Protein AF-A0A5E5Q9M2-F1 (afdb_monomer_lite)

pLDDT: mean 84.22, std 15.03, range [23.34, 98.38]

Secondary structure (DSSP, 8-state):
-B-SS-TT-SS--SSTT-GGGS---EETT--SSSTT-TT---EE-SPBS-SS--S-SSEE--TT-S-SBPTTSSTTSHHHHHHTSTT-TT--SPTT-BPPPHHHHHHTTTS-TTS---SHHHHHHSTT-----BEE-TTT--EESTTT-EEEEEEEEPSSTTEEEEEEE-SS-EEEEEEETTSEEB---B----SS------EEEEEEEETTEEEEEEE-TTT--EEESS-TT-SS--SSTT-GGGS---EETT--SSSTT-TT---EE-SPBS-SS--S--SEE--TT-S-SBPTTSSTTSHHHHHHTSTTSTT--SPTTEEPPPHHHHHHHTGGGT--SHHHHHHSTT------EE-TTT--EESTTT-EEEEEEEEPSSTTEEEEEEEETTEEEEEEEETTSEEB---EEPSS--EEETTEEE-EEE-TTT--EEESS-TT-SS--SSTT-GGGS---EETT--SSSTT-TT---EE-PPBS-SS--SSSSEE-SSS-SB-TTS-SSSHHHHHHTSTT-TT--SPTTEEPPPHHHHHHHHHHTT--SHHHHHHSTT------EE-TTT--EESTTT-EEEEEEEEPSSTTEEEEEEE-SS-EEEEEEETTSEEB---EE-------S-----SS-EEEETTEEEEEEE-TTT--EEESS-TT-SS--SSTT-GGGS---B-TT-SS--S-TT-BPPPHHHHHHTTGGGT--SHHHHHHSTT------EETTEE-SSEEEEEEEE-STTEEEEEEE-SS-EEEEEEETT--BB---EE---------------S-PPEEEETTEEEEEEE-TTT--EEESS-TT-SS--SSTT-GGG----PPTT---SSTTSTT--EE-SPBS-SS--SSSSEEP-SS-SBPTTSSSSSHHHHHHHSTT-TT--SPTT--PPPHHHHHHHHHHHHTT---

Radius of gyration: 37.59 Å; chains: 1; bounding box: 91×95×96 Å

Sequence (933 aa):
MWLDRNLGASKLCTSSTDADCYGNLYQWGRNDDGHEDRKNDEKSSVLASSITNANTDLFIANSGGSDWVGANVDSNGSKRADAWVDGGSNDICPAGFSVPTEAELAAETTKTTKASITNTATAFSSFLKLPAAGNRFHWDGMFHNVNSVITLWSRSASTSGLNSYSLFIGSDSAIFINSSRAKGASIRCIKTHSSIVIKPEHKETGTISFNELTYKTLASPHTSRVWLDRNLGASKPCTSFKDADCYGDLYQWGRNDDGHEDRTNTNKSSTLASSITNTDTGLFIASSGGPDWVRIHVDSNGNKRVDAWAGDGSNNICPAGFSVPTETELAAETTKANVSNVATAFSSFLKLPAAGNRFHWDGKLHNVGATVGLWSRSASNSGLSSYSLFVGNGNATFINSFRAEGFSVRCIKTQGSIISFNGLIYKTLASPYTGRVWLDRNLGASKVCTSSKDADCYGGLYQWGRNDDGHEDRTNANESSALASSIANAGTDLFITGVFDWTIDAIDRSGVAREAAWTDGGVNDICPVGFSVPTKEELMVEITKANITNTVSAFSSFLKLPVAGRRLNWYGKFQGISSITSMWSRSASDSGLSSHSLFVDSGDAVSIIGSRSEGMSIRCIETQAVVIPPEPEYTGDNTISLNGLTYKLIVSPHTGRIWLDRNTGASQVATSRVDTASYGGHYTFGGNHSVCPIGFSVPTEAELRADTISAGVTNLNTAFSSFLKLPSSGIINGRPSTALFMWTRTASGPSHGRFLNIDHNTASFWKGTHDFTLNVRCIKTQIRIVIPPNPKPKDKETGVISFNGLTYKTVASPYTGRVWLDRNLGARRVAIKSKDTAAYGYLYQWGRNNDGHEGRSSGKSGELAFSVTNAGTDLFITGNSDWTRANVDSEGDVRVDAWKDGGDNDICPVGFSVPTGEELMAEATKCSLLQFP

Structure (mmCIF, N/CA/C/O backbone):
data_AF-A0A5E5Q9M2-F1
#
_entry.id   AF-A0A5E5Q9M2-F1
#
loop_
_atom_site.group_PDB
_atom_site.id
_atom_site.type_symbol
_atom_site.label_atom_id
_atom_site.label_alt_id
_atom_site.label_comp_id
_atom_site.label_asym_id
_atom_site.label_entity_id
_atom_site.label_seq_id
_atom_site.pdbx_PDB_ins_code
_atom_site.Cartn_x
_atom_site.Cartn_y
_atom_site.Cartn_z
_atom_site.occupancy
_atom_site.B_iso_or_equiv
_atom_site.auth_seq_id
_atom_site.auth_comp_id
_atom_site.auth_asym_id
_atom_site.auth_atom_id
_atom_site.pdbx_PDB_model_num
ATOM 1 N N . MET A 1 1 ? -18.976 20.053 2.993 1.00 81.31 1 MET A N 1
ATOM 2 C CA . MET A 1 1 ? -19.787 20.417 1.810 1.00 81.31 1 MET A CA 1
ATOM 3 C C . MET A 1 1 ? -21.012 21.181 2.283 1.00 81.31 1 MET A C 1
ATOM 5 O O . MET A 1 1 ? -21.569 20.823 3.307 1.00 81.31 1 MET A O 1
ATOM 9 N N . TRP A 1 2 ? -21.421 22.231 1.583 1.00 89.81 2 TRP A N 1
ATOM 10 C CA . TRP A 1 2 ? -22.574 23.058 1.959 1.00 89.81 2 TRP A CA 1
ATOM 11 C C . TRP A 1 2 ? -23.641 22.984 0.871 1.00 89.81 2 TRP A C 1
ATOM 13 O O . TRP A 1 2 ? -23.291 22.779 -0.292 1.00 89.81 2 TRP A O 1
ATOM 23 N N . LEU A 1 3 ? -24.916 23.162 1.227 1.00 89.75 3 LEU A N 1
ATOM 24 C CA . LEU A 1 3 ? -25.945 23.379 0.210 1.00 89.75 3 LEU A CA 1
ATOM 25 C C . LEU A 1 3 ? -25.670 24.671 -0.566 1.00 89.75 3 LEU A C 1
ATOM 27 O O . LEU A 1 3 ? -25.224 25.679 -0.012 1.00 89.75 3 LEU A O 1
ATOM 31 N N . ASP A 1 4 ? -25.972 24.648 -1.859 1.00 87.19 4 ASP A N 1
ATOM 32 C CA . ASP A 1 4 ? -25.714 25.755 -2.780 1.00 87.19 4 ASP A CA 1
ATOM 33 C C . ASP A 1 4 ? -26.613 26.988 -2.512 1.00 87.19 4 ASP A C 1
ATOM 35 O O . ASP A 1 4 ? -26.233 28.117 -2.832 1.00 87.19 4 ASP A O 1
ATOM 39 N N . ARG A 1 5 ? -27.751 26.807 -1.821 1.00 90.50 5 ARG A N 1
ATOM 40 C CA . ARG A 1 5 ? -28.706 27.853 -1.385 1.00 90.50 5 ARG A CA 1
ATOM 41 C C . ARG A 1 5 ? -29.243 27.639 0.042 1.00 90.50 5 ARG A C 1
ATOM 43 O O . ARG A 1 5 ? -29.027 26.586 0.641 1.00 90.50 5 ARG A O 1
ATOM 50 N N . ASN A 1 6 ? -29.884 28.668 0.612 1.00 94.56 6 ASN A N 1
ATOM 51 C CA . ASN A 1 6 ? -30.543 28.572 1.921 1.00 94.56 6 ASN A CA 1
ATOM 52 C C . ASN A 1 6 ? -31.709 27.580 1.825 1.00 94.56 6 ASN A C 1
ATOM 54 O O . ASN A 1 6 ? -32.332 27.458 0.770 1.00 94.56 6 ASN A O 1
ATOM 58 N N . LEU A 1 7 ? -32.025 26.894 2.920 1.00 94.62 7 LEU A N 1
ATOM 59 C CA . LEU A 1 7 ? -33.130 25.939 2.947 1.00 94.62 7 LEU A CA 1
ATOM 60 C C . LEU A 1 7 ? -34.462 26.651 2.638 1.00 94.62 7 LEU A C 1
ATOM 62 O O . LEU A 1 7 ? -34.750 27.708 3.204 1.00 94.62 7 LEU A O 1
ATOM 66 N N . GLY A 1 8 ? -35.247 26.098 1.711 1.00 90.19 8 GLY A N 1
ATOM 67 C CA . GLY A 1 8 ? -36.482 26.706 1.194 1.00 90.19 8 GLY A CA 1
ATOM 68 C C . GLY A 1 8 ? -36.294 27.702 0.037 1.00 90.19 8 GLY A C 1
ATOM 69 O O . GLY A 1 8 ? -37.270 28.257 -0.456 1.00 90.19 8 GLY A O 1
ATOM 70 N N . ALA A 1 9 ? -35.063 27.966 -0.425 1.00 92.00 9 ALA A N 1
ATOM 71 C CA . ALA A 1 9 ? -34.828 28.883 -1.545 1.00 92.00 9 ALA A CA 1
ATOM 72 C C . ALA A 1 9 ? -35.117 28.226 -2.906 1.00 92.00 9 ALA A C 1
ATOM 74 O O . ALA A 1 9 ? -34.649 27.124 -3.196 1.00 92.00 9 ALA A O 1
ATOM 75 N N . SER A 1 10 ? -35.817 28.945 -3.787 1.00 86.50 10 SER A N 1
ATOM 76 C CA . SER A 1 10 ? -36.233 28.426 -5.099 1.00 86.50 10 SER A CA 1
ATOM 77 C C . SER A 1 10 ? -35.111 28.439 -6.148 1.00 86.50 10 SER A C 1
ATOM 79 O O . SER A 1 10 ? -35.094 27.615 -7.064 1.00 86.50 10 SER A O 1
ATOM 81 N N . LYS A 1 11 ? -34.126 29.334 -6.001 1.00 87.50 11 LYS A N 1
ATOM 82 C CA . LYS 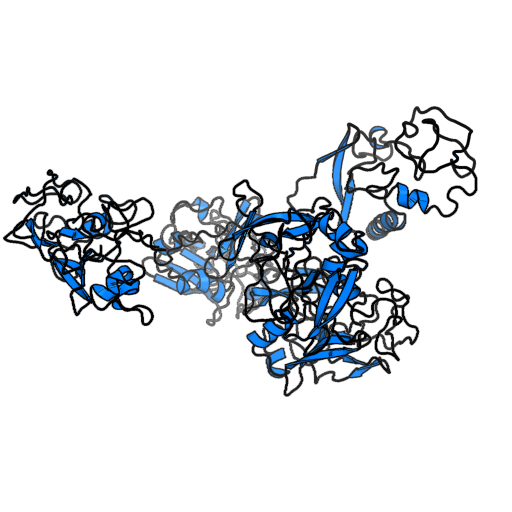A 1 11 ? -33.015 29.517 -6.948 1.00 87.50 11 LYS A CA 1
ATOM 83 C C . LYS A 1 11 ? -31.700 29.880 -6.249 1.00 87.50 11 LYS A C 1
ATOM 85 O O . LYS A 1 11 ? -31.683 30.244 -5.074 1.00 87.50 11 LYS A O 1
ATOM 90 N N . LEU A 1 12 ? -30.595 29.782 -6.989 1.00 86.56 12 LEU A N 1
ATOM 91 C CA . LEU A 1 12 ? -29.306 30.342 -6.575 1.00 86.56 12 LEU A CA 1
ATOM 92 C C . LEU A 1 12 ? -29.371 31.870 -6.564 1.00 86.56 12 LEU A C 1
ATOM 94 O O . LEU A 1 12 ? -29.954 32.471 -7.464 1.00 86.56 12 LEU A O 1
ATOM 98 N N . CYS A 1 13 ? -28.723 32.494 -5.583 1.00 84.06 13 CYS A N 1
ATOM 99 C CA . CYS A 1 13 ? -28.706 33.947 -5.472 1.00 84.06 13 CYS A CA 1
ATOM 100 C C . CYS A 1 13 ? -27.931 34.602 -6.619 1.00 84.06 13 CYS A C 1
ATOM 102 O O . CYS A 1 13 ? -26.752 34.301 -6.836 1.00 84.06 13 CYS A O 1
ATOM 104 N N . THR A 1 14 ? -28.579 35.542 -7.309 1.00 86.94 14 THR A N 1
ATOM 105 C CA . THR A 1 14 ? -27.932 36.406 -8.312 1.00 86.94 14 THR A CA 1
ATOM 106 C C . THR A 1 14 ? -27.499 37.765 -7.756 1.00 86.94 14 THR A C 1
ATOM 108 O O . THR A 1 14 ? -26.592 38.386 -8.306 1.00 86.94 14 THR A O 1
ATOM 111 N N . SER A 1 15 ? -28.067 38.189 -6.623 1.00 90.31 15 SER A N 1
ATOM 112 C CA . SER A 1 15 ? -27.615 39.323 -5.808 1.00 90.31 15 SER A CA 1
ATOM 113 C C . SER A 1 15 ? -27.849 39.034 -4.319 1.00 90.31 15 SER A C 1
ATOM 115 O O . SER A 1 15 ? -28.567 38.097 -3.963 1.00 90.31 15 SER A O 1
ATOM 117 N N . SER A 1 16 ? -27.265 39.841 -3.428 1.00 88.62 16 SER A N 1
ATOM 118 C CA . SER A 1 16 ? -27.509 39.730 -1.982 1.00 88.62 16 SER A CA 1
ATOM 119 C C . SER A 1 16 ? -28.939 40.109 -1.577 1.00 88.62 16 SER A C 1
ATOM 121 O O . SER A 1 16 ? -29.352 39.760 -0.474 1.00 88.62 16 SER A O 1
ATOM 123 N N . THR A 1 17 ? -29.685 40.793 -2.449 1.00 91.56 17 THR A N 1
ATOM 124 C CA . THR A 1 17 ? -31.049 41.290 -2.211 1.00 91.56 17 THR A CA 1
ATOM 125 C C . THR A 1 17 ? -32.126 40.551 -3.023 1.00 91.56 17 THR A C 1
ATOM 127 O O . THR A 1 17 ? -33.245 41.036 -3.191 1.00 91.56 17 THR A O 1
ATOM 130 N N . ASP A 1 18 ? -31.785 39.383 -3.569 1.00 89.19 18 ASP A N 1
ATOM 131 C CA . ASP A 1 18 ? -32.655 38.560 -4.409 1.00 89.19 18 ASP A CA 1
ATOM 132 C C . ASP A 1 18 ? -33.644 37.750 -3.553 1.00 89.19 18 ASP A C 1
ATOM 134 O O . ASP A 1 18 ? -33.294 36.718 -2.976 1.00 89.19 18 ASP A O 1
ATOM 138 N N . ALA A 1 19 ? -34.892 38.224 -3.465 1.00 88.06 19 ALA A N 1
ATOM 139 C CA . ALA A 1 19 ? -35.910 37.659 -2.577 1.00 88.06 19 ALA A CA 1
ATOM 140 C C . ALA A 1 19 ? -36.197 36.167 -2.828 1.00 88.06 19 ALA A C 1
ATOM 142 O O . ALA A 1 19 ? -36.428 35.418 -1.878 1.00 88.06 19 ALA A O 1
ATOM 143 N N . ASP A 1 20 ? -36.106 35.702 -4.078 1.00 86.88 20 ASP A N 1
ATOM 144 C CA . ASP A 1 20 ? -36.378 34.302 -4.442 1.00 86.88 20 ASP A CA 1
ATOM 145 C C . ASP A 1 20 ? -35.307 33.324 -3.923 1.00 86.88 20 ASP A C 1
ATOM 147 O O . ASP A 1 20 ? -35.506 32.101 -3.942 1.00 86.88 20 ASP A O 1
ATOM 151 N N . CYS A 1 21 ? -34.159 33.851 -3.483 1.00 89.31 21 CYS A N 1
ATOM 152 C CA . CYS A 1 21 ? -33.028 33.076 -2.987 1.00 89.31 21 CYS A CA 1
ATOM 153 C C . CYS A 1 21 ? -32.878 33.111 -1.451 1.00 89.31 21 CYS A C 1
ATOM 155 O O . CYS A 1 21 ? -32.002 32.443 -0.897 1.00 89.31 21 CYS A O 1
ATOM 157 N N . TYR A 1 22 ? -33.730 33.865 -0.743 1.00 93.50 22 TYR A N 1
ATOM 158 C CA . TYR A 1 22 ? -33.649 34.045 0.714 1.00 93.50 22 TYR A CA 1
ATOM 159 C C . TYR A 1 22 ? -33.860 32.757 1.505 1.00 93.50 22 TYR A C 1
ATOM 161 O O . TYR A 1 22 ? -33.235 32.576 2.557 1.00 93.50 22 TYR A O 1
ATOM 169 N N . GLY A 1 23 ? -34.703 31.865 0.986 1.00 93.88 23 GLY A N 1
ATOM 170 C CA . GLY A 1 23 ? -35.173 30.683 1.703 1.00 93.88 23 GLY A CA 1
ATOM 171 C C . GLY A 1 23 ? -36.061 31.038 2.894 1.00 93.88 23 GLY A C 1
ATOM 172 O O . GLY A 1 23 ? -36.433 32.196 3.077 1.00 93.88 23 GLY A O 1
ATOM 173 N N . ASN A 1 24 ? -36.389 30.047 3.711 1.00 95.75 24 ASN A N 1
ATOM 174 C CA . ASN A 1 24 ? -37.342 30.173 4.816 1.00 95.75 24 ASN A CA 1
ATOM 175 C C . ASN A 1 24 ? -36.683 30.686 6.116 1.00 95.75 24 ASN A C 1
ATOM 177 O O . ASN A 1 24 ? -35.457 30.860 6.186 1.00 95.75 24 ASN A O 1
ATOM 181 N N . LEU A 1 25 ? -37.497 30.982 7.140 1.00 96.25 25 LEU A N 1
ATOM 182 C CA . LEU A 1 25 ? -37.056 31.513 8.440 1.00 96.25 25 LEU A CA 1
ATOM 183 C C . LEU A 1 25 ? -37.558 30.652 9.608 1.00 96.25 25 LEU A C 1
ATOM 185 O O . LEU A 1 25 ? -38.661 30.844 10.105 1.00 96.25 25 LEU A O 1
ATOM 189 N N . TYR A 1 26 ? -36.695 29.770 10.104 1.00 96.94 26 TYR A N 1
ATOM 190 C CA . TYR A 1 26 ? -37.037 28.722 11.068 1.00 96.94 26 TYR A CA 1
ATOM 191 C C . TYR A 1 26 ? -36.873 29.186 12.519 1.00 96.94 26 TYR A C 1
ATOM 193 O O . TYR A 1 26 ? -35.910 29.896 12.843 1.00 96.94 26 TYR A O 1
ATOM 201 N N . GLN A 1 27 ? -37.766 28.747 13.411 1.00 95.94 27 GLN A N 1
ATOM 202 C CA . GLN A 1 27 ? -37.572 28.841 14.862 1.00 95.94 27 GLN A CA 1
ATOM 203 C C . GLN A 1 27 ? -36.580 27.777 15.343 1.00 95.94 27 GLN A C 1
ATOM 205 O O . GLN A 1 27 ? -36.518 26.667 14.815 1.00 95.94 27 GLN A O 1
ATOM 210 N N . TRP A 1 28 ? -35.771 28.110 16.350 1.00 95.69 28 TRP A N 1
ATOM 211 C CA . TRP A 1 28 ? -34.617 27.289 16.707 1.00 95.69 28 TRP A CA 1
ATOM 212 C C . TRP A 1 28 ? -35.017 25.910 17.249 1.00 95.69 28 TRP A C 1
ATOM 214 O O . TRP A 1 28 ? -35.736 25.819 18.247 1.00 95.69 28 TRP A O 1
ATOM 224 N N . GLY A 1 29 ? -34.534 24.842 16.616 1.00 93.12 29 GLY A N 1
ATOM 225 C CA . GLY A 1 29 ? -34.836 23.451 16.944 1.00 93.12 29 GLY A CA 1
ATOM 226 C C . GLY A 1 29 ? -36.201 22.927 16.497 1.00 93.12 29 GLY A C 1
ATOM 227 O O . GLY A 1 29 ? -36.548 21.822 16.907 1.00 93.12 29 GLY A O 1
ATOM 228 N N . ARG A 1 30 ? -36.999 23.693 15.741 1.00 94.00 30 ARG A N 1
ATOM 229 C CA . ARG A 1 30 ? -38.333 23.277 15.266 1.00 94.00 30 ARG A CA 1
ATOM 230 C C . ARG A 1 30 ? -38.236 22.522 13.933 1.00 94.00 30 ARG A C 1
ATOM 232 O O . ARG A 1 30 ? -37.278 22.725 13.187 1.00 94.00 30 ARG A O 1
ATOM 239 N N . ASN A 1 31 ? -39.181 21.621 13.677 1.00 92.00 31 ASN A N 1
ATOM 240 C CA . ASN A 1 31 ? -39.330 20.935 12.392 1.00 92.00 31 ASN A CA 1
ATOM 241 C C . ASN A 1 31 ? -39.878 21.882 11.309 1.00 92.00 31 ASN A C 1
ATOM 243 O O . ASN A 1 31 ? -40.412 22.941 11.623 1.00 92.00 31 ASN A O 1
ATOM 247 N N . ASP A 1 32 ? -39.736 21.479 10.047 1.00 90.81 32 ASP A N 1
ATOM 248 C CA . ASP A 1 32 ? -40.344 22.131 8.882 1.00 90.81 32 ASP A CA 1
ATOM 249 C C . ASP A 1 32 ? -41.834 21.761 8.864 1.00 90.81 32 ASP A C 1
ATOM 251 O O . ASP A 1 32 ? -42.206 20.658 8.459 1.00 90.81 32 ASP A O 1
ATOM 255 N N . ASP A 1 33 ? -42.667 22.619 9.450 1.00 90.25 33 ASP A N 1
ATOM 256 C CA . ASP A 1 33 ? -44.097 22.363 9.670 1.00 90.25 33 ASP A CA 1
ATOM 257 C C . ASP A 1 33 ? -45.007 23.427 9.043 1.00 90.25 33 ASP A C 1
ATOM 259 O O . ASP A 1 33 ? -46.224 23.305 9.156 1.00 90.25 33 ASP A O 1
ATOM 263 N N . GLY A 1 34 ? -44.436 24.426 8.362 1.00 90.19 34 GLY A N 1
ATOM 264 C CA . GLY A 1 34 ? -45.147 25.540 7.733 1.00 90.19 34 GLY A CA 1
ATOM 265 C C . GLY A 1 34 ? -44.904 26.891 8.413 1.00 90.19 34 GLY A C 1
ATOM 266 O O . GLY A 1 34 ? -45.183 27.937 7.819 1.00 90.19 34 GLY A O 1
ATOM 267 N N . HIS A 1 35 ? -44.358 26.912 9.635 1.00 93.25 35 HIS A N 1
ATOM 268 C CA . HIS A 1 35 ? -44.132 28.155 10.389 1.00 93.25 35 HIS A CA 1
ATOM 269 C C . HIS A 1 35 ? -43.032 29.040 9.796 1.00 93.25 35 HIS A C 1
ATOM 271 O O . HIS A 1 35 ? -42.950 30.237 10.088 1.00 93.25 35 HIS A O 1
ATOM 277 N N . GLU A 1 36 ? -42.134 28.420 9.040 1.00 94.38 36 GLU A N 1
ATOM 278 C CA . GLU A 1 36 ? -40.957 29.017 8.430 1.00 94.38 36 GLU A CA 1
ATOM 279 C C . GLU A 1 36 ? -41.259 29.758 7.118 1.00 94.38 36 GLU A C 1
ATOM 281 O O . GLU A 1 36 ? -40.412 30.541 6.658 1.00 94.38 36 GLU A O 1
ATOM 286 N N . ASP A 1 37 ? -42.432 29.508 6.516 1.00 91.06 37 ASP A N 1
ATOM 287 C CA . ASP A 1 37 ? -42.837 30.083 5.235 1.00 91.06 37 ASP A CA 1
ATOM 288 C C . ASP A 1 37 ? -42.962 31.607 5.341 1.00 91.06 37 ASP A C 1
ATOM 290 O O . ASP A 1 37 ? -43.702 32.171 6.149 1.00 91.06 37 ASP A O 1
ATOM 294 N N . ARG A 1 38 ? -42.250 32.301 4.452 1.00 89.75 38 ARG A N 1
ATOM 295 C CA . ARG A 1 38 ? -42.280 33.762 4.350 1.00 89.75 38 ARG A CA 1
ATOM 296 C C . ARG A 1 38 ? -43.609 34.320 3.855 1.00 89.75 38 ARG A C 1
ATOM 298 O O . ARG A 1 38 ? -43.809 35.527 3.947 1.00 89.75 38 ARG A O 1
ATOM 305 N N . LYS A 1 39 ? -44.472 33.480 3.287 1.00 86.50 39 LYS A N 1
ATOM 306 C CA . LYS A 1 39 ? -45.810 33.859 2.820 1.00 86.50 39 LYS A CA 1
ATOM 307 C C . LYS A 1 39 ? -46.865 33.764 3.921 1.00 86.50 39 LYS A C 1
ATOM 309 O O . LYS A 1 39 ? -47.986 34.215 3.700 1.00 86.50 39 LYS A O 1
ATOM 314 N N . ASN A 1 40 ? -46.520 33.189 5.075 1.00 84.12 40 ASN A N 1
ATOM 315 C CA . ASN A 1 40 ? -47.419 33.070 6.210 1.00 84.12 40 ASN A CA 1
ATOM 316 C C . ASN A 1 40 ? -47.176 34.199 7.231 1.00 84.12 40 ASN A C 1
ATOM 318 O O . ASN A 1 40 ? -46.164 34.236 7.940 1.00 84.12 40 ASN A O 1
ATOM 322 N N . ASP A 1 41 ? -48.132 35.125 7.320 1.00 84.19 41 ASP A N 1
ATOM 323 C CA . ASP A 1 41 ? -48.106 36.251 8.263 1.00 84.19 41 ASP A CA 1
ATOM 324 C C . ASP A 1 41 ? -48.845 35.951 9.581 1.00 84.19 41 ASP A C 1
ATOM 326 O O . ASP A 1 41 ? -48.786 36.745 10.527 1.00 84.19 41 ASP A O 1
ATOM 330 N N . GLU A 1 42 ? -49.507 34.796 9.688 1.00 87.94 42 GLU A N 1
ATOM 331 C CA . GLU A 1 42 ? -50.189 34.386 10.911 1.00 87.94 42 GLU A CA 1
ATOM 332 C C . GLU A 1 42 ? -49.187 33.969 12.002 1.00 87.94 42 GLU A C 1
ATOM 334 O O . GLU A 1 42 ? -48.015 33.647 11.760 1.00 87.94 42 GLU A O 1
ATOM 339 N N . LYS A 1 43 ? -49.627 34.063 13.260 1.00 91.12 43 LYS A N 1
ATOM 340 C CA . LYS A 1 43 ? -48.800 33.750 14.428 1.00 91.12 43 LYS A CA 1
ATOM 341 C C . LYS A 1 43 ? -49.644 33.287 15.604 1.00 91.12 43 LYS A C 1
ATOM 343 O O . LYS A 1 43 ? -50.776 33.731 15.784 1.00 91.12 43 LYS A O 1
ATOM 348 N N . SER A 1 44 ? -49.041 32.462 16.448 1.00 93.12 44 SER A N 1
ATOM 349 C CA . SER A 1 44 ? -49.592 32.042 17.734 1.00 93.12 44 SER A CA 1
ATOM 350 C C . SER A 1 44 ? -48.839 32.722 18.876 1.00 93.12 44 SER A C 1
ATOM 352 O O . SER A 1 44 ? -47.629 32.916 18.792 1.00 93.12 44 SER A O 1
ATOM 354 N N . SER A 1 45 ? -49.535 33.070 19.958 1.00 90.69 45 SER A N 1
ATOM 355 C CA . SER A 1 45 ? -48.919 33.465 21.236 1.00 90.69 45 SER A CA 1
ATOM 356 C C . SER A 1 45 ? -48.876 32.318 22.254 1.00 90.69 45 SER A C 1
ATOM 358 O O . SER A 1 45 ? -48.389 32.490 23.372 1.00 90.69 45 SER A O 1
ATOM 360 N N . VAL A 1 46 ? -49.393 31.141 21.886 1.00 93.31 46 VAL A N 1
ATOM 361 C CA . VAL A 1 46 ? -49.436 29.954 22.742 1.00 93.31 46 VAL A CA 1
ATOM 362 C C . VAL A 1 46 ? -48.139 29.169 22.567 1.00 93.31 46 VAL A C 1
ATOM 364 O O . VAL A 1 46 ? -47.840 28.698 21.471 1.00 93.31 46 VAL A O 1
ATOM 367 N N . LEU A 1 47 ? -47.372 29.028 23.652 1.00 93.69 47 LEU A N 1
ATOM 368 C CA . LEU A 1 47 ? -46.119 28.271 23.651 1.00 93.69 47 LEU A CA 1
ATOM 369 C C . LEU A 1 47 ? -46.373 26.772 23.482 1.00 93.69 47 LEU A C 1
ATOM 371 O O . LEU A 1 47 ? -47.290 26.211 24.085 1.00 93.69 47 LEU A O 1
ATOM 375 N N . ALA A 1 48 ? -45.502 26.111 22.725 1.00 93.38 48 ALA A N 1
ATOM 376 C CA . ALA A 1 48 ? -45.571 24.673 22.528 1.00 93.38 48 ALA A CA 1
ATOM 377 C C . ALA A 1 48 ? -45.147 23.902 23.792 1.00 93.38 48 ALA A C 1
ATOM 379 O O . ALA A 1 48 ? -44.214 24.280 24.505 1.00 93.38 48 ALA A O 1
ATOM 380 N N . SER A 1 49 ? -45.804 22.774 24.060 1.00 92.31 49 SER A N 1
ATOM 381 C CA . SER A 1 49 ? -45.465 21.879 25.178 1.00 92.31 49 SER A CA 1
ATOM 382 C C . SER A 1 49 ? -44.446 20.794 24.808 1.00 92.31 49 SER A C 1
ATOM 384 O O . SER A 1 49 ? -43.995 20.057 25.682 1.00 92.31 49 SER A O 1
ATOM 386 N N . SER A 1 50 ? -44.092 20.670 23.525 1.00 90.44 50 SER A N 1
ATOM 387 C CA . SER A 1 50 ? -43.122 19.704 23.001 1.00 90.44 50 SER A CA 1
ATOM 388 C C . SER A 1 50 ? -42.256 20.348 21.922 1.00 90.44 50 SER A C 1
ATOM 390 O O . SER A 1 50 ? -42.708 21.243 21.212 1.00 90.44 50 SER A O 1
ATOM 392 N N . ILE A 1 51 ? -41.019 19.865 21.781 1.00 90.25 51 ILE A N 1
ATOM 393 C CA . ILE A 1 51 ? -40.130 20.273 20.686 1.00 90.25 51 ILE A CA 1
ATOM 394 C C . ILE A 1 51 ? -40.424 19.517 19.386 1.00 90.25 51 ILE A C 1
ATOM 396 O O . ILE A 1 51 ? -40.134 20.043 18.325 1.00 90.25 51 ILE A O 1
ATOM 400 N N . THR A 1 52 ? -40.986 18.305 19.446 1.00 86.12 52 THR A N 1
ATOM 401 C CA . THR A 1 52 ? -41.225 17.452 18.262 1.00 86.12 52 THR A CA 1
ATOM 402 C C . THR A 1 52 ? -42.600 17.644 17.635 1.00 86.12 52 THR A C 1
ATOM 404 O O . THR A 1 52 ? -42.844 17.190 16.525 1.00 86.12 52 THR A O 1
ATOM 407 N N . ASN A 1 53 ? -43.521 18.283 18.355 1.00 88.00 53 ASN A N 1
ATOM 408 C CA . ASN A 1 53 ? -44.835 18.637 17.840 1.00 88.00 53 ASN A CA 1
ATOM 409 C C . ASN A 1 53 ? -45.313 19.915 18.535 1.00 88.00 53 ASN A C 1
ATOM 411 O O . ASN A 1 53 ? -45.627 19.897 19.729 1.00 88.00 53 ASN A O 1
ATOM 415 N N . ALA A 1 54 ? -45.362 21.014 17.784 1.00 90.06 54 ALA A N 1
ATOM 416 C CA . ALA A 1 54 ? -45.799 22.311 18.286 1.00 90.06 54 ALA A CA 1
ATOM 417 C C . ALA A 1 54 ? -47.329 22.425 18.443 1.00 90.06 54 ALA A C 1
ATOM 419 O O . ALA A 1 54 ? -47.800 23.379 19.059 1.00 90.06 54 ALA A O 1
ATOM 420 N N . ASN A 1 55 ? -48.103 21.460 17.922 1.00 89.00 55 ASN A N 1
ATOM 421 C CA . ASN A 1 55 ? -49.570 21.495 17.801 1.00 89.00 55 ASN A CA 1
ATOM 422 C C . ASN A 1 55 ? -50.110 22.693 16.992 1.00 89.00 55 ASN A C 1
ATOM 424 O O . ASN A 1 55 ? -51.278 23.056 17.113 1.00 89.00 55 ASN A O 1
ATOM 428 N N . THR A 1 56 ? -49.263 23.313 16.177 1.00 91.88 56 THR A N 1
ATOM 429 C CA . THR A 1 56 ? -49.597 24.379 15.231 1.00 91.88 56 THR A CA 1
ATOM 430 C C . THR A 1 56 ? -48.510 24.412 14.162 1.00 91.88 56 THR A C 1
ATOM 432 O O . THR A 1 56 ? -47.382 24.028 14.443 1.00 91.88 56 THR A O 1
ATOM 435 N N . ASP A 1 57 ? -48.844 24.874 12.967 1.00 92.31 57 ASP A N 1
ATOM 436 C CA . ASP A 1 57 ? -47.942 25.255 11.875 1.00 92.31 57 ASP A CA 1
ATOM 437 C C . ASP A 1 57 ? -47.661 26.769 11.872 1.00 92.31 57 ASP A C 1
ATOM 439 O O . ASP A 1 57 ? -46.932 27.280 11.033 1.00 92.31 57 ASP A O 1
ATOM 443 N N . LEU A 1 58 ? -48.221 27.527 12.820 1.00 94.31 58 LEU A N 1
ATOM 444 C CA . LEU A 1 58 ? -48.001 28.965 12.918 1.00 94.31 58 LEU A CA 1
ATOM 445 C C . LEU A 1 58 ? -46.674 29.273 13.607 1.00 94.31 58 LEU A C 1
ATOM 447 O O . LEU A 1 58 ? -46.223 28.568 14.518 1.00 94.31 58 LEU A O 1
ATOM 451 N N . PHE A 1 59 ? -46.077 30.404 13.246 1.00 95.38 59 PHE A N 1
ATOM 452 C CA . PHE A 1 59 ? -44.938 30.946 13.976 1.00 95.38 59 PHE A CA 1
ATOM 453 C C . PHE A 1 59 ? -45.354 31.365 15.389 1.00 95.38 59 PHE A C 1
ATOM 455 O O . PHE A 1 59 ? -46.306 32.129 15.569 1.00 95.38 59 PHE A O 1
ATOM 462 N N . ILE A 1 60 ? -44.622 30.911 16.405 1.00 95.81 60 ILE A N 1
ATOM 463 C CA . ILE A 1 60 ? -44.956 31.205 17.803 1.00 95.81 60 ILE A CA 1
ATOM 464 C C . ILE A 1 60 ? -44.216 32.470 18.247 1.00 95.81 60 ILE A C 1
ATOM 466 O O . ILE A 1 60 ? -43.007 32.438 18.481 1.00 95.81 60 ILE A O 1
ATOM 470 N N . ALA A 1 61 ? -44.934 33.585 18.364 1.00 93.06 61 ALA A N 1
ATOM 471 C CA . ALA A 1 61 ? -44.400 34.840 18.879 1.00 93.06 61 ALA A CA 1
ATOM 472 C C . ALA A 1 61 ? -44.501 34.879 20.414 1.00 93.06 61 ALA A C 1
ATOM 474 O O . ALA A 1 61 ? -45.572 34.686 20.987 1.00 93.06 61 ALA A O 1
ATOM 475 N N . ASN A 1 62 ? -43.388 35.168 21.083 1.00 91.44 62 ASN A N 1
ATOM 476 C CA . ASN A 1 62 ? -43.291 35.280 22.531 1.00 91.44 62 ASN A CA 1
ATOM 477 C C . ASN A 1 62 ? -42.835 36.693 22.922 1.00 91.44 62 ASN A C 1
ATOM 479 O O . ASN A 1 62 ? -41.645 36.994 22.953 1.00 91.44 62 ASN A O 1
ATOM 483 N N . SER A 1 63 ? -43.789 37.576 23.229 1.00 82.31 63 SER A N 1
ATOM 484 C CA . SER A 1 63 ? -43.503 38.961 23.630 1.00 82.31 63 SER A CA 1
ATOM 485 C C . SER A 1 63 ? -42.891 39.092 25.030 1.00 82.31 63 SER A C 1
ATOM 487 O O . SER A 1 63 ? -42.399 40.163 25.373 1.00 82.31 63 SER A O 1
ATOM 489 N N . GLY A 1 64 ? -42.939 38.033 25.847 1.00 78.31 64 GLY A N 1
ATOM 490 C CA . GLY A 1 64 ? -42.477 38.027 27.240 1.00 78.31 64 GLY A CA 1
ATOM 491 C C . GLY A 1 64 ? -41.304 37.085 27.523 1.00 78.31 64 GLY A C 1
ATOM 492 O O . GLY A 1 64 ? -40.921 36.937 28.682 1.00 78.31 64 GLY A O 1
ATOM 493 N N . GLY A 1 65 ? -40.738 36.428 26.507 1.00 83.19 65 GLY A N 1
ATOM 494 C CA . GLY A 1 65 ? -39.712 35.408 26.703 1.00 83.19 65 GLY A CA 1
ATOM 495 C C . GLY A 1 65 ? -38.921 35.070 25.445 1.00 83.19 65 GLY A C 1
ATOM 496 O O . GLY A 1 65 ? -39.264 35.462 24.335 1.00 83.19 65 GLY A O 1
ATOM 497 N N . SER A 1 66 ? -37.834 34.320 25.631 1.00 85.88 66 SER A N 1
ATOM 498 C CA . SER A 1 66 ? -36.864 34.037 24.565 1.00 85.88 66 SER A CA 1
ATOM 499 C C . SER A 1 66 ? -37.102 32.718 23.827 1.00 85.88 66 SER A C 1
ATOM 501 O O . SER A 1 66 ? -36.296 32.378 22.962 1.00 85.88 66 SER A O 1
ATOM 503 N N . ASP A 1 67 ? -38.161 31.973 24.136 1.00 91.19 67 ASP A N 1
ATOM 504 C CA . ASP A 1 67 ? -38.360 30.603 23.652 1.00 91.19 67 ASP A CA 1
ATOM 505 C C . ASP A 1 67 ? -39.783 30.372 23.122 1.00 91.19 67 ASP A C 1
ATOM 507 O O . ASP A 1 67 ? -40.725 31.018 23.576 1.00 91.19 67 ASP A O 1
ATOM 511 N N . TRP A 1 68 ? -39.928 29.483 22.139 1.00 92.81 68 TRP A N 1
ATOM 512 C CA . TRP A 1 68 ? -41.214 29.129 21.527 1.00 92.81 68 TRP A CA 1
ATOM 513 C C . TRP A 1 68 ? -41.874 27.918 22.202 1.00 92.81 68 TRP A C 1
ATOM 515 O O . TRP A 1 68 ? -43.062 27.665 21.999 1.00 92.81 68 TRP A O 1
ATOM 525 N N . VAL A 1 69 ? -41.126 27.201 23.047 1.00 92.81 69 VAL A N 1
ATOM 526 C CA . VAL A 1 69 ? -41.656 26.166 23.943 1.00 92.81 69 VAL A CA 1
ATOM 527 C C . VAL A 1 69 ? -41.830 26.688 25.370 1.00 92.81 69 VAL A C 1
ATOM 529 O O . VAL A 1 69 ? -41.192 27.658 25.783 1.00 92.81 69 VAL A O 1
ATOM 532 N N . GLY A 1 70 ? -42.685 26.023 26.145 1.00 88.81 70 GLY A N 1
ATOM 533 C CA . GLY A 1 70 ? -42.885 26.306 27.563 1.00 88.81 70 GLY A CA 1
ATOM 534 C C . GLY A 1 70 ? -41.631 26.076 28.418 1.00 88.81 70 GLY A C 1
ATOM 535 O O . GLY A 1 70 ? -40.689 25.372 28.038 1.00 88.81 70 GLY A O 1
ATOM 536 N N . ALA A 1 71 ? -41.631 26.652 29.623 1.00 83.31 71 ALA A N 1
ATOM 537 C CA . ALA A 1 71 ? -40.552 26.464 30.588 1.00 83.31 71 ALA A CA 1
ATOM 538 C C . ALA A 1 71 ? -40.337 24.970 30.910 1.00 83.31 71 ALA A C 1
ATOM 540 O O . ALA A 1 71 ? -41.293 24.209 31.037 1.00 83.31 71 ALA A O 1
ATOM 541 N N . ASN A 1 72 ? -39.075 24.566 31.087 1.00 83.12 72 ASN A N 1
ATOM 542 C CA . ASN A 1 72 ? -38.642 23.202 31.442 1.00 83.12 72 ASN A CA 1
ATOM 543 C C . ASN A 1 72 ? -38.773 22.126 30.347 1.00 83.12 72 ASN A C 1
ATOM 545 O O . ASN A 1 72 ? -38.385 20.985 30.590 1.00 83.12 72 ASN A O 1
ATOM 549 N N . VAL A 1 73 ? -39.243 22.457 29.138 1.00 87.94 73 VAL A N 1
ATOM 550 C CA . VAL A 1 73 ? -39.309 21.488 28.023 1.00 87.94 73 VAL A CA 1
ATOM 551 C C . VAL A 1 73 ? -37.900 21.114 27.530 1.00 87.94 73 VAL A C 1
ATOM 553 O O . VAL A 1 73 ? -37.555 19.930 27.422 1.00 87.94 73 VAL A O 1
ATOM 556 N N . ASP A 1 74 ? -37.079 22.133 27.265 1.00 88.88 74 ASP A N 1
ATOM 557 C CA . ASP A 1 74 ? -35.700 22.021 26.774 1.00 88.88 74 ASP A CA 1
ATOM 558 C C . ASP A 1 74 ? -34.904 23.296 27.116 1.00 88.88 74 ASP A C 1
ATOM 560 O O . ASP A 1 74 ? -34.416 24.018 26.244 1.00 88.88 74 ASP A O 1
ATOM 564 N N . SER A 1 75 ? -34.847 23.638 28.408 1.00 84.38 75 SER A N 1
ATOM 565 C CA . SER A 1 75 ? -34.279 24.912 28.878 1.00 84.38 75 SER A CA 1
ATOM 566 C C . SER A 1 75 ? -32.797 25.076 28.514 1.00 84.38 75 SER A C 1
ATOM 568 O O . SER A 1 75 ? -32.367 26.178 28.180 1.00 84.38 75 SER A O 1
ATOM 570 N N . ASN A 1 76 ? -32.025 23.986 28.510 1.00 83.75 76 ASN A N 1
ATOM 571 C CA . ASN A 1 76 ? -30.610 23.983 28.118 1.00 83.75 76 ASN A CA 1
ATOM 572 C C . ASN A 1 76 ? -30.396 23.896 26.591 1.00 83.75 76 ASN A C 1
ATOM 574 O O . ASN A 1 76 ? -29.265 24.033 26.138 1.00 83.75 76 ASN A O 1
ATOM 578 N N . GLY A 1 77 ? -31.456 23.674 25.806 1.00 86.25 77 GLY A N 1
ATOM 579 C CA . GLY A 1 77 ? -31.388 23.550 24.352 1.00 86.25 77 GLY A CA 1
ATOM 580 C C . GLY A 1 77 ? -30.795 22.232 23.843 1.00 86.25 77 GLY A C 1
ATOM 581 O O . GLY A 1 77 ? -30.607 22.096 22.636 1.00 86.25 77 GLY A O 1
ATOM 582 N N . SER A 1 78 ? -30.455 21.271 24.711 1.00 87.50 78 SER A N 1
ATOM 583 C CA . SER A 1 78 ? -29.730 20.070 24.278 1.00 87.50 78 SER A CA 1
ATOM 584 C C . SER A 1 78 ? -30.591 19.185 23.383 1.00 87.50 78 SER A C 1
ATOM 586 O O . SER A 1 78 ? -30.113 18.699 22.364 1.00 87.50 78 SER A O 1
ATOM 588 N N . LYS A 1 79 ? -31.882 19.032 23.707 1.00 89.00 79 LYS A N 1
ATOM 589 C CA . LYS A 1 79 ? -32.773 18.168 22.923 1.00 89.00 79 LYS A CA 1
ATOM 590 C C . LYS A 1 79 ? -32.984 18.716 21.513 1.00 89.00 79 LYS A C 1
ATOM 592 O O . LYS A 1 79 ? -33.057 17.946 20.565 1.00 89.00 79 LYS A O 1
ATOM 597 N N . ARG A 1 80 ? -33.059 20.040 21.358 1.00 90.56 80 ARG A N 1
ATOM 598 C CA . ARG A 1 80 ? -33.177 20.698 20.048 1.00 90.56 80 ARG A CA 1
ATOM 599 C C . ARG A 1 80 ? -31.879 20.702 19.248 1.00 90.56 80 ARG A C 1
ATOM 601 O O . ARG A 1 80 ? -31.930 20.556 18.030 1.00 90.56 80 ARG A O 1
ATOM 608 N N . ALA A 1 81 ? -30.731 20.818 19.915 1.00 89.88 81 ALA A N 1
ATOM 609 C CA . ALA A 1 81 ? -29.433 20.662 19.263 1.00 89.88 81 ALA A CA 1
ATOM 610 C C . ALA A 1 81 ? -29.257 19.252 18.664 1.00 89.88 81 ALA A C 1
ATOM 612 O O . ALA A 1 81 ? -28.707 19.126 17.567 1.00 89.88 81 ALA A O 1
ATOM 613 N N . ASP A 1 82 ? -29.760 18.223 19.359 1.00 86.00 82 ASP A N 1
ATOM 614 C CA . ASP A 1 82 ? -29.793 16.833 18.885 1.00 86.00 82 ASP A CA 1
ATOM 615 C C . ASP A 1 82 ? -30.854 16.619 17.794 1.00 86.00 82 ASP A C 1
ATOM 617 O O . ASP A 1 82 ? -30.611 15.913 16.819 1.00 86.00 82 ASP A O 1
ATOM 621 N N . ALA A 1 83 ? -32.019 17.263 17.917 1.00 88.62 83 ALA A N 1
ATOM 622 C CA . ALA A 1 83 ? -33.110 17.134 16.952 1.00 88.62 83 ALA A CA 1
ATOM 623 C C . ALA A 1 83 ? -32.757 17.653 15.546 1.00 88.62 83 ALA A C 1
ATOM 625 O O . ALA A 1 83 ? -33.341 17.178 14.580 1.00 88.62 83 ALA A O 1
ATOM 626 N N . TRP A 1 84 ? -31.815 18.597 15.438 1.00 93.69 84 TRP A N 1
ATOM 627 C CA . TRP A 1 84 ? -31.324 19.197 14.186 1.00 93.69 84 TRP A CA 1
ATOM 628 C C . TRP A 1 84 ? -30.046 18.541 13.616 1.00 93.69 84 TRP A C 1
ATOM 630 O O . TRP A 1 84 ? -29.401 19.093 12.715 1.00 93.69 84 TRP A O 1
ATOM 640 N N . VAL A 1 85 ? -29.640 17.388 14.157 1.00 87.31 85 VAL A N 1
ATOM 641 C CA . VAL A 1 85 ? -28.633 16.499 13.548 1.00 87.31 85 VAL A CA 1
ATOM 642 C C . VAL A 1 85 ? -29.255 15.755 12.356 1.00 87.31 85 VAL A C 1
ATOM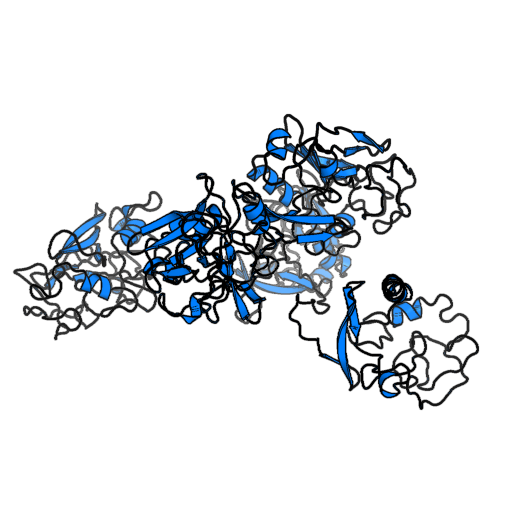 644 O O . VAL A 1 85 ? -30.465 15.567 12.330 1.00 87.31 85 VAL A O 1
ATOM 647 N N . ASP A 1 86 ? -28.430 15.305 11.404 1.00 86.50 86 ASP A N 1
ATOM 648 C CA . ASP A 1 86 ? -28.844 14.410 10.308 1.00 86.50 86 ASP A CA 1
ATOM 649 C C . ASP A 1 86 ? -29.538 13.150 10.865 1.00 86.50 86 ASP A C 1
ATOM 651 O O . ASP A 1 86 ? -28.971 12.429 11.694 1.00 86.50 86 ASP A O 1
ATOM 655 N N . GLY A 1 87 ? -30.783 12.915 10.451 1.00 80.75 87 GLY A N 1
ATOM 656 C CA . GLY A 1 87 ? -31.651 11.851 10.965 1.00 80.75 87 GLY A CA 1
ATOM 657 C C . GLY A 1 87 ? -32.243 12.099 12.363 1.00 80.75 87 GLY A C 1
ATOM 658 O O . GLY A 1 87 ? -32.808 11.179 12.960 1.00 80.75 87 GLY A O 1
ATOM 659 N N . GLY A 1 88 ? -32.103 13.309 12.909 1.00 85.12 88 GLY A N 1
ATOM 660 C CA . GLY A 1 88 ? -32.712 13.741 14.167 1.00 85.12 88 GLY A CA 1
ATOM 661 C C . GLY A 1 88 ? -34.237 13.898 14.091 1.00 85.12 88 GLY A C 1
ATOM 662 O O . GLY A 1 88 ? -34.840 13.917 13.021 1.00 85.12 88 GLY A O 1
ATOM 663 N N . SER A 1 89 ? -34.894 14.026 15.252 1.00 86.38 89 SER A N 1
ATOM 664 C CA . SER A 1 89 ? -36.366 14.062 15.334 1.00 86.38 89 SER A CA 1
ATOM 665 C C . SER A 1 89 ? -37.021 15.252 14.628 1.00 86.38 89 SER A C 1
ATOM 667 O O . SER A 1 89 ? -38.188 15.152 14.268 1.00 86.38 89 SER A O 1
ATOM 669 N N . ASN A 1 90 ? -36.290 16.355 14.449 1.00 90.25 90 ASN A N 1
ATOM 670 C CA . ASN A 1 90 ? -36.729 17.540 13.712 1.00 90.25 90 ASN A CA 1
ATOM 671 C C . ASN A 1 90 ? -35.724 17.863 12.602 1.00 90.25 90 ASN A C 1
ATOM 673 O O . ASN A 1 90 ? -35.435 19.034 12.360 1.00 90.25 90 ASN A O 1
ATOM 677 N N . ASP A 1 91 ? -35.128 16.845 11.985 1.00 90.31 91 ASP A N 1
ATOM 678 C CA . ASP A 1 91 ? -34.190 17.073 10.899 1.00 90.31 91 ASP A CA 1
ATOM 679 C C . ASP A 1 91 ? -34.910 17.718 9.712 1.00 90.31 91 ASP A C 1
ATOM 681 O O . ASP A 1 91 ? -35.850 17.167 9.142 1.00 90.31 91 ASP A O 1
ATOM 685 N N . ILE A 1 92 ? -34.480 18.932 9.389 1.00 93.50 92 ILE A N 1
ATOM 686 C CA . ILE A 1 92 ? -35.023 19.762 8.312 1.00 93.50 92 ILE A CA 1
ATOM 687 C C . ILE A 1 92 ? -34.081 19.807 7.109 1.00 93.50 92 ILE A C 1
ATOM 689 O O . ILE A 1 92 ? -34.424 20.352 6.062 1.00 93.50 92 ILE A O 1
ATOM 693 N N . CYS A 1 93 ? -32.869 19.272 7.244 1.00 94.19 93 CYS A N 1
ATOM 694 C CA . CYS A 1 93 ? -31.910 19.240 6.157 1.00 94.19 93 CYS A CA 1
ATOM 695 C C . CYS A 1 93 ? -32.114 17.977 5.297 1.00 94.19 93 CYS A C 1
ATOM 697 O O . CYS A 1 93 ? -32.611 16.963 5.779 1.00 94.19 93 CYS A O 1
ATOM 699 N N . PRO A 1 94 ? -31.755 18.002 3.998 1.00 89.31 94 PRO A N 1
ATOM 700 C CA . PRO A 1 94 ? -31.789 16.797 3.171 1.00 89.31 94 PRO A CA 1
ATOM 701 C C . PRO A 1 94 ? -30.883 15.702 3.741 1.00 89.31 94 PRO A C 1
ATOM 703 O O . PRO A 1 94 ? -29.828 16.014 4.289 1.00 89.31 94 PRO A O 1
ATOM 706 N N . ALA A 1 95 ? -31.238 14.433 3.521 1.00 80.25 95 ALA A N 1
ATOM 707 C CA . ALA A 1 95 ? -30.495 13.288 4.050 1.00 80.25 95 ALA A CA 1
ATOM 708 C C . ALA A 1 95 ? -28.974 13.400 3.819 1.00 80.25 95 ALA A C 1
ATOM 710 O O . ALA A 1 95 ? -28.504 13.620 2.694 1.00 80.25 95 ALA A O 1
ATOM 711 N N . GLY A 1 96 ? -28.197 13.227 4.889 1.00 76.69 96 GLY A N 1
ATOM 712 C CA . GLY A 1 96 ? -26.746 13.396 4.880 1.00 76.69 96 GLY A CA 1
ATOM 713 C C . GLY A 1 96 ? -26.267 14.830 5.125 1.00 76.69 96 GLY A C 1
ATOM 714 O O . GLY A 1 96 ? -25.066 15.083 5.001 1.00 76.69 96 GLY A O 1
ATOM 715 N N . PHE A 1 97 ? -27.162 15.772 5.426 1.00 87.62 97 PHE A N 1
ATOM 716 C CA . PHE A 1 97 ? -26.853 17.146 5.819 1.00 87.62 97 PHE A CA 1
ATOM 717 C C . PHE A 1 97 ? -27.491 17.445 7.177 1.00 87.62 97 PHE A C 1
ATOM 719 O O . PHE A 1 97 ? -28.538 16.916 7.506 1.00 87.62 97 PHE A O 1
ATOM 726 N N . SER A 1 98 ? -26.893 18.352 7.945 1.00 92.50 98 SER A N 1
ATOM 727 C CA . SER A 1 98 ? -27.456 18.843 9.205 1.00 92.50 98 SER A CA 1
ATOM 728 C C . SER A 1 98 ? -27.419 20.367 9.269 1.00 92.50 98 SER A C 1
ATOM 730 O O . SER A 1 98 ? -26.709 21.028 8.498 1.00 92.50 98 SER A O 1
ATOM 732 N N . VAL A 1 99 ? -28.122 20.949 10.240 1.00 95.00 99 VAL A N 1
ATOM 733 C CA . VAL A 1 99 ? -27.926 22.362 10.591 1.00 95.00 99 VAL A CA 1
ATOM 734 C C . VAL A 1 99 ? -26.498 22.523 11.155 1.00 95.00 99 VAL A C 1
ATOM 736 O O . VAL A 1 99 ? -26.073 21.706 11.977 1.00 95.00 99 VAL A O 1
ATOM 739 N N . PRO A 1 100 ? -25.704 23.517 10.718 1.00 93.88 100 PRO A N 1
ATOM 740 C CA . PRO A 1 100 ? -24.310 23.655 11.147 1.00 93.88 100 PRO A CA 1
ATOM 741 C C . PRO A 1 100 ? -24.201 24.014 12.633 1.00 93.88 100 PRO A C 1
ATOM 743 O O . PRO A 1 100 ? -25.043 24.721 13.177 1.00 93.88 100 PRO A O 1
ATOM 746 N N . THR A 1 101 ? -23.137 23.575 13.297 1.00 92.75 101 THR A N 1
ATOM 747 C CA . THR A 1 101 ? -22.719 24.070 14.619 1.00 92.75 101 THR A CA 1
ATOM 748 C C . THR A 1 101 ? -22.049 25.441 14.512 1.00 92.75 101 THR A C 1
ATOM 750 O O . THR A 1 101 ? -21.676 25.899 13.431 1.00 92.75 101 THR A O 1
ATOM 753 N N . GLU A 1 102 ? -21.855 26.113 15.652 1.00 90.50 102 GLU A N 1
ATOM 754 C CA . GLU A 1 102 ? -21.181 27.416 15.705 1.00 90.50 102 GLU A CA 1
ATOM 755 C C . GLU A 1 102 ? -19.745 27.297 15.183 1.00 90.50 102 GLU A C 1
ATOM 757 O O . GLU A 1 102 ? -19.295 28.129 14.401 1.00 90.50 102 GLU A O 1
ATOM 762 N N . ALA A 1 103 ? -19.048 26.220 15.555 1.00 87.44 103 ALA A N 1
ATOM 763 C CA . ALA A 1 103 ? -17.683 25.959 15.121 1.00 87.44 103 ALA A CA 1
ATOM 764 C C . ALA A 1 103 ? -17.587 25.724 13.606 1.00 87.44 103 ALA A C 1
ATOM 766 O O . ALA A 1 103 ? -16.711 26.299 12.964 1.00 87.44 103 ALA A O 1
ATOM 767 N N . GLU A 1 104 ? -18.494 24.924 13.039 1.00 88.62 104 GLU A N 1
ATOM 768 C CA . GLU A 1 104 ? -18.536 24.630 11.599 1.00 88.62 104 GLU A CA 1
ATOM 769 C C . GLU A 1 104 ? -18.860 25.885 10.783 1.00 88.62 104 GLU A C 1
ATOM 771 O O . GLU A 1 104 ? -18.210 26.162 9.776 1.00 88.62 104 GLU A O 1
ATOM 776 N N . LEU A 1 105 ? -19.820 26.689 11.248 1.00 89.44 105 LEU A N 1
ATOM 777 C CA . LEU A 1 105 ? -20.171 27.938 10.587 1.00 89.44 105 LEU A CA 1
ATOM 778 C C . LEU A 1 105 ? -19.047 28.979 10.732 1.00 89.44 105 LEU A C 1
ATOM 780 O O . LEU A 1 105 ? -18.714 29.644 9.757 1.00 89.44 105 LEU A O 1
ATOM 784 N N . ALA A 1 106 ? -18.396 29.094 11.895 1.00 87.06 106 ALA A N 1
ATOM 785 C CA . ALA A 1 106 ? -17.275 30.016 12.109 1.00 87.06 106 ALA A CA 1
ATOM 786 C C . ALA A 1 106 ? -16.034 29.654 11.278 1.00 87.06 106 ALA A C 1
ATOM 788 O O . ALA A 1 106 ? -15.335 30.548 10.794 1.00 87.06 106 ALA A O 1
ATOM 789 N N . ALA A 1 107 ? -15.766 28.356 11.101 1.00 81.94 107 ALA A N 1
ATOM 790 C CA . ALA A 1 107 ? -14.627 27.852 10.340 1.00 81.94 107 ALA A CA 1
ATOM 791 C C . ALA A 1 107 ? -14.661 28.249 8.862 1.00 81.94 107 ALA A C 1
ATOM 793 O O . ALA A 1 107 ? -13.609 28.308 8.252 1.00 81.94 107 ALA A O 1
ATOM 794 N N . GLU A 1 108 ? -15.826 28.553 8.296 1.00 80.62 108 GLU A N 1
ATOM 795 C CA . GLU A 1 108 ? -15.966 28.919 6.880 1.00 80.62 108 GLU A CA 1
ATOM 796 C C . GLU A 1 108 ? -16.437 30.366 6.678 1.00 80.62 108 GLU A C 1
ATOM 798 O O . GLU A 1 108 ? -16.685 30.796 5.553 1.00 80.62 108 GLU A O 1
ATOM 803 N N . THR A 1 109 ? -16.565 31.133 7.768 1.00 82.94 109 THR A N 1
ATOM 804 C CA . THR A 1 109 ? -17.042 32.521 7.723 1.00 82.94 109 THR A CA 1
ATOM 805 C C . THR A 1 109 ? -16.082 33.482 8.422 1.00 82.94 109 THR A C 1
ATOM 807 O O . THR A 1 109 ? -15.483 34.326 7.763 1.00 82.94 109 THR A O 1
ATOM 810 N N . THR A 1 110 ? -15.879 33.360 9.735 1.00 76.81 110 THR A N 1
ATOM 811 C CA . THR A 1 110 ? -15.196 34.388 10.541 1.00 76.81 110 THR A CA 1
ATOM 812 C C . THR A 1 110 ? -13.772 34.028 10.983 1.00 76.81 110 THR A C 1
ATOM 814 O O . THR A 1 110 ? -13.049 34.919 11.422 1.00 76.81 110 THR A O 1
ATOM 817 N N . LYS A 1 111 ? -13.327 32.761 10.872 1.00 68.19 111 LYS A N 1
ATOM 818 C CA . LYS A 1 111 ? -12.025 32.295 11.412 1.00 68.19 111 LYS A CA 1
ATOM 819 C C . LYS A 1 111 ? -10.895 32.042 10.393 1.00 68.19 111 LYS A C 1
ATOM 821 O O . LYS A 1 111 ? -9.771 31.800 10.829 1.00 68.19 111 LYS A O 1
ATOM 826 N N . THR A 1 112 ? -11.118 32.083 9.073 1.00 55.44 112 THR A N 1
ATOM 827 C CA . THR A 1 112 ? -10.052 31.775 8.084 1.00 55.44 112 THR A CA 1
ATOM 828 C C . THR A 1 112 ? -9.371 33.023 7.538 1.00 55.44 112 THR A C 1
ATOM 830 O O . THR A 1 112 ? -10.026 33.994 7.169 1.00 55.44 112 THR A O 1
ATOM 833 N N . THR A 1 113 ? -8.044 32.973 7.395 1.00 50.22 113 THR A N 1
ATOM 834 C CA . THR A 1 113 ? -7.232 34.044 6.785 1.00 50.22 113 THR A CA 1
ATOM 835 C C . THR A 1 113 ? -7.337 34.104 5.255 1.00 50.22 113 THR A C 1
ATOM 837 O O . THR A 1 113 ? -6.831 35.046 4.652 1.00 50.22 113 THR A O 1
ATOM 840 N N . LYS A 1 114 ? -7.990 33.122 4.611 1.00 46.97 114 LYS A N 1
ATOM 841 C CA . LYS A 1 114 ? -8.136 33.038 3.145 1.00 46.97 114 LYS A CA 1
ATOM 842 C C . LYS A 1 114 ? -9.490 33.520 2.598 1.00 46.97 114 LYS A C 1
ATOM 844 O O . LYS A 1 114 ? -9.568 33.732 1.393 1.00 46.97 114 LYS A O 1
ATOM 849 N N . ALA A 1 115 ? -10.518 33.715 3.435 1.00 53.56 115 ALA A N 1
ATOM 850 C CA . ALA A 1 115 ? -11.830 34.235 3.018 1.00 53.56 115 ALA A CA 1
ATOM 851 C C . ALA A 1 115 ? -12.669 34.763 4.208 1.00 53.56 115 ALA A C 1
ATOM 853 O O . ALA A 1 115 ? -13.795 34.319 4.414 1.00 53.56 115 ALA A O 1
ATOM 854 N N . SER A 1 116 ? -12.137 35.679 5.027 1.00 71.69 116 SER A N 1
ATOM 855 C CA . SER A 1 116 ? -12.901 36.235 6.158 1.00 71.69 116 SER A CA 1
ATOM 856 C C . SER A 1 116 ? -14.124 37.021 5.659 1.00 71.69 116 SER A C 1
ATOM 858 O O . SER A 1 116 ? -13.977 38.057 5.011 1.00 71.69 116 SER A O 1
ATOM 860 N N . ILE A 1 117 ? -15.332 36.549 5.973 1.00 88.38 117 ILE A N 1
ATOM 861 C CA . ILE A 1 117 ? -16.571 37.304 5.770 1.00 88.38 117 ILE A CA 1
ATOM 862 C C . ILE A 1 117 ? -16.647 38.372 6.859 1.00 88.38 117 ILE A C 1
ATOM 864 O O . ILE A 1 117 ? -16.660 38.046 8.043 1.00 88.38 117 ILE A O 1
ATOM 868 N N . THR A 1 118 ? -16.706 39.641 6.465 1.00 89.69 118 THR A N 1
ATOM 869 C CA . THR A 1 118 ? -16.720 40.787 7.391 1.00 89.69 118 THR A CA 1
ATOM 870 C C . THR A 1 118 ? -17.994 41.616 7.297 1.00 89.69 118 THR A C 1
ATOM 872 O O . THR A 1 118 ? -18.305 42.360 8.220 1.00 89.69 118 THR A O 1
ATOM 875 N N . ASN A 1 119 ? -18.744 41.480 6.204 1.00 91.69 119 ASN A N 1
ATOM 876 C CA . ASN A 1 119 ? -19.979 42.208 5.936 1.00 91.69 119 ASN A CA 1
ATOM 877 C C . ASN A 1 119 ? -20.844 41.492 4.888 1.00 91.69 119 ASN A C 1
ATOM 879 O O . ASN A 1 119 ? -20.445 40.479 4.312 1.00 91.69 119 ASN A O 1
ATOM 883 N N . THR A 1 120 ? -22.035 42.020 4.608 1.00 93.19 120 THR A N 1
ATOM 884 C CA . THR A 1 120 ? -22.974 41.425 3.641 1.00 93.19 120 THR A CA 1
ATOM 885 C C . THR A 1 120 ? -22.412 41.310 2.217 1.00 93.19 120 THR A C 1
ATOM 887 O O . THR A 1 120 ? -22.707 40.336 1.524 1.00 93.19 120 THR A O 1
ATOM 890 N N . ALA A 1 121 ? -21.558 42.241 1.779 1.00 91.31 121 ALA A N 1
ATOM 891 C CA . ALA A 1 121 ? -20.947 42.207 0.446 1.00 91.31 121 ALA A CA 1
ATOM 892 C C . ALA A 1 121 ? -19.920 41.069 0.301 1.00 91.31 121 ALA A C 1
ATOM 894 O O . ALA A 1 121 ? -19.937 40.315 -0.679 1.00 91.31 121 ALA A O 1
ATOM 895 N N . THR A 1 122 ? -19.052 40.905 1.301 1.00 91.25 122 THR A N 1
ATOM 896 C CA . THR A 1 122 ? -18.088 39.794 1.357 1.00 91.25 122 THR A CA 1
ATOM 897 C C . THR A 1 122 ? -18.789 38.455 1.570 1.00 91.25 122 THR A C 1
ATOM 899 O O . THR A 1 122 ? -18.379 37.458 0.981 1.00 91.25 122 THR A O 1
ATOM 902 N N . ALA A 1 123 ? -19.903 38.427 2.308 1.00 91.00 123 ALA A N 1
ATOM 903 C CA . ALA A 1 123 ? -20.723 37.231 2.480 1.00 91.00 123 ALA A CA 1
ATOM 904 C C . ALA A 1 123 ? -21.336 36.741 1.159 1.00 91.00 123 ALA A C 1
ATOM 906 O O . ALA A 1 123 ? -21.313 35.541 0.874 1.00 91.00 123 ALA A O 1
ATOM 907 N N . PHE A 1 124 ? -21.830 37.658 0.322 1.00 91.38 124 PHE A N 1
ATOM 908 C CA . PHE A 1 124 ? -22.359 37.319 -1.000 1.00 91.38 124 PHE A CA 1
ATOM 909 C C . PHE A 1 124 ? -21.261 36.923 -1.997 1.00 91.38 124 PHE A C 1
ATOM 911 O O . PHE A 1 124 ? -21.457 36.025 -2.811 1.00 91.38 124 PHE A O 1
ATOM 918 N N . SER A 1 125 ? -20.090 37.556 -1.906 1.00 88.44 125 SER A N 1
ATOM 919 C CA . SER A 1 125 ? -18.933 37.231 -2.755 1.00 88.44 125 SER A CA 1
ATOM 920 C C . SER A 1 125 ? -18.217 35.941 -2.331 1.00 88.44 125 SER A C 1
ATOM 922 O O . SER A 1 125 ? -17.393 35.418 -3.080 1.00 88.44 125 SER A O 1
ATOM 924 N N . SER A 1 126 ? -18.509 35.429 -1.131 1.00 88.12 126 SER A N 1
ATOM 925 C CA . SER A 1 126 ? -17.952 34.176 -0.621 1.00 88.12 126 SER A CA 1
ATOM 926 C C . SER A 1 126 ? -18.470 32.960 -1.393 1.00 88.12 126 SER A C 1
ATOM 928 O O . SER A 1 126 ? -19.483 33.016 -2.094 1.00 88.12 126 SER A O 1
ATOM 930 N N . PHE A 1 127 ? -17.822 31.811 -1.193 1.00 86.38 127 PHE A N 1
ATOM 931 C CA . PHE A 1 127 ? -18.267 30.551 -1.789 1.00 86.38 127 PHE A CA 1
ATOM 932 C C . PHE A 1 127 ? -19.682 30.130 -1.336 1.00 86.38 127 PHE A C 1
ATOM 934 O O . PHE A 1 127 ? -20.350 29.395 -2.057 1.00 86.38 127 PHE A O 1
ATOM 941 N N . LEU A 1 128 ? -20.150 30.607 -0.172 1.00 88.69 128 LEU A N 1
ATOM 942 C CA . LEU A 1 128 ? -21.491 30.327 0.358 1.00 88.69 128 LEU A CA 1
ATOM 943 C C . LEU A 1 128 ? -22.588 31.202 -0.267 1.00 88.69 128 LEU A C 1
ATOM 945 O O . LEU A 1 128 ? -23.767 30.867 -0.132 1.00 88.69 128 LEU A O 1
ATOM 949 N N . LYS A 1 129 ? -22.222 32.320 -0.915 1.00 91.38 129 LYS A N 1
ATOM 950 C CA . LYS A 1 129 ? -23.140 33.295 -1.532 1.00 91.38 129 LYS A CA 1
ATOM 951 C C . LYS A 1 129 ? -24.353 33.632 -0.655 1.00 91.38 129 LYS A C 1
ATOM 953 O O . LYS A 1 129 ? -25.503 33.466 -1.061 1.00 91.38 129 LYS A O 1
ATOM 958 N N . LEU A 1 130 ? -24.100 34.059 0.582 1.00 92.94 130 LEU A N 1
ATOM 959 C CA . LEU A 1 130 ? -25.155 34.269 1.575 1.00 92.94 130 LEU A CA 1
ATOM 960 C C . LEU A 1 130 ? -25.984 35.536 1.262 1.00 92.94 130 LEU A C 1
ATOM 962 O O . LEU A 1 130 ? -25.394 36.613 1.143 1.00 92.94 130 LEU A O 1
ATOM 966 N N . PRO A 1 131 ? -27.327 35.447 1.155 1.00 95.38 131 PRO A N 1
ATOM 967 C CA . PRO A 1 131 ? -28.185 36.604 0.897 1.00 95.38 131 PRO A CA 1
ATOM 968 C C . PRO A 1 131 ? -28.635 37.321 2.176 1.00 95.38 131 PRO A C 1
ATOM 970 O O . PRO A 1 131 ? -28.810 36.691 3.223 1.00 95.38 131 PRO A O 1
ATOM 973 N N . ALA A 1 132 ? -28.901 38.627 2.073 1.00 96.06 132 ALA A N 1
ATOM 974 C CA . ALA A 1 132 ? -29.400 39.504 3.137 1.00 96.06 132 ALA A CA 1
ATOM 975 C C . ALA A 1 132 ? -30.898 39.276 3.415 1.00 96.06 132 ALA A C 1
ATOM 977 O O . ALA A 1 132 ? -31.750 40.142 3.220 1.00 96.06 132 ALA A O 1
ATOM 978 N N . ALA A 1 133 ? -31.210 38.064 3.866 1.00 95.00 133 ALA A N 1
ATOM 979 C CA . ALA A 1 133 ? -32.560 37.535 4.003 1.00 95.00 133 ALA A CA 1
ATOM 980 C C . ALA A 1 133 ? -33.352 38.113 5.200 1.00 95.00 133 ALA A C 1
ATOM 982 O O . ALA A 1 133 ? -34.553 37.849 5.331 1.00 95.00 133 ALA A O 1
ATOM 983 N N . GLY A 1 134 ? -32.709 38.884 6.081 1.00 95.31 134 GLY A N 1
ATOM 984 C CA . GLY A 1 134 ? -33.310 39.395 7.311 1.00 95.31 134 GLY A CA 1
ATOM 985 C C . GLY A 1 134 ? -33.659 38.287 8.309 1.00 95.31 134 GLY A C 1
ATOM 986 O O . GLY A 1 134 ? -33.082 37.198 8.293 1.00 95.31 134 GLY A O 1
ATOM 987 N N . ASN A 1 135 ? -34.602 38.570 9.206 1.00 95.25 135 ASN A N 1
ATOM 988 C CA . ASN A 1 135 ? -35.072 37.622 10.215 1.00 95.25 135 ASN A CA 1
ATOM 989 C C . ASN A 1 135 ? -36.530 37.895 10.620 1.00 95.25 135 ASN A C 1
ATOM 991 O O . ASN A 1 135 ? -37.007 39.015 10.462 1.00 95.25 135 ASN A O 1
ATOM 995 N N . ARG A 1 136 ? -37.210 36.914 11.226 1.00 94.81 136 ARG A N 1
ATOM 996 C CA . ARG A 1 136 ? -38.547 37.081 11.831 1.00 94.81 136 ARG A CA 1
ATOM 997 C C . ARG A 1 136 ? -38.392 37.294 13.340 1.00 94.81 136 ARG A C 1
ATOM 999 O O . ARG A 1 136 ? -37.756 36.472 14.001 1.00 94.81 136 ARG A O 1
ATOM 1006 N N . PHE A 1 137 ? -38.841 38.421 13.889 1.00 92.62 137 PHE A N 1
ATOM 1007 C CA . PHE A 1 137 ? -38.613 38.752 15.303 1.00 92.62 137 PHE A CA 1
ATOM 1008 C C . PHE A 1 137 ? -39.520 37.954 16.242 1.00 92.62 137 PHE A C 1
ATOM 1010 O O . PHE A 1 137 ? -40.657 37.633 15.919 1.00 92.62 137 PHE A O 1
ATOM 1017 N N . HIS A 1 138 ? -38.999 37.619 17.423 1.00 91.44 138 HIS A N 1
ATOM 1018 C CA . HIS A 1 138 ? -39.675 36.723 18.361 1.00 91.44 138 HIS A CA 1
ATOM 1019 C C . HIS A 1 138 ? -40.865 37.367 19.084 1.00 91.44 138 HIS A C 1
ATOM 1021 O O . HIS A 1 138 ? -41.808 36.654 19.394 1.00 91.44 138 HIS A O 1
ATOM 1027 N N . TRP A 1 139 ? -40.856 38.679 19.352 1.00 89.44 139 TRP A N 1
ATOM 1028 C CA . TRP A 1 139 ? -41.919 39.329 20.135 1.00 89.44 139 TRP A CA 1
ATOM 1029 C C . TRP A 1 139 ? -43.152 39.718 19.309 1.00 89.44 139 TRP A C 1
ATOM 1031 O O . TRP A 1 139 ? -44.255 39.748 19.848 1.00 89.44 139 TRP A O 1
ATOM 1041 N N . ASP A 1 140 ? -42.986 40.020 18.017 1.00 89.56 140 ASP A N 1
ATOM 1042 C CA . ASP A 1 140 ? -44.062 40.462 17.119 1.00 89.56 140 ASP A CA 1
ATOM 1043 C C . ASP A 1 140 ? -44.315 39.493 15.957 1.00 89.56 140 ASP A C 1
ATOM 1045 O O . ASP A 1 140 ? -45.366 39.587 15.325 1.00 89.56 140 ASP A O 1
ATOM 1049 N N . GLY A 1 141 ? -43.403 38.561 15.671 1.00 89.06 141 GLY A N 1
ATOM 1050 C CA . GLY A 1 141 ? -43.486 37.689 14.503 1.00 89.06 141 GLY A CA 1
ATOM 1051 C C . GLY A 1 141 ? -43.299 38.416 13.167 1.00 89.06 141 GLY A C 1
ATOM 1052 O O . GLY A 1 141 ? -43.593 37.835 12.135 1.00 89.06 141 GLY A O 1
ATOM 1053 N N . MET A 1 142 ? -42.837 39.665 13.127 1.00 92.00 142 MET A N 1
ATOM 1054 C CA . MET A 1 142 ? -42.686 40.400 11.864 1.00 92.00 142 MET A CA 1
ATOM 1055 C C . MET A 1 142 ? -41.316 40.156 11.224 1.00 92.00 142 MET A C 1
ATOM 1057 O O . MET A 1 142 ? -40.349 39.820 11.912 1.00 92.00 142 MET A O 1
ATOM 1061 N N . PHE A 1 143 ? -41.204 40.355 9.906 1.00 93.56 143 PHE A N 1
ATOM 1062 C CA . PHE A 1 143 ? -39.915 40.362 9.210 1.00 93.56 143 PHE A CA 1
ATOM 1063 C C . PHE A 1 143 ? -39.192 41.692 9.421 1.00 93.56 143 PHE A C 1
ATOM 1065 O O . PHE A 1 143 ? -39.752 42.763 9.211 1.00 93.56 143 PHE A O 1
ATOM 1072 N N . HIS A 1 144 ? -37.920 41.626 9.794 1.00 93.38 144 HIS A N 1
ATOM 1073 C CA . HIS A 1 144 ? -37.056 42.788 9.976 1.00 93.38 144 HIS A CA 1
ATOM 1074 C C . HIS A 1 144 ? -35.748 42.593 9.216 1.00 93.38 144 HIS A C 1
ATOM 1076 O O . HIS A 1 144 ? -35.312 41.465 8.972 1.00 93.38 144 HIS A O 1
ATOM 1082 N N . ASN A 1 145 ? -35.091 43.709 8.901 1.00 94.12 145 ASN A N 1
ATOM 1083 C CA . ASN A 1 145 ? -33.759 43.753 8.287 1.00 94.12 145 ASN A CA 1
ATOM 1084 C C . ASN A 1 145 ? -33.637 42.988 6.956 1.00 94.12 145 ASN A C 1
ATOM 1086 O O . ASN A 1 145 ? -32.552 42.546 6.566 1.00 94.12 145 ASN A O 1
ATOM 1090 N N . VAL A 1 146 ? -34.758 42.810 6.258 1.00 94.44 146 VAL A N 1
ATOM 1091 C CA . VAL A 1 146 ? -34.781 42.237 4.912 1.00 94.44 146 VAL A CA 1
ATOM 1092 C C . VAL A 1 146 ? -34.002 43.172 3.983 1.00 94.44 146 VAL A C 1
ATOM 1094 O O . VAL A 1 146 ? -34.136 44.390 4.078 1.00 94.44 146 VAL A O 1
ATOM 1097 N N . ASN A 1 147 ? -33.169 42.607 3.111 1.00 94.62 147 ASN A N 1
ATOM 1098 C CA . ASN A 1 147 ? -32.224 43.297 2.224 1.00 94.62 147 ASN A CA 1
ATOM 1099 C C . ASN A 1 147 ? -31.011 43.943 2.922 1.00 94.62 147 ASN A C 1
ATOM 1101 O O . ASN A 1 147 ? -30.138 44.454 2.222 1.00 94.62 147 ASN A O 1
ATOM 1105 N N . SER A 1 148 ? -30.919 43.936 4.258 1.00 94.06 148 SER A N 1
ATOM 1106 C CA . SER A 1 148 ? -29.833 44.618 4.984 1.00 94.06 148 SER A CA 1
ATOM 1107 C C . SER A 1 148 ? -28.955 43.702 5.835 1.00 94.06 148 SER A C 1
ATOM 1109 O O . SER A 1 148 ? -27.766 43.982 5.983 1.00 94.06 148 SER A O 1
ATOM 1111 N N . VAL A 1 149 ? -29.499 42.608 6.374 1.00 95.94 149 VAL A N 1
ATOM 1112 C CA . VAL A 1 149 ? -28.788 41.728 7.315 1.00 95.94 149 VAL A CA 1
ATOM 1113 C C . VAL A 1 149 ? -28.928 40.262 6.926 1.00 95.94 149 VAL A C 1
ATOM 1115 O O . VAL A 1 149 ? -29.971 39.816 6.448 1.00 95.94 149 VAL A O 1
ATOM 1118 N N . ILE A 1 150 ? -27.882 39.487 7.208 1.00 96.38 150 ILE A N 1
ATOM 1119 C CA . ILE A 1 150 ? -27.892 38.024 7.149 1.00 96.38 150 ILE A CA 1
ATOM 1120 C C . ILE A 1 150 ? -27.961 37.499 8.585 1.00 96.38 150 ILE A C 1
ATOM 1122 O O . ILE A 1 150 ? -27.101 37.825 9.402 1.00 96.38 150 ILE A O 1
ATOM 1126 N N . THR A 1 151 ? -28.972 36.685 8.899 1.00 96.50 151 THR A N 1
ATOM 1127 C CA . THR A 1 151 ? -29.020 35.922 10.156 1.00 96.50 151 THR A CA 1
ATOM 1128 C C . THR A 1 151 ? -29.096 34.434 9.832 1.00 96.50 151 THR A C 1
ATOM 1130 O O . THR A 1 151 ? -30.076 33.991 9.234 1.00 96.50 151 THR A O 1
ATOM 1133 N N . LEU A 1 152 ? -28.082 33.669 10.242 1.00 97.00 152 LEU A N 1
ATOM 1134 C CA . LEU A 1 152 ? -28.040 32.215 10.084 1.00 97.00 152 LEU A CA 1
ATOM 1135 C C . LEU A 1 152 ? -28.058 31.514 11.435 1.00 97.00 152 LEU A C 1
ATOM 1137 O O . LEU A 1 152 ? -27.283 31.862 12.329 1.00 97.00 152 LEU A O 1
ATOM 1141 N N . TRP A 1 153 ? -28.908 30.501 11.569 1.00 97.44 153 TRP A N 1
ATOM 1142 C CA . TRP A 1 153 ? -28.891 29.649 12.748 1.00 97.44 153 TRP A CA 1
ATOM 1143 C C . TRP A 1 153 ? -27.680 28.719 12.762 1.00 97.44 153 TRP A C 1
ATOM 1145 O O . TRP A 1 153 ? -27.298 28.142 11.745 1.00 97.44 153 TRP A O 1
ATOM 1155 N N . SER A 1 154 ? -27.119 28.549 13.957 1.00 94.69 154 SER A N 1
ATOM 1156 C CA . SER A 1 154 ? -26.324 27.385 14.321 1.00 94.69 154 SER A CA 1
ATOM 1157 C C . SER A 1 154 ? -27.166 26.474 15.215 1.00 94.69 154 SER A C 1
ATOM 1159 O O . SER A 1 154 ? -27.959 26.965 16.017 1.00 94.69 154 SER A O 1
ATOM 1161 N N . ARG A 1 155 ? -26.979 25.153 15.137 1.00 94.25 155 ARG A N 1
ATOM 1162 C CA . ARG A 1 155 ? -27.596 24.196 16.073 1.00 94.25 155 ARG A CA 1
ATOM 1163 C C . ARG A 1 155 ? -26.923 24.149 17.447 1.00 94.25 155 ARG A C 1
ATOM 1165 O O . ARG A 1 155 ? -27.351 23.389 18.306 1.00 94.25 155 ARG A O 1
ATOM 1172 N N . SER A 1 156 ? -25.868 24.926 17.682 1.00 92.75 156 SER A N 1
ATOM 1173 C CA . SER A 1 156 ? -25.228 25.020 18.996 1.00 92.75 156 SER A CA 1
ATOM 1174 C C . SER A 1 156 ? -26.112 25.805 19.971 1.00 92.75 156 SER A C 1
ATOM 1176 O O . SER A 1 156 ? -26.416 26.982 19.751 1.00 92.75 156 SER A O 1
ATOM 1178 N N . ALA A 1 157 ? -26.504 25.159 21.071 1.00 87.31 157 ALA A N 1
ATOM 1179 C CA . ALA A 1 157 ? -27.157 25.832 22.188 1.00 87.31 157 ALA A CA 1
ATOM 1180 C C . ALA A 1 157 ? -26.184 26.818 22.856 1.00 87.31 157 ALA A C 1
ATOM 1182 O O . ALA A 1 157 ? -24.995 26.525 22.999 1.00 87.31 157 ALA A O 1
ATOM 1183 N N . SER A 1 158 ? -26.684 27.983 23.271 1.00 81.31 158 SER A N 1
ATOM 1184 C CA . SER A 1 158 ? -25.875 28.940 24.026 1.00 81.31 158 SER A CA 1
ATOM 1185 C C . SER A 1 158 ? -25.709 28.486 25.472 1.00 81.31 158 SER A C 1
ATOM 1187 O O . SER A 1 158 ? -26.640 27.960 26.080 1.00 81.31 158 SER A O 1
ATOM 1189 N N . THR A 1 159 ? -24.547 28.765 26.061 1.00 74.75 159 THR A N 1
ATOM 1190 C CA . THR A 1 159 ? -24.334 28.637 27.512 1.00 74.75 159 THR A CA 1
ATOM 1191 C C . THR A 1 159 ? -25.087 29.715 28.308 1.00 74.75 159 THR A C 1
ATOM 1193 O O . THR A 1 159 ? -25.224 29.613 29.526 1.00 74.75 159 THR A O 1
ATOM 1196 N N . SER A 1 160 ? -25.614 30.739 27.625 1.00 62.91 160 SER A N 1
ATOM 1197 C CA . SER A 1 160 ? -26.408 31.837 28.178 1.00 62.91 160 SER A CA 1
ATOM 1198 C C . SER A 1 160 ? -27.917 31.549 28.082 1.00 62.91 160 SER A C 1
ATOM 1200 O O . SER A 1 160 ? -28.607 31.997 27.164 1.00 62.91 160 SER A O 1
ATOM 1202 N N . GLY A 1 161 ? -28.450 30.817 29.065 1.00 69.12 161 GLY A N 1
ATOM 1203 C CA . GLY A 1 161 ? -29.896 30.700 29.312 1.00 69.12 161 GLY A CA 1
ATOM 1204 C C . GLY A 1 161 ? -30.731 30.141 28.145 1.00 69.12 161 GLY A C 1
ATOM 1205 O O . GLY A 1 161 ? -30.376 29.139 27.531 1.00 69.12 161 GLY A O 1
ATOM 1206 N N . LEU A 1 162 ? -31.876 30.780 27.862 1.00 77.69 162 LEU A N 1
ATOM 1207 C CA . LEU A 1 162 ? -32.874 30.358 26.857 1.00 77.69 162 LEU A CA 1
ATOM 1208 C C . LEU A 1 162 ? -32.550 30.812 25.415 1.00 77.69 162 LEU A C 1
ATOM 1210 O O . LEU A 1 162 ? -33.442 30.885 24.571 1.00 77.69 162 LEU A O 1
ATOM 1214 N N . ASN A 1 163 ? -31.291 31.146 25.125 1.00 87.38 163 ASN A N 1
ATOM 1215 C CA . ASN A 1 163 ? -30.847 31.597 23.805 1.00 87.38 163 ASN A CA 1
ATOM 1216 C C . ASN A 1 163 ? -30.044 30.509 23.072 1.00 87.38 163 ASN A C 1
ATOM 1218 O O . ASN A 1 163 ? -29.643 29.496 23.656 1.00 87.38 163 ASN A O 1
ATOM 1222 N N . SER A 1 164 ? -29.791 30.740 21.785 1.00 90.75 164 SER A N 1
ATOM 1223 C CA . SER A 1 164 ? -28.933 29.902 20.940 1.00 90.75 164 SER A CA 1
ATOM 1224 C C . SER A 1 164 ? -28.056 30.754 20.023 1.00 90.75 164 SER A C 1
ATOM 1226 O O . SER A 1 164 ? -28.318 31.946 19.833 1.00 90.75 164 SER A O 1
ATOM 1228 N N . TYR A 1 165 ? -26.991 30.166 19.477 1.00 93.56 165 TYR A N 1
ATOM 1229 C CA . TYR A 1 165 ? -26.045 30.905 18.642 1.00 93.56 165 TYR A CA 1
ATOM 1230 C C . TYR A 1 165 ? -26.586 31.138 17.230 1.00 93.56 165 TYR A C 1
ATOM 1232 O O . TYR A 1 165 ? -27.005 30.209 16.542 1.00 93.56 165 TYR A O 1
ATOM 1240 N N . SER A 1 166 ? -26.511 32.385 16.765 1.00 94.69 166 SER A N 1
ATOM 1241 C CA . SER A 1 166 ? -26.738 32.748 15.363 1.00 94.69 166 SER A CA 1
ATOM 1242 C C . SER A 1 166 ? -25.582 33.588 14.834 1.00 94.69 166 SER A C 1
ATOM 1244 O O . SER A 1 166 ? -25.111 34.482 15.543 1.00 94.69 166 SER A O 1
ATOM 1246 N N . LEU A 1 167 ? -25.184 33.365 13.584 1.00 95.38 167 LEU A N 1
ATOM 1247 C CA . LEU A 1 167 ? -24.280 34.261 12.870 1.00 95.38 167 LEU A CA 1
ATOM 1248 C C . LEU A 1 167 ? -25.077 35.458 12.343 1.00 95.38 167 LEU A C 1
ATOM 1250 O O . LEU A 1 167 ? -26.014 35.287 11.562 1.00 95.38 167 LEU A O 1
ATOM 1254 N N . PHE A 1 168 ? -24.696 36.655 12.775 1.00 95.44 168 PHE A N 1
ATOM 1255 C CA . PHE A 1 168 ? -25.248 37.929 12.335 1.00 95.44 168 PHE A CA 1
ATOM 1256 C C . PHE A 1 168 ? -24.225 38.655 11.461 1.00 95.44 168 PHE A C 1
ATOM 1258 O O . PHE A 1 168 ? -23.089 38.866 11.887 1.00 95.44 168 PHE A O 1
ATOM 1265 N N . ILE A 1 169 ? -24.629 39.055 10.255 1.00 95.31 169 ILE A N 1
ATOM 1266 C CA . ILE A 1 169 ? -23.779 39.800 9.320 1.00 95.31 169 ILE A CA 1
ATOM 1267 C C . ILE A 1 169 ? -24.516 41.059 8.865 1.00 95.31 169 ILE A C 1
ATOM 1269 O O . ILE A 1 169 ? -25.566 40.970 8.225 1.00 95.31 169 ILE A O 1
ATOM 1273 N N . GLY A 1 170 ? -23.956 42.220 9.202 1.00 93.44 170 GLY A N 1
ATOM 1274 C CA . GLY A 1 170 ? -24.434 43.545 8.802 1.00 93.44 170 GLY A CA 1
ATOM 1275 C C . GLY A 1 170 ? -23.518 44.220 7.776 1.00 93.44 170 GLY A C 1
ATOM 1276 O O . GLY A 1 170 ? -22.680 43.571 7.147 1.00 93.44 170 GLY A O 1
ATOM 1277 N N . SER A 1 171 ? -23.666 45.537 7.612 1.00 91.31 171 SER A N 1
ATOM 1278 C CA . SER A 1 171 ? -22.862 46.343 6.676 1.00 91.31 171 SER A CA 1
ATOM 1279 C C . SER A 1 171 ? -21.366 46.341 6.993 1.00 91.31 171 SER A C 1
ATOM 1281 O O . SER A 1 171 ? -20.561 46.398 6.070 1.00 91.31 171 SER A O 1
ATOM 1283 N N . ASP A 1 172 ? -21.004 46.231 8.275 1.00 89.75 172 ASP A N 1
ATOM 1284 C CA . ASP A 1 172 ? -19.624 46.438 8.746 1.00 89.75 172 ASP A CA 1
ATOM 1285 C C . ASP A 1 172 ? -19.145 45.379 9.753 1.00 89.75 172 ASP A C 1
ATOM 1287 O O . ASP A 1 172 ? -18.065 45.507 10.326 1.00 89.75 172 ASP A O 1
ATOM 1291 N N . SER A 1 173 ? -19.946 44.343 10.022 1.00 88.88 173 SER A N 1
ATOM 1292 C CA . SER A 1 173 ? -19.556 43.283 10.960 1.00 88.88 173 SER A CA 1
ATOM 1293 C C . SER A 1 173 ? -20.164 41.925 10.623 1.00 88.88 173 SER A C 1
ATOM 1295 O O . SER A 1 173 ? -21.280 41.838 10.110 1.00 88.88 173 SER A O 1
ATOM 1297 N N . ALA A 1 174 ? -19.428 40.867 10.970 1.00 92.25 174 ALA A N 1
ATOM 1298 C CA . ALA A 1 174 ? -19.872 39.479 10.973 1.00 92.25 174 ALA A CA 1
ATOM 1299 C C . ALA A 1 174 ? -19.527 38.860 12.335 1.00 92.25 174 ALA A C 1
ATOM 1301 O O . ALA A 1 174 ? -18.353 38.657 12.650 1.00 92.25 174 ALA A O 1
ATOM 1302 N N . ILE A 1 175 ? -20.537 38.609 13.168 1.00 92.06 175 ILE A N 1
ATOM 1303 C CA . ILE A 1 175 ? -20.361 38.190 14.565 1.00 92.06 175 ILE A CA 1
ATOM 1304 C C . ILE A 1 175 ? -21.361 37.104 14.964 1.00 92.06 175 ILE A C 1
ATOM 1306 O O . ILE A 1 175 ? -22.503 37.088 14.509 1.00 92.06 175 ILE A O 1
ATOM 1310 N N . PHE A 1 176 ? -20.946 36.206 15.856 1.00 92.25 176 PHE A N 1
ATOM 1311 C CA . PHE A 1 176 ? -21.869 35.289 16.523 1.00 92.25 176 PHE A CA 1
ATOM 1312 C C . PHE A 1 176 ? -22.510 35.983 17.723 1.00 92.25 176 PHE A C 1
ATOM 1314 O O . PHE A 1 176 ? -21.819 36.581 18.546 1.00 92.25 176 PHE A O 1
ATOM 1321 N N . ILE A 1 177 ? -23.836 35.901 17.816 1.00 91.12 177 ILE A N 1
ATOM 1322 C CA . ILE A 1 177 ? -24.625 36.496 18.899 1.00 91.12 177 ILE A CA 1
ATOM 1323 C C . ILE A 1 177 ? -25.574 35.467 19.514 1.00 91.12 177 ILE A C 1
ATOM 1325 O O . ILE A 1 177 ? -25.967 34.493 18.867 1.00 91.12 177 ILE A O 1
ATOM 1329 N N . ASN A 1 178 ? -25.972 35.719 20.761 1.00 92.25 178 ASN A N 1
ATOM 1330 C CA . ASN A 1 178 ? -27.033 34.976 21.433 1.00 92.25 178 ASN A CA 1
ATOM 1331 C C . ASN A 1 178 ? -28.390 35.498 20.956 1.00 92.25 178 ASN A C 1
ATOM 1333 O O . ASN A 1 178 ? -28.770 36.623 21.279 1.00 92.25 178 ASN A O 1
ATOM 1337 N N . SER A 1 179 ? -29.115 34.680 20.200 1.00 91.88 179 SER A N 1
ATOM 1338 C CA . SER A 1 179 ? -30.453 34.999 19.703 1.00 91.88 179 SER A CA 1
ATOM 1339 C C . SER A 1 179 ? -31.517 34.201 20.454 1.00 91.88 179 SER A C 1
ATOM 1341 O O . SER A 1 179 ? -31.309 33.039 20.806 1.00 91.88 179 SER A O 1
ATOM 1343 N N . SER A 1 180 ? -32.680 34.823 20.662 1.00 92.56 180 SER A N 1
ATOM 1344 C CA . SER A 1 180 ? -33.874 34.145 21.174 1.00 92.56 180 SER A CA 1
ATOM 1345 C C . SER A 1 180 ? -34.220 32.946 20.288 1.00 92.56 180 SER A C 1
ATOM 1347 O O . SER A 1 180 ? -34.296 33.081 19.068 1.00 92.56 180 SER A O 1
ATOM 1349 N N . ARG A 1 181 ? -34.476 31.785 20.898 1.00 92.81 181 ARG A N 1
ATOM 1350 C CA . ARG A 1 181 ? -34.880 30.555 20.200 1.00 92.81 181 ARG A CA 1
ATOM 1351 C C . ARG A 1 181 ? -36.213 30.704 19.464 1.00 92.81 181 ARG A C 1
ATOM 1353 O O . ARG A 1 181 ? -36.425 30.027 18.465 1.00 92.81 181 ARG A O 1
ATOM 1360 N N . ALA A 1 182 ? -37.080 31.614 19.913 1.00 93.56 182 ALA A N 1
ATOM 1361 C CA . ALA A 1 182 ? -38.329 31.966 19.235 1.00 93.56 182 ALA A CA 1
ATOM 1362 C C . ALA A 1 182 ? -38.141 32.837 17.976 1.00 93.56 182 ALA A C 1
ATOM 1364 O O . ALA A 1 182 ? -39.103 33.045 17.241 1.00 93.56 182 ALA A O 1
ATOM 1365 N N . LYS A 1 183 ? -36.936 33.353 17.696 1.00 94.50 183 LYS A N 1
ATOM 1366 C CA . LYS A 1 183 ? -36.639 34.126 16.480 1.00 94.50 183 LYS A CA 1
ATOM 1367 C C . LYS A 1 183 ? -36.633 33.210 15.247 1.00 94.50 183 LYS A C 1
ATOM 1369 O O . LYS A 1 183 ? -36.093 32.110 15.301 1.00 94.50 183 LYS A O 1
ATOM 1374 N N . GLY A 1 184 ? -37.157 33.697 14.123 1.00 95.75 184 GLY A N 1
ATOM 1375 C CA . GLY A 1 184 ? -37.014 33.054 12.816 1.00 95.75 184 GLY A CA 1
ATOM 1376 C C . GLY A 1 184 ? -35.724 33.493 12.127 1.00 95.75 184 GLY A C 1
ATOM 1377 O O . GLY A 1 184 ? -35.532 34.693 11.910 1.00 95.75 184 GLY A O 1
ATOM 1378 N N . ALA A 1 185 ? -34.843 32.561 11.768 1.00 96.88 185 ALA A N 1
ATOM 1379 C CA . ALA A 1 185 ? -33.622 32.856 11.010 1.00 96.88 185 ALA A CA 1
ATOM 1380 C C . ALA A 1 185 ? -33.363 31.818 9.910 1.00 96.88 185 ALA A C 1
ATOM 1382 O O . ALA A 1 185 ? -33.916 30.718 9.928 1.00 96.88 185 ALA A O 1
ATOM 1383 N N . SER A 1 186 ? -32.543 32.190 8.924 1.00 97.19 186 SER A N 1
ATOM 1384 C CA . SER A 1 186 ? -32.253 31.326 7.782 1.00 97.19 186 SER A CA 1
ATOM 1385 C C . SER A 1 186 ? -31.328 30.179 8.175 1.00 97.19 186 SER A C 1
ATOM 1387 O O . SER A 1 186 ? -30.553 30.269 9.130 1.00 97.19 186 SER A O 1
ATOM 1389 N N . ILE A 1 187 ? -31.382 29.099 7.399 1.00 96.31 187 ILE A N 1
ATOM 1390 C CA . ILE A 1 187 ? -30.548 27.915 7.596 1.00 96.31 187 ILE A CA 1
ATOM 1391 C C . ILE A 1 187 ? -29.816 27.596 6.301 1.00 96.31 187 ILE A C 1
ATOM 1393 O O . ILE A 1 187 ? -30.395 27.588 5.213 1.00 96.31 187 ILE A O 1
ATOM 1397 N N . ARG A 1 188 ? -28.520 27.322 6.434 1.00 94.69 188 ARG A N 1
ATOM 1398 C CA . ARG A 1 188 ? -27.669 26.817 5.364 1.00 94.69 188 ARG A CA 1
ATOM 1399 C C . ARG A 1 188 ? -27.153 25.453 5.791 1.00 94.69 188 ARG A C 1
ATOM 1401 O O . ARG A 1 188 ? -26.232 25.385 6.598 1.00 94.69 188 ARG A O 1
ATOM 1408 N N . CYS A 1 189 ? -27.769 24.385 5.293 1.00 95.00 189 CYS A N 1
ATOM 1409 C CA . CYS A 1 189 ? -27.390 23.041 5.709 1.00 95.00 189 CYS A CA 1
ATOM 1410 C C . CYS A 1 189 ? -25.962 22.719 5.274 1.00 95.00 189 CYS A C 1
ATOM 1412 O O . CYS A 1 189 ? -25.522 23.059 4.166 1.00 95.00 189 CYS A O 1
ATOM 1414 N N . ILE A 1 190 ? -25.257 22.030 6.158 1.00 91.38 190 ILE A N 1
ATOM 1415 C CA . ILE A 1 190 ? -23.913 21.546 5.919 1.00 91.38 190 ILE A CA 1
ATOM 1416 C C . ILE A 1 190 ? -23.954 20.028 5.920 1.00 91.38 190 ILE A C 1
ATOM 1418 O O . ILE A 1 190 ? -24.454 19.394 6.841 1.00 91.38 190 ILE A O 1
ATOM 1422 N N . LYS A 1 191 ? -23.392 19.436 4.877 1.00 83.44 191 LYS A N 1
ATOM 1423 C CA . LYS A 1 191 ? -22.854 18.092 4.963 1.00 83.44 191 LYS A CA 1
ATOM 1424 C C . LYS A 1 191 ? -21.444 18.298 5.430 1.00 83.44 191 LYS A C 1
ATOM 1426 O O . LYS A 1 191 ? -20.511 18.436 4.623 1.00 83.44 191 LYS A O 1
ATOM 1431 N N . THR A 1 192 ? -21.287 18.446 6.737 1.00 57.34 192 THR A N 1
ATOM 1432 C CA . THR A 1 192 ? -19.950 18.333 7.265 1.00 57.34 192 THR A CA 1
ATOM 1433 C C . THR A 1 192 ? -19.439 16.982 6.793 1.00 57.34 192 THR A C 1
ATOM 1435 O O . THR A 1 192 ? -20.129 15.968 6.882 1.00 57.34 192 THR A O 1
ATOM 1438 N N . HIS A 1 193 ? -18.205 16.948 6.280 1.00 45.34 193 HIS A N 1
ATOM 1439 C CA . HIS A 1 193 ? -17.388 15.837 6.729 1.00 45.34 193 HIS A CA 1
ATOM 1440 C C . HIS A 1 193 ? -17.428 16.058 8.220 1.00 45.34 193 HIS A C 1
ATOM 1442 O O . HIS A 1 193 ? -16.808 17.018 8.685 1.00 45.34 193 HIS A O 1
ATOM 1448 N N . SER A 1 194 ? -18.321 15.342 8.915 1.00 34.09 194 SER A N 1
ATOM 1449 C CA . SER A 1 194 ? -18.362 15.345 10.364 1.00 34.09 194 SER A CA 1
ATOM 1450 C C . SER A 1 194 ? -16.903 15.395 10.768 1.00 34.09 194 SER A C 1
ATOM 1452 O O . SER A 1 194 ? -16.108 14.687 10.127 1.00 34.09 194 SER A O 1
ATOM 1454 N N . SER A 1 195 ? -16.518 16.249 11.730 1.00 31.19 195 SER A N 1
ATOM 1455 C CA . SER A 1 195 ? -15.277 16.018 12.480 1.00 31.19 195 SER A CA 1
ATOM 1456 C C . SER A 1 195 ? -15.075 14.530 12.467 1.00 31.19 195 SER A C 1
ATOM 1458 O O . SER A 1 195 ? -16.027 13.869 12.879 1.00 31.19 195 SER A O 1
ATOM 1460 N N . ILE A 1 196 ? -14.013 14.052 11.816 1.00 31.94 196 ILE A N 1
ATOM 1461 C CA . ILE A 1 196 ? -13.779 12.647 11.508 1.00 31.94 196 ILE A CA 1
ATOM 1462 C C . ILE A 1 196 ? -13.926 11.862 12.828 1.00 31.94 196 ILE A C 1
ATOM 1464 O O . ILE A 1 196 ? -12.988 11.585 13.553 1.00 31.94 196 ILE A O 1
ATOM 1468 N N . VAL A 1 197 ? -15.159 11.547 13.192 1.00 31.53 197 VAL A N 1
ATOM 1469 C CA . VAL A 1 197 ? -15.625 10.246 13.549 1.00 31.53 197 VAL A CA 1
ATOM 1470 C C . VAL A 1 197 ? -15.888 9.688 12.166 1.00 31.53 197 VAL A C 1
ATOM 1472 O O . VAL A 1 197 ? -17.017 9.575 11.698 1.00 31.53 197 VAL A O 1
ATOM 1475 N N . ILE A 1 198 ? -14.794 9.335 11.482 1.00 29.80 198 ILE A N 1
ATOM 1476 C CA . ILE A 1 198 ? -14.847 8.100 10.724 1.00 29.80 198 ILE A CA 1
ATOM 1477 C C . ILE A 1 198 ? -15.360 7.147 11.819 1.00 29.80 198 ILE A C 1
ATOM 1479 O O . ILE A 1 198 ? -14.628 6.871 12.768 1.00 29.80 198 ILE A O 1
ATOM 1483 N N . LYS A 1 199 ? -16.641 6.728 11.793 1.00 34.81 199 LYS A N 1
ATOM 1484 C CA . LYS A 1 199 ? -16.931 5.355 12.227 1.00 34.81 199 LYS A CA 1
ATOM 1485 C C . LYS A 1 199 ? -15.914 4.610 11.418 1.00 34.81 199 LYS A C 1
ATOM 1487 O O . LYS A 1 199 ? -16.068 4.697 10.201 1.00 34.81 199 LYS A O 1
ATOM 1492 N N . PRO A 1 200 ? -14.817 4.121 12.003 1.00 37.41 200 PRO A N 1
ATOM 1493 C CA . PRO A 1 200 ? -13.664 3.959 11.183 1.00 37.41 200 PRO A CA 1
ATOM 1494 C C . PRO A 1 200 ? -13.976 2.753 10.329 1.00 37.41 200 PRO A C 1
ATOM 1496 O O . PRO A 1 200 ? -13.960 1.621 10.816 1.00 37.41 200 PRO A O 1
ATOM 1499 N N . GLU A 1 201 ? -14.416 3.023 9.100 1.00 45.09 201 GLU A N 1
ATOM 1500 C CA . GLU A 1 201 ? -14.604 2.026 8.081 1.00 45.09 201 GLU A CA 1
ATOM 1501 C C . GLU A 1 201 ? -13.182 1.681 7.725 1.00 45.09 201 GLU A C 1
ATOM 1503 O O . GLU A 1 201 ? -12.525 2.246 6.852 1.00 45.09 201 GLU A O 1
ATOM 1508 N N . HIS A 1 202 ? -12.676 0.789 8.564 1.00 47.81 202 HIS A N 1
ATOM 1509 C CA . HIS A 1 202 ? -11.635 -0.104 8.197 1.00 47.81 202 HIS A CA 1
ATOM 1510 C C . HIS A 1 202 ? -12.009 -0.637 6.829 1.00 47.81 202 HIS A C 1
ATOM 1512 O O . HIS A 1 202 ? -13.097 -1.174 6.612 1.00 47.81 202 HIS A O 1
ATOM 1518 N N . LYS A 1 203 ? -11.100 -0.474 5.883 1.00 55.69 203 LYS A N 1
ATOM 1519 C CA . LYS A 1 203 ? -11.223 -1.219 4.649 1.00 55.69 203 LYS A CA 1
ATOM 1520 C C . LYS A 1 203 ? -11.009 -2.680 5.026 1.00 55.69 203 LYS A C 1
ATOM 1522 O O . LYS A 1 203 ? -9.932 -3.018 5.525 1.00 55.69 203 LYS A O 1
ATOM 1527 N N . GLU A 1 204 ? -12.021 -3.524 4.840 1.00 71.12 204 GLU A N 1
ATOM 1528 C CA . GLU A 1 204 ? -11.797 -4.967 4.828 1.00 71.12 204 GLU A CA 1
ATOM 1529 C C . GLU A 1 204 ? -10.795 -5.241 3.698 1.00 71.12 204 GLU A C 1
ATOM 1531 O O . GLU A 1 204 ? -11.032 -4.906 2.537 1.00 71.12 204 GLU A O 1
ATOM 1536 N N . THR A 1 205 ? -9.613 -5.737 4.054 1.00 59.22 205 THR A N 1
ATOM 1537 C CA . THR A 1 205 ? -8.504 -5.956 3.113 1.00 59.22 205 THR A CA 1
ATOM 1538 C C . THR A 1 205 ? -8.377 -7.409 2.676 1.00 59.22 205 THR A C 1
ATOM 1540 O O . THR A 1 205 ? -7.602 -7.693 1.766 1.00 59.22 205 THR A O 1
ATOM 1543 N N . GLY A 1 206 ? -9.130 -8.315 3.303 1.00 71.44 206 GLY A N 1
ATOM 1544 C CA . GLY A 1 206 ? -9.105 -9.744 3.023 1.00 71.44 206 GLY A CA 1
ATOM 1545 C C . GLY A 1 206 ? -9.592 -10.587 4.200 1.00 71.44 206 GLY A C 1
ATOM 1546 O O . GLY A 1 206 ? -10.137 -10.080 5.186 1.00 71.44 206 GLY A O 1
ATOM 1547 N N . THR A 1 207 ? -9.377 -11.893 4.083 1.00 77.25 207 THR A N 1
ATOM 1548 C CA . THR A 1 207 ? -9.701 -12.904 5.095 1.00 77.25 207 THR A CA 1
ATOM 1549 C C . THR A 1 207 ? -8.513 -13.827 5.330 1.00 77.25 207 THR A C 1
ATOM 1551 O O . THR A 1 207 ? -7.745 -14.098 4.410 1.00 77.25 207 THR A O 1
ATOM 1554 N N . ILE A 1 208 ? -8.373 -14.341 6.551 1.00 77.44 208 ILE A N 1
ATOM 1555 C CA . ILE A 1 208 ? -7.354 -15.327 6.920 1.00 77.44 208 ILE A CA 1
ATOM 1556 C C . ILE A 1 208 ? -7.979 -16.433 7.769 1.00 77.44 208 ILE A C 1
ATOM 1558 O O . ILE A 1 208 ? -8.777 -16.159 8.663 1.00 77.44 208 ILE A O 1
ATOM 1562 N N . SER A 1 209 ? -7.627 -17.686 7.480 1.00 85.44 209 SER A N 1
ATOM 1563 C CA . SER A 1 209 ? -8.036 -18.834 8.294 1.00 85.44 209 SER A CA 1
ATOM 1564 C C . SER A 1 209 ? -6.905 -19.227 9.239 1.00 85.44 209 SER A C 1
ATOM 1566 O O . SER A 1 209 ? -5.770 -19.400 8.796 1.00 85.44 209 SER A O 1
ATOM 1568 N N . PHE A 1 210 ? -7.210 -19.352 10.527 1.00 87.69 210 PHE A N 1
ATOM 1569 C CA . PHE A 1 210 ? -6.254 -19.689 11.579 1.00 87.69 210 PHE A CA 1
ATOM 1570 C C . PHE A 1 210 ? -6.972 -20.418 12.720 1.00 87.69 210 PHE A C 1
ATOM 1572 O O . PHE A 1 210 ? -8.025 -19.953 13.152 1.00 87.69 210 PHE A O 1
ATOM 1579 N N . ASN A 1 211 ? -6.423 -21.549 13.182 1.00 83.31 211 ASN A N 1
ATOM 1580 C CA . ASN A 1 211 ? -7.018 -22.416 14.212 1.00 83.31 211 ASN A CA 1
ATOM 1581 C C . ASN A 1 211 ? -8.525 -22.670 13.996 1.00 83.31 211 ASN A C 1
ATOM 1583 O O . ASN A 1 211 ? -9.342 -22.394 14.864 1.00 83.31 211 ASN A O 1
ATOM 1587 N N . GLU A 1 212 ? -8.893 -23.131 12.793 1.00 87.69 212 GLU A N 1
ATOM 1588 C CA . GLU A 1 212 ? -10.283 -23.438 12.381 1.00 87.69 212 GLU A CA 1
ATOM 1589 C C . GLU A 1 212 ? -11.263 -22.244 12.368 1.00 87.69 212 GLU A C 1
ATOM 1591 O O . GLU A 1 212 ? -12.434 -22.402 12.027 1.00 87.69 212 GLU A O 1
ATOM 1596 N N . LEU A 1 213 ? -10.786 -21.029 12.650 1.00 86.00 213 LEU A N 1
ATOM 1597 C CA . LEU A 1 213 ? -11.560 -19.794 12.585 1.00 86.00 213 LEU A CA 1
ATOM 1598 C C . LEU A 1 213 ? -11.179 -18.970 11.352 1.00 86.00 213 LEU A C 1
ATOM 1600 O O . LEU A 1 213 ? -10.012 -18.884 10.967 1.00 86.00 213 LEU A O 1
ATOM 1604 N N . THR A 1 214 ? -12.166 -18.304 10.752 1.00 88.69 214 THR A N 1
ATOM 1605 C CA . THR A 1 214 ? -11.948 -17.329 9.675 1.00 88.69 214 THR A CA 1
ATOM 1606 C C . THR A 1 214 ? -12.058 -15.909 10.223 1.00 88.69 214 THR A C 1
ATOM 1608 O O . THR A 1 214 ? -13.129 -15.455 10.637 1.00 88.69 214 THR A O 1
ATOM 1611 N N . TYR A 1 215 ? -10.938 -15.195 10.188 1.00 90.00 215 TYR A N 1
ATOM 1612 C CA . TYR A 1 215 ? -10.819 -13.791 10.560 1.00 90.00 215 TYR A CA 1
ATOM 1613 C C . TYR A 1 215 ? -10.894 -12.914 9.317 1.00 90.00 215 TYR A C 1
ATOM 1615 O O . TYR A 1 215 ? -10.429 -13.294 8.239 1.00 90.00 215 TYR A O 1
ATOM 1623 N N . LYS A 1 216 ? -11.416 -11.701 9.480 1.00 88.12 216 LYS A N 1
ATOM 1624 C CA . LYS A 1 216 ? -11.251 -10.644 8.478 1.00 88.12 216 LYS A CA 1
ATOM 1625 C C . LYS A 1 216 ? -10.053 -9.777 8.838 1.00 88.12 216 LYS A C 1
ATOM 1627 O O . LYS A 1 216 ? -9.691 -9.661 10.010 1.00 88.12 216 LYS A O 1
ATOM 1632 N N . THR A 1 217 ? -9.455 -9.141 7.838 1.00 84.44 217 THR A N 1
ATOM 1633 C CA . THR A 1 217 ? -8.357 -8.194 8.034 1.00 84.44 217 THR A CA 1
ATOM 1634 C C . THR A 1 217 ? -8.823 -6.766 7.779 1.00 84.44 217 THR A C 1
ATOM 1636 O O . THR A 1 217 ? -9.501 -6.483 6.795 1.00 84.44 217 THR A O 1
ATOM 1639 N N . LEU A 1 218 ? -8.457 -5.857 8.678 1.00 85.94 218 LEU A N 1
ATOM 1640 C CA . LEU A 1 218 ? -8.951 -4.487 8.752 1.00 85.94 218 LEU A CA 1
ATOM 1641 C C . LEU A 1 218 ? -7.794 -3.503 8.592 1.00 85.94 218 LEU A C 1
ATOM 1643 O O . LEU A 1 218 ? -6.871 -3.525 9.401 1.00 85.94 218 LEU A O 1
ATOM 1647 N N . ALA A 1 219 ? -7.822 -2.630 7.584 1.00 77.62 219 ALA A N 1
ATOM 1648 C CA . ALA A 1 219 ? -6.863 -1.524 7.516 1.00 77.62 219 ALA A CA 1
ATOM 1649 C C . ALA A 1 219 ? -7.237 -0.421 8.515 1.00 77.62 219 ALA A C 1
ATOM 1651 O O . ALA A 1 219 ? -8.370 0.059 8.519 1.00 77.62 219 ALA A O 1
ATOM 1652 N N . SER A 1 220 ? -6.275 0.002 9.334 1.00 79.12 220 SER A N 1
ATOM 1653 C CA . SER A 1 220 ? -6.420 1.122 10.253 1.00 79.12 220 SER A CA 1
ATOM 1654 C C . SER A 1 220 ? -6.640 2.415 9.463 1.00 79.12 220 SER A C 1
ATOM 1656 O O . SER A 1 220 ? -5.828 2.751 8.599 1.00 79.12 220 SER A O 1
ATOM 1658 N N . PRO A 1 221 ? -7.666 3.203 9.797 1.00 69.19 221 PRO A N 1
ATOM 1659 C CA . PRO A 1 221 ? -7.842 4.539 9.240 1.00 69.19 221 PRO A CA 1
ATOM 1660 C C . PRO A 1 221 ? -6.902 5.584 9.854 1.00 69.19 221 PRO A C 1
ATOM 1662 O O . PRO A 1 221 ? -6.845 6.706 9.360 1.00 69.19 221 PRO A O 1
ATOM 1665 N N . HIS A 1 222 ? -6.167 5.245 10.918 1.00 66.81 222 HIS A N 1
ATOM 1666 C CA . HIS A 1 222 ? -5.219 6.146 11.576 1.00 66.81 222 HIS A CA 1
ATOM 1667 C C . HIS A 1 222 ? -3.783 5.932 11.089 1.00 66.81 222 HIS A C 1
ATOM 1669 O O . HIS A 1 222 ? -3.033 6.893 10.944 1.00 66.81 222 HIS A O 1
ATOM 1675 N N . THR A 1 223 ? -3.391 4.680 10.830 1.00 71.88 223 THR A N 1
ATOM 1676 C CA . THR A 1 223 ? -1.996 4.319 10.518 1.00 71.88 223 THR A CA 1
ATOM 1677 C C . THR A 1 223 ? -1.832 3.534 9.219 1.00 71.88 223 THR A C 1
ATOM 1679 O O . THR A 1 223 ? -0.704 3.249 8.822 1.00 71.88 223 THR A O 1
ATOM 1682 N N . SER A 1 224 ? -2.931 3.140 8.565 1.00 67.94 224 SER A N 1
ATOM 1683 C CA . SER A 1 224 ? -2.950 2.192 7.437 1.00 67.94 224 SER A CA 1
ATOM 1684 C C . SER A 1 224 ? -2.413 0.785 7.753 1.00 67.94 224 SER A C 1
ATOM 1686 O O . SER A 1 224 ? -2.339 -0.054 6.856 1.00 67.94 224 SER A O 1
ATOM 1688 N N . ARG A 1 225 ? -2.071 0.472 9.014 1.00 76.44 225 ARG A N 1
ATOM 1689 C CA . ARG A 1 225 ? -1.676 -0.885 9.430 1.00 76.44 225 ARG A CA 1
ATOM 1690 C C . ARG A 1 225 ? -2.862 -1.836 9.387 1.00 76.44 225 ARG A C 1
ATOM 1692 O O . ARG A 1 225 ? -3.986 -1.436 9.656 1.00 76.44 225 ARG A O 1
ATOM 1699 N N . VAL A 1 226 ? -2.616 -3.105 9.084 1.00 82.88 226 VAL A N 1
ATOM 1700 C CA . VAL A 1 226 ? -3.676 -4.114 8.977 1.00 82.88 226 VAL A CA 1
ATOM 1701 C C . VAL A 1 226 ? -3.792 -4.898 10.284 1.00 82.88 226 VAL A C 1
ATOM 1703 O O . VAL A 1 226 ? -2.782 -5.327 10.824 1.00 82.88 226 VAL A O 1
ATOM 1706 N N . TRP A 1 227 ? -5.006 -5.105 10.781 1.00 93.75 227 TRP A N 1
ATOM 1707 C CA . TRP A 1 227 ? -5.321 -5.785 12.043 1.00 93.75 227 TRP A CA 1
ATOM 1708 C C . TRP A 1 227 ? -6.327 -6.916 11.820 1.00 93.75 227 TRP A C 1
ATOM 1710 O O . TRP A 1 227 ? -7.057 -6.892 10.833 1.00 93.75 227 TRP A O 1
ATOM 1720 N N . LEU A 1 228 ? -6.408 -7.890 12.728 1.00 94.69 228 LEU A N 1
ATOM 1721 C CA . LEU A 1 228 ? -7.535 -8.833 12.730 1.00 94.69 228 LEU A CA 1
ATOM 1722 C C . LEU A 1 228 ? -8.817 -8.167 13.260 1.00 94.69 228 LEU A C 1
ATOM 1724 O O . LEU A 1 228 ? -8.784 -7.346 14.181 1.00 94.69 228 LEU A O 1
ATOM 1728 N N . ASP A 1 229 ? -9.964 -8.550 12.701 1.00 93.19 229 ASP A N 1
ATOM 1729 C CA . ASP A 1 229 ? -11.278 -7.968 13.010 1.00 93.19 229 ASP A CA 1
ATOM 1730 C C . ASP A 1 229 ? -11.814 -8.272 14.417 1.00 93.19 229 ASP A C 1
ATOM 1732 O O . ASP A 1 229 ? -12.673 -7.549 14.928 1.00 93.19 229 ASP A O 1
ATOM 1736 N N . ARG A 1 230 ? -11.274 -9.293 15.085 1.00 94.75 230 ARG A N 1
ATOM 1737 C CA . ARG A 1 230 ? -11.635 -9.714 16.453 1.00 94.75 230 ARG A CA 1
ATOM 1738 C C . ARG A 1 230 ? -10.409 -10.173 17.253 1.00 94.75 230 ARG A C 1
ATOM 1740 O O . ARG A 1 230 ? -9.316 -10.297 16.700 1.00 94.75 230 ARG A O 1
ATOM 1747 N N . ASN A 1 231 ? -10.575 -10.336 18.569 1.00 97.44 231 ASN A N 1
ATOM 1748 C CA . ASN A 1 231 ? -9.521 -10.880 19.427 1.00 97.44 231 ASN A CA 1
ATOM 1749 C C . ASN A 1 231 ? -9.205 -12.312 18.977 1.00 97.44 231 ASN A C 1
ATOM 1751 O O . ASN A 1 231 ? -10.091 -13.011 18.484 1.00 97.44 231 ASN A O 1
ATOM 1755 N N . LEU A 1 232 ? -7.957 -12.743 19.138 1.00 96.62 232 LEU A N 1
ATOM 1756 C CA . LEU A 1 232 ? -7.559 -14.110 18.814 1.00 96.62 232 LEU A CA 1
ATOM 1757 C C . LEU A 1 232 ? -8.387 -15.112 19.645 1.00 96.62 232 LEU A C 1
ATOM 1759 O O . LEU A 1 232 ? -8.644 -14.859 20.824 1.00 96.62 232 LEU A O 1
ATOM 1763 N N . GLY A 1 233 ? -8.880 -16.173 19.006 1.00 94.44 233 GLY A N 1
ATOM 1764 C CA . GLY A 1 233 ? -9.766 -17.176 19.616 1.00 94.44 233 GLY A CA 1
ATOM 1765 C C . GLY A 1 233 ? -11.263 -16.836 19.594 1.00 94.44 233 GLY A C 1
ATOM 1766 O O . GLY A 1 233 ? -12.102 -17.664 19.938 1.00 94.44 233 GLY A O 1
ATOM 1767 N N . ALA A 1 234 ? -11.652 -15.623 19.187 1.00 95.38 234 ALA A N 1
ATOM 1768 C CA . ALA A 1 234 ? -13.060 -15.227 19.159 1.00 95.38 234 ALA A CA 1
ATOM 1769 C C . ALA A 1 234 ? -13.820 -15.859 17.979 1.00 95.38 234 ALA A C 1
ATOM 1771 O O . ALA A 1 234 ? -13.434 -15.702 16.818 1.00 95.38 234 ALA A O 1
ATOM 1772 N N . SER A 1 235 ? -14.971 -16.482 18.245 1.00 92.06 235 SER A N 1
ATOM 1773 C CA . SER A 1 235 ? -15.750 -17.189 17.217 1.00 92.06 235 SER A CA 1
ATOM 1774 C C . SER A 1 235 ? -16.464 -16.244 16.243 1.00 92.06 235 SER A C 1
ATOM 1776 O O . SER A 1 235 ? -16.691 -16.599 15.085 1.00 92.06 235 SER A O 1
ATOM 1778 N N . LYS A 1 236 ? -16.769 -15.006 16.661 1.00 90.31 236 LYS A N 1
ATOM 1779 C CA . LYS A 1 236 ? -17.452 -13.995 15.832 1.00 90.31 236 LYS A CA 1
ATOM 1780 C C . LYS A 1 236 ? -16.969 -12.558 16.111 1.00 90.31 236 LYS A C 1
ATOM 1782 O O . LYS A 1 236 ? -16.438 -12.298 17.192 1.00 90.31 236 LYS A O 1
ATOM 1787 N N . PRO A 1 237 ? -17.146 -11.602 15.176 1.00 88.38 237 PRO A N 1
ATOM 1788 C CA . PRO A 1 237 ? -16.920 -10.185 15.458 1.00 88.38 237 PRO A CA 1
ATOM 1789 C C . PRO A 1 237 ? -17.909 -9.674 16.508 1.00 88.38 237 PRO A C 1
ATOM 1791 O O . PRO A 1 237 ? -19.061 -10.104 16.543 1.00 88.38 237 PRO A O 1
ATOM 1794 N N . CYS A 1 238 ? -17.492 -8.702 17.314 1.00 85.94 238 CYS A N 1
ATOM 1795 C CA . CYS A 1 238 ? -18.335 -8.154 18.372 1.00 85.94 238 CYS A CA 1
ATOM 1796 C C . CYS A 1 238 ? -19.551 -7.393 17.825 1.00 85.94 238 CYS A C 1
ATOM 1798 O O . CYS A 1 238 ? -19.405 -6.438 17.054 1.00 85.94 238 CYS A O 1
ATOM 1800 N N . THR A 1 239 ? -20.748 -7.749 18.299 1.00 88.12 239 THR A N 1
ATOM 1801 C CA . THR A 1 239 ? -21.981 -6.960 18.087 1.00 88.12 239 THR A CA 1
ATOM 1802 C C . THR A 1 239 ? -22.281 -6.004 19.246 1.00 88.12 239 THR A C 1
ATOM 1804 O O . THR A 1 239 ? -23.037 -5.049 19.087 1.00 88.12 239 THR A O 1
ATOM 1807 N N . SER A 1 240 ? -21.645 -6.224 20.400 1.00 90.69 240 SER A N 1
ATOM 1808 C CA . SER A 1 240 ? -21.683 -5.387 21.602 1.00 90.69 240 SER A CA 1
ATOM 1809 C C . SER A 1 240 ? -20.380 -5.561 22.384 1.00 90.69 240 SER A C 1
ATOM 1811 O O . SER A 1 240 ? -19.742 -6.609 22.299 1.00 90.69 240 SER A O 1
ATOM 1813 N N . PHE A 1 241 ? -19.998 -4.585 23.213 1.00 90.06 241 PHE A N 1
ATOM 1814 C CA . PHE A 1 241 ? -18.834 -4.729 24.095 1.00 90.06 241 PHE A CA 1
ATOM 1815 C C . PHE A 1 241 ? -19.011 -5.813 25.172 1.00 90.06 241 PHE A C 1
ATOM 1817 O O . PHE A 1 241 ? -18.024 -6.187 25.800 1.00 90.06 241 PHE A O 1
ATOM 1824 N N . LYS A 1 242 ? -20.241 -6.313 25.382 1.00 92.25 242 LYS A N 1
ATOM 1825 C CA . LYS A 1 242 ? -20.566 -7.419 26.305 1.00 92.25 242 LYS A CA 1
ATOM 1826 C C . LYS A 1 242 ? -20.777 -8.781 25.617 1.00 92.25 242 LYS A C 1
ATOM 1828 O O . LYS A 1 242 ? -21.296 -9.705 26.241 1.00 92.25 242 LYS A O 1
ATOM 1833 N N . ASP A 1 243 ? -20.456 -8.898 24.332 1.00 91.00 243 ASP A N 1
ATOM 1834 C CA . ASP A 1 243 ? -20.683 -10.115 23.545 1.00 91.00 243 ASP A CA 1
ATOM 1835 C C . ASP A 1 243 ? -19.645 -11.199 23.879 1.00 91.00 243 ASP A C 1
ATOM 1837 O O . ASP A 1 243 ? -18.487 -11.117 23.473 1.00 91.00 243 ASP A O 1
ATOM 1841 N N . ALA A 1 244 ? -20.058 -12.216 24.641 1.00 91.38 244 ALA A N 1
ATOM 1842 C CA . ALA A 1 244 ? -19.153 -13.229 25.182 1.00 91.38 244 ALA A CA 1
ATOM 1843 C C . ALA A 1 244 ? -18.421 -14.050 24.109 1.00 91.38 244 ALA A C 1
ATOM 1845 O O . ALA A 1 244 ? -17.279 -14.455 24.335 1.00 91.38 244 ALA A O 1
ATOM 1846 N N . ASP A 1 245 ? -19.047 -14.244 22.948 1.00 91.69 245 ASP A N 1
ATOM 1847 C CA . ASP A 1 245 ? -18.489 -15.007 21.825 1.00 91.69 245 ASP A CA 1
ATOM 1848 C C . ASP A 1 245 ? -17.370 -14.244 21.096 1.00 91.69 245 ASP A C 1
ATOM 1850 O O . ASP A 1 245 ? -16.607 -14.827 20.326 1.00 91.69 245 ASP A O 1
ATOM 1854 N N . CYS A 1 246 ? -17.256 -12.931 21.332 1.00 92.06 246 CYS A N 1
ATOM 1855 C CA . CYS A 1 246 ? -16.267 -12.082 20.673 1.00 92.06 246 CYS A CA 1
ATOM 1856 C C . CYS A 1 246 ? -15.042 -11.755 21.549 1.00 92.06 246 CYS A C 1
ATOM 1858 O O . CYS A 1 246 ? -14.107 -11.090 21.098 1.00 92.06 246 CYS A O 1
ATOM 1860 N N . TYR A 1 247 ? -15.042 -12.203 22.811 1.00 95.56 247 TYR A N 1
ATOM 1861 C CA . TYR A 1 247 ? -13.997 -11.886 23.790 1.00 95.56 247 TYR A CA 1
ATOM 1862 C C . TYR A 1 247 ? -12.633 -12.485 23.431 1.00 95.56 247 TYR A C 1
ATOM 1864 O O . TYR A 1 247 ? -11.616 -11.834 23.669 1.00 95.56 247 TYR A O 1
ATOM 1872 N N . GLY A 1 248 ? -12.625 -13.667 22.811 1.00 95.69 248 GLY A N 1
ATOM 1873 C CA . GLY A 1 248 ? -11.409 -14.417 22.505 1.00 95.69 248 GLY A CA 1
ATOM 1874 C C . GLY A 1 248 ? -10.749 -15.032 23.738 1.00 95.69 248 GLY A C 1
ATOM 1875 O O . GLY A 1 248 ? -11.320 -15.035 24.838 1.00 95.69 248 GLY A O 1
ATOM 1876 N N . ASP A 1 249 ? -9.542 -15.543 23.529 1.00 97.06 249 ASP A N 1
ATOM 1877 C CA . ASP A 1 249 ? -8.763 -16.274 24.527 1.00 97.06 249 ASP A CA 1
ATOM 1878 C C . ASP A 1 249 ? -7.932 -15.336 25.420 1.00 97.06 249 ASP A C 1
ATOM 1880 O O . ASP A 1 249 ? -7.884 -14.115 25.208 1.00 97.06 249 ASP A O 1
ATOM 1884 N N . LEU A 1 250 ? -7.334 -15.888 26.482 1.00 97.81 250 LEU A N 1
ATOM 1885 C CA . LEU A 1 250 ? -6.629 -15.140 27.531 1.00 97.81 250 LEU A CA 1
ATOM 1886 C C . LEU A 1 250 ? -5.220 -15.694 27.770 1.00 97.81 250 LEU A C 1
ATOM 1888 O O . LEU A 1 250 ? -5.012 -16.578 28.598 1.00 97.81 250 LEU A O 1
ATOM 1892 N N . TYR A 1 251 ? -4.241 -15.103 27.093 1.00 97.62 251 TYR A N 1
ATOM 1893 C CA . TYR A 1 251 ? -2.859 -15.575 27.046 1.00 97.62 251 TYR A CA 1
ATOM 1894 C C . TYR A 1 251 ? -2.022 -15.057 28.217 1.00 97.62 251 TYR A C 1
ATOM 1896 O O . TYR A 1 251 ? -2.148 -13.894 28.611 1.00 97.62 251 TYR A O 1
ATOM 1904 N N . GLN A 1 252 ? -1.103 -15.879 28.723 1.00 96.25 252 GLN A N 1
ATOM 1905 C CA . GLN A 1 252 ? -0.016 -15.430 29.598 1.00 96.25 252 GLN A CA 1
ATOM 1906 C C . GLN A 1 252 ? 1.112 -14.805 28.767 1.00 96.25 252 GLN A C 1
ATOM 1908 O O . GLN A 1 252 ? 1.429 -15.263 27.669 1.00 96.25 252 GLN A O 1
ATOM 1913 N N . TRP A 1 253 ? 1.737 -13.741 29.277 1.00 96.31 253 TRP A N 1
ATOM 1914 C CA . TRP A 1 253 ? 2.601 -12.891 28.458 1.00 96.31 253 TRP A CA 1
ATOM 1915 C C . TRP A 1 253 ? 3.846 -13.624 27.936 1.00 96.31 253 TRP A C 1
ATOM 1917 O O . TRP A 1 253 ? 4.654 -14.128 28.723 1.00 96.31 253 TRP A O 1
ATOM 1927 N N . GLY A 1 254 ? 4.020 -13.653 26.614 1.00 94.00 254 GLY A N 1
ATOM 1928 C CA . GLY A 1 254 ? 5.106 -14.334 25.907 1.00 94.00 254 GLY A CA 1
ATOM 1929 C C . GLY A 1 254 ? 4.973 -15.853 25.770 1.00 94.00 254 GLY A C 1
ATOM 1930 O O . GLY A 1 254 ? 5.926 -16.482 25.311 1.00 94.00 254 GLY A O 1
ATOM 1931 N N . ARG A 1 255 ? 3.858 -16.460 26.199 1.00 94.38 255 ARG A N 1
ATOM 1932 C CA . ARG A 1 255 ? 3.631 -17.913 26.131 1.00 94.38 255 ARG A CA 1
ATOM 1933 C C . ARG A 1 255 ? 3.058 -18.321 24.768 1.00 94.38 255 ARG A C 1
ATOM 1935 O O . ARG A 1 255 ? 2.413 -17.506 24.110 1.00 94.38 255 ARG A O 1
ATOM 1942 N N . ASN A 1 256 ? 3.335 -19.551 24.339 1.00 91.94 256 ASN A N 1
ATOM 1943 C CA . ASN A 1 256 ? 2.739 -20.124 23.131 1.00 91.94 256 ASN A CA 1
ATOM 1944 C C . ASN A 1 256 ? 1.272 -20.535 23.367 1.00 91.94 256 ASN A C 1
ATOM 1946 O O . ASN A 1 256 ? 0.875 -20.718 24.515 1.00 91.94 256 ASN A O 1
ATOM 1950 N N . ASP A 1 257 ? 0.515 -20.703 22.286 1.00 90.94 257 ASP A N 1
ATOM 1951 C CA . ASP A 1 257 ? -0.843 -21.262 22.259 1.00 90.94 257 ASP A CA 1
ATOM 1952 C C . ASP A 1 257 ? -0.764 -22.769 22.570 1.00 90.94 257 ASP A C 1
ATOM 1954 O O . ASP A 1 257 ? -0.462 -23.584 21.696 1.00 90.94 257 ASP A O 1
ATOM 1958 N N . ASP A 1 258 ? -0.874 -23.130 23.851 1.00 91.31 258 ASP A N 1
ATOM 1959 C CA . ASP A 1 258 ? -0.608 -24.487 24.365 1.00 91.31 258 ASP A CA 1
ATOM 1960 C C . ASP A 1 258 ? -1.795 -25.086 25.142 1.00 91.31 258 ASP A C 1
ATOM 1962 O O . ASP A 1 258 ? -1.667 -26.157 25.744 1.00 91.31 258 ASP A O 1
ATOM 1966 N N . GLY A 1 259 ? -2.952 -24.416 25.112 1.00 92.12 259 GLY A N 1
ATOM 1967 C CA . GLY A 1 259 ? -4.181 -24.786 25.812 1.00 92.12 259 GLY A CA 1
ATOM 1968 C C . GLY A 1 259 ? -4.460 -23.946 27.062 1.00 92.12 259 GLY A C 1
ATOM 1969 O O . GLY A 1 259 ? -5.555 -24.029 27.628 1.00 92.12 259 GLY A O 1
ATOM 1970 N N . HIS A 1 260 ? -3.494 -23.145 27.529 1.00 94.06 260 HIS A N 1
ATOM 1971 C CA . HIS A 1 260 ? -3.649 -22.341 28.748 1.00 94.06 260 HIS A CA 1
ATOM 1972 C C . HIS A 1 260 ? -4.580 -21.141 28.555 1.00 94.06 260 HIS A C 1
ATOM 1974 O O . HIS A 1 260 ? -5.149 -20.625 29.523 1.00 94.06 260 HIS A O 1
ATOM 1980 N N . GLU A 1 261 ? -4.665 -20.674 27.316 1.00 95.19 261 GLU A N 1
ATOM 1981 C CA . GLU A 1 261 ? -5.411 -19.507 26.879 1.00 95.19 261 GLU A CA 1
ATOM 1982 C C . GLU A 1 261 ? -6.926 -19.737 26.856 1.00 95.19 261 GLU A C 1
ATOM 1984 O O . GLU A 1 261 ? -7.679 -18.764 26.987 1.00 95.19 261 GLU A O 1
ATOM 1989 N N . ASP A 1 262 ? -7.364 -21.003 26.772 1.00 94.12 262 ASP A N 1
ATOM 1990 C CA . ASP A 1 262 ? -8.773 -21.391 26.771 1.00 94.12 262 ASP A CA 1
ATOM 1991 C C . ASP A 1 262 ? -9.480 -20.791 27.988 1.00 94.12 262 ASP A C 1
ATOM 1993 O O . ASP A 1 262 ? -9.276 -21.159 29.152 1.00 94.12 262 ASP A O 1
ATOM 1997 N N . ARG A 1 263 ? -10.358 -19.833 27.702 1.00 93.81 263 ARG A N 1
ATOM 1998 C CA . ARG A 1 263 ? -11.124 -19.084 28.698 1.00 93.81 263 ARG A CA 1
ATOM 1999 C C . ARG A 1 263 ? -12.101 -19.945 29.502 1.00 93.81 263 ARG A C 1
ATOM 2001 O O . ARG A 1 263 ? -12.509 -19.535 30.588 1.00 93.81 263 ARG A O 1
ATOM 2008 N N . THR A 1 264 ? -12.490 -21.107 28.983 1.00 91.00 264 THR A N 1
ATOM 2009 C CA . THR A 1 264 ? -13.445 -22.028 29.616 1.00 91.00 264 THR A CA 1
ATOM 2010 C C . THR A 1 264 ? -12.766 -23.010 30.565 1.00 91.00 264 THR A C 1
ATOM 2012 O O . THR A 1 264 ? -13.393 -23.478 31.518 1.00 91.00 264 THR A O 1
ATOM 2015 N N . ASN A 1 265 ? -11.467 -23.256 30.378 1.00 92.38 265 ASN A N 1
ATOM 2016 C CA . ASN A 1 265 ? -10.696 -24.123 31.252 1.00 92.38 265 ASN A CA 1
ATOM 2017 C C . ASN A 1 265 ? -10.517 -23.478 32.641 1.00 92.38 265 ASN A C 1
ATOM 2019 O O . ASN A 1 265 ? -10.011 -22.358 32.789 1.00 92.38 265 ASN A O 1
ATOM 2023 N N . THR A 1 266 ? -10.962 -24.182 33.683 1.00 91.12 266 THR A N 1
ATOM 2024 C CA . THR A 1 266 ? -10.855 -23.743 35.085 1.00 91.12 266 THR A CA 1
ATOM 2025 C C . THR A 1 266 ? -9.683 -24.384 35.828 1.00 91.12 266 THR A C 1
ATOM 2027 O O . THR A 1 266 ? -9.417 -24.016 36.974 1.00 91.12 266 THR A O 1
ATOM 2030 N N . ASN A 1 267 ? -8.995 -25.351 35.214 1.00 92.44 267 ASN A N 1
ATOM 2031 C CA . ASN A 1 267 ? -7.837 -26.007 35.810 1.00 92.44 267 ASN A CA 1
ATOM 2032 C C . ASN A 1 267 ? -6.602 -25.107 35.724 1.00 92.44 267 ASN A C 1
ATOM 2034 O O . ASN A 1 267 ? -6.431 -24.327 34.789 1.00 92.44 267 ASN A O 1
ATOM 2038 N N . LYS A 1 268 ? -5.722 -25.229 36.717 1.00 92.88 268 LYS A N 1
ATOM 2039 C CA . LYS A 1 268 ? -4.521 -24.404 36.838 1.00 92.88 268 LYS A CA 1
ATOM 2040 C C . LYS A 1 268 ? -3.356 -25.199 37.405 1.00 92.88 268 LYS A C 1
ATOM 2042 O O . LYS A 1 268 ? -3.556 -26.171 38.130 1.00 92.88 268 LYS A O 1
ATOM 2047 N N . SER A 1 269 ? -2.152 -24.734 37.111 1.00 92.50 269 SER A N 1
ATOM 2048 C CA . SER A 1 269 ? -0.912 -25.192 37.729 1.00 92.50 269 SER A CA 1
ATOM 2049 C C . SER A 1 269 ? -0.381 -24.112 38.667 1.00 92.50 269 SER A C 1
ATOM 2051 O O . SER A 1 269 ? -0.472 -22.929 38.359 1.00 92.50 269 SER A O 1
ATOM 2053 N N . SER A 1 270 ? 0.195 -24.507 39.801 1.00 89.69 270 SER A N 1
ATOM 2054 C CA . SER A 1 270 ? 0.981 -23.615 40.667 1.00 89.69 270 SER A CA 1
ATOM 2055 C C . SER A 1 270 ? 2.492 -23.752 40.440 1.00 89.69 270 SER A C 1
ATOM 2057 O O . SER A 1 270 ? 3.285 -23.110 41.126 1.00 89.69 270 SER A O 1
ATOM 2059 N N . THR A 1 271 ? 2.910 -24.619 39.514 1.00 91.31 271 THR A N 1
ATOM 2060 C CA . THR A 1 271 ? 4.321 -24.895 39.234 1.00 91.31 271 THR A CA 1
ATOM 2061 C C . THR A 1 271 ? 4.805 -23.989 38.106 1.00 91.31 271 THR A C 1
ATOM 2063 O O . THR A 1 271 ? 4.328 -24.100 36.979 1.00 91.31 271 THR A O 1
ATOM 2066 N N . LEU A 1 272 ? 5.766 -23.110 38.410 1.00 91.38 272 LEU A N 1
ATOM 2067 C CA . LEU A 1 272 ? 6.384 -22.209 37.431 1.00 91.38 272 LEU A CA 1
ATOM 2068 C C . LEU A 1 272 ? 7.185 -22.979 36.373 1.00 91.38 272 LEU A C 1
ATOM 2070 O O . LEU A 1 272 ? 7.993 -23.855 36.710 1.00 91.38 272 LEU A O 1
ATOM 2074 N N . ALA A 1 273 ? 7.028 -22.575 35.113 1.00 91.56 273 ALA A N 1
ATOM 2075 C CA . ALA A 1 273 ? 7.737 -23.161 33.982 1.00 91.56 273 ALA A CA 1
ATOM 2076 C C . ALA A 1 273 ? 9.241 -22.836 34.016 1.00 91.56 273 ALA A C 1
ATOM 2078 O O . ALA A 1 273 ? 9.664 -21.751 34.426 1.00 91.56 273 ALA A O 1
ATOM 2079 N N . SER A 1 274 ? 10.078 -23.774 33.571 1.00 91.69 274 SER A N 1
ATOM 2080 C CA . SER A 1 274 ? 11.535 -23.590 33.467 1.00 91.69 274 SER A CA 1
ATOM 2081 C C . SER A 1 274 ? 11.996 -22.982 32.139 1.00 91.69 274 SER A C 1
ATOM 2083 O O . SER A 1 274 ? 13.165 -22.624 32.020 1.00 91.69 274 SER A O 1
ATOM 2085 N N . SER A 1 275 ? 11.105 -22.859 31.154 1.00 90.25 275 SER A N 1
ATOM 2086 C CA . SER A 1 275 ? 11.378 -22.283 29.834 1.00 90.25 275 SER A CA 1
ATOM 2087 C C . SER A 1 275 ? 10.203 -21.420 29.371 1.00 90.25 275 SER A C 1
ATOM 2089 O O . SER A 1 275 ? 9.073 -21.616 29.813 1.00 90.25 275 SER A O 1
ATOM 2091 N N . ILE A 1 276 ? 10.476 -20.476 28.465 1.00 89.19 276 ILE A N 1
ATOM 2092 C CA . ILE A 1 276 ? 9.430 -19.697 27.788 1.00 89.19 276 ILE A CA 1
ATOM 2093 C C . ILE A 1 276 ? 8.803 -20.455 26.606 1.00 89.19 276 ILE A C 1
ATOM 2095 O O . ILE A 1 276 ? 7.721 -20.085 26.173 1.00 89.19 276 ILE A O 1
ATOM 2099 N N . THR A 1 277 ? 9.466 -21.483 26.063 1.00 81.38 277 THR A N 1
ATOM 2100 C CA . THR A 1 277 ? 9.021 -22.202 24.849 1.00 81.38 277 THR A CA 1
ATOM 2101 C C . THR A 1 277 ? 8.394 -23.565 25.127 1.00 81.38 277 THR A C 1
ATOM 2103 O O . THR A 1 277 ? 7.602 -24.039 24.323 1.00 81.38 277 THR A O 1
ATOM 2106 N N . ASN A 1 278 ? 8.735 -24.202 26.250 1.00 79.31 278 ASN A N 1
ATOM 2107 C CA . ASN A 1 278 ? 8.122 -25.455 26.681 1.00 79.31 278 ASN A CA 1
ATOM 2108 C C . ASN A 1 278 ? 7.797 -25.381 28.174 1.00 79.31 278 ASN A C 1
ATOM 2110 O O . ASN A 1 278 ? 8.678 -25.167 29.011 1.00 79.31 278 ASN A O 1
ATOM 2114 N N . THR A 1 279 ? 6.519 -25.531 28.481 1.00 80.62 279 THR A N 1
ATOM 2115 C CA . THR A 1 279 ? 5.937 -25.414 29.819 1.00 80.62 279 THR A CA 1
ATOM 2116 C C . THR A 1 279 ? 5.620 -26.770 30.442 1.00 80.62 279 THR A C 1
ATOM 2118 O O . THR A 1 279 ? 5.298 -26.813 31.627 1.00 80.62 279 THR A O 1
ATOM 2121 N N . ASP A 1 280 ? 5.710 -27.863 29.670 1.00 83.00 280 ASP A N 1
ATOM 2122 C CA . ASP A 1 280 ? 5.304 -29.227 30.042 1.00 83.00 280 ASP A CA 1
ATOM 2123 C C . ASP A 1 280 ? 3.842 -29.331 30.545 1.00 83.00 280 ASP A C 1
ATOM 2125 O O . ASP A 1 280 ? 3.443 -30.317 31.170 1.00 83.00 280 ASP A O 1
ATOM 2129 N N . THR A 1 281 ? 3.013 -28.311 30.290 1.00 89.25 281 THR A N 1
ATOM 2130 C CA . THR A 1 281 ? 1.596 -28.269 30.665 1.00 89.25 281 THR A CA 1
ATOM 2131 C C . THR A 1 281 ? 0.827 -27.291 29.783 1.00 89.25 281 THR A C 1
ATOM 2133 O O . THR A 1 281 ? 1.313 -26.205 29.520 1.00 89.25 281 THR A O 1
ATOM 2136 N N . GLY A 1 282 ? -0.406 -27.624 29.401 1.00 90.75 282 GLY A N 1
ATOM 2137 C CA . GLY A 1 282 ? -1.349 -26.676 28.788 1.00 90.75 282 GLY A CA 1
ATOM 2138 C C . GLY A 1 282 ? -2.218 -25.935 29.808 1.00 90.75 282 GLY A C 1
ATOM 2139 O O . GLY A 1 282 ? -3.245 -25.375 29.460 1.00 90.75 282 GLY A O 1
ATOM 2140 N N . LEU A 1 283 ? -1.899 -25.992 31.107 1.00 94.38 283 LEU A N 1
ATOM 2141 C CA . LEU A 1 283 ? -2.695 -25.318 32.137 1.00 94.38 283 LEU A CA 1
ATOM 2142 C C . LEU A 1 283 ? -2.249 -23.868 32.328 1.00 94.38 283 LEU A C 1
ATOM 2144 O O . LEU A 1 283 ? -1.060 -23.543 32.239 1.00 94.38 283 LEU A O 1
ATOM 2148 N N . PHE A 1 284 ? -3.197 -23.009 32.704 1.00 95.38 284 PHE A N 1
ATOM 2149 C CA . PHE A 1 284 ? -2.888 -21.667 33.183 1.00 95.38 284 PHE A CA 1
ATOM 2150 C C . PHE A 1 284 ? -2.037 -21.746 34.456 1.00 95.38 284 PHE A C 1
ATOM 2152 O O . PHE A 1 284 ? -2.413 -22.413 35.425 1.00 95.38 284 PHE A O 1
ATOM 2159 N N . ILE A 1 285 ? -0.883 -21.078 34.467 1.00 94.62 285 ILE A N 1
ATOM 2160 C CA . ILE A 1 285 ? 0.016 -21.092 35.625 1.00 94.62 285 ILE A CA 1
ATOM 2161 C C . ILE A 1 285 ? -0.393 -19.957 36.563 1.00 94.62 285 ILE A C 1
ATOM 2163 O O . ILE A 1 285 ? -0.048 -18.798 36.333 1.00 94.62 285 ILE A O 1
ATOM 2167 N N . ALA A 1 286 ? -1.139 -20.293 37.613 1.00 90.38 286 ALA A N 1
ATOM 2168 C CA . ALA A 1 286 ? -1.518 -19.354 38.655 1.00 90.38 286 ALA A CA 1
ATOM 2169 C C . ALA A 1 286 ? -0.412 -19.286 39.716 1.00 90.38 286 ALA A C 1
ATOM 2171 O O . ALA A 1 286 ? -0.137 -20.257 40.422 1.00 90.38 286 ALA A O 1
ATOM 2172 N N . SER A 1 287 ? 0.217 -18.124 39.836 1.00 79.56 287 SER A N 1
ATOM 2173 C CA . SER A 1 287 ? 1.305 -17.871 40.770 1.00 79.56 287 SER A CA 1
ATOM 2174 C C . SER A 1 287 ? 0.776 -17.071 41.958 1.00 79.56 287 SER A C 1
ATOM 2176 O O . SER A 1 287 ? 0.690 -15.845 41.917 1.00 79.56 287 SER A O 1
ATOM 2178 N N . SER A 1 288 ? 0.429 -17.762 43.048 1.00 68.81 288 SER A N 1
ATOM 2179 C CA . SER A 1 288 ? -0.118 -17.142 44.266 1.00 68.81 288 SER A CA 1
ATOM 2180 C C . SER A 1 288 ? 0.871 -16.228 45.011 1.00 68.81 288 SER A C 1
ATOM 2182 O O . SER A 1 288 ? 0.492 -15.616 46.006 1.00 68.81 288 SER A O 1
ATOM 2184 N N . GLY A 1 289 ? 2.131 -16.139 44.564 1.00 63.53 289 GLY A N 1
ATOM 2185 C CA . GLY A 1 289 ? 3.182 -15.346 45.210 1.00 63.53 289 GLY A CA 1
ATOM 2186 C C . GLY A 1 289 ? 4.186 -14.675 44.267 1.00 63.53 289 GLY A C 1
ATOM 2187 O O . GLY A 1 289 ? 5.204 -14.187 44.749 1.00 63.53 289 GLY A O 1
ATOM 2188 N N . GLY A 1 290 ? 3.952 -14.648 42.947 1.00 75.44 290 GLY A N 1
ATOM 2189 C CA . GLY A 1 290 ? 4.929 -14.105 41.997 1.00 75.44 290 GLY A CA 1
ATOM 2190 C C . GLY A 1 290 ? 4.316 -13.522 40.714 1.00 75.44 290 GLY A C 1
ATOM 2191 O O . GLY A 1 290 ? 3.335 -14.062 40.212 1.00 75.44 290 GLY A O 1
ATOM 2192 N N . PRO A 1 291 ? 4.913 -12.461 40.145 1.00 87.38 291 PRO A N 1
ATOM 2193 C CA . PRO A 1 291 ? 4.368 -11.713 39.004 1.00 87.38 291 PRO A CA 1
ATOM 2194 C C . PRO A 1 291 ? 4.549 -12.387 37.627 1.00 87.38 291 PRO A C 1
ATOM 2196 O O . PRO A 1 291 ? 4.190 -11.802 36.605 1.00 87.38 291 PRO A O 1
ATOM 2199 N N . ASP A 1 292 ? 5.130 -13.585 37.561 1.00 91.69 292 ASP A N 1
ATOM 2200 C CA . ASP A 1 292 ? 5.512 -14.249 36.310 1.00 91.69 292 ASP A CA 1
ATOM 2201 C C . ASP A 1 292 ? 5.159 -15.745 36.343 1.00 91.69 292 ASP A C 1
ATOM 2203 O O . ASP A 1 292 ? 5.051 -16.333 37.419 1.00 91.69 292 ASP A O 1
ATOM 2207 N N . TRP A 1 293 ? 4.950 -16.341 35.167 1.00 92.56 293 TRP A N 1
ATOM 2208 C CA . TRP A 1 293 ? 4.591 -17.757 34.997 1.00 92.56 293 TRP A CA 1
ATOM 2209 C C . TRP A 1 293 ? 5.813 -18.656 34.752 1.00 92.56 293 TRP A C 1
ATOM 2211 O O . TRP A 1 293 ? 5.721 -19.881 34.859 1.00 92.56 293 TRP A O 1
ATOM 2221 N N . VAL A 1 294 ? 6.976 -18.055 34.482 1.00 91.75 294 VAL A N 1
ATOM 2222 C CA . VAL A 1 294 ? 8.278 -18.737 34.449 1.00 91.75 294 VAL A CA 1
ATOM 2223 C C . VAL A 1 294 ? 9.055 -18.536 35.748 1.00 91.75 294 VAL A C 1
ATOM 2225 O O . VAL A 1 294 ? 8.840 -17.579 36.493 1.00 91.75 294 VAL A O 1
ATOM 2228 N N . ARG A 1 295 ? 10.014 -19.427 36.014 1.00 90.44 295 ARG A N 1
ATOM 2229 C CA . ARG A 1 295 ? 10.973 -19.271 37.113 1.00 90.44 295 ARG A CA 1
ATOM 2230 C C . ARG A 1 295 ? 11.778 -17.978 36.961 1.00 90.44 295 ARG A C 1
ATOM 2232 O O . ARG A 1 295 ? 12.092 -17.530 35.855 1.00 90.44 295 ARG A O 1
ATOM 2239 N N . ILE A 1 296 ? 12.173 -17.412 38.098 1.00 84.56 296 ILE A N 1
ATOM 2240 C CA . ILE A 1 296 ? 13.062 -16.250 38.138 1.00 84.56 296 ILE A CA 1
ATOM 2241 C C . ILE A 1 296 ? 14.366 -16.537 37.367 1.00 84.56 296 ILE A C 1
ATOM 2243 O O . ILE A 1 296 ? 14.868 -17.659 37.384 1.00 84.56 296 ILE A O 1
ATOM 2247 N N . HIS A 1 297 ? 14.895 -15.525 36.673 1.00 85.38 297 HIS A N 1
ATOM 2248 C CA . HIS A 1 297 ? 16.092 -15.572 35.813 1.00 85.38 297 HIS A CA 1
ATOM 2249 C C . HIS A 1 297 ? 15.955 -16.265 34.446 1.00 85.38 297 HIS A C 1
ATOM 2251 O O . HIS A 1 297 ? 16.887 -16.172 33.650 1.00 85.38 297 HIS A O 1
ATOM 2257 N N . VAL A 1 298 ? 14.813 -16.878 34.108 1.00 89.12 298 VAL A N 1
ATOM 2258 C CA . VAL A 1 298 ? 14.603 -17.451 32.759 1.00 89.12 298 VAL A CA 1
ATOM 2259 C C . VAL A 1 298 ? 14.577 -16.351 31.684 1.00 89.12 298 VAL A C 1
ATOM 2261 O O . VAL A 1 298 ? 15.266 -16.440 30.659 1.00 89.12 298 VAL A O 1
ATOM 2264 N N . ASP A 1 299 ? 13.797 -15.300 31.944 1.00 89.69 299 ASP A N 1
ATOM 2265 C CA . ASP A 1 299 ? 13.626 -14.127 31.081 1.00 89.69 299 ASP A CA 1
ATOM 2266 C C . ASP A 1 299 ? 13.166 -12.923 31.917 1.00 89.69 299 ASP A C 1
ATOM 2268 O O . ASP A 1 299 ? 12.088 -12.357 31.717 1.00 89.69 299 ASP A O 1
ATOM 2272 N N . SER A 1 300 ? 13.956 -12.574 32.938 1.00 87.25 300 SER A N 1
ATOM 2273 C CA . SER A 1 300 ? 13.567 -11.540 33.900 1.00 87.25 300 SER A CA 1
ATOM 2274 C C . SER A 1 300 ? 13.381 -10.170 33.259 1.00 87.25 300 SER A C 1
ATOM 2276 O O . SER A 1 300 ? 12.587 -9.416 33.780 1.00 87.25 300 SER A O 1
ATOM 2278 N N . ASN A 1 301 ? 14.059 -9.829 32.159 1.00 85.62 301 ASN A N 1
ATOM 2279 C CA . ASN A 1 301 ? 13.857 -8.547 31.467 1.00 85.62 301 ASN A CA 1
ATOM 2280 C C . ASN A 1 301 ? 12.739 -8.593 30.408 1.00 85.62 301 ASN A C 1
ATOM 2282 O O . ASN A 1 301 ? 12.308 -7.543 29.948 1.00 85.62 301 ASN A O 1
ATOM 2286 N N . GLY A 1 302 ? 12.251 -9.783 30.051 1.00 88.25 302 GLY A N 1
ATOM 2287 C CA . GLY A 1 302 ? 11.203 -9.969 29.054 1.00 88.25 302 GLY A CA 1
ATOM 2288 C C . GLY A 1 302 ? 11.692 -10.005 27.603 1.00 88.25 302 GLY A C 1
ATOM 2289 O O . GLY A 1 302 ? 10.880 -10.272 26.723 1.00 88.25 302 GLY A O 1
ATOM 2290 N N . ASN A 1 303 ? 12.975 -9.745 27.319 1.00 87.75 303 ASN A N 1
ATOM 2291 C CA . ASN A 1 303 ? 13.467 -9.563 25.947 1.00 87.75 303 ASN A CA 1
ATOM 2292 C C . ASN A 1 303 ? 13.260 -10.813 25.087 1.00 87.75 303 ASN A C 1
ATOM 2294 O O . ASN A 1 303 ? 12.845 -10.697 23.937 1.00 87.75 303 ASN A O 1
ATOM 2298 N N . LYS A 1 304 ? 13.475 -12.011 25.649 1.00 89.56 304 LYS A N 1
ATOM 2299 C CA . LYS A 1 304 ? 13.284 -13.249 24.881 1.00 89.56 304 LYS A CA 1
ATOM 2300 C C . LYS A 1 304 ? 11.823 -13.431 24.477 1.00 89.56 304 LYS A C 1
ATOM 2302 O O . LYS A 1 304 ? 11.548 -13.934 23.396 1.00 89.56 304 LYS A O 1
ATOM 2307 N N . ARG A 1 305 ? 10.882 -13.013 25.327 1.00 92.38 305 ARG A N 1
ATOM 2308 C CA . ARG A 1 305 ? 9.443 -13.049 25.032 1.00 92.38 305 ARG A CA 1
ATOM 2309 C C . ARG A 1 305 ? 8.995 -11.954 24.065 1.00 92.38 305 ARG A C 1
ATOM 2311 O O . ARG A 1 305 ? 8.103 -12.219 23.264 1.00 92.38 305 ARG A O 1
ATOM 2318 N N . VAL A 1 306 ? 9.634 -10.777 24.073 1.00 88.69 306 VAL A N 1
ATOM 2319 C CA . VAL A 1 306 ? 9.427 -9.745 23.032 1.00 88.69 306 VAL A CA 1
ATOM 2320 C C . VAL A 1 306 ? 9.735 -10.314 21.643 1.00 88.69 306 VAL A C 1
ATOM 2322 O O . VAL A 1 306 ? 8.969 -10.075 20.704 1.00 88.69 306 VAL A O 1
ATOM 2325 N N . ASP A 1 307 ? 10.831 -11.069 21.532 1.00 84.44 307 ASP A N 1
ATOM 2326 C CA . ASP A 1 307 ? 11.250 -11.731 20.293 1.00 84.44 307 ASP A CA 1
ATOM 2327 C C . ASP A 1 307 ? 10.364 -12.943 19.975 1.00 84.44 307 ASP A C 1
ATOM 2329 O O . ASP A 1 307 ? 9.951 -13.124 18.834 1.00 84.44 307 ASP A O 1
ATOM 2333 N N . ALA A 1 308 ? 9.995 -13.746 20.979 1.00 87.31 308 ALA A N 1
ATOM 2334 C CA . ALA A 1 308 ? 9.164 -14.933 20.780 1.00 87.31 308 ALA A CA 1
ATOM 2335 C C . ALA A 1 308 ? 7.739 -14.610 20.291 1.00 87.31 308 ALA A C 1
ATOM 2337 O O . ALA A 1 308 ? 7.166 -15.413 19.564 1.00 87.31 308 ALA A O 1
ATOM 2338 N N . TRP A 1 309 ? 7.183 -13.449 20.656 1.00 92.88 309 TRP A N 1
ATOM 2339 C CA . TRP A 1 309 ? 5.885 -12.943 20.176 1.00 92.88 309 TRP A CA 1
ATOM 2340 C C . TRP A 1 309 ? 5.979 -12.038 18.930 1.00 92.88 309 TRP A C 1
ATOM 2342 O O . TRP A 1 309 ? 4.979 -11.440 18.514 1.00 92.88 309 TRP A O 1
ATOM 2352 N N . ALA A 1 310 ? 7.164 -11.906 18.323 1.00 82.44 310 ALA A N 1
ATOM 2353 C CA . ALA A 1 310 ? 7.311 -11.292 17.003 1.00 82.44 310 ALA A CA 1
ATOM 2354 C C . ALA A 1 310 ? 6.727 -12.198 15.897 1.00 82.44 310 ALA A C 1
ATOM 2356 O O . ALA A 1 310 ? 6.438 -13.366 16.131 1.00 82.44 310 ALA A O 1
ATOM 2357 N N . GLY A 1 311 ? 6.549 -11.671 14.678 1.00 70.44 311 GLY A N 1
ATOM 2358 C CA . GLY A 1 311 ? 5.876 -12.392 13.578 1.00 70.44 311 GLY A CA 1
ATOM 2359 C C . GLY A 1 311 ? 6.584 -13.673 13.111 1.00 70.44 311 GLY A C 1
ATOM 2360 O O . GLY A 1 311 ? 5.951 -14.563 12.548 1.00 70.44 311 GLY A O 1
ATOM 2361 N N . ASP A 1 312 ? 7.886 -13.770 13.369 1.00 73.19 312 ASP A N 1
ATOM 2362 C CA . ASP A 1 312 ? 8.768 -14.916 13.125 1.00 73.19 312 ASP A CA 1
ATOM 2363 C C . ASP A 1 312 ? 9.283 -15.555 14.431 1.00 73.19 312 ASP A C 1
ATOM 2365 O O . ASP A 1 312 ? 10.183 -16.394 14.409 1.00 73.19 312 ASP A O 1
ATOM 2369 N N . GLY A 1 313 ? 8.730 -15.149 15.576 1.00 77.94 313 GLY A N 1
ATOM 2370 C CA . GLY A 1 313 ? 9.133 -15.630 16.888 1.00 77.94 313 GLY A CA 1
ATOM 2371 C C . GLY A 1 313 ? 8.666 -17.058 17.173 1.00 77.94 313 GLY A C 1
ATOM 2372 O O . GLY A 1 313 ? 7.646 -17.520 16.664 1.00 77.94 313 GLY A O 1
ATOM 2373 N N . SER A 1 314 ? 9.399 -17.760 18.041 1.00 83.88 314 SER A N 1
ATOM 2374 C CA . SER A 1 314 ? 9.137 -19.169 18.377 1.00 83.88 314 SER A CA 1
ATOM 2375 C C . SER A 1 314 ? 7.789 -19.427 19.059 1.00 83.88 314 SER A C 1
ATOM 2377 O O . SER A 1 314 ? 7.342 -20.567 19.078 1.00 83.88 314 SER A O 1
ATOM 2379 N N . ASN A 1 315 ? 7.168 -18.393 19.634 1.00 89.56 315 ASN A N 1
ATOM 2380 C CA . ASN A 1 315 ? 5.869 -18.460 20.304 1.00 89.56 315 ASN A CA 1
ATOM 2381 C C . ASN A 1 315 ? 4.857 -17.538 19.610 1.00 89.56 315 ASN A C 1
ATOM 2383 O O . ASN A 1 315 ? 3.993 -16.970 20.279 1.00 89.56 315 ASN A O 1
ATOM 2387 N N . ASN A 1 316 ? 4.991 -17.298 18.301 1.00 87.38 316 ASN A N 1
ATOM 2388 C CA . ASN A 1 316 ? 4.042 -16.444 17.603 1.00 87.38 316 ASN A CA 1
ATOM 2389 C C . ASN A 1 316 ? 2.651 -17.093 17.604 1.00 87.38 316 ASN A C 1
ATOM 2391 O O . ASN A 1 316 ? 2.381 -18.016 16.843 1.00 87.38 316 ASN A O 1
ATOM 2395 N N . ILE A 1 317 ? 1.773 -16.571 18.454 1.00 94.88 317 ILE A N 1
ATOM 2396 C CA . ILE A 1 317 ? 0.380 -17.010 18.574 1.00 94.88 317 ILE A CA 1
ATOM 2397 C C . ILE A 1 317 ? -0.516 -16.429 17.472 1.00 94.88 317 ILE A C 1
ATOM 2399 O O . ILE A 1 317 ? -1.644 -16.867 17.294 1.00 94.88 317 ILE A O 1
ATOM 2403 N N . CYS A 1 318 ? -0.046 -15.425 16.729 1.00 94.56 318 CYS A N 1
ATOM 2404 C CA . CYS A 1 318 ? -0.810 -14.819 15.646 1.00 94.56 318 CYS A CA 1
ATOM 2405 C C . CYS A 1 318 ? -0.648 -15.602 14.326 1.00 94.56 318 CYS A C 1
ATOM 2407 O O . CYS A 1 318 ? 0.362 -16.278 14.127 1.00 94.56 318 CYS A O 1
ATOM 2409 N N . PRO A 1 319 ? -1.597 -15.474 13.376 1.00 88.88 319 PRO A N 1
ATOM 2410 C CA . PRO A 1 319 ? -1.469 -16.089 12.056 1.00 88.88 319 PRO A CA 1
ATOM 2411 C C . PRO A 1 319 ? -0.173 -15.692 11.335 1.00 88.88 319 PRO A C 1
ATOM 2413 O O . PRO A 1 319 ? 0.366 -14.610 11.563 1.00 88.88 319 PRO A O 1
ATOM 2416 N N . ALA A 1 320 ? 0.291 -16.515 10.390 1.00 77.81 320 ALA A N 1
ATOM 2417 C CA . ALA A 1 320 ? 1.480 -16.203 9.595 1.00 77.81 320 ALA A CA 1
ATOM 2418 C C . ALA A 1 320 ? 1.382 -14.812 8.932 1.00 77.81 320 ALA A C 1
ATOM 2420 O O . ALA A 1 320 ? 0.386 -14.479 8.286 1.00 77.81 320 ALA A O 1
ATOM 2421 N N . GLY A 1 321 ? 2.426 -13.993 9.099 1.00 71.88 321 GLY A N 1
ATOM 2422 C CA . GLY A 1 321 ? 2.444 -12.594 8.651 1.00 71.88 321 GLY A CA 1
ATOM 2423 C C . GLY A 1 321 ? 1.751 -11.608 9.600 1.00 71.88 321 GLY A C 1
ATOM 2424 O O . GLY A 1 321 ? 1.628 -10.431 9.259 1.00 71.88 321 GLY A O 1
ATOM 2425 N N . PHE A 1 322 ? 1.305 -12.061 10.773 1.00 87.00 322 PHE A N 1
ATOM 2426 C CA . PHE A 1 322 ? 0.817 -11.244 11.879 1.00 87.00 322 PHE A CA 1
ATOM 2427 C C . PHE A 1 322 ? 1.650 -11.495 13.140 1.00 87.00 322 PHE A C 1
ATOM 2429 O O . PHE A 1 322 ? 2.298 -12.527 13.292 1.00 87.00 322 PHE A O 1
ATOM 2436 N N . SER A 1 323 ? 1.621 -10.536 14.059 1.00 92.50 323 SER A N 1
ATOM 2437 C CA . SER A 1 323 ? 2.293 -10.599 15.356 1.00 92.50 323 SER A CA 1
ATOM 2438 C C . SER A 1 323 ? 1.453 -9.941 16.446 1.00 92.50 323 SER A C 1
ATOM 2440 O O . SER A 1 323 ? 0.520 -9.182 16.162 1.00 92.50 323 SER A O 1
ATOM 2442 N N . VAL A 1 324 ? 1.819 -10.175 17.705 1.00 96.50 324 VAL A N 1
ATOM 2443 C CA . VAL A 1 324 ? 1.291 -9.397 18.832 1.00 96.50 324 VAL A CA 1
ATOM 2444 C C . VAL A 1 324 ? 1.802 -7.948 18.699 1.00 96.50 324 VAL A C 1
ATOM 2446 O O . VAL A 1 324 ? 2.992 -7.745 18.438 1.00 96.50 324 VAL A O 1
ATOM 2449 N N . PRO A 1 325 ? 0.951 -6.915 18.824 1.00 96.06 325 PRO A N 1
ATOM 2450 C CA . PRO A 1 325 ? 1.360 -5.529 18.606 1.00 96.06 325 PRO A CA 1
ATOM 2451 C C . PRO A 1 325 ? 2.300 -5.042 19.710 1.00 96.06 325 PRO A C 1
ATOM 2453 O O . PRO A 1 325 ? 2.183 -5.439 20.868 1.00 96.06 325 PRO A O 1
ATOM 2456 N N . THR A 1 326 ? 3.214 -4.135 19.382 1.00 93.94 326 THR A N 1
ATOM 2457 C CA . THR A 1 326 ? 3.961 -3.361 20.387 1.00 93.94 326 THR A CA 1
ATOM 2458 C C . THR A 1 326 ? 3.056 -2.338 21.080 1.00 93.94 326 THR A C 1
ATOM 2460 O O . THR A 1 326 ? 1.992 -1.982 20.569 1.00 93.94 326 THR A O 1
ATOM 2463 N N . GLU A 1 327 ? 3.483 -1.831 22.238 1.00 94.38 327 GLU A N 1
ATOM 2464 C CA . GLU A 1 327 ? 2.781 -0.756 22.956 1.00 94.38 327 GLU A CA 1
ATOM 2465 C C . GLU A 1 327 ? 2.584 0.477 22.061 1.00 94.38 327 GLU A C 1
ATOM 2467 O O . GLU A 1 327 ? 1.457 0.937 21.911 1.00 94.38 327 GLU A O 1
ATOM 2472 N N . THR A 1 328 ? 3.622 0.926 21.350 1.00 89.69 328 THR A N 1
ATOM 2473 C CA . THR A 1 328 ? 3.524 2.041 20.395 1.00 89.69 328 THR A CA 1
ATOM 2474 C C . THR A 1 328 ? 2.502 1.794 19.282 1.00 89.69 328 THR A C 1
ATOM 2476 O O . THR A 1 328 ? 1.761 2.711 18.919 1.00 89.69 328 THR A O 1
ATOM 2479 N N . GLU A 1 329 ? 2.466 0.585 18.711 1.00 91.81 329 GLU A N 1
ATOM 2480 C CA . GLU A 1 329 ? 1.517 0.229 17.649 1.00 91.81 329 GLU A CA 1
ATOM 2481 C C . GLU A 1 329 ? 0.082 0.218 18.165 1.00 91.81 329 GLU A C 1
ATOM 2483 O O . GLU A 1 329 ? -0.781 0.836 17.548 1.00 91.81 329 GLU A O 1
ATOM 2488 N N . LEU A 1 330 ? -0.167 -0.414 19.314 1.00 95.81 330 LEU A N 1
ATOM 2489 C CA . LEU A 1 330 ? -1.500 -0.479 19.906 1.00 95.81 330 LEU A CA 1
ATOM 2490 C C . LEU A 1 330 ? -1.962 0.891 20.433 1.00 95.81 330 LEU A C 1
ATOM 2492 O O . LEU A 1 330 ? -3.129 1.245 20.274 1.00 95.81 330 LEU A O 1
ATOM 2496 N N . ALA A 1 331 ? -1.064 1.701 21.000 1.00 93.19 331 ALA A N 1
ATOM 2497 C CA . ALA A 1 331 ? -1.362 3.055 21.467 1.00 93.19 331 ALA A CA 1
ATOM 2498 C C . ALA A 1 331 ? -1.756 3.992 20.321 1.00 93.19 331 ALA A C 1
ATOM 2500 O O . ALA A 1 331 ? -2.663 4.808 20.486 1.00 93.19 331 ALA A O 1
ATOM 2501 N N . ALA A 1 332 ? -1.108 3.865 19.155 1.00 85.00 332 ALA A N 1
ATOM 2502 C CA . ALA A 1 332 ? -1.444 4.643 17.962 1.00 85.00 332 ALA A CA 1
ATOM 2503 C C . ALA A 1 332 ? -2.898 4.431 17.504 1.00 85.00 332 ALA A C 1
ATOM 2505 O O . ALA A 1 332 ? -3.515 5.366 17.007 1.00 85.00 332 ALA A O 1
ATOM 2506 N N . GLU A 1 333 ? -3.442 3.232 17.718 1.00 90.56 333 GLU A N 1
ATOM 2507 C CA . GLU A 1 333 ? -4.810 2.859 17.336 1.00 90.56 333 GLU A CA 1
ATOM 2508 C C . GLU A 1 333 ? -5.852 3.056 18.439 1.00 90.56 333 GLU A C 1
ATOM 2510 O O . GLU A 1 333 ? -7.046 2.895 18.194 1.00 90.56 333 GLU A O 1
ATOM 2515 N N . THR A 1 334 ? -5.418 3.345 19.669 1.00 94.38 334 THR A N 1
ATOM 2516 C CA . THR A 1 334 ? -6.302 3.383 20.841 1.00 94.38 334 THR A CA 1
ATOM 2517 C C . THR A 1 334 ? -6.190 4.710 21.578 1.00 94.38 334 THR A C 1
ATOM 2519 O O . THR A 1 334 ? -6.919 5.648 21.262 1.00 94.38 334 THR A O 1
ATOM 2522 N N . THR A 1 335 ? -5.283 4.834 22.544 1.00 90.88 335 THR A N 1
ATOM 2523 C CA . THR A 1 335 ? -5.166 6.023 23.402 1.00 90.88 335 THR A CA 1
ATOM 2524 C C . THR A 1 335 ? -4.829 7.288 22.610 1.00 90.88 335 THR A C 1
ATOM 2526 O O . THR A 1 335 ? -5.394 8.345 22.880 1.00 90.88 335 THR A O 1
ATOM 2529 N N . LYS A 1 336 ? -3.988 7.189 21.570 1.00 84.38 336 LYS A N 1
ATOM 2530 C CA . LYS A 1 336 ? -3.687 8.306 20.651 1.00 84.38 336 LYS A CA 1
ATOM 2531 C C . LYS A 1 336 ? -4.790 8.548 19.610 1.00 84.38 336 LYS A C 1
ATOM 2533 O O . LYS A 1 336 ? -4.783 9.588 18.960 1.00 84.38 336 LYS A O 1
ATOM 2538 N N . ALA A 1 337 ? -5.739 7.621 19.481 1.00 83.12 337 ALA A N 1
ATOM 2539 C CA . ALA A 1 337 ? -6.910 7.697 18.607 1.00 83.12 337 ALA A CA 1
ATOM 2540 C C . ALA A 1 337 ? -8.213 7.976 19.391 1.00 83.12 337 ALA A C 1
ATOM 2542 O O . ALA A 1 337 ? -9.305 7.633 18.942 1.00 83.12 337 ALA A O 1
ATOM 2543 N N . ASN A 1 338 ? -8.110 8.619 20.561 1.00 84.81 338 ASN A N 1
ATOM 2544 C CA . ASN A 1 338 ? -9.232 9.051 21.406 1.00 84.81 338 ASN A CA 1
ATOM 2545 C C . ASN A 1 338 ? -10.089 7.927 22.025 1.00 84.81 338 ASN A C 1
ATOM 2547 O O . ASN A 1 338 ? -11.208 8.185 22.479 1.00 84.81 338 ASN A O 1
ATOM 2551 N N . VAL A 1 339 ? -9.578 6.696 22.118 1.00 89.50 339 VAL A N 1
ATOM 2552 C CA . VAL A 1 339 ? -10.180 5.692 23.007 1.00 89.50 339 VAL A CA 1
ATOM 2553 C C . VAL A 1 339 ? -9.941 6.125 24.452 1.00 89.50 339 VAL A C 1
ATOM 2555 O O . VAL A 1 339 ? -8.805 6.337 24.861 1.00 89.50 339 VAL A O 1
ATOM 2558 N N . SER A 1 340 ? -11.020 6.261 25.219 1.00 91.12 340 SER A N 1
ATOM 2559 C CA . SER A 1 340 ? -11.020 6.823 26.580 1.00 91.12 340 SER A CA 1
ATOM 2560 C C . SER A 1 340 ? -11.861 6.027 27.580 1.00 91.12 340 SER A C 1
ATOM 2562 O O . SER A 1 340 ? -11.738 6.216 28.786 1.00 91.12 340 SER A O 1
ATOM 2564 N N . ASN A 1 341 ? -12.735 5.143 27.101 1.00 90.56 341 ASN A N 1
ATOM 2565 C CA . ASN A 1 341 ? -13.588 4.282 27.908 1.00 90.56 341 ASN A CA 1
ATOM 2566 C C . ASN A 1 341 ? -14.058 3.075 27.077 1.00 90.56 341 ASN A C 1
ATOM 2568 O O . ASN A 1 341 ? -13.809 2.998 25.875 1.00 90.56 341 ASN A O 1
ATOM 2572 N N . VAL A 1 342 ? -14.754 2.127 27.706 1.00 91.06 342 VAL A N 1
ATOM 2573 C CA . VAL A 1 342 ? -15.216 0.898 27.034 1.00 91.06 342 VAL A CA 1
ATOM 2574 C C . VAL A 1 342 ? -16.148 1.185 25.847 1.00 91.06 342 VAL A C 1
ATOM 2576 O O . VAL A 1 342 ? -16.064 0.504 24.826 1.00 91.06 342 VAL A O 1
ATOM 2579 N N . ALA A 1 343 ? -17.000 2.212 25.930 1.00 89.50 343 ALA A N 1
ATOM 2580 C CA . ALA A 1 343 ? -17.906 2.567 24.837 1.00 89.50 343 ALA A CA 1
ATOM 2581 C C . ALA A 1 343 ? -17.147 3.138 23.627 1.00 89.50 343 ALA A C 1
ATOM 2583 O O . ALA A 1 343 ? -17.454 2.783 22.487 1.00 89.50 343 ALA A O 1
ATOM 2584 N N . THR A 1 344 ? -16.123 3.968 23.854 1.00 89.81 344 THR A N 1
ATOM 2585 C CA . THR A 1 344 ? -15.262 4.481 22.776 1.00 89.81 344 THR A CA 1
ATOM 2586 C C . THR A 1 344 ? -14.320 3.406 22.233 1.00 89.81 344 THR A C 1
ATOM 2588 O O . THR A 1 344 ? -14.086 3.369 21.029 1.00 89.81 344 THR A O 1
ATOM 2591 N N . ALA A 1 345 ? -13.869 2.460 23.062 1.00 90.06 345 ALA A N 1
ATOM 2592 C CA . ALA A 1 345 ? -13.096 1.297 22.619 1.00 90.06 345 ALA A CA 1
ATOM 2593 C C . ALA A 1 345 ? -13.909 0.382 21.687 1.00 90.06 345 ALA A C 1
ATOM 2595 O O . ALA A 1 345 ? -13.411 -0.043 20.643 1.00 90.06 345 ALA A O 1
ATOM 2596 N N . PHE A 1 346 ? -15.179 0.134 22.013 1.00 92.19 346 PHE A N 1
ATOM 2597 C CA . PHE A 1 346 ? -16.082 -0.635 21.157 1.00 92.19 346 PHE A CA 1
ATOM 2598 C C . PHE A 1 346 ? -16.512 0.125 19.897 1.00 92.19 346 PHE A C 1
ATOM 2600 O O . PHE A 1 346 ? -16.681 -0.478 18.842 1.00 92.19 346 PHE A O 1
ATOM 2607 N N . SER A 1 347 ? -16.650 1.448 19.985 1.00 86.00 347 SER A N 1
ATOM 2608 C CA . SER A 1 347 ? -16.967 2.294 18.824 1.00 86.00 347 SER A CA 1
ATOM 2609 C C . SER A 1 347 ? -15.765 2.523 17.895 1.00 86.00 347 SER A C 1
ATOM 2611 O O . SER A 1 347 ? -15.941 3.027 16.787 1.00 86.00 347 SER A O 1
ATOM 2613 N N . SER A 1 348 ? -14.551 2.163 18.330 1.00 89.06 348 SER A N 1
ATOM 2614 C CA . SER A 1 348 ? -13.341 2.211 17.504 1.00 89.06 348 SER A CA 1
ATOM 2615 C C . SER A 1 348 ? -13.370 1.168 16.379 1.00 89.06 348 SER A C 1
ATOM 2617 O O . SER A 1 348 ? -14.176 0.236 16.376 1.00 89.06 348 SER A O 1
ATOM 2619 N N . PHE A 1 349 ? -12.434 1.277 15.436 1.00 86.75 349 PHE A N 1
ATOM 2620 C CA . PHE A 1 349 ? -12.345 0.370 14.285 1.00 86.75 349 PHE A CA 1
ATOM 2621 C C . PHE A 1 349 ? -12.020 -1.071 14.678 1.00 86.75 349 PHE A C 1
ATOM 2623 O O . PHE A 1 349 ? -12.404 -1.998 13.974 1.00 86.75 349 PHE A O 1
ATOM 2630 N N . LEU A 1 350 ? -11.345 -1.250 15.817 1.00 92.81 350 LEU A N 1
ATOM 2631 C CA . LEU A 1 350 ? -10.995 -2.557 16.368 1.00 92.81 350 LEU A CA 1
ATOM 2632 C C . LEU A 1 350 ? -12.167 -3.228 17.104 1.00 92.81 350 LEU A C 1
ATOM 2634 O O . LEU A 1 350 ? -12.063 -4.409 17.441 1.00 92.81 350 LEU A O 1
ATOM 2638 N N . LYS A 1 351 ? -13.257 -2.490 17.382 1.00 93.44 351 LYS A N 1
ATOM 2639 C CA . LYS A 1 351 ? -14.435 -2.949 18.141 1.00 93.44 351 LYS A CA 1
ATOM 2640 C C . LYS A 1 351 ? -14.064 -3.749 19.393 1.00 93.44 351 LYS A C 1
ATOM 2642 O O . LYS A 1 351 ? -14.498 -4.886 19.576 1.00 93.44 351 LYS A O 1
ATOM 2647 N N . LEU A 1 352 ? -13.209 -3.173 20.239 1.00 95.81 352 LEU A N 1
ATOM 2648 C CA . LEU A 1 352 ? -12.625 -3.893 21.369 1.00 95.81 352 LEU A CA 1
ATOM 2649 C C . LEU A 1 352 ? -13.692 -4.254 22.418 1.00 95.81 352 LEU A C 1
ATOM 2651 O O . LEU A 1 352 ? -14.373 -3.351 22.914 1.00 95.81 352 LEU A O 1
ATOM 2655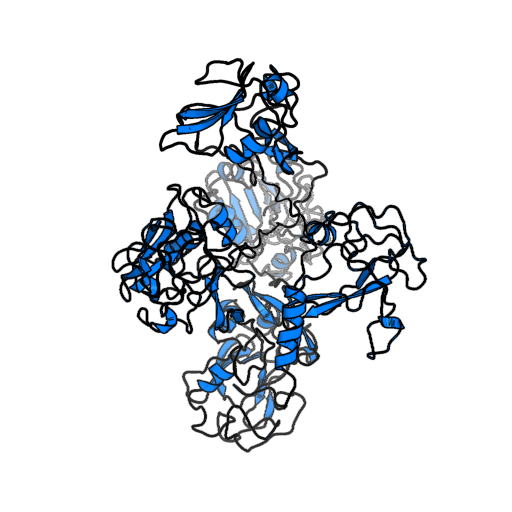 N N . PRO A 1 353 ? -13.841 -5.541 22.784 1.00 96.69 353 PRO A N 1
ATOM 2656 C CA . PRO A 1 353 ? -14.812 -5.951 23.786 1.00 96.69 353 PRO A CA 1
ATOM 2657 C C . PRO A 1 353 ? -14.274 -5.877 25.212 1.00 96.69 353 PRO A C 1
ATOM 2659 O O . PRO A 1 353 ? -13.071 -5.981 25.458 1.00 96.69 353 PRO A O 1
ATOM 2662 N N . ALA A 1 354 ? -15.190 -5.796 26.173 1.00 96.62 354 ALA A N 1
ATOM 2663 C CA . ALA A 1 354 ? -14.889 -5.857 27.596 1.00 96.62 354 ALA A CA 1
ATOM 2664 C C . ALA A 1 354 ? -14.646 -7.309 28.060 1.00 96.62 354 ALA A C 1
ATOM 2666 O O . ALA A 1 354 ? -15.404 -7.854 28.862 1.00 96.62 354 ALA A O 1
ATOM 2667 N N . ALA A 1 355 ? -13.599 -7.948 27.531 1.00 96.62 355 ALA A N 1
ATOM 2668 C CA . ALA A 1 355 ? -13.292 -9.362 27.762 1.00 96.62 355 ALA A CA 1
ATOM 2669 C C . ALA A 1 355 ? -12.882 -9.695 29.213 1.00 96.62 355 ALA A C 1
ATOM 2671 O O . ALA A 1 355 ? -12.968 -10.856 29.619 1.00 96.62 355 ALA A O 1
ATOM 2672 N N . GLY A 1 356 ? -12.487 -8.695 30.007 1.00 96.50 356 GLY A N 1
ATOM 2673 C CA . GLY A 1 356 ? -11.910 -8.910 31.333 1.00 96.50 356 GLY A CA 1
ATOM 2674 C C . GLY A 1 356 ? -10.501 -9.506 31.262 1.00 96.50 356 GLY A C 1
ATOM 2675 O O . GLY A 1 356 ? -9.791 -9.331 30.272 1.00 96.50 356 GLY A O 1
ATOM 2676 N N . ASN A 1 357 ? -10.087 -10.184 32.329 1.00 96.44 357 ASN A N 1
ATOM 2677 C CA . ASN A 1 357 ? -8.783 -10.840 32.431 1.00 96.44 357 ASN A CA 1
ATOM 2678 C C . ASN A 1 357 ? -8.851 -12.090 33.311 1.00 96.44 357 ASN A C 1
ATOM 2680 O O . ASN A 1 357 ? -9.780 -12.245 34.105 1.00 96.44 357 ASN A O 1
ATOM 2684 N N . ARG A 1 358 ? -7.858 -12.971 33.191 1.00 96.62 358 ARG A N 1
ATOM 2685 C CA . ARG A 1 358 ? -7.671 -14.118 34.082 1.00 96.62 358 ARG A CA 1
ATOM 2686 C C . ARG A 1 358 ? -6.582 -13.797 35.105 1.00 96.62 358 ARG A C 1
ATOM 2688 O O . ARG A 1 358 ? -5.423 -13.645 34.732 1.00 96.62 358 ARG A O 1
ATOM 2695 N N . PHE A 1 359 ? -6.961 -13.708 36.377 1.00 93.94 359 PHE A N 1
ATOM 2696 C CA . PHE A 1 359 ? -6.085 -13.239 37.450 1.00 93.94 359 PHE A CA 1
ATOM 2697 C C . PHE A 1 359 ? -4.935 -14.208 37.732 1.00 93.94 359 PHE A C 1
ATOM 2699 O O . PHE A 1 359 ? -5.149 -15.411 37.890 1.00 93.94 359 PHE A O 1
ATOM 2706 N N . HIS A 1 360 ? -3.714 -13.686 37.867 1.00 91.81 360 HIS A N 1
ATOM 2707 C CA . HIS A 1 360 ? -2.521 -14.513 38.088 1.00 91.81 360 HIS A CA 1
ATOM 2708 C C . HIS A 1 360 ? -2.546 -15.295 39.414 1.00 91.81 360 HIS A C 1
ATOM 2710 O O . HIS A 1 360 ? -1.972 -16.376 39.495 1.00 91.81 360 HIS A O 1
ATOM 2716 N N . TRP A 1 361 ? -3.186 -14.763 40.462 1.00 90.56 361 TRP A N 1
ATOM 2717 C CA . TRP A 1 361 ? -3.125 -15.328 41.817 1.00 90.56 361 TRP A CA 1
ATOM 2718 C C . TRP A 1 361 ? -3.997 -16.584 41.983 1.00 90.56 361 TRP A C 1
ATOM 2720 O O . TRP A 1 361 ? -3.601 -17.535 42.659 1.00 90.56 361 TRP A O 1
ATOM 2730 N N . ASP A 1 362 ? -5.179 -16.618 41.358 1.00 90.50 362 ASP A N 1
ATOM 2731 C CA . ASP A 1 362 ? -6.137 -17.718 41.502 1.00 90.50 362 ASP A CA 1
ATOM 2732 C C . ASP A 1 362 ? -6.592 -18.345 40.181 1.00 90.50 362 ASP A C 1
ATOM 2734 O O . ASP A 1 362 ? -7.286 -19.365 40.227 1.00 90.50 362 ASP A O 1
ATOM 2738 N N . GLY A 1 363 ? -6.180 -17.805 39.034 1.00 91.31 363 GLY A N 1
ATOM 2739 C CA . GLY A 1 363 ? -6.550 -18.297 37.708 1.00 91.31 363 GLY A CA 1
ATOM 2740 C C . GLY A 1 363 ? -8.012 -18.046 37.328 1.00 91.31 363 GLY A C 1
ATOM 2741 O O . GLY A 1 363 ? -8.485 -18.648 36.359 1.00 91.31 363 GLY A O 1
ATOM 2742 N N . LYS A 1 364 ? -8.748 -17.206 38.071 1.00 94.06 364 LYS A N 1
ATOM 2743 C CA . LYS A 1 364 ? -10.168 -16.918 37.814 1.00 94.06 364 LYS A CA 1
ATOM 2744 C C . LYS A 1 364 ? -10.357 -15.752 36.853 1.00 94.06 364 LYS A C 1
ATOM 2746 O O . LYS A 1 364 ? -9.514 -14.867 36.751 1.00 94.06 364 LYS A O 1
ATOM 2751 N N . LEU A 1 365 ? -11.506 -15.729 36.180 1.00 96.12 365 LEU A N 1
ATOM 2752 C CA . LEU A 1 365 ? -11.914 -14.608 35.336 1.00 96.12 365 LEU A CA 1
ATOM 2753 C C . LEU A 1 365 ? -12.428 -13.443 36.187 1.00 96.12 365 LEU A C 1
ATOM 2755 O O . LEU A 1 365 ? -13.287 -13.624 37.048 1.00 96.12 365 LEU A O 1
ATOM 2759 N N . HIS A 1 366 ? -11.921 -12.245 35.922 1.00 95.06 366 HIS A N 1
ATOM 2760 C CA . HIS A 1 366 ? -12.288 -10.996 36.581 1.00 95.06 366 HIS A CA 1
ATOM 2761 C C . HIS A 1 366 ? -12.734 -9.962 35.542 1.00 95.06 366 HIS A C 1
ATOM 2763 O O . HIS A 1 366 ? -12.300 -9.985 34.391 1.00 95.06 366 HIS A O 1
ATOM 2769 N N . ASN A 1 367 ? -13.604 -9.035 35.959 1.00 94.88 367 ASN A N 1
ATOM 2770 C CA . ASN A 1 367 ? -14.036 -7.866 35.175 1.00 94.88 367 ASN A CA 1
ATOM 2771 C C . ASN A 1 367 ? -14.653 -8.172 33.792 1.00 94.88 367 ASN A C 1
ATOM 2773 O O . ASN A 1 367 ? -14.704 -7.302 32.916 1.00 94.88 367 ASN A O 1
ATOM 2777 N N . VAL A 1 368 ? -15.149 -9.396 33.595 1.00 96.25 368 VAL A N 1
ATOM 2778 C CA . VAL A 1 368 ? -15.824 -9.814 32.362 1.00 96.25 368 VAL A CA 1
ATOM 2779 C C . VAL A 1 368 ? -17.063 -8.943 32.134 1.00 96.25 368 VAL A C 1
ATOM 2781 O O . VAL A 1 368 ? -17.903 -8.790 33.019 1.00 96.25 368 VAL A O 1
ATOM 2784 N N . GLY A 1 369 ? -17.172 -8.349 30.947 1.00 94.38 369 GLY A N 1
ATOM 2785 C CA . GLY A 1 369 ? -18.230 -7.405 30.584 1.00 94.38 369 GLY A CA 1
ATOM 2786 C C . GLY A 1 369 ? -18.055 -5.987 31.142 1.00 94.38 369 GLY A C 1
ATOM 2787 O O . GLY A 1 369 ? -18.949 -5.158 30.941 1.00 94.38 369 GLY A O 1
ATOM 2788 N N . ALA A 1 370 ? -16.939 -5.698 31.828 1.00 94.94 370 ALA A N 1
ATOM 2789 C CA . ALA A 1 370 ? -16.674 -4.408 32.470 1.00 94.94 370 ALA A CA 1
ATOM 2790 C C . ALA A 1 370 ? -15.402 -3.698 31.977 1.00 94.94 370 ALA A C 1
ATOM 2792 O O . ALA A 1 370 ? -15.403 -2.470 31.911 1.00 94.94 370 ALA A O 1
ATOM 2793 N N . THR A 1 371 ? -14.333 -4.423 31.628 1.00 96.56 371 THR A N 1
ATOM 2794 C CA . THR A 1 371 ? -13.053 -3.816 31.210 1.00 96.56 371 THR A CA 1
ATOM 2795 C C . THR A 1 371 ? -12.466 -4.478 29.969 1.00 96.56 371 THR A C 1
ATOM 2797 O O . THR A 1 371 ? -12.561 -5.695 29.807 1.00 96.56 371 THR A O 1
ATOM 2800 N N . VAL A 1 372 ? -11.800 -3.692 29.121 1.00 97.75 372 VAL A N 1
ATOM 2801 C CA . VAL A 1 372 ? -10.946 -4.197 28.034 1.00 97.75 372 VAL A CA 1
ATOM 2802 C C . VAL A 1 372 ? -9.539 -4.405 28.586 1.00 97.75 372 VAL A C 1
ATOM 2804 O O . VAL A 1 372 ? -8.983 -3.488 29.193 1.00 97.75 372 VAL A O 1
ATOM 2807 N N . GLY A 1 373 ? -8.963 -5.582 28.351 1.00 96.69 373 GLY A N 1
ATOM 2808 C CA . GLY A 1 373 ? -7.568 -5.879 28.654 1.00 96.69 373 GLY A CA 1
ATOM 2809 C C . GLY A 1 373 ? -6.893 -6.533 27.454 1.00 96.69 373 GLY A C 1
ATOM 2810 O O . GLY A 1 373 ? -7.306 -7.616 27.040 1.00 96.69 373 GLY A O 1
ATOM 2811 N N . LEU A 1 374 ? -5.883 -5.869 26.884 1.00 98.38 374 LEU A N 1
ATOM 2812 C CA . LEU A 1 374 ? -5.101 -6.400 25.766 1.00 98.38 374 LEU A CA 1
ATOM 2813 C C . LEU A 1 374 ? -3.614 -6.416 26.080 1.00 98.38 374 LEU A C 1
ATOM 2815 O O . LEU A 1 374 ? -3.059 -5.420 26.547 1.00 98.38 374 LEU A O 1
ATOM 2819 N N . TRP A 1 375 ? -2.951 -7.512 25.733 1.00 98.31 375 TRP A N 1
ATOM 2820 C CA . TRP A 1 375 ? -1.498 -7.549 25.749 1.00 98.31 375 TRP A CA 1
ATOM 2821 C C . TRP A 1 375 ? -0.893 -6.745 24.597 1.00 98.31 375 TRP A C 1
ATOM 2823 O O . TRP A 1 375 ? -1.349 -6.812 23.455 1.00 98.31 375 TRP A O 1
ATOM 2833 N N . SER A 1 376 ? 0.195 -6.037 24.904 1.00 97.06 376 SER A N 1
ATOM 2834 C CA . SER A 1 376 ? 1.213 -5.688 23.914 1.00 97.06 376 SER A CA 1
ATOM 2835 C C . SER A 1 376 ? 2.417 -6.614 24.081 1.00 97.06 376 SER A C 1
ATOM 2837 O O . SER A 1 376 ? 2.665 -7.109 25.181 1.00 97.06 376 SER A O 1
ATOM 2839 N N . ARG A 1 377 ? 3.223 -6.810 23.037 1.00 95.62 377 ARG A N 1
ATOM 2840 C CA . ARG A 1 377 ? 4.494 -7.543 23.142 1.00 95.62 377 ARG A CA 1
ATOM 2841 C C . ARG A 1 377 ? 5.638 -6.718 23.723 1.00 95.62 377 ARG A C 1
ATOM 2843 O O . ARG A 1 377 ? 6.750 -7.221 23.788 1.00 95.62 377 ARG A O 1
ATOM 2850 N N . SER A 1 378 ? 5.418 -5.462 24.109 1.00 94.31 378 SER A N 1
ATOM 2851 C CA . SER A 1 378 ? 6.474 -4.640 24.703 1.00 94.31 378 SER A CA 1
ATOM 2852 C C . SER A 1 378 ? 6.717 -5.048 26.159 1.00 94.31 378 SER A C 1
ATOM 2854 O O . SER A 1 378 ? 5.804 -5.003 26.989 1.00 94.31 378 SER A O 1
ATOM 2856 N N . ALA A 1 379 ? 7.960 -5.408 26.484 1.00 91.69 379 ALA A N 1
ATOM 2857 C CA . ALA A 1 379 ? 8.395 -5.535 27.872 1.00 91.69 379 ALA A CA 1
ATOM 2858 C C . ALA A 1 379 ? 8.336 -4.165 28.567 1.00 91.69 379 ALA A C 1
ATOM 2860 O O . ALA A 1 379 ? 8.571 -3.134 27.930 1.00 91.69 379 ALA A O 1
ATOM 2861 N N . SER A 1 380 ? 8.011 -4.146 29.861 1.00 87.25 380 SER A N 1
ATOM 2862 C CA . SER A 1 380 ? 8.007 -2.905 30.628 1.00 87.25 380 SER A CA 1
ATOM 2863 C C . SER A 1 380 ? 9.314 -2.685 31.380 1.00 87.25 380 SER A C 1
ATOM 2865 O O . SER A 1 380 ? 10.093 -3.608 31.620 1.00 87.25 380 SER A O 1
ATOM 2867 N N . ASN A 1 381 ? 9.547 -1.438 31.790 1.00 78.25 381 ASN A N 1
ATOM 2868 C CA . ASN A 1 381 ? 10.753 -1.067 32.532 1.00 78.25 381 ASN A CA 1
ATOM 2869 C C . ASN A 1 381 ? 10.739 -1.591 33.983 1.00 78.25 381 ASN A C 1
ATOM 2871 O O . ASN A 1 381 ? 11.757 -1.532 34.671 1.00 78.25 381 ASN A O 1
ATOM 2875 N N . SER A 1 382 ? 9.600 -2.101 34.468 1.00 70.81 382 SER A N 1
ATOM 2876 C CA . SER A 1 382 ? 9.501 -2.784 35.758 1.00 70.81 382 SER A CA 1
ATOM 2877 C C . SER A 1 382 ? 9.733 -4.280 35.547 1.00 70.81 382 SER A C 1
ATOM 2879 O O . SER A 1 382 ? 8.875 -4.961 34.993 1.00 70.81 382 SER A O 1
ATOM 2881 N N . GLY A 1 383 ? 10.891 -4.777 35.995 1.00 71.75 383 GLY A N 1
ATOM 2882 C CA . GLY A 1 383 ? 11.481 -6.065 35.606 1.00 71.75 383 GLY A CA 1
ATOM 2883 C C . GLY A 1 383 ? 10.514 -7.223 35.343 1.00 71.75 383 GLY A C 1
ATOM 2884 O O . GLY A 1 383 ? 10.621 -7.840 34.301 1.00 71.75 383 GLY A O 1
ATOM 2885 N N . LEU A 1 384 ? 9.538 -7.512 36.207 1.00 81.88 384 LEU A N 1
ATOM 2886 C CA . LEU A 1 384 ? 8.667 -8.693 36.061 1.00 81.88 384 LEU A CA 1
ATOM 2887 C C . LEU A 1 384 ? 7.262 -8.396 35.509 1.00 81.88 384 LEU A C 1
ATOM 2889 O O . LEU A 1 384 ? 6.330 -9.174 35.700 1.00 81.88 384 LEU A O 1
ATOM 2893 N N . SER A 1 385 ? 7.080 -7.256 34.853 1.00 90.75 385 SER A N 1
ATOM 2894 C CA . SER A 1 385 ? 5.814 -6.872 34.226 1.00 90.75 385 SER A CA 1
ATOM 2895 C C . SER A 1 385 ? 6.010 -6.548 32.750 1.00 90.75 385 SER A C 1
ATOM 2897 O O . SER A 1 385 ? 7.135 -6.429 32.253 1.00 90.75 385 SER A O 1
ATOM 2899 N N . SER A 1 386 ? 4.893 -6.452 32.043 1.00 94.69 386 SER A N 1
ATOM 2900 C CA . SER A 1 386 ? 4.850 -6.067 30.637 1.00 94.69 386 SER A CA 1
ATOM 2901 C C . SER A 1 386 ? 3.686 -5.115 30.391 1.00 94.69 386 SER A C 1
ATOM 2903 O O . SER A 1 386 ? 2.776 -5.010 31.221 1.00 94.69 386 SER A O 1
ATOM 2905 N N . TYR A 1 387 ? 3.732 -4.382 29.279 1.00 96.75 387 TYR A N 1
ATOM 2906 C CA . TYR A 1 387 ? 2.705 -3.391 28.976 1.00 96.75 387 TYR A CA 1
ATOM 2907 C C . TYR A 1 387 ? 1.419 -4.057 28.482 1.00 96.75 387 TYR A C 1
ATOM 2909 O O . TYR A 1 387 ? 1.422 -4.790 27.487 1.00 96.75 387 TYR A O 1
ATOM 2917 N N . SER A 1 388 ? 0.311 -3.743 29.146 1.00 97.06 388 SER A N 1
ATOM 2918 C CA . SER A 1 388 ? -1.046 -4.065 28.704 1.00 97.06 388 SER A CA 1
ATOM 2919 C C . SER A 1 388 ? -1.850 -2.781 28.519 1.00 97.06 388 SER A C 1
ATOM 2921 O O . SER A 1 388 ? -1.643 -1.795 29.230 1.00 97.06 388 SER A O 1
ATOM 2923 N N . LEU A 1 389 ? -2.769 -2.785 27.556 1.00 98.12 389 LEU A N 1
ATOM 2924 C CA . LEU A 1 389 ? -3.802 -1.764 27.452 1.00 98.12 389 LEU A CA 1
ATOM 2925 C C . LEU A 1 389 ? -4.941 -2.135 28.403 1.00 98.12 389 LEU A C 1
ATOM 2927 O O . LEU A 1 389 ? -5.542 -3.201 28.256 1.00 98.12 389 LEU A O 1
ATOM 2931 N N . PHE A 1 390 ? -5.274 -1.226 29.313 1.00 97.69 390 PHE A N 1
ATOM 2932 C CA . PHE A 1 390 ? -6.444 -1.319 30.176 1.00 97.69 390 PHE A CA 1
ATOM 2933 C C . PHE A 1 390 ? -7.438 -0.209 29.832 1.00 97.69 390 PHE A C 1
ATOM 2935 O O . PHE A 1 390 ? -7.095 0.977 29.861 1.00 97.69 390 PHE A O 1
ATOM 2942 N N . VAL A 1 391 ? -8.685 -0.585 29.539 1.00 97.06 391 VAL A N 1
ATOM 2943 C CA . VAL A 1 391 ? -9.785 0.368 29.336 1.00 97.06 391 VAL A CA 1
ATOM 2944 C C . VAL A 1 391 ? -10.942 0.042 30.271 1.00 97.06 391 VAL A C 1
ATOM 2946 O O . VAL A 1 391 ? -11.556 -1.021 30.177 1.00 97.06 391 VAL A O 1
ATOM 2949 N N . GLY A 1 392 ? -11.250 0.983 31.159 1.00 91.50 392 GLY A N 1
ATOM 2950 C CA . GLY A 1 392 ? -12.366 0.922 32.099 1.00 91.50 392 GLY A CA 1
ATOM 2951 C C . GLY A 1 392 ? -13.377 2.044 31.870 1.00 91.50 392 GLY A C 1
ATOM 2952 O O . GLY A 1 392 ? -13.469 2.632 30.789 1.00 91.50 392 GLY A O 1
ATOM 2953 N N . ASN A 1 393 ? -14.159 2.362 32.901 1.00 82.25 393 ASN A N 1
ATOM 2954 C CA . ASN A 1 393 ? -15.105 3.471 32.838 1.00 82.25 393 ASN A CA 1
ATOM 2955 C C . ASN A 1 393 ? -14.370 4.811 33.027 1.00 82.25 393 ASN A C 1
ATOM 2957 O O . ASN A 1 393 ? -13.916 5.114 34.127 1.00 82.25 393 ASN A O 1
ATOM 2961 N N . GLY A 1 394 ? -14.231 5.589 31.951 1.00 79.62 394 GLY A N 1
ATOM 2962 C CA . GLY A 1 394 ? -13.584 6.909 31.968 1.00 79.62 394 GLY A CA 1
ATOM 2963 C C . GLY A 1 394 ? -12.050 6.902 31.997 1.00 79.62 394 GLY A C 1
ATOM 2964 O O . GLY A 1 394 ? -11.456 7.944 32.257 1.00 79.62 394 GLY A O 1
ATOM 2965 N N . ASN A 1 395 ? -11.404 5.758 31.750 1.00 85.56 395 ASN A N 1
ATOM 2966 C CA . ASN A 1 395 ? -9.948 5.664 31.655 1.00 85.56 395 ASN A CA 1
ATOM 2967 C C . ASN A 1 395 ? -9.534 4.640 30.585 1.00 85.56 395 ASN A C 1
ATOM 2969 O O . ASN A 1 395 ? -10.010 3.504 30.609 1.00 85.56 395 ASN A O 1
ATOM 2973 N N . ALA A 1 396 ? -8.627 5.034 29.690 1.00 94.12 396 ALA A N 1
ATOM 2974 C CA . ALA A 1 396 ? -7.906 4.160 28.772 1.00 94.12 396 ALA A CA 1
ATOM 2975 C C . ALA A 1 396 ? -6.409 4.459 28.900 1.00 94.12 396 ALA A C 1
ATOM 2977 O O . ALA A 1 396 ? -5.972 5.574 28.614 1.00 94.12 396 ALA A O 1
ATOM 2978 N N . THR A 1 397 ? -5.624 3.484 29.346 1.00 95.88 397 THR A N 1
ATOM 2979 C CA . THR A 1 397 ? -4.203 3.698 29.629 1.00 95.88 397 THR A CA 1
ATOM 2980 C C . THR A 1 397 ? -3.401 2.407 29.507 1.00 95.88 397 THR A C 1
ATOM 2982 O O . THR A 1 397 ? -3.945 1.309 29.636 1.00 95.88 397 THR A O 1
ATOM 2985 N N . PHE A 1 398 ? -2.099 2.542 29.267 1.00 95.75 398 PHE A N 1
ATOM 2986 C CA . PHE A 1 398 ? -1.171 1.424 29.357 1.00 95.75 398 PHE A CA 1
ATOM 2987 C C . PHE A 1 398 ? -0.665 1.287 30.789 1.00 95.75 398 PHE A C 1
ATOM 2989 O O . PHE A 1 398 ? -0.214 2.259 31.396 1.00 95.75 398 PHE A O 1
ATOM 2996 N N . ILE A 1 399 ? -0.736 0.073 31.328 1.00 94.00 399 ILE A N 1
ATOM 2997 C CA . ILE A 1 399 ? -0.288 -0.243 32.686 1.00 94.00 399 ILE A CA 1
ATOM 2998 C C . ILE A 1 399 ? 0.765 -1.348 32.673 1.00 94.00 399 ILE A C 1
ATOM 3000 O O . ILE A 1 399 ? 0.917 -2.088 31.701 1.00 94.00 399 ILE A O 1
ATOM 3004 N N . ASN A 1 400 ? 1.494 -1.458 33.783 1.00 94.19 400 ASN A N 1
ATOM 3005 C CA . ASN A 1 400 ? 2.374 -2.588 34.046 1.00 94.19 400 ASN A CA 1
ATOM 3006 C C . ASN A 1 400 ? 1.535 -3.736 34.606 1.00 94.19 400 ASN A C 1
ATOM 3008 O O . ASN A 1 400 ? 1.054 -3.651 35.736 1.00 94.19 400 ASN A O 1
ATOM 3012 N N . SER A 1 401 ? 1.369 -4.798 33.826 1.00 94.12 401 SER A N 1
ATOM 3013 C CA . SER A 1 401 ? 0.681 -6.007 34.270 1.00 94.12 401 SER A CA 1
ATOM 3014 C C . SER A 1 401 ? 1.667 -7.142 34.498 1.00 94.12 401 SER A C 1
ATOM 3016 O O . SER A 1 401 ? 2.643 -7.304 33.762 1.00 94.12 401 SER A O 1
ATOM 3018 N N . PHE A 1 402 ? 1.394 -7.945 35.522 1.00 93.81 402 PHE A N 1
ATOM 3019 C CA . PHE A 1 402 ? 2.137 -9.169 35.788 1.00 93.81 402 PHE A CA 1
ATOM 3020 C C . PHE A 1 402 ? 2.018 -10.117 34.603 1.00 93.81 402 PHE A C 1
ATOM 3022 O O . PHE A 1 402 ? 0.934 -10.335 34.073 1.00 93.81 402 PHE A O 1
ATOM 3029 N N . ARG A 1 403 ? 3.144 -10.687 34.183 1.00 94.00 403 ARG A N 1
ATOM 3030 C CA . ARG A 1 403 ? 3.225 -11.540 32.992 1.00 94.00 403 ARG A CA 1
ATOM 3031 C C . ARG A 1 403 ? 2.414 -12.824 33.143 1.00 94.00 403 ARG A C 1
ATOM 3033 O O . ARG A 1 403 ? 2.023 -13.409 32.140 1.00 94.00 403 ARG A O 1
ATOM 3040 N N . ALA A 1 404 ? 2.152 -13.239 34.384 1.00 94.06 404 ALA A N 1
ATOM 3041 C CA . ALA A 1 404 ? 1.278 -14.361 34.713 1.00 94.06 404 ALA A CA 1
ATOM 3042 C C . ALA A 1 404 ? -0.226 -14.071 34.534 1.00 94.06 404 ALA A C 1
ATOM 3044 O O . ALA A 1 404 ? -1.005 -15.019 34.566 1.00 94.06 404 ALA A O 1
ATOM 3045 N N . GLU A 1 405 ? -0.647 -12.814 34.358 1.00 95.38 405 GLU A N 1
ATOM 3046 C CA . GLU A 1 405 ? -2.039 -12.476 34.027 1.00 95.38 405 GLU A CA 1
ATOM 3047 C C . GLU A 1 405 ? -2.426 -13.015 32.645 1.00 95.38 405 GLU A C 1
ATOM 3049 O O . GLU A 1 405 ? -1.619 -13.014 31.715 1.00 95.38 405 GLU A O 1
ATOM 3054 N N . GLY A 1 406 ? -3.682 -13.434 32.499 1.00 96.81 406 GLY A N 1
ATOM 3055 C CA . GLY A 1 406 ? -4.275 -13.764 31.208 1.00 96.81 406 GLY A CA 1
ATOM 3056 C C . GLY A 1 406 ? -5.012 -12.563 30.629 1.00 96.81 406 GLY A C 1
ATOM 3057 O O . GLY A 1 406 ? -6.038 -12.162 31.178 1.00 96.81 406 GLY A O 1
ATOM 3058 N N . PHE A 1 407 ? -4.537 -12.018 29.511 1.00 98.12 407 PHE A N 1
ATOM 3059 C CA . PHE A 1 407 ? -5.241 -10.978 28.752 1.00 98.12 407 PHE A CA 1
ATOM 3060 C C . PHE A 1 407 ? -5.415 -11.393 27.294 1.00 98.12 407 PHE A C 1
ATOM 3062 O O . PHE A 1 407 ? -4.662 -12.213 26.766 1.00 98.12 407 PHE A O 1
ATOM 3069 N N . SER A 1 408 ? -6.409 -10.803 26.634 1.00 98.25 408 SER A N 1
ATOM 3070 C CA . SER A 1 408 ? -6.655 -11.061 25.220 1.00 98.25 408 SER A CA 1
ATOM 3071 C C . SER A 1 408 ? -5.578 -10.440 24.333 1.00 98.25 408 SER A C 1
ATOM 3073 O O . SER A 1 408 ? -4.862 -9.514 24.722 1.00 98.25 408 SER A O 1
ATOM 3075 N N . VAL A 1 409 ? -5.479 -10.940 23.103 1.00 98.19 409 VAL A N 1
ATOM 3076 C CA . VAL A 1 409 ? -4.542 -10.450 22.089 1.00 98.19 409 VAL A CA 1
ATOM 3077 C C . VAL A 1 409 ? -5.304 -10.047 20.835 1.00 98.19 409 VAL A C 1
ATOM 3079 O O . VAL A 1 409 ? -6.222 -10.734 20.383 1.00 98.19 409 VAL A O 1
ATOM 3082 N N . ARG A 1 410 ? -4.905 -8.912 20.259 1.00 97.19 410 ARG A N 1
ATOM 3083 C CA . ARG A 1 410 ? -5.394 -8.418 18.974 1.00 97.19 410 ARG A CA 1
ATOM 3084 C C . ARG A 1 410 ? -4.225 -8.355 17.999 1.00 97.19 410 ARG A C 1
ATOM 3086 O O . ARG A 1 410 ? -3.369 -7.493 18.147 1.00 97.19 410 ARG A O 1
ATOM 3093 N N . CYS A 1 411 ? -4.177 -9.264 17.031 1.00 96.50 411 CYS A N 1
ATOM 3094 C CA . CYS A 1 411 ? -3.028 -9.383 16.134 1.00 96.50 411 CYS A CA 1
ATOM 3095 C C . CYS A 1 411 ? -2.971 -8.258 15.088 1.00 96.50 411 CYS A C 1
ATOM 3097 O O . CYS A 1 411 ? -3.995 -7.862 14.522 1.00 96.50 411 CYS A O 1
ATOM 3099 N N . ILE A 1 412 ? -1.751 -7.801 14.797 1.00 94.00 412 ILE A N 1
ATOM 3100 C CA . ILE A 1 412 ? -1.427 -6.806 13.769 1.00 94.00 412 ILE A CA 1
ATOM 3101 C C . ILE A 1 412 ? -0.566 -7.455 12.682 1.00 94.00 412 ILE A C 1
ATOM 3103 O O . ILE A 1 412 ? 0.294 -8.278 12.987 1.00 94.00 412 ILE A O 1
ATOM 3107 N N . LYS A 1 413 ? -0.792 -7.116 11.411 1.00 84.12 413 LYS A N 1
ATOM 3108 C CA . LYS A 1 413 ? 0.023 -7.589 10.290 1.00 84.12 413 LYS A CA 1
ATOM 3109 C C . LYS A 1 413 ? 1.445 -7.085 10.493 1.00 84.12 413 LYS A C 1
ATOM 3111 O O . LYS A 1 413 ? 1.660 -5.882 10.657 1.00 84.12 413 LYS A O 1
ATOM 3116 N N . THR A 1 414 ? 2.402 -8.001 10.494 1.00 72.94 414 THR A N 1
ATOM 3117 C CA . THR A 1 414 ? 3.810 -7.686 10.697 1.00 72.94 414 THR A CA 1
ATOM 3118 C C . THR A 1 414 ? 4.260 -6.762 9.569 1.00 72.94 414 THR A C 1
ATOM 3120 O O . THR A 1 414 ? 4.037 -7.048 8.391 1.00 72.94 414 THR A O 1
ATOM 3123 N N . GLN A 1 415 ? 4.847 -5.615 9.914 1.00 59.03 415 GLN A N 1
ATOM 3124 C CA . GLN A 1 415 ? 5.465 -4.771 8.899 1.00 59.03 415 GLN A CA 1
ATOM 3125 C C . GLN A 1 415 ? 6.734 -5.464 8.408 1.00 59.03 415 GLN A C 1
ATOM 3127 O O . GLN A 1 415 ? 7.629 -5.758 9.199 1.00 59.03 415 GLN A O 1
ATOM 3132 N N . GLY A 1 416 ? 6.758 -5.763 7.112 1.00 56.38 416 GLY A N 1
ATOM 3133 C CA . GLY A 1 416 ? 7.783 -6.584 6.490 1.00 56.38 416 GLY A CA 1
ATOM 3134 C C . GLY A 1 416 ? 7.238 -7.932 6.060 1.00 56.38 416 GLY A C 1
ATOM 3135 O O . GLY A 1 416 ? 7.341 -8.905 6.802 1.00 56.38 416 GLY A O 1
ATOM 3136 N N . SER A 1 417 ? 6.693 -8.002 4.844 1.00 51.66 417 SER A N 1
ATOM 3137 C CA . SER A 1 417 ? 6.505 -9.289 4.172 1.00 51.66 417 SER A CA 1
ATOM 3138 C C . SER A 1 417 ? 7.856 -10.002 4.150 1.00 51.66 417 SER A C 1
ATOM 3140 O O . SER A 1 417 ? 8.864 -9.405 3.769 1.00 51.66 417 SER A O 1
ATOM 3142 N N . ILE A 1 418 ? 7.889 -11.253 4.601 1.00 57.53 418 ILE A N 1
ATOM 3143 C CA . ILE A 1 418 ? 9.086 -12.082 4.487 1.00 57.53 418 ILE A CA 1
ATOM 3144 C C . ILE A 1 418 ? 9.179 -12.530 3.031 1.00 57.53 418 ILE A C 1
ATOM 3146 O O . ILE A 1 418 ? 8.238 -13.123 2.503 1.00 57.53 418 ILE A O 1
ATOM 3150 N N . ILE A 1 419 ? 10.301 -12.226 2.390 1.00 61.19 419 ILE A N 1
ATOM 3151 C CA . ILE A 1 419 ? 10.577 -12.580 1.001 1.00 61.19 419 ILE A CA 1
ATOM 3152 C C . ILE A 1 419 ? 11.796 -13.493 0.991 1.00 61.19 419 ILE A C 1
ATOM 3154 O O . ILE A 1 419 ? 12.902 -13.064 1.318 1.00 61.19 419 ILE A O 1
ATOM 3158 N N . SER A 1 420 ? 11.592 -14.752 0.613 1.00 69.62 420 SER A N 1
ATOM 3159 C CA . SER A 1 420 ? 12.689 -15.681 0.341 1.00 69.62 420 SER A CA 1
ATOM 3160 C C . SER A 1 420 ? 13.127 -15.520 -1.111 1.00 69.62 420 SER A C 1
ATOM 3162 O O . SER A 1 420 ? 12.327 -15.750 -2.016 1.00 69.62 420 SER A O 1
ATOM 3164 N N . PHE A 1 421 ? 14.379 -15.128 -1.335 1.00 72.19 421 PHE A N 1
ATOM 3165 C CA . PHE A 1 421 ? 14.934 -14.885 -2.666 1.00 72.19 421 PHE A CA 1
ATOM 3166 C C . PHE A 1 421 ? 16.417 -15.268 -2.703 1.00 72.19 421 PHE A C 1
ATOM 3168 O O . PHE A 1 421 ? 17.164 -14.888 -1.804 1.00 72.19 421 PHE A O 1
ATOM 3175 N N . ASN A 1 422 ? 16.829 -16.055 -3.704 1.00 74.12 422 ASN A N 1
ATOM 3176 C CA . ASN A 1 422 ? 18.201 -16.559 -3.893 1.00 74.12 422 ASN A CA 1
ATOM 3177 C C . ASN A 1 422 ? 18.859 -17.111 -2.612 1.00 74.12 422 ASN A C 1
ATOM 3179 O O . ASN A 1 422 ? 20.004 -16.816 -2.289 1.00 74.12 422 ASN A O 1
ATOM 3183 N N . GLY A 1 423 ? 18.108 -17.911 -1.843 1.00 66.62 423 GLY A N 1
ATOM 3184 C CA . GLY A 1 423 ? 18.591 -18.528 -0.598 1.00 66.62 423 GLY A CA 1
ATOM 3185 C C . GLY A 1 423 ? 18.708 -17.574 0.598 1.00 66.62 423 GLY A C 1
ATOM 3186 O O . GLY A 1 423 ? 19.078 -18.006 1.688 1.00 66.62 423 GLY A O 1
ATOM 3187 N N . LEU A 1 424 ? 18.354 -16.299 0.426 1.00 74.88 424 LEU A N 1
ATOM 3188 C CA . LEU A 1 424 ? 18.333 -15.281 1.469 1.00 74.88 424 LEU A CA 1
ATOM 3189 C C . LEU A 1 424 ? 16.899 -14.935 1.872 1.00 74.88 424 LEU A C 1
ATOM 3191 O O . LEU A 1 424 ? 15.951 -15.078 1.100 1.00 74.88 424 LEU A O 1
ATOM 3195 N N . ILE A 1 425 ? 16.751 -14.461 3.109 1.00 73.62 425 ILE A N 1
ATOM 3196 C CA . ILE A 1 425 ? 15.475 -14.008 3.661 1.00 73.62 425 ILE A CA 1
ATOM 3197 C C . ILE A 1 425 ? 15.532 -12.492 3.838 1.00 73.62 425 ILE A C 1
ATOM 3199 O O . ILE A 1 425 ? 16.249 -11.972 4.699 1.00 73.62 425 ILE A O 1
ATOM 3203 N N . TYR A 1 426 ? 14.738 -11.798 3.032 1.00 79.50 426 TYR A N 1
ATOM 3204 C CA . TYR A 1 426 ? 14.519 -10.361 3.101 1.00 79.50 426 TYR A CA 1
ATOM 3205 C C . TYR A 1 426 ? 13.257 -10.048 3.895 1.00 79.50 426 TYR A C 1
ATOM 3207 O O . TYR A 1 426 ? 12.294 -10.819 3.912 1.00 79.50 426 TYR A O 1
ATOM 3215 N N . LYS A 1 427 ? 13.250 -8.874 4.522 1.00 79.19 427 LYS A N 1
ATOM 3216 C CA . LYS A 1 427 ? 12.030 -8.251 5.043 1.00 79.19 427 LYS A CA 1
ATOM 3217 C C . LYS A 1 427 ? 11.736 -7.010 4.216 1.00 79.19 427 LYS A C 1
ATOM 3219 O O . LYS A 1 427 ? 12.635 -6.451 3.586 1.00 79.19 427 LYS A O 1
ATOM 3224 N N . THR A 1 428 ? 10.488 -6.563 4.226 1.00 79.50 428 THR A N 1
ATOM 3225 C CA . THR A 1 428 ? 10.123 -5.295 3.592 1.00 79.50 428 THR A CA 1
ATOM 3226 C C . THR A 1 428 ? 10.046 -4.145 4.601 1.00 79.50 428 THR A C 1
ATOM 3228 O O . THR A 1 428 ? 9.730 -4.336 5.773 1.00 79.50 428 THR A O 1
ATOM 3231 N N . LEU A 1 429 ? 10.359 -2.932 4.157 1.00 80.50 429 LEU A N 1
ATOM 3232 C CA . LEU A 1 429 ? 10.326 -1.699 4.938 1.00 80.50 429 LEU A CA 1
ATOM 3233 C C . LEU A 1 429 ? 9.425 -0.690 4.236 1.00 80.50 429 LEU A C 1
ATOM 3235 O O . LEU A 1 429 ? 9.699 -0.303 3.104 1.00 80.50 429 LEU A O 1
ATOM 3239 N N . ALA A 1 430 ? 8.375 -0.225 4.907 1.00 75.94 430 ALA A N 1
ATOM 3240 C CA . ALA A 1 430 ? 7.584 0.891 4.406 1.00 75.94 430 ALA A CA 1
ATOM 3241 C C . ALA A 1 430 ? 8.302 2.215 4.705 1.00 75.94 430 ALA A C 1
ATOM 3243 O O . ALA A 1 430 ? 8.670 2.488 5.850 1.00 75.94 430 ALA A O 1
ATOM 3244 N N . SER A 1 431 ? 8.477 3.049 3.684 1.00 76.00 431 SER A N 1
ATOM 3245 C CA . SER A 1 431 ? 8.985 4.405 3.841 1.00 76.00 431 SER A CA 1
ATOM 3246 C C . SER A 1 431 ? 8.001 5.228 4.678 1.00 76.00 431 SER A C 1
ATOM 3248 O O . SER A 1 431 ? 6.832 5.351 4.297 1.00 76.00 431 SER A O 1
ATOM 3250 N N . PRO A 1 432 ? 8.456 5.876 5.765 1.00 59.88 432 PRO A N 1
ATOM 3251 C CA . PRO A 1 432 ? 7.624 6.811 6.518 1.00 59.88 432 PRO A CA 1
ATOM 3252 C C . PRO A 1 432 ? 7.355 8.122 5.752 1.00 59.88 432 PRO A C 1
ATOM 3254 O O . PRO A 1 432 ? 6.566 8.942 6.214 1.00 59.88 432 PRO A O 1
ATOM 3257 N N . TYR A 1 433 ? 7.999 8.340 4.598 1.00 66.62 433 TYR A N 1
ATOM 3258 C CA . TYR A 1 433 ? 7.960 9.597 3.843 1.00 66.62 433 TYR A CA 1
ATOM 3259 C C . TYR A 1 433 ? 7.173 9.514 2.530 1.00 66.62 433 TYR A C 1
ATOM 3261 O O . TYR A 1 433 ? 6.540 10.487 2.098 1.00 66.62 433 TYR A O 1
ATOM 3269 N N . THR A 1 434 ? 7.266 8.374 1.848 1.00 67.69 434 THR A N 1
ATOM 3270 C CA . THR A 1 434 ? 6.624 8.130 0.550 1.00 67.69 434 THR A CA 1
ATOM 3271 C C . THR A 1 434 ? 5.547 7.056 0.629 1.00 67.69 434 THR A C 1
ATOM 3273 O O . THR A 1 434 ? 4.726 6.971 -0.280 1.00 67.69 434 THR A O 1
ATOM 3276 N N . GLY A 1 435 ? 5.539 6.240 1.689 1.00 61.50 435 GLY A N 1
ATOM 3277 C CA . GLY A 1 435 ? 4.696 5.049 1.789 1.00 61.50 435 GLY A CA 1
ATOM 3278 C C . GLY A 1 435 ? 5.135 3.902 0.873 1.00 61.50 435 GLY A C 1
ATOM 3279 O O . GLY A 1 435 ? 4.498 2.853 0.890 1.00 61.50 435 GLY A O 1
ATOM 3280 N N . ARG A 1 436 ? 6.207 4.071 0.081 1.00 77.94 436 ARG A N 1
ATOM 3281 C CA . ARG A 1 436 ? 6.766 3.005 -0.762 1.00 77.94 436 ARG A CA 1
ATOM 3282 C C . ARG A 1 436 ? 7.369 1.909 0.097 1.00 77.94 436 ARG A C 1
ATOM 3284 O O . ARG A 1 436 ? 7.974 2.193 1.126 1.00 77.94 436 ARG A O 1
ATOM 3291 N N . VAL A 1 437 ? 7.253 0.671 -0.352 1.00 79.38 437 VAL A N 1
ATOM 3292 C CA . VAL A 1 437 ? 7.840 -0.481 0.324 1.00 79.38 437 VAL A CA 1
ATOM 3293 C C . VAL A 1 437 ? 9.186 -0.810 -0.325 1.00 79.38 437 VAL A C 1
ATOM 3295 O O . VAL A 1 437 ? 9.299 -0.816 -1.541 1.00 79.38 437 VAL A O 1
ATOM 3298 N N . TRP A 1 438 ? 10.218 -1.054 0.474 1.00 92.38 438 TRP A N 1
ATOM 3299 C CA . TRP A 1 438 ? 11.591 -1.349 0.049 1.00 92.38 438 TRP A CA 1
ATOM 3300 C C . TRP A 1 438 ? 12.056 -2.673 0.652 1.00 92.38 438 TRP A C 1
ATOM 3302 O O . TRP A 1 438 ? 11.540 -3.078 1.691 1.00 92.38 438 TRP A O 1
ATOM 3312 N N . LEU A 1 439 ? 13.055 -3.336 0.069 1.00 91.69 439 LEU A N 1
ATOM 3313 C CA . LEU A 1 439 ? 13.761 -4.400 0.794 1.00 91.69 439 LEU A CA 1
ATOM 3314 C C . LEU A 1 439 ? 14.585 -3.816 1.953 1.00 91.69 439 LEU A C 1
ATOM 3316 O O . LEU A 1 439 ? 15.147 -2.721 1.861 1.00 91.69 439 LEU A O 1
ATOM 3320 N N . ASP A 1 440 ? 14.683 -4.564 3.050 1.00 89.69 440 ASP A N 1
ATOM 3321 C CA . ASP A 1 440 ? 15.347 -4.134 4.285 1.00 89.69 440 ASP A CA 1
ATOM 3322 C C . ASP A 1 440 ? 16.879 -4.031 4.203 1.00 89.69 440 ASP A C 1
ATOM 3324 O O . ASP A 1 440 ? 17.514 -3.425 5.072 1.00 89.69 440 ASP A O 1
ATOM 3328 N N . ARG A 1 441 ? 17.480 -4.593 3.150 1.00 93.56 441 ARG A N 1
ATOM 3329 C CA . ARG A 1 441 ? 18.927 -4.626 2.883 1.00 93.56 441 ARG A CA 1
ATOM 3330 C C . ARG A 1 441 ? 19.220 -4.651 1.374 1.00 93.56 441 ARG A C 1
ATOM 3332 O O . ARG A 1 441 ? 18.304 -4.776 0.565 1.00 93.56 441 ARG A O 1
ATOM 3339 N N . ASN A 1 442 ? 20.490 -4.469 0.991 1.00 97.44 442 ASN A N 1
ATOM 3340 C CA . ASN A 1 442 ? 20.907 -4.498 -0.413 1.00 97.44 442 ASN A CA 1
ATOM 3341 C C . ASN A 1 442 ? 20.725 -5.921 -0.950 1.00 97.44 442 ASN A C 1
ATOM 3343 O O . ASN A 1 442 ? 20.848 -6.893 -0.201 1.00 97.44 442 ASN A O 1
ATOM 3347 N N . LEU A 1 443 ? 20.449 -6.052 -2.242 1.00 96.88 443 LEU A N 1
ATOM 3348 C CA . LEU A 1 443 ? 20.315 -7.353 -2.887 1.00 96.88 443 LEU A CA 1
ATOM 3349 C C . LEU A 1 443 ? 21.632 -8.143 -2.755 1.00 96.88 443 LEU A C 1
ATOM 3351 O O . LEU A 1 443 ? 22.713 -7.579 -2.921 1.00 96.88 443 LEU A O 1
ATOM 3355 N N . GLY A 1 444 ? 21.554 -9.420 -2.387 1.00 93.88 444 GLY A N 1
ATOM 3356 C CA . GLY A 1 444 ? 22.698 -10.268 -2.022 1.00 93.88 444 GLY A CA 1
ATOM 3357 C C . GLY A 1 444 ? 23.270 -10.074 -0.604 1.00 93.88 444 GLY A C 1
ATOM 3358 O O . GLY A 1 444 ? 24.209 -10.771 -0.234 1.00 93.88 444 GLY A O 1
ATOM 3359 N N . ALA A 1 445 ? 22.763 -9.143 0.218 1.00 94.75 445 ALA A N 1
ATOM 3360 C CA . ALA A 1 445 ? 23.266 -8.953 1.586 1.00 94.75 445 ALA A CA 1
ATOM 3361 C C . ALA A 1 445 ? 22.697 -9.997 2.564 1.00 94.75 445 ALA A C 1
ATOM 3363 O O . ALA A 1 445 ? 21.486 -10.217 2.608 1.00 94.75 445 ALA A O 1
ATOM 3364 N N . SER A 1 446 ? 23.541 -10.577 3.423 1.00 89.00 446 SER A N 1
ATOM 3365 C CA . SER A 1 446 ? 23.128 -11.641 4.352 1.00 89.00 446 SER A CA 1
ATOM 3366 C C . SER A 1 446 ? 22.396 -11.112 5.588 1.00 89.00 446 SER A C 1
ATOM 3368 O O . SER A 1 446 ? 21.572 -11.816 6.174 1.00 89.00 446 SER A O 1
ATOM 3370 N N . LYS A 1 447 ? 22.622 -9.845 5.966 1.00 85.94 447 LYS A N 1
ATOM 3371 C CA . LYS A 1 447 ? 21.990 -9.201 7.132 1.00 85.94 447 LYS A CA 1
ATOM 3372 C C . LYS A 1 447 ? 21.677 -7.719 6.905 1.00 85.94 447 LYS A C 1
ATOM 3374 O O . LYS A 1 447 ? 22.285 -7.063 6.062 1.00 85.94 447 LYS A O 1
ATOM 3379 N N . VAL A 1 448 ? 20.722 -7.182 7.668 1.00 87.50 448 VAL A N 1
ATOM 3380 C CA . VAL A 1 448 ? 20.489 -5.727 7.740 1.00 87.50 448 VAL A CA 1
ATOM 3381 C C . VAL A 1 448 ? 21.706 -5.066 8.379 1.00 87.50 448 VAL A C 1
ATOM 3383 O O . VAL A 1 448 ? 22.265 -5.592 9.341 1.00 87.50 448 VAL A O 1
ATOM 3386 N N . CYS A 1 449 ? 22.097 -3.895 7.878 1.00 85.69 449 CYS A N 1
ATOM 3387 C CA . CYS A 1 449 ? 23.253 -3.177 8.395 1.00 85.69 449 CYS A CA 1
ATOM 3388 C C . CYS A 1 449 ? 23.095 -2.835 9.884 1.00 85.69 449 CYS A C 1
ATOM 3390 O O . CYS A 1 449 ? 22.165 -2.130 10.291 1.00 85.69 449 CYS A O 1
ATOM 3392 N N . THR A 1 450 ? 24.042 -3.315 10.691 1.00 87.88 450 THR A N 1
ATOM 3393 C CA . THR A 1 450 ? 24.207 -2.923 12.103 1.00 87.88 450 THR A CA 1
ATOM 3394 C C . THR A 1 450 ? 25.194 -1.763 12.260 1.00 87.88 450 THR A C 1
ATOM 3396 O O . THR A 1 450 ? 25.143 -1.021 13.237 1.00 87.88 450 THR A O 1
ATOM 3399 N N . SER A 1 451 ? 26.042 -1.570 11.248 1.00 92.56 451 SER A N 1
ATOM 3400 C CA . SER A 1 451 ? 26.983 -0.468 11.062 1.00 92.56 451 SER A CA 1
ATOM 3401 C C . SER A 1 451 ? 27.061 -0.139 9.570 1.00 92.56 451 SER A C 1
ATOM 3403 O O . SER A 1 451 ? 26.858 -1.019 8.733 1.00 92.56 451 SER A O 1
ATOM 3405 N N . SER A 1 452 ? 27.389 1.105 9.213 1.00 93.25 452 SER A N 1
ATOM 3406 C CA . SER A 1 452 ? 27.562 1.494 7.806 1.00 93.25 452 SER A CA 1
ATOM 3407 C C . SER A 1 452 ? 28.726 0.766 7.128 1.00 93.25 452 SER A C 1
ATOM 3409 O O . SER A 1 452 ? 28.729 0.655 5.905 1.00 93.25 452 SER A O 1
ATOM 3411 N N . LYS A 1 453 ? 29.687 0.258 7.916 1.00 94.88 453 LYS A N 1
ATOM 3412 C CA . LYS A 1 453 ? 30.907 -0.434 7.462 1.00 94.88 453 LYS A CA 1
ATOM 3413 C C . LYS A 1 453 ? 30.839 -1.966 7.573 1.00 94.88 453 LYS A C 1
ATOM 3415 O O . LYS A 1 453 ? 31.863 -2.642 7.545 1.00 94.88 453 LYS A O 1
ATOM 3420 N N . ASP A 1 454 ? 29.647 -2.509 7.790 1.00 90.88 454 ASP A N 1
ATOM 3421 C CA . ASP A 1 454 ? 29.417 -3.939 7.989 1.00 90.88 454 ASP A CA 1
ATOM 3422 C C . ASP A 1 454 ? 29.414 -4.677 6.641 1.00 90.88 454 ASP A C 1
ATOM 3424 O O . ASP A 1 454 ? 28.461 -4.568 5.871 1.00 90.88 454 ASP A O 1
ATOM 3428 N N . ALA A 1 455 ? 30.490 -5.411 6.339 1.00 92.00 455 ALA A N 1
ATOM 3429 C CA . ALA A 1 455 ? 30.689 -6.029 5.025 1.00 92.00 455 ALA A CA 1
ATOM 3430 C C . ALA A 1 455 ? 29.566 -7.007 4.634 1.00 92.00 455 ALA A C 1
ATOM 3432 O O . ALA A 1 455 ? 29.153 -7.038 3.475 1.00 92.00 455 ALA A O 1
ATOM 3433 N N . ASP A 1 456 ? 29.008 -7.729 5.608 1.00 92.19 456 ASP A N 1
ATOM 3434 C CA . ASP A 1 456 ? 27.913 -8.687 5.403 1.00 92.19 456 ASP A CA 1
ATOM 3435 C C . ASP A 1 456 ? 26.605 -8.017 4.942 1.00 92.19 456 ASP A C 1
ATOM 3437 O O . ASP A 1 456 ? 25.700 -8.679 4.429 1.00 92.19 456 ASP A O 1
ATOM 3441 N N . CYS A 1 457 ? 26.482 -6.697 5.125 1.00 92.06 457 CYS A N 1
ATOM 3442 C CA . CYS A 1 457 ? 25.292 -5.941 4.748 1.00 92.06 457 CYS A CA 1
ATOM 3443 C C . CYS A 1 457 ? 25.422 -5.210 3.397 1.00 92.06 457 CYS A C 1
ATOM 3445 O O . CYS A 1 457 ? 24.468 -4.574 2.940 1.00 92.06 457 CYS A O 1
ATOM 3447 N N . TYR A 1 458 ? 26.589 -5.283 2.744 1.00 95.69 458 TYR A N 1
ATOM 3448 C CA . TYR A 1 458 ? 26.878 -4.520 1.526 1.00 95.69 458 TYR A CA 1
ATOM 3449 C C . TYR A 1 458 ? 26.096 -5.001 0.295 1.00 95.69 458 TYR A C 1
ATOM 3451 O O . TYR A 1 458 ? 25.738 -4.170 -0.542 1.00 95.69 458 TYR A O 1
ATOM 3459 N N . GLY A 1 459 ? 25.804 -6.302 0.195 1.00 95.88 459 GLY A N 1
ATOM 3460 C CA . GLY A 1 459 ? 25.142 -6.914 -0.969 1.00 95.88 459 GLY A CA 1
ATOM 3461 C C . GLY A 1 459 ? 26.026 -6.982 -2.218 1.00 95.88 459 GLY A C 1
ATOM 3462 O O . GLY A 1 459 ? 27.187 -6.597 -2.153 1.00 95.88 459 GLY A O 1
ATOM 3463 N N . GLY A 1 460 ? 25.510 -7.466 -3.347 1.00 96.19 460 GLY A N 1
ATOM 3464 C CA . GLY A 1 460 ? 26.256 -7.616 -4.610 1.00 96.19 460 GLY A CA 1
ATOM 3465 C C . GLY A 1 460 ? 26.598 -6.291 -5.310 1.00 96.19 460 GLY A C 1
ATOM 3466 O O . GLY A 1 460 ? 26.104 -5.225 -4.926 1.00 96.19 460 GLY A O 1
ATOM 3467 N N . LEU A 1 461 ? 27.463 -6.347 -6.329 1.00 97.25 461 LEU A N 1
ATOM 3468 C CA . LEU A 1 461 ? 27.834 -5.206 -7.182 1.00 97.25 461 LEU A CA 1
ATOM 3469 C C . LEU A 1 461 ? 27.541 -5.495 -8.660 1.00 97.25 461 LEU A C 1
ATOM 3471 O O . LEU A 1 461 ? 28.369 -6.061 -9.366 1.00 97.25 461 LEU A O 1
ATOM 3475 N N . TYR A 1 462 ? 26.390 -5.030 -9.129 1.00 97.38 462 TYR A N 1
ATOM 3476 C CA . TYR A 1 462 ? 25.815 -5.393 -10.423 1.00 97.38 462 TYR A CA 1
ATOM 3477 C C . TYR A 1 462 ? 26.249 -4.431 -11.532 1.00 97.38 462 TYR A C 1
ATOM 3479 O O . TYR A 1 462 ? 26.320 -3.218 -11.303 1.00 97.38 462 TYR A O 1
ATOM 3487 N N . GLN A 1 463 ? 26.488 -4.948 -12.738 1.00 96.56 463 GLN A N 1
ATOM 3488 C CA . GLN A 1 463 ? 26.623 -4.146 -13.958 1.00 96.56 463 GLN A CA 1
ATOM 3489 C C . GLN A 1 463 ? 25.242 -3.732 -14.478 1.00 96.56 463 GLN A C 1
ATOM 3491 O O . GLN A 1 463 ? 24.272 -4.485 -14.396 1.00 96.56 463 GLN A O 1
ATOM 3496 N N . TRP A 1 464 ? 25.131 -2.513 -15.005 1.00 96.69 464 TRP A N 1
ATOM 3497 C CA . TRP A 1 464 ? 23.833 -1.892 -15.246 1.00 96.69 464 TRP A CA 1
ATOM 3498 C C . TRP A 1 464 ? 23.018 -2.610 -16.330 1.00 96.69 464 TRP A C 1
ATOM 3500 O O . TRP A 1 464 ? 23.471 -2.764 -17.467 1.00 96.69 464 TRP A O 1
ATOM 3510 N N . GLY A 1 465 ? 21.802 -3.031 -15.984 1.00 92.50 465 GLY A N 1
ATOM 3511 C CA . GLY A 1 465 ? 20.895 -3.786 -16.843 1.00 92.50 465 GLY A CA 1
ATOM 3512 C C . GLY A 1 465 ? 21.259 -5.254 -17.078 1.00 92.50 465 GLY A C 1
ATOM 3513 O O . GLY A 1 465 ? 20.640 -5.859 -17.948 1.00 92.50 465 GLY A O 1
ATOM 3514 N N . ARG A 1 466 ? 22.262 -5.816 -16.387 1.00 94.06 466 ARG A N 1
ATOM 3515 C CA . ARG A 1 466 ? 22.679 -7.228 -16.510 1.00 94.06 466 ARG A CA 1
ATOM 3516 C C . ARG A 1 466 ? 21.904 -8.122 -15.530 1.00 94.06 466 ARG A C 1
ATOM 3518 O O . ARG A 1 466 ? 21.427 -7.625 -14.509 1.00 94.06 466 ARG A O 1
ATOM 3525 N N . ASN A 1 467 ? 21.759 -9.407 -15.858 1.00 90.31 467 ASN A N 1
ATOM 3526 C CA . ASN A 1 467 ? 21.156 -10.410 -14.974 1.00 90.31 467 ASN A CA 1
ATOM 3527 C C . ASN A 1 467 ? 22.098 -10.808 -13.816 1.00 90.31 467 ASN A C 1
ATOM 3529 O O . ASN A 1 467 ? 23.302 -10.581 -13.908 1.00 90.31 467 ASN A O 1
ATOM 3533 N N . ASP A 1 468 ? 21.545 -11.416 -12.765 1.00 87.44 468 ASP A N 1
ATOM 3534 C CA . ASP A 1 468 ? 22.263 -12.038 -11.641 1.00 87.44 468 ASP A CA 1
ATOM 3535 C C . ASP A 1 468 ? 22.892 -13.364 -12.110 1.00 87.44 468 ASP A C 1
ATOM 3537 O O . ASP A 1 468 ? 22.278 -14.428 -12.033 1.00 87.44 468 ASP A O 1
ATOM 3541 N N . ASP A 1 469 ? 24.070 -13.278 -12.731 1.00 88.00 469 ASP A N 1
ATOM 3542 C CA . ASP A 1 469 ? 24.751 -14.399 -13.395 1.00 88.00 469 ASP A CA 1
ATOM 3543 C C . ASP A 1 469 ? 26.059 -14.826 -12.707 1.00 88.00 469 ASP A C 1
ATOM 3545 O O . ASP A 1 469 ? 26.729 -15.733 -13.200 1.00 88.00 469 ASP A O 1
ATOM 3549 N N . GLY A 1 470 ? 26.408 -14.213 -11.570 1.00 90.00 470 GLY A N 1
ATOM 3550 C CA . GLY A 1 470 ? 27.616 -14.496 -10.790 1.00 90.00 470 GLY A CA 1
ATOM 3551 C C . GLY A 1 470 ? 28.656 -13.370 -10.813 1.00 90.00 470 GLY A C 1
ATOM 3552 O O . GLY A 1 470 ? 29.606 -13.385 -10.020 1.00 90.00 470 GLY A O 1
ATOM 3553 N N . HIS A 1 471 ? 28.509 -12.372 -11.692 1.00 93.12 471 HIS A N 1
ATOM 3554 C CA . HIS A 1 471 ? 29.450 -11.248 -11.796 1.00 93.12 471 HIS A CA 1
ATOM 3555 C C . HIS A 1 471 ? 29.385 -10.284 -10.600 1.00 93.12 471 HIS A C 1
ATOM 3557 O O . HIS A 1 471 ? 30.339 -9.540 -10.335 1.00 93.12 471 HIS A O 1
ATOM 3563 N N . GLU A 1 472 ? 28.242 -10.255 -9.919 1.00 94.62 472 GLU A N 1
ATOM 3564 C CA . GLU A 1 472 ? 27.923 -9.404 -8.777 1.00 94.62 472 GLU A CA 1
ATOM 3565 C C . GLU A 1 472 ? 28.578 -9.862 -7.470 1.00 94.62 472 GLU A C 1
ATOM 3567 O O . GLU A 1 472 ? 28.689 -9.056 -6.531 1.00 94.62 472 GLU A O 1
ATOM 3572 N N . ASP A 1 473 ? 29.028 -11.121 -7.409 1.00 92.38 473 ASP A N 1
ATOM 3573 C CA . ASP A 1 473 ? 29.730 -11.682 -6.262 1.00 92.38 473 ASP A CA 1
ATOM 3574 C C . ASP A 1 473 ? 31.038 -10.920 -6.004 1.00 92.38 473 ASP A C 1
ATOM 3576 O O . ASP A 1 473 ? 31.972 -10.879 -6.810 1.00 92.38 473 ASP A O 1
ATOM 3580 N N . ARG A 1 474 ? 31.133 -10.332 -4.809 1.00 91.62 474 ARG A N 1
ATOM 3581 C CA . ARG A 1 474 ? 32.311 -9.582 -4.362 1.00 91.62 474 ARG A CA 1
ATOM 3582 C C . ARG A 1 474 ? 33.548 -10.454 -4.177 1.00 91.62 474 ARG A C 1
ATOM 3584 O O . ARG A 1 474 ? 34.649 -9.908 -4.109 1.00 91.62 474 ARG A O 1
ATOM 3591 N N . THR A 1 475 ? 33.386 -11.768 -4.040 1.00 87.56 475 THR A N 1
ATOM 3592 C CA . THR A 1 475 ? 34.504 -12.705 -3.891 1.00 87.56 475 THR A CA 1
ATOM 3593 C C . THR A 1 475 ? 35.101 -13.117 -5.236 1.00 87.56 475 THR A C 1
ATOM 3595 O O . THR A 1 475 ? 36.268 -13.516 -5.292 1.00 87.56 475 THR A O 1
ATOM 3598 N N . ASN A 1 476 ? 34.359 -12.930 -6.334 1.00 85.75 476 ASN A N 1
ATOM 3599 C CA . ASN A 1 476 ? 34.816 -13.240 -7.679 1.00 85.75 476 ASN A CA 1
ATOM 3600 C C . ASN A 1 476 ? 35.709 -12.120 -8.246 1.00 85.75 476 ASN A C 1
ATOM 3602 O O . ASN A 1 476 ? 35.251 -11.084 -8.740 1.00 85.75 476 ASN A O 1
ATOM 3606 N N . ALA A 1 477 ? 37.023 -12.345 -8.191 1.00 83.75 477 ALA A N 1
ATOM 3607 C CA . ALA A 1 477 ? 38.030 -11.414 -8.698 1.00 83.75 477 ALA A CA 1
ATOM 3608 C C . ALA A 1 477 ? 38.317 -11.556 -10.205 1.00 83.75 477 ALA A C 1
ATOM 3610 O O . ALA A 1 477 ? 39.123 -10.787 -10.731 1.00 83.75 477 ALA A O 1
ATOM 3611 N N . ASN A 1 478 ? 37.698 -12.517 -10.895 1.00 88.44 478 ASN A N 1
ATOM 3612 C CA . ASN A 1 478 ? 37.940 -12.749 -12.315 1.00 88.44 478 ASN A CA 1
ATOM 3613 C C . ASN A 1 478 ? 37.232 -11.690 -13.178 1.00 88.44 478 ASN A C 1
ATOM 3615 O O . ASN A 1 478 ? 36.196 -11.131 -12.804 1.00 88.44 478 ASN A O 1
ATOM 3619 N N . GLU A 1 479 ? 37.826 -11.393 -14.333 1.00 92.75 479 GLU A N 1
ATOM 3620 C CA . GLU A 1 479 ? 37.411 -10.316 -15.235 1.00 92.75 479 GLU A CA 1
ATOM 3621 C C . GLU A 1 479 ? 37.474 -10.790 -16.692 1.00 92.75 479 GLU A C 1
ATOM 3623 O O . GLU A 1 479 ? 38.281 -11.655 -17.037 1.00 92.75 479 GLU A O 1
ATOM 3628 N N . SER A 1 480 ? 36.649 -10.194 -17.552 1.00 92.44 480 SER A N 1
ATOM 3629 C CA . SER A 1 480 ? 36.666 -10.412 -19.002 1.00 92.44 480 SER A CA 1
ATOM 3630 C C . SER A 1 480 ? 36.685 -9.076 -19.737 1.00 92.44 480 SER A C 1
ATOM 3632 O O . SER A 1 480 ? 35.985 -8.149 -19.352 1.00 92.44 480 SER A O 1
ATOM 3634 N N . SER A 1 481 ? 37.447 -8.965 -20.823 1.00 90.69 481 SER A N 1
ATOM 3635 C CA . SER A 1 481 ? 37.375 -7.816 -21.739 1.00 90.69 481 SER A CA 1
ATOM 3636 C C . SER A 1 481 ? 36.489 -8.079 -22.964 1.00 90.69 481 SER A C 1
ATOM 3638 O O . SER A 1 481 ? 36.330 -7.203 -23.815 1.00 90.69 481 SER A O 1
ATOM 3640 N N . ALA A 1 482 ? 35.915 -9.282 -23.079 1.00 93.44 482 ALA A N 1
ATOM 3641 C CA . ALA A 1 482 ? 35.007 -9.632 -24.163 1.00 93.44 482 ALA A CA 1
ATOM 3642 C C . ALA A 1 482 ? 33.610 -9.056 -23.888 1.00 93.44 482 ALA A C 1
ATOM 3644 O O . ALA A 1 482 ? 32.991 -9.377 -22.875 1.00 93.44 482 ALA A O 1
ATOM 3645 N N . LEU A 1 483 ? 33.126 -8.203 -24.795 1.00 93.19 483 LEU A N 1
ATOM 3646 C CA . LEU A 1 483 ? 31.815 -7.563 -24.673 1.00 93.19 483 LEU A CA 1
ATOM 3647 C C . LEU A 1 483 ? 30.692 -8.519 -25.057 1.00 93.19 483 LEU A C 1
ATOM 3649 O O . LEU A 1 483 ? 30.809 -9.270 -26.028 1.00 93.19 483 LEU A O 1
ATOM 3653 N N . ALA A 1 484 ? 29.576 -8.422 -24.344 1.00 90.75 484 ALA A N 1
ATOM 3654 C CA . ALA A 1 484 ?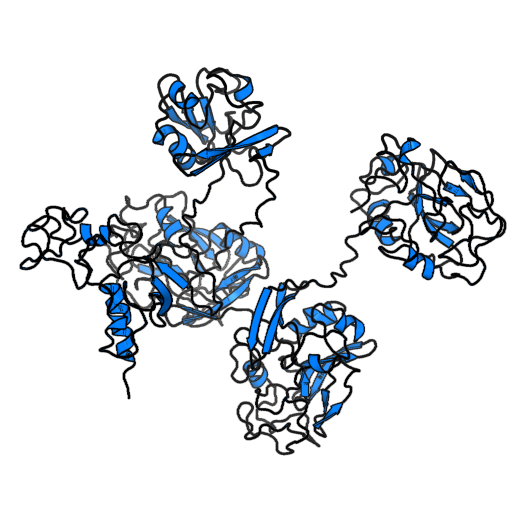 28.387 -9.198 -24.647 1.00 90.75 484 ALA A CA 1
ATOM 3655 C C . ALA A 1 484 ? 27.708 -8.712 -25.938 1.00 90.75 484 ALA A C 1
ATOM 3657 O O . ALA A 1 484 ? 27.576 -7.510 -26.191 1.00 90.75 484 ALA A O 1
ATOM 3658 N N . SER A 1 485 ? 27.226 -9.657 -26.745 1.00 89.50 485 SER A N 1
ATOM 3659 C CA . SER A 1 485 ? 26.438 -9.393 -27.956 1.00 89.50 485 SER A CA 1
ATOM 3660 C C . SER A 1 485 ? 24.927 -9.340 -27.701 1.00 89.50 485 SER A C 1
ATOM 3662 O O . SER A 1 485 ? 24.162 -9.116 -28.635 1.00 89.50 485 SER A O 1
ATOM 3664 N N . SER A 1 486 ? 24.484 -9.536 -26.456 1.00 85.94 486 SER A N 1
ATOM 3665 C CA . SER A 1 486 ? 23.078 -9.532 -26.048 1.00 85.94 486 SER A CA 1
ATOM 3666 C C . SER A 1 486 ? 22.926 -8.934 -24.652 1.00 85.94 486 SER A C 1
ATOM 3668 O O . SER A 1 486 ? 23.789 -9.125 -23.797 1.00 85.94 486 SER A O 1
ATOM 3670 N N . ILE A 1 487 ? 21.811 -8.237 -24.405 1.00 84.31 487 ILE A N 1
ATOM 3671 C CA . ILE A 1 487 ? 21.458 -7.798 -23.048 1.00 84.31 487 ILE A CA 1
ATOM 3672 C C . ILE A 1 487 ? 20.926 -8.955 -22.196 1.00 84.31 487 ILE A C 1
ATOM 3674 O O . ILE A 1 487 ? 21.072 -8.906 -20.986 1.00 84.31 487 ILE A O 1
ATOM 3678 N N . ALA A 1 488 ? 20.314 -9.977 -22.801 1.00 78.94 488 ALA A N 1
ATOM 3679 C CA . ALA A 1 488 ? 19.651 -11.065 -22.072 1.00 78.94 488 ALA A CA 1
ATOM 3680 C C . ALA A 1 488 ? 20.627 -12.161 -21.619 1.00 78.94 488 ALA A C 1
ATOM 3682 O O . ALA A 1 488 ? 20.355 -12.898 -20.679 1.00 78.94 488 ALA A O 1
ATOM 3683 N N . ASN A 1 489 ? 21.768 -12.288 -22.300 1.00 83.31 489 ASN A N 1
ATOM 3684 C CA . ASN A 1 489 ? 22.801 -13.250 -21.946 1.00 83.31 489 ASN A CA 1
ATOM 3685 C C . ASN A 1 489 ? 24.177 -12.639 -22.215 1.00 83.31 489 ASN A C 1
ATOM 3687 O O . ASN A 1 489 ? 24.514 -12.340 -23.363 1.00 83.31 489 ASN A O 1
ATOM 3691 N N . ALA A 1 490 ? 24.968 -12.470 -21.155 1.00 87.44 490 ALA A N 1
ATOM 3692 C CA . ALA A 1 490 ? 26.321 -11.934 -21.249 1.00 87.44 490 ALA A CA 1
ATOM 3693 C C . ALA A 1 490 ? 27.332 -12.939 -21.835 1.00 87.44 490 ALA A C 1
ATOM 3695 O O . ALA A 1 490 ? 28.422 -12.543 -22.242 1.00 87.44 490 ALA A O 1
ATOM 3696 N N . GLY A 1 491 ? 26.985 -14.232 -21.888 1.00 86.50 491 GLY A N 1
ATOM 3697 C CA . GLY A 1 491 ? 27.858 -15.314 -22.354 1.00 86.50 491 GLY A CA 1
ATOM 3698 C C . GLY A 1 491 ? 28.977 -15.684 -21.374 1.00 86.50 491 GLY A C 1
ATOM 3699 O O . GLY A 1 491 ? 29.835 -16.500 -21.699 1.00 86.50 491 GLY A O 1
ATOM 3700 N N . THR A 1 492 ? 28.992 -15.078 -20.188 1.00 89.56 492 THR A N 1
ATOM 3701 C CA . THR A 1 492 ? 29.967 -15.297 -19.117 1.00 89.56 492 THR A CA 1
ATOM 3702 C C . THR A 1 492 ? 29.352 -14.870 -17.784 1.00 89.56 492 THR A C 1
ATOM 3704 O O . THR A 1 492 ? 28.433 -14.062 -17.780 1.00 89.56 492 THR A O 1
ATOM 3707 N N . ASP A 1 493 ? 29.873 -15.380 -16.674 1.00 91.06 493 ASP A N 1
ATOM 3708 C CA . ASP A 1 493 ? 29.632 -14.940 -15.291 1.00 91.06 493 ASP A CA 1
ATOM 3709 C C . ASP A 1 493 ? 30.714 -13.952 -14.801 1.00 91.06 493 ASP A C 1
ATOM 3711 O O . ASP A 1 493 ? 30.693 -13.472 -13.671 1.00 91.06 493 ASP A O 1
ATOM 3715 N N . LEU A 1 494 ? 31.700 -13.629 -15.647 1.00 93.44 494 LEU A N 1
ATOM 3716 C CA . LEU A 1 494 ? 32.806 -12.745 -15.293 1.00 93.44 494 LEU A CA 1
ATOM 3717 C C . LEU A 1 494 ? 32.396 -11.274 -15.342 1.00 93.44 494 LEU A C 1
ATOM 3719 O O . LEU A 1 494 ? 31.545 -10.855 -16.132 1.00 93.44 494 LEU A O 1
ATOM 3723 N N . PHE A 1 495 ? 33.068 -10.452 -14.538 1.00 95.12 495 PHE A N 1
ATOM 3724 C CA . PHE A 1 495 ? 32.876 -9.006 -14.556 1.00 95.12 495 PHE A CA 1
ATOM 3725 C C . PHE A 1 495 ? 33.550 -8.386 -15.785 1.00 95.12 495 PHE A C 1
ATOM 3727 O O . PHE A 1 495 ? 34.759 -8.536 -15.978 1.00 95.12 495 PHE A O 1
ATOM 3734 N N . ILE A 1 496 ? 32.776 -7.696 -16.628 1.00 94.75 496 ILE A N 1
ATOM 3735 C CA . ILE A 1 496 ? 33.275 -7.194 -17.915 1.00 94.75 496 ILE A CA 1
ATOM 3736 C C . ILE A 1 496 ? 33.968 -5.835 -17.737 1.00 94.75 496 ILE A C 1
ATOM 3738 O O . ILE A 1 496 ? 33.352 -4.892 -17.237 1.00 94.75 496 ILE A O 1
ATOM 3742 N N . THR A 1 497 ? 35.231 -5.717 -18.154 1.00 92.69 497 THR A N 1
ATOM 3743 C CA . THR A 1 497 ? 36.078 -4.529 -17.959 1.00 92.69 497 THR A CA 1
ATOM 3744 C C . THR A 1 497 ? 36.631 -3.944 -19.267 1.00 92.69 497 THR A C 1
ATOM 3746 O O . THR A 1 497 ? 36.518 -4.529 -20.341 1.00 92.69 497 THR A O 1
ATOM 3749 N N . GLY A 1 498 ? 37.221 -2.745 -19.192 1.00 81.19 498 GLY A N 1
ATOM 3750 C CA . GLY A 1 498 ? 37.968 -2.102 -20.284 1.00 81.19 498 GLY A CA 1
ATOM 3751 C C . GLY A 1 498 ? 37.179 -1.127 -21.168 1.00 81.19 498 GLY A C 1
ATOM 3752 O O . GLY A 1 498 ? 37.766 -0.505 -22.052 1.00 81.19 498 GLY A O 1
ATOM 3753 N N . VAL A 1 499 ? 35.877 -0.950 -20.926 1.00 85.69 499 VAL A N 1
ATOM 3754 C CA . VAL A 1 499 ? 34.984 -0.058 -21.697 1.00 85.69 499 VAL A CA 1
ATOM 3755 C C . VAL A 1 499 ? 33.881 0.549 -20.815 1.00 85.69 499 VAL A C 1
ATOM 3757 O O . VAL A 1 499 ? 33.747 0.183 -19.648 1.00 85.69 499 VAL A O 1
ATOM 3760 N N . PHE A 1 500 ? 33.079 1.481 -21.348 1.00 89.12 500 PHE A N 1
ATOM 3761 C CA . PHE A 1 500 ? 31.977 2.149 -20.626 1.00 89.12 500 PHE A CA 1
ATOM 3762 C C . PHE A 1 500 ? 30.682 1.326 -20.522 1.00 89.12 500 PHE A C 1
ATOM 3764 O O . PHE A 1 500 ? 29.846 1.609 -19.666 1.00 89.12 500 PHE A O 1
ATOM 3771 N N . ASP A 1 501 ? 30.517 0.309 -21.363 1.00 91.50 501 ASP A N 1
ATOM 3772 C CA . ASP A 1 501 ? 29.327 -0.539 -21.415 1.00 91.50 501 ASP A CA 1
ATOM 3773 C C . ASP A 1 501 ? 29.758 -1.996 -21.581 1.00 91.50 501 ASP A C 1
ATOM 3775 O O . ASP A 1 501 ? 30.664 -2.281 -22.353 1.00 91.50 501 ASP A O 1
ATOM 3779 N N . TRP A 1 502 ? 29.148 -2.915 -20.838 1.00 92.25 502 TRP A N 1
ATOM 3780 C CA . TRP A 1 502 ? 29.507 -4.334 -20.876 1.00 92.25 502 TRP A CA 1
ATOM 3781 C C . TRP A 1 502 ? 28.984 -5.052 -22.138 1.00 92.25 502 TRP A C 1
ATOM 3783 O O . TRP A 1 502 ? 29.359 -6.194 -22.404 1.00 92.25 502 TRP A O 1
ATOM 3793 N N . THR A 1 503 ? 28.155 -4.373 -22.935 1.00 91.56 503 THR A N 1
ATOM 3794 C CA . THR A 1 503 ? 27.671 -4.829 -24.246 1.00 91.56 503 THR A CA 1
ATOM 3795 C C . THR A 1 503 ? 28.399 -4.136 -25.400 1.00 91.56 503 THR A C 1
ATOM 3797 O O . THR A 1 503 ? 28.989 -3.068 -25.238 1.00 91.56 503 THR A O 1
ATOM 3800 N N . ILE A 1 504 ? 28.340 -4.716 -26.601 1.00 86.00 504 ILE A N 1
ATOM 3801 C CA . ILE A 1 504 ? 28.769 -4.026 -27.827 1.00 86.00 504 ILE A CA 1
ATOM 3802 C C . ILE A 1 504 ? 27.888 -2.781 -28.096 1.00 86.00 504 ILE A C 1
ATOM 3804 O O . ILE A 1 504 ? 26.671 -2.826 -27.914 1.00 86.00 504 ILE A O 1
ATOM 3808 N N . ASP A 1 505 ? 28.483 -1.684 -28.594 1.00 75.19 505 ASP A N 1
ATOM 3809 C CA . ASP A 1 505 ? 27.860 -0.337 -28.722 1.00 75.19 505 ASP A CA 1
ATOM 3810 C C . ASP A 1 505 ? 26.523 -0.306 -29.506 1.00 75.19 505 ASP A C 1
ATOM 3812 O O . ASP A 1 505 ? 25.725 0.618 -29.363 1.00 75.19 505 ASP A O 1
ATOM 3816 N N . ALA A 1 506 ? 26.243 -1.324 -30.326 1.00 72.19 506 ALA A N 1
ATOM 3817 C CA . ALA A 1 506 ? 25.043 -1.403 -31.160 1.00 72.19 506 ALA A CA 1
ATOM 3818 C C . ALA A 1 506 ? 23.792 -1.982 -30.463 1.00 72.19 506 ALA A C 1
ATOM 3820 O O . ALA A 1 506 ? 22.695 -1.817 -30.992 1.00 72.19 506 ALA A O 1
ATOM 3821 N N . ILE A 1 507 ? 23.924 -2.670 -29.322 1.00 75.56 507 ILE A N 1
ATOM 3822 C CA . ILE A 1 507 ? 22.863 -3.558 -28.803 1.00 75.56 507 ILE A CA 1
ATOM 3823 C C . ILE A 1 507 ? 21.798 -2.835 -27.966 1.00 75.56 507 ILE A C 1
ATOM 3825 O O . ILE A 1 507 ? 20.621 -3.169 -28.063 1.00 75.56 507 ILE A O 1
ATOM 3829 N N . ASP A 1 508 ? 22.169 -1.811 -27.194 1.00 81.75 508 ASP A N 1
ATOM 3830 C CA . ASP A 1 508 ? 21.214 -0.951 -26.479 1.00 81.75 508 ASP A CA 1
ATOM 3831 C C . ASP A 1 508 ? 21.879 0.356 -26.040 1.00 81.75 508 ASP A C 1
ATOM 3833 O O . ASP A 1 508 ? 22.051 0.646 -24.851 1.00 81.75 508 ASP A O 1
ATOM 3837 N N . ARG A 1 509 ? 22.276 1.174 -27.015 1.00 78.75 509 ARG A N 1
ATOM 3838 C CA . ARG A 1 509 ? 22.874 2.480 -26.724 1.00 78.75 509 ARG A CA 1
ATOM 3839 C C . ARG A 1 509 ? 21.901 3.396 -25.980 1.00 78.75 509 ARG A C 1
ATOM 3841 O O . ARG A 1 509 ? 22.293 4.162 -25.114 1.00 78.75 509 ARG A O 1
ATOM 3848 N N . SER A 1 510 ? 20.603 3.295 -26.246 1.00 79.06 510 SER A N 1
ATOM 3849 C CA . SER A 1 510 ? 19.614 4.108 -25.529 1.00 79.06 510 SER A CA 1
ATOM 3850 C C . SER A 1 510 ? 19.524 3.769 -24.036 1.00 79.06 510 SER A C 1
ATOM 3852 O O . SER A 1 510 ? 19.281 4.657 -23.230 1.00 79.06 510 SER A O 1
ATOM 3854 N N . GLY A 1 511 ? 19.762 2.511 -23.657 1.00 79.56 511 GLY A N 1
ATOM 3855 C CA . GLY A 1 511 ? 19.494 1.996 -22.315 1.00 79.56 511 GLY A CA 1
ATOM 3856 C C . GLY A 1 511 ? 18.028 1.621 -22.083 1.00 79.56 511 GLY A C 1
ATOM 3857 O O . GLY A 1 511 ? 17.713 1.066 -21.038 1.00 79.56 511 GLY A O 1
ATOM 3858 N N . VAL A 1 512 ? 17.120 1.902 -23.025 1.00 79.88 512 VAL A N 1
ATOM 3859 C CA . VAL A 1 512 ? 15.674 1.675 -22.856 1.00 79.88 512 VAL A CA 1
ATOM 3860 C C . VAL A 1 512 ? 15.362 0.191 -22.681 1.00 79.88 512 VAL A C 1
ATOM 3862 O O . VAL A 1 512 ? 14.509 -0.165 -21.869 1.00 79.88 512 VAL A O 1
ATOM 3865 N N . ALA A 1 513 ? 16.054 -0.681 -23.418 1.00 75.69 513 ALA A N 1
ATOM 3866 C CA . ALA A 1 513 ? 15.816 -2.116 -23.321 1.00 75.69 513 ALA A CA 1
ATOM 3867 C C . ALA A 1 513 ? 16.258 -2.659 -21.954 1.00 75.69 513 ALA A C 1
ATOM 3869 O O . ALA A 1 513 ? 15.546 -3.456 -21.350 1.00 75.69 513 ALA A O 1
ATOM 3870 N N . ARG A 1 514 ? 17.385 -2.175 -21.422 1.00 86.00 514 ARG A N 1
ATOM 3871 C CA . ARG A 1 514 ? 17.876 -2.540 -20.085 1.00 86.00 514 ARG A CA 1
ATOM 3872 C C . ARG A 1 514 ? 17.103 -1.904 -18.931 1.00 86.00 514 ARG A C 1
ATOM 3874 O O . ARG A 1 514 ? 16.932 -2.545 -17.900 1.00 86.00 514 ARG A O 1
ATOM 3881 N N . GLU A 1 515 ? 16.571 -0.698 -19.110 1.00 85.69 515 GLU A N 1
ATOM 3882 C CA . GLU A 1 515 ? 15.647 -0.091 -18.146 1.00 85.69 515 GLU A CA 1
ATOM 3883 C C . GLU A 1 515 ? 14.367 -0.927 -17.989 1.00 85.69 515 GLU A C 1
ATOM 3885 O O . GLU A 1 515 ? 13.868 -1.076 -16.872 1.00 85.69 515 GLU A O 1
ATOM 3890 N N . ALA A 1 516 ? 13.865 -1.504 -19.088 1.00 75.25 516 ALA A N 1
ATOM 3891 C CA . ALA A 1 516 ? 12.764 -2.468 -19.072 1.00 75.25 516 ALA A CA 1
ATOM 3892 C C . ALA A 1 516 ? 13.198 -3.855 -18.566 1.00 75.25 516 ALA A C 1
ATOM 3894 O O . ALA A 1 516 ? 12.422 -4.545 -17.919 1.00 75.25 516 ALA A O 1
ATOM 3895 N N . ALA A 1 517 ? 14.439 -4.275 -18.820 1.00 77.50 517 ALA A N 1
ATOM 3896 C CA . ALA A 1 517 ? 14.936 -5.568 -18.355 1.00 77.50 517 ALA A CA 1
ATOM 3897 C C . ALA A 1 517 ? 14.976 -5.680 -16.821 1.00 77.50 517 ALA A C 1
ATOM 3899 O O . ALA A 1 517 ? 14.807 -6.776 -16.307 1.00 77.50 517 ALA A O 1
ATOM 3900 N N . TRP A 1 518 ? 15.163 -4.561 -16.114 1.00 92.94 518 TRP A N 1
ATOM 3901 C CA . TRP A 1 518 ? 15.209 -4.466 -14.647 1.00 92.94 518 TRP A CA 1
ATOM 3902 C C . TRP A 1 518 ? 13.866 -4.109 -13.976 1.00 92.94 518 TRP A C 1
ATOM 3904 O O . TRP A 1 518 ? 13.831 -3.768 -12.786 1.00 92.94 518 TRP A O 1
ATOM 3914 N N . THR A 1 519 ? 12.754 -4.130 -14.717 1.00 82.81 519 THR A N 1
ATOM 3915 C CA . THR A 1 519 ? 11.411 -4.084 -14.114 1.00 82.81 519 THR A CA 1
ATOM 3916 C C . THR A 1 519 ? 10.988 -5.464 -13.618 1.00 82.81 519 THR A C 1
ATOM 3918 O O . THR A 1 519 ? 11.513 -6.461 -14.097 1.00 82.81 519 THR A O 1
ATOM 3921 N N . ASP A 1 520 ? 9.989 -5.516 -12.736 1.00 75.81 520 ASP A N 1
ATOM 3922 C CA . ASP A 1 520 ? 9.384 -6.769 -12.258 1.00 75.81 520 ASP A CA 1
ATOM 3923 C C . ASP A 1 520 ? 8.875 -7.615 -13.437 1.00 75.81 520 ASP A C 1
ATOM 3925 O O . ASP A 1 520 ? 8.095 -7.130 -14.265 1.00 75.81 520 ASP A O 1
ATOM 3929 N N . GLY A 1 521 ? 9.368 -8.848 -13.545 1.00 66.44 521 GLY A N 1
ATOM 3930 C CA . GLY A 1 521 ? 9.109 -9.758 -14.665 1.00 66.44 521 GLY A CA 1
ATOM 3931 C C . GLY A 1 521 ? 9.853 -9.426 -15.969 1.00 66.44 521 GLY A C 1
ATOM 3932 O O . GLY A 1 521 ? 9.538 -9.996 -17.015 1.00 66.44 521 GLY A O 1
ATOM 3933 N N . GLY A 1 522 ? 10.811 -8.497 -15.941 1.00 71.81 522 GLY A N 1
ATOM 3934 C CA . GLY A 1 522 ? 11.697 -8.183 -17.062 1.00 71.81 522 GLY A CA 1
ATOM 3935 C C . GLY A 1 522 ? 12.711 -9.296 -17.359 1.00 71.81 522 GLY A C 1
ATOM 3936 O O . GLY A 1 522 ? 12.964 -10.175 -16.542 1.00 71.81 522 GLY A O 1
ATOM 3937 N N . VAL A 1 523 ? 13.323 -9.254 -18.550 1.00 73.19 523 VAL A N 1
ATOM 3938 C CA . VAL A 1 523 ? 14.241 -10.318 -19.020 1.00 73.19 523 VAL A CA 1
ATOM 3939 C C . VAL A 1 523 ? 15.490 -10.502 -18.150 1.00 73.19 523 VAL A C 1
ATOM 3941 O O . VAL A 1 523 ? 16.060 -11.586 -18.159 1.00 73.19 523 VAL A O 1
ATOM 3944 N N . ASN A 1 524 ? 15.887 -9.470 -17.399 1.00 84.19 524 ASN A N 1
ATOM 3945 C CA . ASN A 1 524 ? 16.983 -9.510 -16.430 1.00 84.19 524 ASN A CA 1
ATOM 3946 C C . ASN A 1 524 ? 16.484 -9.057 -15.055 1.00 84.19 524 ASN A C 1
ATOM 3948 O O . ASN A 1 524 ? 17.166 -8.294 -14.372 1.00 84.19 524 ASN A O 1
ATOM 3952 N N . ASP A 1 525 ? 15.265 -9.436 -14.679 1.00 86.88 525 ASP A N 1
ATOM 3953 C CA . ASP A 1 525 ? 14.729 -9.068 -13.378 1.00 86.88 525 ASP A CA 1
ATOM 3954 C C . ASP A 1 525 ? 15.518 -9.758 -12.262 1.00 86.88 525 ASP A C 1
ATOM 3956 O O . ASP A 1 525 ? 15.427 -10.963 -12.038 1.00 86.88 525 ASP A O 1
ATOM 3960 N N . ILE A 1 526 ? 16.326 -8.957 -11.579 1.00 92.19 526 ILE A N 1
ATOM 3961 C CA . ILE A 1 526 ? 17.176 -9.385 -10.471 1.00 92.19 526 ILE A CA 1
ATOM 3962 C C . ILE A 1 526 ? 16.489 -9.204 -9.115 1.00 92.19 526 ILE A C 1
ATOM 3964 O O . ILE A 1 526 ? 17.029 -9.614 -8.090 1.00 92.19 526 ILE A O 1
ATOM 3968 N N . CYS A 1 527 ? 15.329 -8.549 -9.069 1.00 91.56 527 CYS A N 1
ATOM 3969 C CA . CYS A 1 527 ? 14.605 -8.325 -7.829 1.00 91.56 527 CYS A CA 1
ATOM 3970 C C . CYS A 1 527 ? 13.606 -9.466 -7.564 1.00 91.56 527 CYS A C 1
ATOM 3972 O O . CYS A 1 527 ? 13.199 -10.177 -8.479 1.00 91.56 527 CYS A O 1
ATOM 3974 N N . PRO A 1 528 ? 13.192 -9.686 -6.302 1.00 81.44 528 PRO A N 1
ATOM 3975 C CA . PRO A 1 528 ? 12.127 -10.641 -6.018 1.00 81.44 528 PRO A CA 1
ATOM 3976 C C . PRO A 1 528 ? 10.819 -10.246 -6.712 1.00 81.44 528 PRO A C 1
ATOM 3978 O O . PRO A 1 528 ? 10.522 -9.060 -6.807 1.00 81.44 528 PRO A O 1
ATOM 3981 N N . VAL A 1 529 ? 9.992 -11.229 -7.082 1.00 70.00 529 VAL A N 1
ATOM 3982 C CA . VAL A 1 529 ? 8.669 -10.991 -7.695 1.00 70.00 529 VAL A CA 1
ATOM 3983 C C . VAL A 1 529 ? 7.869 -9.943 -6.913 1.00 70.00 529 VAL A C 1
ATOM 3985 O O . VAL A 1 529 ? 7.725 -10.042 -5.689 1.00 70.00 529 VAL A O 1
ATOM 3988 N N . GLY A 1 530 ? 7.321 -8.957 -7.623 1.00 60.50 530 GLY A N 1
ATOM 3989 C CA . GLY A 1 530 ? 6.626 -7.808 -7.039 1.00 60.50 530 GLY A CA 1
ATOM 3990 C C . GLY A 1 530 ? 7.549 -6.645 -6.665 1.00 60.50 530 GLY A C 1
ATOM 3991 O O . GLY A 1 530 ? 7.076 -5.639 -6.134 1.00 60.50 530 GLY A O 1
ATOM 3992 N N . PHE A 1 531 ? 8.851 -6.754 -6.925 1.00 85.19 531 PHE A N 1
ATOM 3993 C CA . PHE A 1 531 ? 9.849 -5.714 -6.698 1.00 85.19 531 PHE A CA 1
ATOM 3994 C C . PHE A 1 531 ? 10.625 -5.438 -7.982 1.00 85.19 531 PHE A C 1
ATOM 3996 O O . PHE A 1 531 ? 10.727 -6.275 -8.863 1.00 85.19 531 PHE A O 1
ATOM 4003 N N . SER A 1 532 ? 11.194 -4.244 -8.082 1.00 91.56 532 SER A N 1
ATOM 4004 C CA . SER A 1 532 ? 12.058 -3.856 -9.194 1.00 91.56 532 SER A CA 1
ATOM 4005 C C . SER A 1 532 ? 13.210 -2.989 -8.705 1.00 91.56 532 SER A 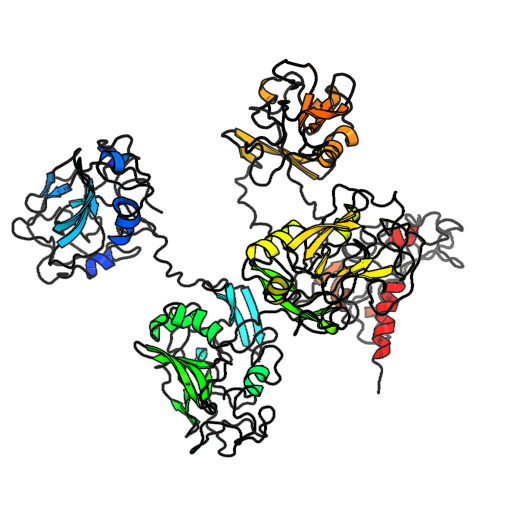C 1
ATOM 4007 O O . SER A 1 532 ? 13.225 -2.503 -7.566 1.00 91.56 532 SER A O 1
ATOM 4009 N N . VAL A 1 533 ? 14.204 -2.790 -9.569 1.00 96.81 533 VAL A N 1
ATOM 4010 C CA . VAL A 1 533 ? 15.239 -1.782 -9.329 1.00 96.81 533 VAL A CA 1
ATOM 4011 C C . VAL A 1 533 ? 14.565 -0.397 -9.388 1.00 96.81 533 VAL A C 1
ATOM 4013 O O . VAL A 1 533 ? 13.808 -0.130 -10.324 1.00 96.81 533 VAL A O 1
ATOM 4016 N N . PRO A 1 534 ? 14.785 0.505 -8.414 1.00 96.06 534 PRO A N 1
ATOM 4017 C CA . PRO A 1 534 ? 14.083 1.787 -8.361 1.00 96.06 534 PRO A CA 1
ATOM 4018 C C . PRO A 1 534 ? 14.442 2.679 -9.551 1.00 96.06 534 PRO A C 1
ATOM 4020 O O . PRO A 1 534 ? 15.578 2.657 -10.036 1.00 96.06 534 PRO A O 1
ATOM 4023 N N . THR A 1 535 ? 13.511 3.523 -9.999 1.00 94.12 535 THR A N 1
ATOM 4024 C CA . THR A 1 535 ? 13.851 4.617 -10.922 1.00 94.12 535 THR A CA 1
ATOM 4025 C C . THR A 1 535 ? 14.650 5.705 -10.211 1.00 94.12 535 THR A C 1
ATOM 4027 O O . THR A 1 535 ? 14.692 5.792 -8.979 1.00 94.12 535 THR A O 1
ATOM 4030 N N . LYS A 1 536 ? 15.288 6.580 -10.993 1.00 92.06 536 LYS A N 1
ATOM 4031 C CA . LYS A 1 536 ? 15.950 7.781 -10.476 1.00 92.06 536 LYS A CA 1
ATOM 4032 C C . LYS A 1 536 ? 14.978 8.631 -9.658 1.00 92.06 536 LYS A C 1
ATOM 4034 O O . LYS A 1 536 ? 15.339 9.095 -8.584 1.00 92.06 536 LYS A O 1
ATOM 4039 N N . GLU A 1 537 ? 13.762 8.842 -10.150 1.00 87.56 537 GLU A N 1
ATOM 4040 C CA . GLU A 1 537 ? 12.759 9.678 -9.491 1.00 87.56 537 GLU A CA 1
ATOM 4041 C C . GLU A 1 537 ? 12.324 9.067 -8.157 1.00 87.56 537 GLU A C 1
ATOM 4043 O O . GLU A 1 537 ? 12.286 9.773 -7.151 1.00 87.56 537 GLU A O 1
ATOM 4048 N N . GLU A 1 538 ? 12.053 7.759 -8.127 1.00 91.00 538 GLU A N 1
ATOM 4049 C CA . GLU A 1 538 ? 11.679 7.036 -6.906 1.00 91.00 538 GLU A CA 1
ATOM 4050 C C . GLU A 1 538 ? 12.776 7.135 -5.847 1.00 91.00 538 GLU A C 1
ATOM 4052 O O . GLU A 1 538 ? 12.507 7.498 -4.699 1.00 91.00 538 GLU A O 1
ATOM 4057 N N . LEU A 1 539 ? 14.021 6.879 -6.253 1.00 92.31 539 LEU A N 1
ATOM 4058 C CA . LEU A 1 539 ? 15.169 6.940 -5.362 1.00 92.31 539 LEU A CA 1
ATOM 4059 C C . LEU A 1 539 ? 15.404 8.373 -4.859 1.00 92.31 539 LEU A C 1
ATOM 4061 O O . LEU A 1 539 ? 15.532 8.587 -3.657 1.00 92.31 539 LEU A O 1
ATOM 4065 N N . MET A 1 540 ? 15.392 9.379 -5.737 1.00 91.00 540 MET A N 1
ATOM 4066 C CA . MET A 1 540 ? 15.694 10.765 -5.354 1.00 91.00 540 MET A CA 1
ATOM 4067 C C . MET A 1 540 ? 14.608 11.425 -4.504 1.00 91.00 540 MET A C 1
ATOM 4069 O O . MET A 1 540 ? 14.935 12.227 -3.624 1.00 91.00 540 MET A O 1
ATOM 4073 N N . VAL A 1 541 ? 13.331 11.090 -4.720 1.00 83.19 541 VAL A N 1
ATOM 4074 C CA . VAL A 1 541 ? 12.244 11.533 -3.833 1.00 83.19 541 VAL A CA 1
ATOM 4075 C C . VAL A 1 541 ? 12.462 10.989 -2.423 1.00 83.19 541 VAL A C 1
ATOM 4077 O O . VAL A 1 541 ? 12.287 11.730 -1.454 1.00 83.19 541 VAL A O 1
ATOM 4080 N N . GLU A 1 542 ? 12.876 9.727 -2.305 1.00 87.56 542 GLU A N 1
ATOM 4081 C CA . GLU A 1 542 ? 13.159 9.096 -1.018 1.00 87.56 542 GLU A CA 1
ATOM 4082 C C . GLU A 1 542 ? 14.344 9.764 -0.309 1.00 87.56 542 GLU A C 1
ATOM 4084 O O . GLU A 1 542 ? 14.202 10.205 0.830 1.00 87.56 542 GLU A O 1
ATOM 4089 N N . ILE A 1 543 ? 15.478 9.930 -1.002 1.00 90.00 543 ILE A N 1
ATOM 4090 C CA . ILE A 1 543 ? 16.685 10.585 -0.465 1.00 90.00 543 ILE A CA 1
ATOM 4091 C C . ILE A 1 543 ? 16.380 12.004 0.023 1.00 90.00 543 ILE A C 1
ATOM 4093 O O . ILE A 1 543 ? 16.746 12.373 1.142 1.00 90.00 543 ILE A O 1
ATOM 4097 N N . THR A 1 544 ? 15.649 12.776 -0.784 1.00 90.56 544 THR A N 1
ATOM 4098 C CA . THR A 1 544 ? 15.308 14.166 -0.464 1.00 90.56 544 THR A CA 1
ATOM 4099 C C . THR A 1 544 ? 14.383 14.245 0.749 1.00 90.56 544 THR A C 1
ATOM 4101 O O . THR A 1 544 ? 14.639 15.017 1.672 1.00 90.56 544 THR A O 1
ATOM 4104 N N . LYS A 1 545 ? 13.313 13.438 0.793 1.00 76.12 545 LYS A N 1
ATOM 4105 C CA . LYS A 1 545 ? 12.360 13.471 1.913 1.00 76.12 545 LYS A CA 1
ATOM 4106 C C . LYS A 1 545 ? 12.930 12.896 3.209 1.00 76.12 545 LYS A C 1
ATOM 4108 O O . LYS A 1 545 ? 12.575 13.377 4.282 1.00 76.12 545 LYS A O 1
ATOM 4113 N N . ALA A 1 546 ? 13.813 11.905 3.115 1.00 82.81 546 ALA A N 1
ATOM 4114 C CA . ALA A 1 546 ? 14.529 11.351 4.260 1.00 82.81 546 ALA A CA 1
ATOM 4115 C C . ALA A 1 546 ? 15.664 12.263 4.763 1.00 82.81 546 ALA A C 1
ATOM 4117 O O . ALA A 1 546 ? 16.293 11.941 5.770 1.00 82.81 546 ALA A O 1
ATOM 4118 N N . ASN A 1 547 ? 15.917 13.393 4.086 1.00 90.44 547 ASN A N 1
ATOM 4119 C CA . ASN A 1 547 ? 16.997 14.333 4.384 1.00 90.44 547 ASN A CA 1
ATOM 4120 C C . ASN A 1 547 ? 18.374 13.647 4.459 1.00 90.44 547 ASN A C 1
ATOM 4122 O O . ASN A 1 547 ? 19.177 13.906 5.359 1.00 90.44 547 ASN A O 1
ATOM 4126 N N . ILE A 1 548 ? 18.627 12.729 3.524 1.00 95.06 548 ILE A N 1
ATOM 4127 C CA . ILE A 1 548 ? 19.924 12.070 3.383 1.00 95.06 548 ILE A CA 1
ATOM 4128 C C . ILE A 1 548 ? 20.842 13.024 2.623 1.00 95.06 548 ILE A C 1
ATOM 4130 O O . ILE A 1 548 ? 20.598 13.325 1.460 1.00 95.06 548 ILE A O 1
ATOM 4134 N N . THR A 1 549 ? 21.888 13.500 3.293 1.00 95.12 549 THR A N 1
ATOM 4135 C CA . THR A 1 549 ? 22.833 14.506 2.776 1.00 95.12 549 THR A CA 1
ATOM 4136 C C . THR A 1 549 ? 24.282 14.027 2.777 1.00 95.12 549 THR A C 1
ATOM 4138 O O . THR A 1 549 ? 25.143 14.676 2.204 1.00 95.12 549 THR A O 1
ATOM 4141 N N . ASN A 1 550 ? 24.569 12.910 3.446 1.00 96.19 550 ASN A N 1
ATOM 4142 C CA . ASN A 1 550 ? 25.897 12.312 3.568 1.00 96.19 550 ASN A CA 1
ATOM 4143 C C . ASN A 1 550 ? 25.783 10.866 4.078 1.00 96.19 550 ASN A C 1
ATOM 4145 O O . ASN A 1 550 ? 24.709 10.397 4.452 1.00 96.19 550 ASN A O 1
ATOM 4149 N N . THR A 1 551 ? 26.902 10.154 4.160 1.00 97.19 551 THR A N 1
ATOM 4150 C CA . THR A 1 551 ? 26.951 8.743 4.585 1.00 97.19 551 THR A CA 1
ATOM 4151 C C . THR A 1 551 ? 26.453 8.496 6.013 1.00 97.19 551 THR A C 1
ATOM 4153 O O . THR A 1 551 ? 25.918 7.424 6.298 1.00 97.19 551 THR A O 1
ATOM 4156 N N . VAL A 1 552 ? 26.564 9.479 6.915 1.00 95.19 552 VAL A N 1
ATOM 4157 C CA . VAL A 1 552 ? 26.061 9.363 8.297 1.00 95.19 552 VAL A CA 1
ATOM 4158 C C . VAL A 1 552 ? 24.532 9.397 8.321 1.00 95.19 552 VAL A C 1
ATOM 4160 O O . VAL A 1 552 ? 23.901 8.535 8.939 1.00 95.19 552 VAL A O 1
ATOM 4163 N N . SER A 1 553 ? 23.929 10.360 7.622 1.00 94.81 553 SER A N 1
ATOM 4164 C CA . SER A 1 553 ? 22.470 10.456 7.477 1.00 94.81 553 SER A CA 1
ATOM 4165 C C . SER A 1 553 ? 21.904 9.304 6.640 1.00 94.81 553 SER A C 1
ATOM 4167 O O . SER A 1 553 ? 20.852 8.772 6.985 1.00 94.81 553 SER A O 1
ATOM 4169 N N . ALA A 1 554 ? 22.632 8.828 5.624 1.00 94.38 554 ALA A N 1
ATOM 4170 C CA . ALA A 1 554 ? 22.253 7.664 4.822 1.00 94.38 554 ALA A CA 1
ATOM 4171 C C . ALA A 1 554 ? 22.127 6.388 5.672 1.00 94.38 554 ALA A C 1
ATOM 4173 O O . ALA A 1 554 ? 21.123 5.677 5.575 1.00 94.38 554 ALA A O 1
ATOM 4174 N N . PHE A 1 555 ? 23.093 6.133 6.561 1.00 94.06 555 PHE A N 1
ATOM 4175 C CA . PHE A 1 555 ? 23.037 4.999 7.486 1.00 94.06 555 PHE A CA 1
ATOM 4176 C C . PHE A 1 555 ? 21.999 5.181 8.603 1.00 94.06 555 PHE A C 1
ATOM 4178 O O . PHE A 1 555 ? 21.361 4.216 9.014 1.00 94.06 555 PHE A O 1
ATOM 4185 N N . SER A 1 556 ? 21.806 6.410 9.085 1.00 87.94 556 SER A N 1
ATOM 4186 C CA . SER A 1 556 ? 20.823 6.706 10.139 1.00 87.94 556 SER A CA 1
ATOM 4187 C C . SER A 1 556 ? 19.377 6.741 9.623 1.00 87.94 556 SER A C 1
ATOM 4189 O O . SER A 1 556 ? 18.441 6.762 10.421 1.00 87.94 556 SER A O 1
ATOM 4191 N N . SER A 1 557 ? 19.183 6.760 8.302 1.00 90.38 557 SER A N 1
ATOM 4192 C CA . SER A 1 557 ? 17.868 6.730 7.661 1.00 90.38 557 SER A CA 1
ATOM 4193 C C . SER A 1 557 ? 17.165 5.378 7.825 1.00 90.38 557 SER A C 1
ATOM 4195 O O . SER A 1 557 ? 17.777 4.365 8.170 1.00 90.38 557 SER A O 1
ATOM 4197 N N . PHE A 1 558 ? 15.872 5.331 7.492 1.00 85.31 558 PHE A N 1
ATOM 4198 C CA . PHE A 1 558 ? 15.100 4.084 7.514 1.00 85.31 558 PHE A CA 1
ATOM 4199 C C . PHE A 1 558 ? 15.653 3.002 6.564 1.00 85.31 558 PHE A C 1
ATOM 4201 O O . PHE A 1 558 ? 15.461 1.819 6.831 1.00 85.31 558 PHE A O 1
ATOM 4208 N N . LEU A 1 559 ? 16.367 3.383 5.493 1.00 91.00 559 LEU A N 1
ATOM 4209 C CA . LEU A 1 559 ? 16.990 2.445 4.549 1.00 91.00 559 LEU A CA 1
ATOM 4210 C C . LEU A 1 559 ? 18.310 1.855 5.065 1.00 91.00 559 LEU A C 1
ATOM 4212 O O . LEU A 1 559 ? 18.766 0.842 4.532 1.00 91.00 559 LEU A O 1
ATOM 4216 N N . LYS A 1 560 ? 18.940 2.477 6.072 1.00 94.00 560 LYS A N 1
ATOM 4217 C CA . LYS A 1 560 ? 20.255 2.089 6.609 1.00 94.00 560 LYS A CA 1
ATOM 4218 C C . LYS A 1 560 ? 21.298 1.814 5.520 1.00 94.00 560 LYS A C 1
ATOM 4220 O O . LYS A 1 560 ? 21.907 0.743 5.485 1.00 94.00 560 LYS A O 1
ATOM 4225 N N . LEU A 1 561 ? 21.476 2.761 4.598 1.00 96.25 561 LEU A N 1
ATOM 4226 C CA . LEU A 1 561 ? 22.353 2.568 3.441 1.00 96.25 561 LEU A CA 1
ATOM 4227 C C . LEU A 1 561 ? 23.826 2.414 3.883 1.00 96.25 561 LEU A C 1
ATOM 4229 O O . LEU A 1 561 ? 24.334 3.283 4.599 1.00 96.25 561 LEU A O 1
ATOM 4233 N N . PRO A 1 562 ? 24.522 1.331 3.483 1.00 97.44 562 PRO A N 1
ATOM 4234 C CA . PRO A 1 562 ? 25.925 1.121 3.829 1.00 97.44 562 PRO A CA 1
ATOM 4235 C C . PRO A 1 562 ? 26.886 1.862 2.904 1.00 97.44 562 PRO A C 1
ATOM 4237 O O . PRO A 1 562 ? 26.572 2.172 1.751 1.00 97.44 562 PRO A O 1
ATOM 4240 N N . VAL A 1 563 ? 28.120 2.045 3.374 1.00 97.81 563 VAL A N 1
ATOM 4241 C CA . VAL A 1 563 ? 29.239 2.544 2.562 1.00 97.81 563 VAL A CA 1
ATOM 4242 C C . VAL A 1 563 ? 29.896 1.403 1.773 1.00 97.81 563 VAL A C 1
ATOM 4244 O O . VAL A 1 563 ? 31.061 1.052 1.963 1.00 97.81 563 VAL A O 1
ATOM 4247 N N . ALA A 1 564 ? 29.096 0.786 0.902 1.00 96.56 564 ALA A N 1
ATOM 4248 C CA . ALA A 1 564 ? 29.422 -0.441 0.176 1.00 96.56 564 ALA A CA 1
ATOM 4249 C C . ALA A 1 564 ? 30.365 -0.255 -1.030 1.00 96.56 564 ALA A C 1
ATOM 4251 O O . ALA A 1 564 ? 30.767 -1.255 -1.631 1.00 96.56 564 ALA A O 1
ATOM 4252 N N . GLY A 1 565 ? 30.712 0.987 -1.389 1.00 96.44 565 GLY A N 1
ATOM 4253 C CA . GLY A 1 565 ? 31.556 1.312 -2.541 1.00 96.44 565 GLY A CA 1
ATOM 4254 C C . GLY A 1 565 ? 31.010 0.827 -3.890 1.00 96.44 565 GLY A C 1
ATOM 4255 O O . GLY A 1 565 ? 29.824 0.526 -4.033 1.00 96.44 565 GLY A O 1
ATOM 4256 N N . ARG A 1 566 ? 31.898 0.756 -4.886 1.00 95.94 566 ARG A N 1
ATOM 4257 C CA . ARG A 1 566 ? 31.619 0.281 -6.254 1.00 95.94 566 ARG A CA 1
ATOM 4258 C C . ARG A 1 566 ? 32.786 -0.528 -6.824 1.00 95.94 566 ARG A C 1
ATOM 4260 O O . ARG A 1 566 ? 33.899 -0.441 -6.306 1.00 95.94 566 ARG A O 1
ATOM 4267 N N . ARG A 1 567 ? 32.560 -1.274 -7.906 1.00 95.88 567 ARG A N 1
ATOM 4268 C CA . ARG A 1 567 ? 33.588 -1.964 -8.704 1.00 95.88 567 ARG A CA 1
ATOM 4269 C C . ARG A 1 567 ? 33.813 -1.202 -10.010 1.00 95.88 567 ARG A C 1
ATOM 4271 O O . ARG A 1 567 ? 32.867 -0.935 -10.744 1.00 95.88 567 ARG A O 1
ATOM 4278 N N . LEU A 1 568 ? 35.054 -0.805 -10.276 1.00 93.75 568 LEU A N 1
ATOM 4279 C CA . LEU A 1 568 ? 35.402 0.035 -11.422 1.00 93.75 568 LEU A CA 1
ATOM 4280 C C . LEU A 1 568 ? 35.447 -0.765 -12.723 1.00 93.75 568 LEU A C 1
ATOM 4282 O O . LEU A 1 568 ? 35.979 -1.870 -12.764 1.00 93.75 568 LEU A O 1
ATOM 4286 N N . ASN A 1 569 ? 34.978 -0.155 -13.804 1.00 90.50 569 ASN A N 1
ATOM 4287 C CA . ASN A 1 569 ? 34.926 -0.762 -15.128 1.00 90.50 569 ASN A CA 1
ATOM 4288 C C . ASN A 1 569 ? 36.291 -0.947 -15.807 1.00 90.50 569 ASN A C 1
ATOM 4290 O O . ASN A 1 569 ? 36.424 -1.824 -16.645 1.00 90.50 569 ASN A O 1
ATOM 4294 N N . TRP A 1 570 ? 37.314 -0.141 -15.510 1.00 87.81 570 TRP A N 1
ATOM 4295 C CA . TRP A 1 570 ? 38.571 -0.195 -16.281 1.00 87.81 570 TRP A CA 1
ATOM 4296 C C . TRP A 1 570 ? 39.502 -1.352 -15.890 1.00 87.81 570 TRP A C 1
ATOM 4298 O O . TRP A 1 570 ? 40.217 -1.875 -16.737 1.00 87.81 570 TRP A O 1
ATOM 4308 N N . TYR A 1 571 ? 39.498 -1.740 -14.611 1.00 84.44 571 TYR A N 1
ATOM 4309 C CA . TYR A 1 571 ? 40.432 -2.732 -14.047 1.00 84.44 571 TYR A CA 1
ATOM 4310 C C . TYR A 1 571 ? 39.774 -3.637 -12.987 1.00 84.44 571 TYR A C 1
ATOM 4312 O O . TYR A 1 571 ? 40.474 -4.168 -12.124 1.00 84.44 571 TYR A O 1
ATOM 4320 N N . GLY A 1 572 ? 38.433 -3.635 -12.926 1.00 87.69 572 GLY A N 1
ATOM 4321 C CA . GLY A 1 572 ? 37.619 -4.448 -12.014 1.00 87.69 572 GLY A CA 1
ATOM 4322 C C . GLY A 1 572 ? 37.893 -4.264 -10.518 1.00 87.69 572 GLY A C 1
ATOM 4323 O O . GLY A 1 572 ? 37.466 -5.091 -9.714 1.00 87.69 572 GLY A O 1
ATOM 4324 N N . LYS A 1 573 ? 38.591 -3.198 -10.102 1.00 91.81 573 LYS A N 1
ATOM 4325 C CA . LYS A 1 573 ? 38.948 -2.957 -8.693 1.00 91.81 573 LYS A CA 1
ATOM 4326 C C . LYS A 1 573 ? 37.820 -2.305 -7.903 1.00 91.81 573 LYS A C 1
ATOM 4328 O O . LYS A 1 573 ? 37.114 -1.434 -8.410 1.00 91.81 573 LYS A O 1
ATOM 4333 N N . PHE A 1 574 ? 37.703 -2.679 -6.631 1.00 93.81 574 PHE A N 1
ATOM 4334 C CA . PHE A 1 574 ? 36.801 -2.019 -5.692 1.00 93.81 574 PHE A CA 1
ATOM 4335 C C . PHE A 1 574 ? 37.306 -0.620 -5.325 1.00 93.81 574 PHE A C 1
ATOM 4337 O O . PHE A 1 574 ? 38.488 -0.423 -5.046 1.00 93.81 574 PHE A O 1
ATOM 4344 N N . GLN A 1 575 ? 36.396 0.348 -5.286 1.00 94.88 575 GLN A N 1
ATOM 4345 C CA . GLN A 1 575 ? 36.659 1.731 -4.910 1.00 94.88 575 GLN A CA 1
ATOM 4346 C C . GLN A 1 575 ? 35.661 2.186 -3.844 1.00 94.88 575 GLN A C 1
ATOM 4348 O O . GLN A 1 575 ? 34.465 1.914 -3.935 1.00 94.88 575 GLN A O 1
ATOM 4353 N N . GLY A 1 576 ? 36.162 2.923 -2.850 1.00 93.88 576 GLY A N 1
ATOM 4354 C CA . GLY A 1 576 ? 35.326 3.606 -1.860 1.00 93.88 576 GLY A CA 1
ATOM 4355 C C . GLY A 1 576 ? 34.618 2.683 -0.861 1.00 93.88 576 GLY A C 1
ATOM 4356 O O . GLY A 1 576 ? 33.671 3.098 -0.194 1.00 93.88 576 GLY A O 1
ATOM 4357 N N . ILE A 1 577 ? 35.070 1.431 -0.735 1.00 94.25 577 ILE A N 1
ATOM 4358 C CA . ILE A 1 577 ? 34.612 0.537 0.332 1.00 94.25 577 ILE A CA 1
ATOM 4359 C C . ILE A 1 577 ? 34.857 1.220 1.680 1.00 94.25 577 ILE A C 1
ATOM 4361 O O . ILE A 1 577 ? 35.954 1.713 1.943 1.00 94.25 577 ILE A O 1
ATOM 4365 N N . SER A 1 578 ? 33.846 1.226 2.545 1.00 94.38 578 SER A N 1
ATOM 4366 C CA . SER A 1 578 ? 33.859 1.892 3.851 1.00 94.38 578 SER A CA 1
ATOM 4367 C C . SER A 1 578 ? 33.869 3.429 3.821 1.00 94.38 578 SER A C 1
ATOM 4369 O O . SER A 1 578 ? 33.991 4.033 4.893 1.00 94.38 578 SER A O 1
ATOM 4371 N N . SER A 1 579 ? 33.723 4.072 2.654 1.00 96.12 579 SER A N 1
ATOM 4372 C CA . SER A 1 579 ? 33.675 5.539 2.543 1.00 96.12 579 SER A CA 1
ATOM 4373 C C . SER A 1 579 ? 32.531 6.111 1.705 1.00 96.12 579 SER A C 1
ATOM 4375 O O . SER A 1 579 ? 32.117 7.230 1.995 1.00 96.12 579 SER A O 1
ATOM 4377 N N . ILE A 1 580 ? 32.002 5.384 0.716 1.00 97.56 580 ILE A N 1
ATOM 4378 C CA . ILE A 1 580 ? 30.915 5.876 -0.147 1.00 97.56 580 ILE A CA 1
ATOM 4379 C C . ILE A 1 580 ? 29.780 4.859 -0.263 1.00 97.56 580 ILE A C 1
ATOM 4381 O O . ILE A 1 580 ? 30.006 3.646 -0.253 1.00 97.56 580 ILE A O 1
ATOM 4385 N N . THR A 1 581 ? 28.562 5.356 -0.450 1.00 97.62 581 THR A N 1
ATOM 4386 C CA . THR A 1 581 ? 27.428 4.574 -0.953 1.00 97.62 581 THR A CA 1
ATOM 4387 C C . THR A 1 581 ? 27.307 4.821 -2.454 1.00 97.62 581 THR A C 1
ATOM 4389 O O . THR A 1 581 ? 27.275 5.966 -2.902 1.00 97.62 581 THR A O 1
ATOM 4392 N N . SER A 1 582 ? 27.244 3.753 -3.248 1.00 96.50 582 SER A N 1
ATOM 4393 C CA . SER A 1 582 ? 27.007 3.827 -4.693 1.00 96.50 582 SER A CA 1
ATOM 4394 C C . SER A 1 582 ? 25.964 2.794 -5.086 1.00 96.50 582 SER A C 1
ATOM 4396 O O . SER A 1 582 ? 26.155 1.597 -4.845 1.00 96.50 582 SER A O 1
ATOM 4398 N N . MET A 1 583 ? 24.850 3.262 -5.647 1.00 97.50 583 MET A N 1
ATOM 4399 C CA . MET A 1 583 ? 23.701 2.416 -5.955 1.00 97.50 583 MET A CA 1
ATOM 4400 C C . MET A 1 583 ? 23.091 2.732 -7.307 1.00 97.50 583 MET A C 1
ATOM 4402 O O . MET A 1 583 ? 22.872 3.899 -7.627 1.00 97.50 583 MET A O 1
ATOM 4406 N N . TRP A 1 584 ? 22.760 1.700 -8.075 1.00 98.12 584 TRP A N 1
ATOM 4407 C CA . TRP A 1 584 ? 22.075 1.893 -9.347 1.00 98.12 584 TRP A CA 1
ATOM 4408 C C . TRP A 1 584 ? 20.616 2.309 -9.153 1.00 98.12 584 TRP A C 1
ATOM 4410 O O . TRP A 1 584 ? 19.925 1.808 -8.265 1.00 98.12 584 TRP A O 1
ATOM 4420 N N . SER A 1 585 ? 20.142 3.196 -10.031 1.00 96.50 585 SER A N 1
ATOM 4421 C CA . SER A 1 585 ? 18.735 3.222 -10.423 1.00 96.50 585 SER A CA 1
ATOM 4422 C C . SER A 1 585 ? 18.591 2.546 -11.788 1.00 96.50 585 SER A C 1
ATOM 4424 O O . SER A 1 585 ? 19.567 2.419 -12.532 1.00 96.50 585 SER A O 1
ATOM 4426 N N . ARG A 1 586 ? 17.382 2.115 -12.154 1.00 95.12 586 ARG A N 1
ATOM 4427 C CA . ARG A 1 586 ? 17.130 1.540 -13.486 1.00 95.12 586 ARG A CA 1
ATOM 4428 C C . ARG A 1 586 ? 16.917 2.570 -14.587 1.00 95.12 586 ARG A C 1
ATOM 4430 O O . ARG A 1 586 ? 16.676 2.179 -15.717 1.00 95.12 586 ARG A O 1
ATOM 4437 N N . SER A 1 587 ? 16.980 3.864 -14.286 1.00 92.31 587 SER A N 1
ATOM 4438 C CA . SER A 1 587 ? 16.745 4.903 -15.291 1.00 92.31 587 SER A CA 1
ATOM 4439 C C . SER A 1 587 ? 17.962 5.066 -16.197 1.00 92.31 587 SER A C 1
ATOM 4441 O O . SER A 1 587 ? 19.064 5.375 -15.721 1.00 92.31 587 SER A O 1
ATOM 4443 N N . ALA A 1 588 ? 17.762 4.895 -17.504 1.00 87.50 588 ALA A N 1
ATOM 4444 C CA . ALA A 1 588 ? 18.781 5.221 -18.492 1.00 87.50 588 ALA A CA 1
ATOM 4445 C C . ALA A 1 588 ? 19.091 6.729 -18.464 1.00 87.50 588 ALA A C 1
ATOM 4447 O O . ALA A 1 588 ? 18.233 7.547 -18.127 1.00 87.50 588 ALA A O 1
ATOM 4448 N N . SER A 1 589 ? 20.323 7.113 -18.806 1.00 83.62 589 SER A N 1
ATOM 4449 C CA . SER A 1 589 ? 20.657 8.519 -19.038 1.00 83.62 589 SER A CA 1
ATOM 4450 C C . SER A 1 589 ? 20.671 8.846 -20.530 1.00 83.62 589 SER A C 1
ATOM 4452 O O . SER A 1 589 ? 20.835 7.972 -21.381 1.00 83.62 589 SER A O 1
ATOM 4454 N N . ASP A 1 590 ? 20.582 10.137 -20.851 1.00 73.56 590 ASP A N 1
ATOM 4455 C CA . ASP A 1 590 ? 20.668 10.624 -22.235 1.00 73.56 590 ASP A CA 1
ATOM 4456 C C . ASP A 1 590 ? 22.063 10.407 -22.863 1.00 73.56 590 ASP A C 1
ATOM 4458 O O . ASP A 1 590 ? 22.239 10.489 -24.081 1.00 73.56 590 ASP A O 1
ATOM 4462 N N . SER A 1 591 ? 23.081 10.124 -22.042 1.00 62.69 591 SER A N 1
ATOM 4463 C CA . SER A 1 591 ? 24.422 9.750 -22.489 1.00 62.69 591 SER A CA 1
ATOM 4464 C C . SER A 1 591 ? 24.466 8.236 -22.708 1.00 62.69 591 SER A C 1
ATOM 4466 O O . SER A 1 591 ? 24.633 7.484 -21.754 1.00 62.69 591 SER A O 1
ATOM 4468 N N . GLY A 1 592 ? 24.326 7.784 -23.955 1.00 67.88 592 GLY A N 1
ATOM 4469 C CA . GLY A 1 592 ? 24.031 6.383 -24.304 1.00 67.88 592 GLY A CA 1
ATOM 4470 C C . GLY A 1 592 ? 25.008 5.262 -23.884 1.00 67.88 592 GLY A C 1
ATOM 4471 O O . GLY A 1 592 ? 24.856 4.136 -24.332 1.00 67.88 592 GLY A O 1
ATOM 4472 N N . LEU A 1 593 ? 26.014 5.526 -23.050 1.00 78.12 593 LEU A N 1
ATOM 4473 C CA . LEU A 1 593 ? 26.890 4.506 -22.445 1.00 78.12 593 LEU A CA 1
ATOM 4474 C C . LEU A 1 593 ? 26.902 4.578 -20.910 1.00 78.12 593 LEU A C 1
ATOM 4476 O O . LEU A 1 593 ? 27.712 3.937 -20.242 1.00 78.12 593 LEU A O 1
ATOM 4480 N N . SER A 1 594 ? 26.022 5.390 -20.332 1.00 88.19 594 SER A N 1
ATOM 4481 C CA . SER A 1 594 ? 25.930 5.608 -18.895 1.00 88.19 594 SER A CA 1
ATOM 4482 C C . SER A 1 594 ? 24.476 5.533 -18.446 1.00 88.19 594 SER A C 1
ATOM 4484 O O . SER A 1 594 ? 23.550 5.541 -19.264 1.00 88.19 594 SER A O 1
ATOM 4486 N N . SER A 1 595 ? 24.288 5.417 -17.137 1.00 94.00 595 SER A N 1
ATOM 4487 C CA . SER A 1 595 ? 22.968 5.364 -16.511 1.00 94.00 595 SER A CA 1
ATOM 4488 C C . SER A 1 595 ? 22.983 6.035 -15.144 1.00 94.00 595 SER A C 1
ATOM 4490 O O . SER A 1 595 ? 24.049 6.325 -14.592 1.00 94.00 595 SER A O 1
ATOM 4492 N N . HIS A 1 596 ? 21.799 6.337 -14.613 1.00 95.94 596 HIS A N 1
ATOM 4493 C CA . HIS A 1 596 ? 21.677 7.064 -13.356 1.00 95.94 596 HIS A CA 1
ATOM 4494 C C . HIS A 1 596 ? 21.995 6.191 -12.135 1.00 95.94 596 HIS A C 1
ATOM 4496 O O . HIS A 1 596 ? 21.555 5.049 -12.020 1.00 95.94 596 HIS A O 1
ATOM 4502 N N . SER A 1 597 ? 22.733 6.764 -11.188 1.00 96.50 597 SER A N 1
ATOM 4503 C CA . SER A 1 597 ? 23.016 6.161 -9.885 1.00 96.50 597 SER A CA 1
ATOM 4504 C C . SER A 1 597 ? 22.904 7.185 -8.763 1.00 96.50 597 SER A C 1
ATOM 4506 O O . SER A 1 597 ? 22.975 8.394 -8.990 1.00 96.50 597 SER A O 1
ATOM 4508 N N . LEU A 1 598 ? 22.707 6.691 -7.544 1.00 97.38 598 LEU A N 1
ATOM 4509 C CA . LEU A 1 598 ? 22.869 7.445 -6.310 1.00 97.38 598 LEU A CA 1
ATOM 4510 C C . LEU A 1 598 ? 24.320 7.331 -5.844 1.00 97.38 598 LEU A C 1
ATOM 4512 O O . LEU A 1 598 ? 24.848 6.225 -5.704 1.00 97.38 598 LEU A O 1
ATOM 4516 N N . PHE A 1 599 ? 24.925 8.474 -5.545 1.00 97.69 599 PHE A N 1
ATOM 4517 C CA . PHE A 1 599 ? 26.237 8.586 -4.928 1.00 97.69 599 PHE A CA 1
ATOM 4518 C C . PHE A 1 599 ? 26.125 9.376 -3.627 1.00 97.69 599 PHE A C 1
ATOM 4520 O O . PHE A 1 599 ? 25.570 10.474 -3.611 1.00 97.69 599 PHE A O 1
ATOM 4527 N N . VAL A 1 600 ? 26.655 8.812 -2.543 1.00 97.81 600 VAL A N 1
ATOM 4528 C CA . VAL A 1 600 ? 26.708 9.471 -1.235 1.00 97.81 600 VAL A CA 1
ATOM 4529 C C . VAL A 1 600 ? 28.108 9.339 -0.652 1.00 97.81 600 VAL A C 1
ATOM 4531 O O . VAL A 1 600 ? 28.631 8.226 -0.552 1.00 97.81 600 VAL A O 1
ATOM 4534 N N . ASP A 1 601 ? 28.690 10.451 -0.217 1.00 97.06 601 ASP A N 1
ATOM 4535 C CA . ASP A 1 601 ? 29.977 10.495 0.477 1.00 97.06 601 ASP A CA 1
ATOM 4536 C C . ASP A 1 601 ? 29.866 11.227 1.830 1.00 97.06 601 ASP A C 1
ATOM 4538 O O . ASP A 1 601 ? 28.793 11.316 2.432 1.00 97.06 601 ASP A O 1
ATOM 4542 N N . SER A 1 602 ? 30.982 11.676 2.405 1.00 94.25 602 SER A N 1
ATOM 4543 C CA . SER A 1 602 ? 30.969 12.390 3.687 1.00 94.25 602 SER A CA 1
ATOM 4544 C C . SER A 1 602 ? 30.304 13.771 3.635 1.00 94.25 602 SER A C 1
ATOM 4546 O O . SER A 1 602 ? 29.956 14.291 4.694 1.00 94.25 602 SER A O 1
ATOM 4548 N N . GLY A 1 603 ? 30.172 14.375 2.454 1.00 91.88 603 GLY A N 1
ATOM 4549 C CA . GLY A 1 603 ? 29.712 15.749 2.272 1.00 91.88 603 GLY A CA 1
ATOM 4550 C C . GLY A 1 603 ? 28.455 15.904 1.420 1.00 91.88 603 GLY A C 1
ATOM 4551 O O . GLY A 1 603 ? 27.799 16.933 1.564 1.00 91.88 603 GLY A O 1
ATOM 4552 N N . ASP A 1 604 ? 28.121 14.929 0.573 1.00 93.00 604 ASP A N 1
ATOM 4553 C CA . ASP A 1 604 ? 27.029 15.069 -0.391 1.00 93.00 604 ASP A CA 1
ATOM 4554 C C . ASP A 1 604 ? 26.241 13.768 -0.634 1.00 93.00 604 ASP A C 1
ATOM 4556 O O . ASP A 1 604 ? 26.733 12.658 -0.402 1.00 93.00 604 ASP A O 1
ATOM 4560 N N . ALA A 1 605 ? 25.009 13.918 -1.126 1.00 93.94 605 ALA A N 1
ATOM 4561 C CA . ALA A 1 605 ? 24.107 12.849 -1.548 1.00 93.94 605 ALA A CA 1
ATOM 4562 C C . ALA A 1 605 ? 23.377 13.260 -2.837 1.00 93.94 605 ALA A C 1
ATOM 4564 O O . ALA A 1 605 ? 22.409 14.022 -2.815 1.00 93.94 605 ALA A O 1
ATOM 4565 N N . VAL A 1 606 ? 23.830 12.740 -3.978 1.00 92.62 606 VAL A N 1
ATOM 4566 C CA . VAL A 1 606 ? 23.416 13.216 -5.306 1.00 92.62 606 VAL A CA 1
ATOM 4567 C C . VAL A 1 606 ? 23.130 12.080 -6.278 1.00 92.62 606 VAL A C 1
ATOM 4569 O O . VAL A 1 606 ? 23.669 10.978 -6.172 1.00 92.62 606 VAL A O 1
ATOM 4572 N N . SER A 1 607 ? 22.301 12.371 -7.283 1.00 92.62 607 SER A N 1
ATOM 4573 C CA . SER A 1 607 ? 22.218 11.528 -8.474 1.00 92.62 607 SER A CA 1
ATOM 4574 C C . SER A 1 607 ? 23.350 11.884 -9.432 1.00 92.62 607 SER A C 1
ATOM 4576 O O . SER A 1 607 ? 23.477 13.039 -9.838 1.00 92.62 607 SER A O 1
ATOM 4578 N N . ILE A 1 608 ? 24.135 10.885 -9.826 1.00 92.31 608 ILE A N 1
ATOM 4579 C CA . ILE A 1 608 ? 25.184 11.011 -10.839 1.00 92.31 608 ILE A CA 1
ATOM 4580 C C . ILE A 1 608 ? 24.892 10.088 -12.027 1.00 92.31 608 ILE A C 1
ATOM 4582 O O . ILE A 1 608 ? 23.855 9.420 -12.088 1.00 92.31 608 ILE A O 1
ATOM 4586 N N . ILE A 1 609 ? 25.801 10.091 -13.000 1.00 91.50 609 ILE A N 1
ATOM 4587 C CA . ILE A 1 609 ? 25.783 9.202 -14.159 1.00 91.50 609 ILE A CA 1
ATOM 4588 C C . ILE A 1 609 ? 27.035 8.329 -14.085 1.00 91.50 609 ILE A C 1
ATOM 4590 O O . ILE A 1 609 ? 28.139 8.861 -13.968 1.00 91.50 609 ILE A O 1
ATOM 4594 N N . GLY A 1 610 ? 26.864 7.009 -14.114 1.00 88.56 610 GLY A N 1
ATOM 4595 C CA . GLY A 1 610 ? 27.957 6.036 -14.065 1.00 88.56 610 GLY A CA 1
ATOM 4596 C C . GLY A 1 610 ? 28.034 5.205 -15.340 1.00 88.56 610 GLY A C 1
ATOM 4597 O O . GLY A 1 610 ? 27.023 5.018 -16.021 1.00 88.56 610 GLY A O 1
ATOM 4598 N N . SER A 1 611 ? 29.224 4.696 -15.658 1.00 93.75 611 SER A N 1
ATOM 4599 C CA . SER A 1 611 ? 29.420 3.782 -16.792 1.00 93.75 611 SER A CA 1
ATOM 4600 C C . SER A 1 611 ? 28.610 2.507 -16.564 1.00 93.75 611 SER A C 1
ATOM 4602 O O . SER A 1 611 ? 28.642 1.957 -15.464 1.00 93.75 611 SER A O 1
ATOM 4604 N N . ARG A 1 612 ? 27.902 2.003 -17.578 1.00 93.75 612 ARG A N 1
ATOM 4605 C CA . ARG A 1 612 ? 27.045 0.811 -17.426 1.00 93.75 612 ARG A CA 1
ATOM 4606 C C . ARG A 1 612 ? 27.829 -0.454 -17.062 1.00 93.75 612 ARG A C 1
ATOM 4608 O O . ARG A 1 612 ? 27.255 -1.385 -16.512 1.00 93.75 612 ARG A O 1
ATOM 4615 N N . SER A 1 613 ? 29.130 -0.485 -17.335 1.00 93.75 613 SER A N 1
ATOM 4616 C CA . SER A 1 613 ? 30.060 -1.546 -16.925 1.00 93.75 613 SER A CA 1
ATOM 4617 C C . SER A 1 613 ? 30.592 -1.419 -15.486 1.00 93.75 613 SER A C 1
ATOM 4619 O O . SER A 1 613 ? 31.305 -2.312 -15.031 1.00 93.75 613 SER A O 1
ATOM 4621 N N . GLU A 1 614 ? 30.283 -0.350 -14.744 1.00 95.88 614 GLU A N 1
ATOM 4622 C CA . GLU A 1 614 ? 30.607 -0.269 -13.311 1.00 95.88 614 GLU A CA 1
ATOM 4623 C C . GLU A 1 614 ? 29.692 -1.191 -12.490 1.00 95.88 614 GLU A C 1
ATOM 4625 O O . GLU A 1 614 ? 28.511 -1.355 -12.787 1.00 95.88 614 GLU A O 1
ATOM 4630 N N . GLY A 1 615 ? 30.238 -1.770 -11.421 1.00 96.69 615 GLY A N 1
ATOM 4631 C CA . GLY A 1 615 ? 29.493 -2.582 -10.466 1.00 96.69 615 GLY A CA 1
ATOM 4632 C C . GLY A 1 615 ? 29.018 -1.719 -9.307 1.00 96.69 615 GLY A C 1
ATOM 4633 O O . GLY A 1 615 ? 29.852 -1.193 -8.566 1.00 96.69 615 GLY A O 1
ATOM 4634 N N . MET A 1 616 ? 27.710 -1.571 -9.110 1.00 97.56 616 MET A N 1
ATOM 4635 C CA . MET A 1 616 ? 27.150 -0.816 -7.978 1.00 97.56 616 MET A CA 1
ATOM 4636 C C . MET A 1 616 ? 26.093 -1.627 -7.234 1.00 97.56 616 MET A C 1
ATOM 4638 O O . MET A 1 616 ? 25.552 -2.603 -7.749 1.00 97.56 616 MET A O 1
ATOM 4642 N N . SER A 1 617 ? 25.820 -1.229 -5.990 1.00 98.06 617 SER A N 1
ATOM 4643 C CA . SER A 1 617 ? 24.846 -1.932 -5.153 1.00 98.06 617 SER A CA 1
ATOM 4644 C C . SER A 1 617 ? 23.418 -1.680 -5.642 1.00 98.06 617 SER A C 1
ATOM 4646 O O . SER A 1 617 ? 23.127 -0.648 -6.246 1.00 98.06 617 SER A O 1
ATOM 4648 N N . ILE A 1 618 ? 22.503 -2.597 -5.343 1.00 97.75 618 ILE A N 1
ATOM 4649 C CA . ILE A 1 618 ? 21.085 -2.466 -5.691 1.00 97.75 618 ILE A CA 1
ATOM 4650 C C . ILE A 1 618 ? 20.236 -2.677 -4.444 1.00 97.75 618 ILE A C 1
ATOM 4652 O O . ILE A 1 618 ? 20.537 -3.526 -3.602 1.00 97.75 618 ILE A O 1
ATOM 4656 N N . ARG A 1 619 ? 19.166 -1.890 -4.321 1.00 96.62 619 ARG A N 1
ATOM 4657 C CA . ARG A 1 619 ? 18.108 -2.126 -3.342 1.00 96.62 619 ARG A CA 1
ATOM 4658 C C . ARG A 1 619 ? 16.762 -2.046 -4.023 1.00 96.62 619 ARG A C 1
ATOM 4660 O O . ARG A 1 619 ? 16.411 -0.994 -4.546 1.00 96.62 619 ARG A O 1
ATOM 4667 N N . CYS A 1 620 ? 16.040 -3.155 -3.996 1.00 96.44 620 CYS A N 1
ATOM 4668 C CA . CYS A 1 620 ? 14.769 -3.256 -4.683 1.00 96.44 620 CYS A CA 1
ATOM 4669 C C . CYS A 1 620 ? 13.666 -2.500 -3.936 1.00 96.44 620 CYS A C 1
ATOM 4671 O O . CYS A 1 620 ? 13.633 -2.460 -2.698 1.00 96.44 620 CYS A O 1
ATOM 4673 N N . ILE A 1 621 ? 12.758 -1.925 -4.713 1.00 94.00 621 ILE A N 1
ATOM 4674 C CA . ILE A 1 621 ? 11.548 -1.243 -4.262 1.00 94.00 621 ILE A CA 1
ATOM 4675 C C . ILE A 1 621 ? 10.341 -2.042 -4.751 1.00 94.00 621 ILE A C 1
ATOM 4677 O O . ILE A 1 621 ? 10.380 -2.612 -5.839 1.00 94.00 621 ILE A O 1
ATOM 4681 N N . GLU A 1 622 ? 9.284 -2.117 -3.949 1.00 83.94 622 GLU A N 1
ATOM 4682 C CA . GLU A 1 622 ? 8.026 -2.739 -4.349 1.00 83.94 622 GLU A CA 1
ATOM 4683 C C . GLU A 1 622 ? 7.537 -2.034 -5.608 1.00 83.94 622 GLU A C 1
ATOM 4685 O O . GLU A 1 622 ? 7.450 -0.793 -5.679 1.00 83.94 622 GLU A O 1
ATOM 4690 N N . THR A 1 623 ? 7.263 -2.851 -6.614 1.00 71.44 623 THR A N 1
ATOM 4691 C CA . THR A 1 623 ? 6.707 -2.402 -7.871 1.00 71.44 623 THR A CA 1
ATOM 4692 C C . THR A 1 623 ? 5.328 -1.868 -7.559 1.00 71.44 623 THR A C 1
ATOM 4694 O O . THR A 1 623 ? 4.440 -2.587 -7.099 1.00 71.44 623 THR A O 1
ATOM 4697 N N . GLN A 1 624 ? 5.128 -0.576 -7.801 1.00 48.94 624 GLN A N 1
ATOM 4698 C CA . GLN A 1 624 ? 3.771 -0.077 -7.851 1.00 48.94 624 GLN A CA 1
ATOM 4699 C C . GLN A 1 624 ? 3.098 -0.791 -9.012 1.00 48.94 624 GLN A C 1
ATOM 4701 O O . GLN A 1 624 ? 3.410 -0.531 -10.176 1.00 48.94 624 GLN A O 1
ATOM 4706 N N . ALA A 1 625 ? 2.146 -1.669 -8.689 1.00 33.16 625 ALA A N 1
ATOM 4707 C CA . ALA A 1 625 ? 1.068 -1.934 -9.615 1.00 33.16 625 ALA A CA 1
ATOM 4708 C C . ALA A 1 625 ? 0.601 -0.556 -10.071 1.00 33.16 625 ALA A C 1
ATOM 4710 O O . ALA A 1 625 ? 0.290 0.302 -9.236 1.00 33.16 625 ALA A O 1
ATOM 4711 N N . VAL A 1 626 ? 0.605 -0.315 -11.379 1.00 27.94 626 VAL A N 1
ATOM 4712 C CA . VAL A 1 626 ? -0.192 0.773 -11.923 1.00 27.94 626 VAL A CA 1
ATOM 4713 C C . VAL A 1 626 ? -1.574 0.538 -11.335 1.00 27.94 626 VAL A C 1
ATOM 4715 O O . VAL A 1 626 ? -2.241 -0.432 -11.693 1.00 27.94 626 VAL A O 1
ATOM 4718 N N . VAL A 1 627 ? -1.952 1.350 -10.346 1.00 23.34 627 VAL A N 1
ATOM 4719 C CA . VAL A 1 627 ? -3.308 1.360 -9.832 1.00 23.34 627 VAL A CA 1
ATOM 4720 C C . VAL A 1 627 ? -4.114 1.716 -11.060 1.00 23.34 627 VAL A C 1
ATOM 4722 O O . VAL A 1 627 ? -4.075 2.852 -11.523 1.00 23.34 627 VAL A O 1
ATOM 4725 N N . ILE A 1 628 ? -4.772 0.715 -11.636 1.00 26.11 628 ILE A N 1
ATOM 4726 C CA . ILE A 1 628 ? -5.973 0.939 -12.410 1.00 26.11 628 ILE A CA 1
ATOM 4727 C C . ILE A 1 628 ? -6.888 1.580 -11.363 1.00 26.11 628 ILE A C 1
ATOM 4729 O O . ILE A 1 628 ? -7.280 0.883 -10.419 1.00 26.11 628 ILE A O 1
ATOM 4733 N N . PRO A 1 629 ? -7.145 2.906 -11.401 1.00 24.97 629 PRO A N 1
ATOM 4734 C CA . PRO A 1 629 ? -8.253 3.424 -10.616 1.00 24.97 629 PRO A CA 1
ATOM 4735 C C . PRO A 1 629 ? -9.478 2.580 -10.985 1.00 24.97 629 PRO A C 1
ATOM 4737 O O . PRO A 1 629 ? -9.541 2.127 -12.134 1.00 24.97 629 PRO A O 1
ATOM 4740 N N . PRO A 1 630 ? -10.421 2.330 -10.054 1.00 24.66 630 PRO A N 1
ATOM 4741 C CA . PRO A 1 630 ? -11.681 1.701 -10.430 1.00 24.66 630 PRO A CA 1
ATOM 4742 C C . PRO A 1 630 ? -12.164 2.387 -11.700 1.00 24.66 630 PRO A C 1
ATOM 4744 O O . PRO A 1 630 ? -12.059 3.615 -11.799 1.00 24.66 630 PRO A O 1
ATOM 4747 N N . GLU A 1 631 ? -12.514 1.555 -12.681 1.00 30.59 631 GLU A N 1
ATOM 4748 C CA . GLU A 1 631 ? -12.997 1.944 -13.997 1.00 30.59 631 GLU A CA 1
ATOM 4749 C C . GLU A 1 631 ? -13.693 3.308 -13.892 1.00 30.59 631 GLU A C 1
ATOM 4751 O O . GLU A 1 631 ? -14.640 3.428 -13.106 1.00 30.59 631 GLU A O 1
ATOM 4756 N N . PRO A 1 632 ? -13.179 4.376 -14.539 1.00 27.19 632 PRO A N 1
ATOM 4757 C CA . PRO A 1 632 ? -13.890 5.641 -14.504 1.00 27.19 632 PRO A CA 1
ATOM 4758 C C . PRO A 1 632 ? -15.291 5.345 -15.020 1.00 27.19 632 PRO A C 1
ATOM 4760 O O . PRO A 1 632 ? -15.412 4.678 -16.048 1.00 27.19 632 PRO A O 1
ATOM 4763 N N . GLU A 1 633 ? -16.321 5.797 -14.302 1.00 29.05 633 GLU A N 1
ATOM 4764 C CA . GLU A 1 633 ? -17.690 5.754 -14.800 1.00 29.05 633 GLU A CA 1
ATOM 4765 C C . GLU A 1 633 ? -17.683 6.314 -16.223 1.00 29.05 633 GLU A C 1
ATOM 4767 O O . GLU A 1 633 ? -17.531 7.516 -16.458 1.00 29.05 633 GLU A O 1
ATOM 4772 N N . TYR A 1 634 ? -17.784 5.404 -17.189 1.00 32.53 634 TYR A N 1
ATOM 4773 C CA . TYR A 1 634 ? -18.063 5.743 -18.560 1.00 32.53 634 TYR A CA 1
ATOM 4774 C C . TYR A 1 634 ? -19.442 6.379 -18.536 1.00 32.53 634 TYR A C 1
ATOM 4776 O O . TYR A 1 634 ? -20.447 5.700 -18.337 1.00 32.53 634 TYR A O 1
ATOM 4784 N N . THR A 1 635 ? -19.512 7.681 -18.788 1.00 38.06 635 THR A N 1
ATOM 4785 C CA . THR A 1 635 ? -20.771 8.331 -19.149 1.00 38.06 635 THR A CA 1
ATOM 4786 C C . THR A 1 635 ? -21.145 7.909 -20.571 1.00 38.06 635 THR A C 1
ATOM 4788 O O . THR A 1 635 ? -21.186 8.748 -21.454 1.00 38.06 635 THR A O 1
ATOM 4791 N N . GLY A 1 636 ? -21.272 6.611 -20.853 1.00 38.16 636 GLY A N 1
ATOM 4792 C CA . GLY A 1 636 ? -21.748 6.058 -22.127 1.00 38.16 636 GLY A CA 1
ATOM 4793 C C . GLY A 1 636 ? -21.002 6.406 -23.432 1.00 38.16 636 GLY A C 1
ATOM 4794 O O . GLY A 1 636 ? -21.271 5.735 -24.418 1.00 38.16 636 GLY A O 1
ATOM 4795 N N . ASP A 1 637 ? -20.067 7.372 -23.481 1.00 45.09 637 ASP A N 1
ATOM 4796 C CA . ASP A 1 637 ? -19.789 8.104 -24.736 1.00 45.09 637 ASP A CA 1
ATOM 4797 C C . ASP A 1 637 ? -18.304 8.341 -25.128 1.00 45.09 637 ASP A C 1
ATOM 4799 O O . ASP A 1 637 ? -18.043 9.172 -25.992 1.00 45.09 637 ASP A O 1
ATOM 4803 N N . ASN A 1 638 ? -17.292 7.618 -24.611 1.00 65.25 638 ASN A N 1
ATOM 4804 C CA . ASN A 1 638 ? -15.896 7.680 -25.139 1.00 65.25 638 ASN A CA 1
ATOM 4805 C C . ASN A 1 638 ? -15.298 9.113 -25.318 1.00 65.25 638 ASN A C 1
ATOM 4807 O O . ASN A 1 638 ? -14.531 9.362 -26.258 1.00 65.25 638 ASN A O 1
ATOM 4811 N N . THR A 1 639 ? -15.621 10.073 -24.440 1.00 73.31 639 THR A N 1
ATOM 4812 C CA . THR A 1 639 ? -15.192 11.487 -24.564 1.00 73.31 639 THR A CA 1
ATOM 4813 C C . THR A 1 639 ? -14.418 12.032 -23.359 1.00 73.31 639 THR A C 1
ATOM 4815 O O . THR A 1 639 ? -14.629 11.593 -22.234 1.00 73.31 639 THR A O 1
ATOM 4818 N N . ILE A 1 640 ? -13.567 13.044 -23.580 1.00 78.62 640 ILE A N 1
ATOM 4819 C CA . ILE A 1 640 ? -12.827 13.789 -22.544 1.00 78.62 640 ILE A CA 1
ATOM 4820 C C . ILE A 1 640 ? -12.917 15.306 -22.768 1.00 78.62 640 ILE A C 1
ATOM 4822 O O . ILE A 1 640 ? -12.882 15.768 -23.907 1.00 78.62 640 ILE A O 1
ATOM 4826 N N . SER A 1 641 ? -13.008 16.094 -21.692 1.00 77.62 641 SER A N 1
ATOM 4827 C CA . SER A 1 641 ? -13.096 17.561 -21.768 1.00 77.62 641 SER A CA 1
ATOM 4828 C C . SER A 1 641 ? -11.765 18.239 -21.425 1.00 77.62 641 SER A C 1
ATOM 4830 O O . SER A 1 641 ? -11.146 17.930 -20.410 1.00 77.62 641 SER A O 1
ATOM 4832 N N . LEU A 1 642 ? -11.343 19.202 -22.248 1.00 80.81 642 LEU A N 1
ATOM 4833 C CA . LEU A 1 642 ? -10.178 20.063 -22.019 1.00 80.81 642 LEU A CA 1
ATOM 4834 C C . LEU A 1 642 ? -10.539 21.503 -22.402 1.00 80.81 642 LEU A C 1
ATOM 4836 O O . LEU A 1 642 ? -10.929 21.759 -23.541 1.00 80.81 642 LEU A O 1
ATOM 4840 N N . ASN A 1 643 ? -10.382 22.443 -21.464 1.00 76.00 643 ASN A N 1
ATOM 4841 C CA . ASN A 1 643 ? -10.622 23.882 -21.664 1.00 76.00 643 ASN A CA 1
ATOM 4842 C C . ASN A 1 643 ? -11.993 24.208 -22.295 1.00 76.00 643 ASN A C 1
ATOM 4844 O O . ASN A 1 643 ? -12.089 25.040 -23.192 1.00 76.00 643 ASN A O 1
ATOM 4848 N N . GLY A 1 644 ? -13.054 23.526 -21.847 1.00 76.00 644 GLY A N 1
ATOM 4849 C CA . GLY A 1 644 ? -14.424 23.740 -22.335 1.00 76.00 644 GLY A CA 1
ATOM 4850 C C . GLY A 1 644 ? -14.755 23.074 -23.678 1.00 76.00 644 GLY A C 1
ATOM 4851 O O . GLY A 1 644 ? -15.878 23.212 -24.150 1.00 76.00 644 GLY A O 1
ATOM 4852 N N . LEU A 1 645 ? -13.818 22.334 -24.280 1.00 80.12 645 LEU A N 1
ATOM 4853 C CA . LEU A 1 645 ? -14.041 21.534 -25.487 1.00 80.12 645 LEU A CA 1
ATOM 4854 C C . LEU A 1 645 ? -14.079 20.042 -25.149 1.00 80.12 645 LEU A C 1
ATOM 4856 O O . LEU A 1 645 ? -13.254 19.562 -24.373 1.00 80.12 645 LEU A O 1
ATOM 4860 N N . THR A 1 646 ? -14.994 19.308 -25.783 1.00 84.44 646 THR A N 1
ATOM 4861 C CA . THR A 1 646 ? -15.135 17.851 -25.645 1.00 84.44 646 THR A CA 1
ATOM 4862 C C . THR A 1 646 ? -14.516 17.134 -26.846 1.00 84.44 646 THR A C 1
ATOM 4864 O O . THR A 1 646 ? -14.889 17.389 -27.994 1.00 84.44 646 THR A O 1
ATOM 4867 N N . TYR A 1 647 ? -13.573 16.237 -26.573 1.00 86.50 647 TYR A N 1
ATOM 4868 C CA . TYR A 1 647 ? -12.830 15.424 -27.538 1.00 86.50 647 TYR A CA 1
ATOM 4869 C C . TYR A 1 647 ? -13.309 13.984 -27.468 1.00 86.50 647 TYR A C 1
ATOM 4871 O O . TYR A 1 647 ? -13.616 13.496 -26.380 1.00 86.50 647 TYR A O 1
ATOM 4879 N N . LYS A 1 648 ? -13.319 13.285 -28.602 1.00 88.19 648 LYS A N 1
ATOM 4880 C CA . LYS A 1 648 ? -13.499 11.830 -28.613 1.00 88.19 648 LYS A CA 1
ATOM 4881 C C . LYS A 1 648 ? -12.148 11.140 -28.497 1.00 88.19 648 LYS A C 1
ATOM 4883 O O . LYS A 1 648 ? -11.119 11.678 -28.909 1.00 88.19 648 LYS A O 1
ATOM 4888 N N . LEU A 1 649 ? -12.164 9.937 -27.946 1.00 84.88 649 LEU A N 1
ATOM 4889 C CA . LEU A 1 649 ? -10.992 9.078 -27.873 1.00 84.88 649 LEU A CA 1
ATOM 4890 C C . LEU A 1 649 ? -10.968 8.137 -29.080 1.00 84.88 649 LEU A C 1
ATOM 4892 O O . LEU A 1 649 ? -11.950 7.451 -29.356 1.00 84.88 649 LEU A O 1
ATOM 4896 N N . ILE A 1 650 ? -9.844 8.105 -29.796 1.00 81.00 650 ILE A N 1
ATOM 4897 C CA . ILE A 1 650 ? -9.615 7.195 -30.924 1.00 81.00 650 ILE A CA 1
ATOM 4898 C C . ILE A 1 650 ? -8.446 6.264 -30.611 1.00 81.00 650 ILE A C 1
ATOM 4900 O O . ILE A 1 650 ? -7.457 6.674 -30.010 1.00 81.00 650 ILE A O 1
ATOM 4904 N N . VAL A 1 651 ? -8.559 4.999 -31.003 1.00 76.06 651 VAL A N 1
ATOM 4905 C CA . VAL A 1 651 ? -7.539 3.973 -30.755 1.00 76.06 651 VAL A CA 1
ATOM 4906 C C . VAL A 1 651 ? -6.704 3.798 -32.016 1.00 76.06 651 VAL A C 1
ATOM 4908 O O . VAL A 1 651 ? -7.258 3.622 -33.101 1.00 76.06 651 VAL A O 1
ATOM 4911 N N . SER A 1 652 ? -5.378 3.839 -31.885 1.00 77.44 652 SER A N 1
ATOM 4912 C CA . SER A 1 652 ? -4.483 3.562 -33.003 1.00 77.44 652 SER A CA 1
ATOM 4913 C C . SER A 1 652 ? -4.655 2.113 -33.471 1.00 77.44 652 SER A C 1
ATOM 4915 O O . SER A 1 652 ? -4.462 1.192 -32.668 1.00 77.44 652 SER A O 1
ATOM 4917 N N . PRO A 1 653 ? -4.938 1.875 -34.764 1.00 61.91 653 PRO A N 1
ATOM 4918 C CA . PRO A 1 653 ? -4.952 0.526 -35.317 1.00 61.91 653 PRO A CA 1
ATOM 4919 C C . PRO A 1 653 ? -3.542 -0.078 -35.423 1.00 61.91 653 PRO A C 1
ATOM 4921 O O . PRO A 1 653 ? -3.417 -1.287 -35.578 1.00 61.91 653 PRO A O 1
ATOM 4924 N N . HIS A 1 654 ? -2.487 0.739 -35.318 1.00 62.38 654 HIS A N 1
ATOM 4925 C CA . HIS A 1 654 ? -1.095 0.308 -35.474 1.00 62.38 654 HIS A CA 1
ATOM 4926 C C . HIS A 1 654 ? -0.433 -0.030 -34.139 1.00 62.38 654 HIS A C 1
ATOM 4928 O O . HIS A 1 654 ? 0.340 -0.978 -34.051 1.00 62.38 654 HIS A O 1
ATOM 4934 N N . THR A 1 655 ? -0.725 0.743 -33.091 1.00 64.81 655 THR A N 1
ATOM 4935 C CA . THR A 1 655 ? -0.018 0.635 -31.804 1.00 64.81 655 THR A CA 1
ATOM 4936 C C . THR A 1 655 ? -0.947 0.416 -30.616 1.00 64.81 655 THR A C 1
ATOM 4938 O O . THR A 1 655 ? -0.481 0.226 -29.496 1.00 64.81 655 THR A O 1
ATOM 4941 N N . GLY A 1 656 ? -2.265 0.473 -30.827 1.00 55.09 656 GLY A N 1
ATOM 4942 C CA . GLY A 1 656 ? -3.266 0.404 -29.765 1.00 55.09 656 GLY A CA 1
ATOM 4943 C C . GLY A 1 656 ? -3.362 1.665 -28.905 1.00 55.09 656 GLY A C 1
ATOM 4944 O O . GLY A 1 656 ? -4.300 1.782 -28.134 1.00 55.09 656 GLY A O 1
ATOM 4945 N N . ARG A 1 657 ? -2.453 2.642 -29.024 1.00 75.56 657 ARG A N 1
ATOM 4946 C CA . ARG A 1 657 ? -2.468 3.852 -28.185 1.00 75.56 657 ARG A CA 1
ATOM 4947 C C . ARG A 1 657 ? -3.742 4.675 -28.388 1.00 75.56 657 ARG A C 1
ATOM 4949 O O . ARG A 1 657 ? -4.262 4.751 -29.498 1.00 75.56 657 ARG A O 1
ATOM 4956 N N . ILE A 1 658 ? -4.229 5.313 -27.325 1.00 81.50 658 ILE A N 1
ATOM 4957 C CA . ILE A 1 658 ? -5.388 6.206 -27.400 1.00 81.50 658 ILE A CA 1
ATOM 4958 C C . ILE A 1 658 ? -4.906 7.614 -27.732 1.00 81.50 658 ILE A C 1
ATOM 4960 O O . ILE A 1 658 ? -4.025 8.158 -27.071 1.00 81.50 658 ILE A O 1
ATOM 4964 N N . TRP A 1 659 ? -5.538 8.231 -28.714 1.00 91.06 659 TRP A N 1
ATOM 4965 C CA . TRP A 1 659 ? -5.313 9.607 -29.123 1.00 91.06 659 TRP A CA 1
ATOM 4966 C C . TRP A 1 659 ? -6.583 10.430 -28.936 1.00 91.06 659 TRP A C 1
ATOM 4968 O O . TRP A 1 659 ? -7.696 9.901 -28.984 1.00 91.06 659 TRP A O 1
ATOM 4978 N N . LEU A 1 660 ? -6.419 11.742 -28.770 1.00 92.88 660 LEU A N 1
ATOM 4979 C CA . LEU A 1 660 ? -7.525 12.662 -29.023 1.00 92.88 660 LEU A CA 1
ATOM 4980 C C . LEU A 1 660 ? -7.862 12.651 -30.521 1.00 92.88 660 LEU A C 1
ATOM 4982 O O . LEU A 1 660 ? -6.966 12.641 -31.373 1.00 92.88 660 LEU A O 1
ATOM 4986 N N . ASP A 1 661 ? -9.154 12.688 -30.841 1.00 91.31 661 ASP A N 1
ATOM 4987 C CA . ASP A 1 661 ? -9.672 12.676 -32.215 1.00 91.31 661 ASP A CA 1
ATOM 4988 C C . ASP A 1 661 ? -9.226 13.880 -33.066 1.00 91.31 661 ASP A C 1
ATOM 4990 O O . ASP A 1 661 ? -9.275 13.826 -34.297 1.00 91.31 661 ASP A O 1
ATOM 4994 N N . ARG A 1 662 ? -8.748 14.956 -32.430 1.00 92.81 662 ARG A N 1
ATOM 4995 C CA . ARG A 1 662 ? -8.248 16.181 -33.073 1.00 92.81 662 ARG A CA 1
ATOM 4996 C C . ARG A 1 662 ? -7.169 16.893 -32.250 1.00 92.81 662 ARG A C 1
ATOM 4998 O O . ARG A 1 662 ? -6.909 16.536 -31.103 1.00 92.81 662 ARG A O 1
ATOM 5005 N N . ASN A 1 663 ? -6.527 17.899 -32.852 1.00 93.38 663 ASN A N 1
ATOM 5006 C CA . ASN A 1 663 ? -5.521 18.737 -32.184 1.00 93.38 663 ASN A CA 1
ATOM 5007 C C . ASN A 1 663 ? -6.137 19.498 -30.999 1.00 93.38 663 ASN A C 1
ATOM 5009 O O . ASN A 1 663 ? -7.320 19.846 -31.018 1.00 93.38 663 ASN A O 1
ATOM 5013 N N . THR A 1 664 ? -5.340 19.795 -29.974 1.00 90.69 664 THR A N 1
ATOM 5014 C CA . THR A 1 664 ? -5.819 20.534 -28.799 1.00 90.69 664 THR A CA 1
ATOM 5015 C C . THR A 1 664 ? -6.233 21.953 -29.191 1.00 90.69 664 THR A C 1
ATOM 5017 O O . THR A 1 664 ? -5.558 22.625 -29.963 1.00 90.69 664 THR A O 1
ATOM 5020 N N . GLY A 1 665 ? -7.391 22.401 -28.710 1.00 87.19 665 GLY A N 1
ATOM 5021 C CA . GLY A 1 665 ? -8.013 23.679 -29.072 1.00 87.19 665 GLY A CA 1
ATOM 5022 C C . GLY A 1 665 ? -8.845 23.661 -30.363 1.00 87.19 665 GLY A C 1
ATOM 5023 O O . GLY A 1 665 ? -9.431 24.686 -30.697 1.00 87.19 665 GLY A O 1
ATOM 5024 N N . ALA A 1 666 ? -8.915 22.543 -31.096 1.00 89.31 666 ALA A N 1
ATOM 5025 C CA . ALA A 1 666 ? -9.733 22.439 -32.307 1.00 89.31 666 ALA A CA 1
ATOM 5026 C C . ALA A 1 666 ? -11.217 22.202 -31.976 1.00 89.31 666 ALA A C 1
ATOM 5028 O O . ALA A 1 666 ? -11.548 21.399 -31.095 1.00 89.31 666 ALA A O 1
ATOM 5029 N N . SER A 1 667 ? -12.123 22.849 -32.715 1.00 87.50 667 SER A N 1
ATOM 5030 C CA . SER A 1 667 ? -13.571 22.705 -32.509 1.00 87.50 667 SER A CA 1
ATOM 5031 C C . SER A 1 667 ? -14.149 21.462 -33.189 1.00 87.50 667 SER A C 1
ATOM 5033 O O . SER A 1 667 ? -15.174 20.956 -32.737 1.00 87.50 667 SER A O 1
ATOM 5035 N N . GLN A 1 668 ? -13.480 20.928 -34.219 1.00 88.25 668 GLN A N 1
ATOM 5036 C CA . GLN A 1 668 ? -13.917 19.721 -34.928 1.00 88.25 668 GLN A CA 1
ATOM 5037 C C . GLN A 1 668 ? -12.765 18.874 -35.483 1.00 88.25 668 GLN A C 1
ATOM 5039 O O . GLN A 1 668 ? -11.633 19.335 -35.625 1.00 88.25 668 GLN A O 1
ATOM 5044 N N . VAL A 1 669 ? -13.059 17.605 -35.781 1.00 89.69 669 VAL A N 1
ATOM 5045 C CA . VAL A 1 669 ? -12.144 16.713 -36.511 1.00 89.69 669 VAL A CA 1
ATOM 5046 C C . VAL A 1 669 ? -12.057 17.185 -37.959 1.00 89.69 669 VAL A C 1
ATOM 5048 O O . VAL A 1 669 ? -13.072 17.575 -38.529 1.00 89.69 669 VAL A O 1
ATOM 5051 N N . ALA A 1 670 ? -10.866 17.130 -38.559 1.00 89.00 670 ALA A N 1
ATOM 5052 C CA . ALA A 1 670 ? -10.654 17.603 -39.921 1.00 89.00 670 ALA A CA 1
ATOM 5053 C C . ALA A 1 670 ? -11.595 16.912 -40.924 1.00 89.00 670 ALA A C 1
ATOM 5055 O O . ALA A 1 670 ? -11.616 15.683 -41.046 1.00 89.00 670 ALA A O 1
ATOM 5056 N N . THR A 1 671 ? -12.347 17.723 -41.665 1.00 88.88 671 THR A N 1
ATOM 5057 C CA . THR A 1 671 ? -13.224 17.292 -42.769 1.00 88.88 671 THR A CA 1
ATOM 5058 C C . THR A 1 671 ? -12.567 17.455 -44.141 1.00 88.88 671 THR A C 1
ATOM 5060 O O . THR A 1 671 ? -12.969 16.814 -45.108 1.00 88.88 671 THR A O 1
ATOM 5063 N N . SER A 1 672 ? -11.511 18.266 -44.219 1.00 86.81 672 SER A N 1
ATOM 5064 C CA . SER A 1 672 ? -10.620 18.395 -45.370 1.00 86.81 672 SER A CA 1
ATOM 5065 C C . SER A 1 672 ? -9.213 18.777 -44.902 1.00 86.81 672 SER A C 1
ATOM 5067 O O . SER A 1 672 ? -9.014 19.184 -43.757 1.00 86.81 672 SER A O 1
ATOM 5069 N N . ARG A 1 673 ? -8.224 18.710 -45.800 1.00 84.56 673 ARG A N 1
ATOM 5070 C CA . ARG A 1 673 ? -6.848 19.139 -45.500 1.00 84.56 673 ARG A CA 1
ATOM 5071 C C . ARG A 1 673 ? -6.732 20.604 -45.063 1.00 84.56 673 ARG A C 1
ATOM 5073 O O . ARG A 1 673 ? -5.782 20.926 -44.361 1.00 84.56 673 ARG A O 1
ATOM 5080 N N . VAL A 1 674 ? -7.640 21.473 -45.505 1.00 84.12 674 VAL A N 1
ATOM 5081 C CA . VAL A 1 674 ? -7.590 22.930 -45.275 1.00 84.12 674 VAL A CA 1
ATOM 5082 C C . VAL A 1 674 ? -8.690 23.411 -44.318 1.00 84.12 674 VAL A C 1
ATOM 5084 O O . VAL A 1 674 ? -9.085 24.573 -44.337 1.00 84.12 674 VAL A O 1
ATOM 5087 N N . ASP A 1 675 ? -9.213 22.503 -43.492 1.00 84.44 675 ASP A N 1
ATOM 5088 C CA . ASP A 1 675 ? -10.272 22.775 -42.520 1.00 84.44 675 ASP A CA 1
ATOM 5089 C C . ASP A 1 675 ? -9.729 23.554 -41.314 1.00 84.44 675 ASP A C 1
ATOM 5091 O O . ASP A 1 675 ? -9.225 22.974 -40.350 1.00 84.44 675 ASP A O 1
ATOM 5095 N N . THR A 1 676 ? -9.840 24.880 -41.358 1.00 85.38 676 THR A N 1
ATOM 5096 C CA . THR A 1 676 ? -9.289 25.786 -40.339 1.00 85.38 676 THR A CA 1
ATOM 5097 C C . THR A 1 676 ? -9.868 25.566 -38.939 1.00 85.38 676 THR A C 1
ATOM 5099 O O . THR A 1 676 ? -9.168 25.789 -37.952 1.00 85.38 676 THR A O 1
ATOM 5102 N N . ALA A 1 677 ? -11.098 25.056 -38.821 1.00 85.50 677 ALA A N 1
ATOM 5103 C CA . ALA A 1 677 ? -11.720 24.732 -37.535 1.00 85.50 677 ALA A CA 1
ATOM 5104 C C . ALA A 1 677 ? -11.089 23.493 -36.857 1.00 85.50 677 ALA A C 1
ATOM 5106 O O . ALA A 1 677 ? -11.256 23.278 -35.653 1.00 85.50 677 ALA A O 1
ATOM 5107 N N . SER A 1 678 ? -10.313 22.706 -37.610 1.00 84.94 678 SER A N 1
ATOM 5108 C CA . SER A 1 678 ? -9.601 21.520 -37.120 1.00 84.94 678 SER A CA 1
ATOM 5109 C C . SER A 1 678 ? -8.143 21.768 -36.709 1.00 84.94 678 SER A C 1
ATOM 5111 O O . SER A 1 678 ? -7.490 20.869 -36.176 1.00 84.94 678 SER A O 1
ATOM 5113 N N . TYR A 1 679 ? -7.613 22.975 -36.941 1.00 87.69 679 TYR A N 1
ATOM 5114 C CA . TYR A 1 679 ? -6.182 23.259 -36.771 1.00 87.69 679 TYR A CA 1
ATOM 5115 C C . TYR A 1 679 ? -5.758 23.263 -35.300 1.00 87.69 679 TYR A C 1
ATOM 5117 O O . TYR A 1 679 ? -4.723 22.691 -34.950 1.00 87.69 679 TYR A O 1
ATOM 5125 N N . GLY A 1 680 ? -6.601 23.828 -34.436 1.00 89.12 680 GLY A N 1
ATOM 5126 C CA . GLY A 1 680 ? -6.364 23.921 -33.000 1.00 89.12 680 GLY A CA 1
ATOM 5127 C C . GLY A 1 680 ? -5.375 25.016 -32.595 1.00 89.12 680 GLY A C 1
ATOM 5128 O O . GLY A 1 680 ? -5.039 25.915 -33.368 1.00 89.12 680 GLY A O 1
ATOM 5129 N N . GLY A 1 681 ? -4.950 24.961 -31.335 1.00 86.81 681 GLY A N 1
ATOM 5130 C CA . GLY A 1 681 ? -4.010 25.893 -30.726 1.00 86.81 681 GLY A CA 1
ATOM 5131 C C . GLY A 1 681 ? -2.562 25.651 -31.153 1.00 86.81 681 GLY A C 1
ATOM 5132 O O . GLY A 1 681 ? -2.203 24.580 -31.650 1.00 86.81 681 GLY A O 1
ATOM 5133 N N . HIS A 1 682 ? -1.727 26.665 -30.928 1.00 87.06 682 HIS A N 1
ATOM 5134 C CA . HIS A 1 682 ? -0.291 26.640 -31.195 1.00 87.06 682 HIS A CA 1
ATOM 5135 C C . HIS A 1 682 ? 0.463 26.955 -29.903 1.00 87.06 682 HIS A C 1
ATOM 5137 O O . HIS A 1 682 ? 0.153 27.934 -29.225 1.00 87.06 682 HIS A O 1
ATOM 5143 N N . TYR A 1 683 ? 1.442 26.123 -29.563 1.00 87.69 683 TYR A N 1
ATOM 5144 C CA . TYR A 1 683 ? 2.087 26.113 -28.251 1.00 87.69 683 TYR A CA 1
ATOM 5145 C C . TYR A 1 683 ? 3.608 26.157 -28.397 1.00 87.69 683 TYR A C 1
ATOM 5147 O O . TYR A 1 683 ? 4.157 25.543 -29.313 1.00 87.69 683 TYR A O 1
ATOM 5155 N N . THR A 1 684 ? 4.287 26.867 -27.495 1.00 87.69 684 THR A N 1
ATOM 5156 C CA . THR A 1 684 ? 5.751 26.818 -27.370 1.00 87.69 684 THR A CA 1
ATOM 5157 C C . THR A 1 684 ? 6.201 25.512 -26.721 1.00 87.69 684 THR A C 1
ATOM 5159 O O . THR A 1 684 ? 5.454 24.887 -25.959 1.00 87.69 684 THR A O 1
ATOM 5162 N N . PHE A 1 685 ? 7.432 25.089 -27.006 1.00 81.56 685 PHE A N 1
ATOM 5163 C CA . PHE A 1 685 ? 7.977 23.861 -26.430 1.00 81.56 685 PHE A CA 1
ATOM 5164 C C . PHE A 1 685 ? 8.181 24.022 -24.916 1.00 81.56 685 PHE A C 1
ATOM 5166 O O . PHE A 1 685 ? 8.886 24.927 -24.473 1.00 81.56 685 PHE A O 1
ATOM 5173 N N . GLY A 1 686 ? 7.565 23.145 -24.117 1.00 68.00 686 GLY A N 1
ATOM 5174 C CA . GLY A 1 686 ? 7.728 23.129 -22.657 1.00 68.00 686 GLY A CA 1
ATOM 5175 C C . GLY A 1 686 ? 7.121 24.321 -21.900 1.00 68.00 686 GLY A C 1
ATOM 5176 O O . GLY A 1 686 ? 7.458 24.521 -20.737 1.00 68.00 686 GLY A O 1
ATOM 5177 N N . GLY A 1 687 ? 6.251 25.127 -22.523 1.00 63.91 687 GLY A N 1
ATOM 5178 C CA . GLY A 1 687 ? 5.597 26.259 -21.850 1.00 63.91 687 GLY A CA 1
ATOM 5179 C C . GLY A 1 687 ? 4.674 25.842 -20.689 1.00 63.91 687 GLY A C 1
ATOM 5180 O O . GLY A 1 687 ? 4.142 24.736 -20.681 1.00 63.91 687 GLY A O 1
ATOM 5181 N N . ASN A 1 688 ? 4.432 26.759 -19.738 1.00 50.06 688 ASN A N 1
ATOM 5182 C CA . ASN A 1 688 ? 3.643 26.582 -18.496 1.00 50.06 688 ASN A CA 1
ATOM 5183 C C . ASN A 1 688 ? 2.119 26.358 -18.689 1.00 50.06 688 ASN A C 1
ATOM 5185 O O . ASN A 1 688 ? 1.305 26.761 -17.858 1.00 50.06 688 ASN A O 1
ATOM 5189 N N . HIS A 1 689 ? 1.699 25.714 -19.775 1.00 52.97 689 HIS A N 1
ATOM 5190 C CA . HIS A 1 689 ? 0.291 25.488 -20.089 1.00 52.97 689 HIS A CA 1
ATOM 5191 C C . HIS A 1 689 ? -0.061 24.002 -19.962 1.00 52.97 689 HIS A C 1
ATOM 5193 O O . HIS A 1 689 ? 0.666 23.134 -20.438 1.00 52.97 689 HIS A O 1
ATOM 5199 N N . SER A 1 690 ? -1.212 23.697 -19.359 1.00 61.19 690 SER A N 1
ATOM 5200 C CA . SER A 1 690 ? -1.785 22.343 -19.358 1.00 61.19 690 SER A CA 1
ATOM 5201 C C . SER A 1 690 ? -2.340 22.022 -20.752 1.00 61.19 690 SER A C 1
ATOM 5203 O O . SER A 1 690 ? -3.529 22.191 -21.011 1.00 61.19 690 SER A O 1
ATOM 5205 N N . VAL A 1 691 ? -1.459 21.647 -21.688 1.00 78.94 691 VAL A N 1
ATOM 5206 C CA . VAL A 1 691 ? -1.820 21.419 -23.102 1.00 78.94 691 VAL A CA 1
ATOM 5207 C C . VAL A 1 691 ? -2.615 20.123 -23.293 1.00 78.94 691 VAL A C 1
ATOM 5209 O O . VAL A 1 691 ? -3.433 20.049 -24.203 1.00 78.94 691 VAL A O 1
ATOM 5212 N N . CYS A 1 692 ? -2.417 19.125 -22.429 1.00 84.19 692 CYS A N 1
ATOM 5213 C CA . CYS A 1 692 ? -3.118 17.841 -22.473 1.00 84.19 692 CYS A CA 1
ATOM 5214 C C . CYS A 1 692 ? -4.008 17.633 -21.241 1.00 84.19 692 CYS A C 1
ATOM 5216 O O . CYS A 1 692 ? -3.660 18.113 -20.160 1.00 84.19 692 CYS A O 1
ATOM 5218 N N . PRO A 1 693 ? -5.146 16.923 -21.377 1.00 76.44 693 PRO A N 1
ATOM 5219 C CA . PRO A 1 693 ? -5.989 16.588 -20.236 1.00 76.44 693 PRO A CA 1
ATOM 5220 C C . PRO A 1 693 ? -5.292 15.578 -19.312 1.00 76.44 693 PRO A C 1
ATOM 5222 O O . PRO A 1 693 ? -4.368 14.873 -19.720 1.00 76.44 693 PRO A O 1
ATOM 5225 N N . ILE A 1 694 ? -5.754 15.488 -18.063 1.00 58.62 694 ILE A N 1
ATOM 5226 C CA . ILE A 1 694 ? -5.206 14.565 -17.058 1.00 58.62 694 ILE A CA 1
ATOM 5227 C C . ILE A 1 694 ? -5.198 13.128 -17.608 1.00 58.62 694 ILE A C 1
ATOM 5229 O O . ILE A 1 694 ? -6.202 12.637 -18.121 1.00 58.62 694 ILE A O 1
ATOM 5233 N N . GLY A 1 695 ? -4.047 12.456 -17.506 1.00 57.75 695 GLY A N 1
ATOM 5234 C CA . GLY A 1 695 ? -3.846 11.095 -18.016 1.00 57.75 695 GLY A CA 1
ATOM 5235 C C . GLY A 1 695 ? -3.440 11.001 -19.491 1.00 57.75 695 GLY A C 1
ATOM 5236 O O . GLY A 1 695 ? -3.237 9.890 -19.977 1.00 57.75 695 GLY A O 1
ATOM 5237 N N . PHE A 1 696 ? -3.292 12.130 -20.188 1.00 77.88 696 PHE A N 1
ATOM 5238 C CA . PHE A 1 696 ? -2.719 12.225 -21.530 1.00 77.88 696 PHE A CA 1
ATOM 5239 C C . PHE A 1 696 ? -1.446 13.078 -21.506 1.00 77.88 696 PHE A C 1
ATOM 5241 O O . PHE A 1 696 ? -1.282 13.958 -20.662 1.00 77.88 696 PHE A O 1
ATOM 5248 N N . SER A 1 697 ? -0.549 12.848 -22.458 1.00 81.38 697 SER A N 1
ATOM 5249 C CA . SER A 1 697 ? 0.706 13.583 -22.606 1.00 81.38 697 SER A CA 1
ATOM 5250 C C . SER A 1 697 ? 0.931 14.019 -24.054 1.00 81.38 697 SER A C 1
ATOM 5252 O O . SER A 1 697 ? 0.259 13.561 -24.981 1.00 81.38 697 SER A O 1
ATOM 5254 N N . VAL A 1 698 ? 1.871 14.943 -24.256 1.00 86.06 698 VAL A N 1
ATOM 5255 C CA . VAL A 1 698 ? 2.405 15.232 -25.593 1.00 86.06 698 VAL A CA 1
ATOM 5256 C C . VAL A 1 698 ? 3.244 14.020 -26.024 1.00 86.06 698 VAL A C 1
ATOM 5258 O O . VAL A 1 698 ? 4.069 13.566 -25.225 1.00 86.06 698 VAL A O 1
ATOM 5261 N N . PRO A 1 699 ? 3.069 13.474 -27.239 1.00 87.75 699 PRO A N 1
ATOM 5262 C CA . PRO A 1 699 ? 3.772 12.267 -27.664 1.00 87.75 699 PRO A CA 1
ATOM 5263 C C . PRO A 1 699 ? 5.281 12.493 -27.735 1.00 87.75 699 PRO A C 1
ATOM 5265 O O . PRO A 1 699 ? 5.747 13.596 -28.016 1.00 87.75 699 PRO A O 1
ATOM 5268 N N . THR A 1 700 ? 6.068 11.447 -27.523 1.00 84.19 700 THR A N 1
ATOM 5269 C CA . THR A 1 700 ? 7.483 11.415 -27.925 1.00 84.19 700 THR A CA 1
ATOM 5270 C C . THR A 1 700 ? 7.620 11.299 -29.441 1.00 84.19 700 THR A C 1
ATOM 5272 O O . THR A 1 700 ? 6.684 10.916 -30.144 1.00 84.19 700 THR A O 1
ATOM 5275 N N . GLU A 1 701 ? 8.819 11.571 -29.958 1.00 85.38 701 GLU A N 1
ATOM 5276 C CA . GLU A 1 701 ? 9.163 11.300 -31.357 1.00 85.38 701 GLU A CA 1
ATOM 5277 C C . GLU A 1 701 ? 8.931 9.832 -31.737 1.00 85.38 701 GLU A C 1
ATOM 5279 O O . GLU A 1 701 ? 8.416 9.569 -32.818 1.00 85.38 701 GLU A O 1
ATOM 5284 N N . ALA A 1 702 ? 9.237 8.881 -30.849 1.00 73.00 702 ALA A N 1
ATOM 5285 C CA . ALA A 1 702 ? 9.014 7.459 -31.105 1.00 73.00 702 ALA A CA 1
ATOM 5286 C C . ALA A 1 702 ? 7.518 7.110 -31.192 1.00 73.00 702 ALA A C 1
ATOM 5288 O O . ALA A 1 702 ? 7.098 6.418 -32.119 1.00 73.00 702 ALA A O 1
ATOM 5289 N N . GLU A 1 703 ? 6.707 7.621 -30.263 1.00 83.62 703 GLU A N 1
ATOM 5290 C CA . GLU A 1 703 ? 5.260 7.378 -30.235 1.00 83.62 703 GLU A CA 1
ATOM 5291 C C . GLU A 1 703 ? 4.562 7.991 -31.451 1.00 83.62 703 GLU A C 1
ATOM 5293 O O . GLU A 1 703 ? 3.798 7.305 -32.129 1.00 83.62 703 GLU A O 1
ATOM 5298 N N . LEU A 1 704 ? 4.867 9.253 -31.774 1.00 91.00 704 LEU A N 1
ATOM 5299 C CA . LEU A 1 704 ? 4.270 9.916 -32.930 1.00 91.00 704 LEU A CA 1
ATOM 5300 C C . LEU A 1 704 ? 4.754 9.290 -34.244 1.00 91.00 704 LEU A C 1
ATOM 5302 O O . LEU A 1 704 ? 3.956 9.143 -35.165 1.00 91.00 704 LEU A O 1
ATOM 5306 N N . ARG A 1 705 ? 6.026 8.875 -34.345 1.00 88.50 705 ARG A N 1
ATOM 5307 C CA . ARG A 1 705 ? 6.563 8.184 -35.531 1.00 88.50 705 ARG A CA 1
ATOM 5308 C C . ARG A 1 705 ? 5.848 6.862 -35.796 1.00 88.50 705 ARG A C 1
ATOM 5310 O O . ARG A 1 705 ? 5.514 6.598 -36.950 1.00 88.50 705 ARG A O 1
ATOM 5317 N N . ALA A 1 706 ? 5.611 6.067 -34.751 1.00 70.06 706 ALA A N 1
ATOM 5318 C CA . ALA A 1 706 ? 4.968 4.758 -34.860 1.00 70.06 706 ALA A CA 1
ATOM 5319 C C . ALA A 1 706 ? 3.553 4.849 -35.459 1.00 70.06 706 ALA A C 1
ATOM 5321 O O . ALA A 1 706 ? 3.186 4.026 -36.290 1.00 70.06 706 ALA A O 1
ATOM 5322 N N . ASP A 1 707 ? 2.797 5.886 -35.090 1.00 85.75 707 ASP A N 1
ATOM 5323 C CA . ASP A 1 707 ? 1.419 6.114 -35.549 1.00 85.75 707 ASP A CA 1
ATOM 5324 C C . ASP A 1 707 ? 1.308 7.051 -36.768 1.00 85.75 707 ASP A C 1
ATOM 5326 O O . ASP A 1 707 ? 0.203 7.386 -37.194 1.00 85.75 707 ASP A O 1
ATOM 5330 N N . THR A 1 708 ? 2.435 7.486 -37.345 1.00 92.38 708 THR A N 1
ATOM 5331 C CA . THR A 1 708 ? 2.458 8.323 -38.557 1.00 92.38 708 THR A CA 1
ATOM 5332 C C . THR A 1 708 ? 3.357 7.723 -39.633 1.00 92.38 708 THR A C 1
ATOM 5334 O O . THR A 1 708 ? 2.890 6.941 -40.456 1.00 92.38 708 THR A O 1
ATOM 5337 N N . ILE A 1 709 ? 4.646 8.065 -39.651 1.00 88.00 709 ILE A N 1
ATOM 5338 C CA . ILE A 1 709 ? 5.582 7.684 -40.718 1.00 88.00 709 ILE A CA 1
ATOM 5339 C C . ILE A 1 709 ? 5.683 6.159 -40.841 1.00 88.00 709 ILE A C 1
ATOM 5341 O O . ILE A 1 709 ? 5.566 5.622 -41.939 1.00 88.00 709 ILE A O 1
ATOM 5345 N N . SER A 1 710 ? 5.828 5.448 -39.719 1.00 81.00 710 SER A N 1
ATOM 5346 C CA . SER A 1 710 ? 5.889 3.978 -39.708 1.00 81.00 710 SER A CA 1
ATOM 5347 C C . SER A 1 710 ? 4.554 3.314 -40.066 1.00 81.00 710 SER A C 1
ATOM 5349 O O . SER A 1 710 ? 4.542 2.155 -40.465 1.00 81.00 710 SER A O 1
ATOM 5351 N N . ALA A 1 711 ? 3.448 4.054 -39.971 1.00 76.00 711 ALA A N 1
ATOM 5352 C CA . ALA A 1 711 ? 2.107 3.637 -40.369 1.00 76.00 711 ALA A CA 1
ATOM 5353 C C . ALA A 1 711 ? 1.758 4.021 -41.825 1.00 76.00 711 ALA A C 1
ATOM 5355 O O . ALA A 1 711 ? 0.609 3.887 -42.245 1.00 76.00 711 ALA A O 1
ATOM 5356 N N . GLY A 1 712 ? 2.732 4.504 -42.607 1.00 83.50 712 GLY A N 1
ATOM 5357 C CA . GLY A 1 712 ? 2.554 4.827 -44.025 1.00 83.50 712 GLY A CA 1
ATOM 5358 C C . GLY A 1 712 ? 2.154 6.276 -44.322 1.00 83.50 712 GLY A C 1
ATOM 5359 O O . GLY A 1 712 ? 1.802 6.587 -45.460 1.00 83.50 712 GLY A O 1
ATOM 5360 N N . VAL A 1 713 ? 2.226 7.187 -43.344 1.00 92.50 713 VAL A N 1
ATOM 5361 C CA . VAL A 1 713 ? 2.054 8.625 -43.599 1.00 92.50 713 VAL A CA 1
ATOM 5362 C C . VAL A 1 713 ? 3.319 9.185 -44.253 1.00 92.50 713 VAL A C 1
ATOM 5364 O O . VAL A 1 713 ? 4.356 9.313 -43.608 1.00 92.50 713 VAL A O 1
ATOM 5367 N N . THR A 1 714 ? 3.227 9.549 -45.532 1.00 91.69 714 THR A N 1
ATOM 5368 C CA . THR A 1 714 ? 4.358 10.035 -46.346 1.00 91.69 714 THR A CA 1
ATOM 5369 C C . THR A 1 714 ? 4.203 11.482 -46.814 1.00 91.69 714 THR A C 1
ATOM 5371 O O . THR A 1 714 ? 5.194 12.121 -47.145 1.00 91.69 714 THR A O 1
ATOM 5374 N N . ASN A 1 715 ? 2.978 12.011 -46.835 1.00 91.19 715 ASN A N 1
ATOM 5375 C CA . ASN A 1 715 ? 2.635 13.383 -47.227 1.00 91.19 715 ASN A CA 1
ATOM 5376 C C . ASN A 1 715 ? 1.252 13.790 -46.679 1.00 91.19 715 ASN A C 1
ATOM 5378 O O . ASN A 1 715 ? 0.524 12.963 -46.121 1.00 91.19 715 ASN A O 1
ATOM 5382 N N . LEU A 1 716 ? 0.836 15.043 -46.891 1.00 90.12 716 LEU A N 1
ATOM 5383 C CA . LEU A 1 716 ? -0.442 15.572 -46.384 1.00 90.12 716 LEU A CA 1
ATOM 5384 C C . LEU A 1 716 ? -1.700 14.815 -46.843 1.00 90.12 716 LEU A C 1
ATOM 5386 O O . LEU A 1 716 ? -2.688 14.800 -46.111 1.00 90.12 716 LEU A O 1
ATOM 5390 N N . ASN A 1 717 ? -1.701 14.178 -48.020 1.00 88.75 717 ASN A N 1
ATOM 5391 C CA . ASN A 1 717 ? -2.857 13.387 -48.465 1.00 88.75 717 ASN A CA 1
ATOM 5392 C C . ASN A 1 717 ? -2.998 12.110 -47.631 1.00 88.75 717 ASN A C 1
ATOM 5394 O O . ASN A 1 717 ? -4.088 11.794 -47.149 1.00 88.75 717 ASN A O 1
ATOM 5398 N N . THR A 1 718 ? -1.885 11.409 -47.412 1.00 92.12 718 THR A N 1
ATOM 5399 C CA . THR A 1 718 ? -1.853 10.219 -46.546 1.00 92.12 718 THR A CA 1
ATOM 5400 C C . THR A 1 718 ? -2.068 10.573 -45.071 1.00 92.12 718 THR A C 1
ATOM 5402 O O . THR A 1 718 ? -2.727 9.826 -44.358 1.00 92.12 718 THR A O 1
ATOM 5405 N N . ALA A 1 719 ? -1.615 11.749 -44.620 1.00 90.44 719 ALA A N 1
ATOM 5406 C CA . ALA A 1 719 ? -1.823 12.231 -43.254 1.00 90.44 719 ALA A CA 1
ATOM 5407 C C . ALA A 1 719 ? -3.305 12.531 -42.964 1.00 90.44 719 ALA A C 1
ATOM 5409 O O . ALA A 1 719 ? -3.825 12.129 -41.921 1.00 90.44 719 ALA A O 1
ATOM 5410 N N . PHE A 1 720 ? -4.006 13.170 -43.907 1.00 90.56 720 PHE A N 1
ATOM 5411 C CA . PHE A 1 720 ? -5.448 13.412 -43.810 1.00 90.56 720 PHE A CA 1
ATOM 5412 C C . PHE A 1 720 ? -6.270 12.119 -43.913 1.00 90.56 720 PHE A C 1
ATOM 5414 O O . PHE A 1 720 ? -7.274 11.973 -43.224 1.00 90.56 720 PHE A O 1
ATOM 5421 N N . SER A 1 721 ? -5.828 11.168 -44.738 1.00 86.81 721 SER A N 1
ATOM 5422 C CA . SER A 1 721 ? -6.513 9.877 -44.910 1.00 86.81 721 SER A CA 1
ATOM 5423 C C . SER A 1 721 ? -6.206 8.870 -43.791 1.00 86.81 721 SER A C 1
ATOM 5425 O O . SER A 1 721 ? -6.846 7.824 -43.719 1.00 86.81 721 SER A O 1
ATOM 5427 N N . SER A 1 722 ? -5.233 9.166 -42.921 1.00 91.62 722 SER A N 1
ATOM 5428 C CA . SER A 1 722 ? -4.878 8.328 -41.771 1.00 91.62 722 SER A CA 1
ATOM 5429 C C . SER A 1 722 ? -5.962 8.340 -40.688 1.00 91.62 722 SER A C 1
ATOM 5431 O O . SER A 1 722 ? -6.820 9.227 -40.648 1.00 91.62 722 SER A O 1
ATOM 5433 N N . PHE A 1 723 ? -5.874 7.406 -39.736 1.00 88.06 723 PHE A N 1
ATOM 5434 C CA . PHE A 1 723 ? -6.791 7.359 -38.592 1.00 88.06 723 PHE A CA 1
ATOM 5435 C C . PHE A 1 723 ? -6.753 8.639 -37.730 1.00 88.06 723 PHE A C 1
ATOM 5437 O O . PHE A 1 723 ? -7.738 8.961 -37.070 1.00 88.06 723 PHE A O 1
ATOM 5444 N N . LEU A 1 724 ? -5.647 9.397 -37.769 1.00 92.38 724 LEU A N 1
ATOM 5445 C CA . LEU A 1 724 ? -5.502 10.673 -37.066 1.00 92.38 724 LEU A CA 1
ATOM 5446 C C . LEU A 1 724 ? -6.128 11.857 -37.824 1.00 92.38 724 LEU A C 1
ATOM 5448 O O . LEU A 1 724 ? -6.306 12.913 -37.224 1.00 92.38 724 LEU A O 1
ATOM 5452 N N . LYS A 1 725 ? -6.465 11.741 -39.115 1.00 92.00 725 LYS A N 1
ATOM 5453 C CA . LYS A 1 725 ? -7.023 12.848 -39.921 1.00 92.00 725 LYS A CA 1
ATOM 5454 C C . LYS A 1 725 ? -6.283 14.180 -39.720 1.00 92.00 725 LYS A C 1
ATOM 5456 O O . LYS A 1 725 ? -6.862 15.175 -39.281 1.00 92.00 725 LYS A O 1
ATOM 5461 N N . LEU A 1 726 ? -4.973 14.190 -39.963 1.00 93.12 726 LEU A N 1
ATOM 5462 C CA . LEU A 1 726 ? -4.130 15.358 -39.689 1.00 93.12 726 LEU A CA 1
ATOM 5463 C C . LEU A 1 726 ? -4.327 16.451 -40.767 1.00 93.12 726 LEU A C 1
ATOM 5465 O O . LEU A 1 726 ? -4.116 16.164 -41.949 1.00 93.12 726 LEU A O 1
ATOM 5469 N N . PRO A 1 727 ? -4.720 17.689 -40.397 1.00 90.38 727 PRO A N 1
ATOM 5470 C CA . PRO A 1 727 ? -4.896 18.794 -41.342 1.00 90.38 727 PRO A CA 1
ATOM 5471 C C . PRO A 1 727 ? -3.575 19.519 -41.661 1.00 90.38 727 PRO A C 1
ATOM 5473 O O . PRO A 1 727 ? -2.582 19.372 -40.956 1.00 90.38 727 PRO A O 1
ATOM 5476 N N . SER A 1 728 ? -3.570 20.363 -42.695 1.00 88.12 728 SER A N 1
ATOM 5477 C CA . SER A 1 728 ? -2.462 21.265 -43.055 1.00 88.12 728 SER A CA 1
ATOM 5478 C C . SER A 1 728 ? -2.422 22.499 -42.138 1.00 88.12 728 SER A C 1
ATOM 5480 O O . SER A 1 728 ? -2.576 23.632 -42.592 1.00 88.12 728 SER A O 1
ATOM 5482 N N . SER A 1 729 ? -2.273 22.283 -40.833 1.00 79.69 729 SER A N 1
ATOM 5483 C CA . SER A 1 729 ? -2.447 23.320 -39.806 1.00 79.69 729 SER A CA 1
ATOM 5484 C C . SER A 1 729 ? -1.199 24.147 -39.492 1.00 79.69 729 SER A C 1
ATOM 5486 O O . SER A 1 729 ? -1.183 24.877 -38.508 1.00 79.69 729 SER A O 1
ATOM 5488 N N . GLY A 1 730 ? -0.132 24.023 -40.276 1.00 76.56 730 GLY A N 1
ATOM 5489 C CA . GLY A 1 730 ? 1.170 24.579 -39.945 1.00 76.56 730 GLY A CA 1
ATOM 5490 C C . GLY A 1 730 ? 1.174 26.100 -39.888 1.00 76.56 730 GLY A C 1
ATOM 5491 O O . GLY A 1 730 ? 0.889 26.788 -40.866 1.00 76.56 730 GLY A O 1
ATOM 5492 N N . ILE A 1 731 ? 1.603 26.623 -38.747 1.00 72.12 731 ILE A N 1
ATOM 5493 C CA . ILE A 1 731 ? 2.016 28.010 -38.565 1.00 72.12 731 ILE A CA 1
ATOM 5494 C C . ILE A 1 731 ? 3.411 27.972 -37.946 1.00 72.12 731 ILE A C 1
ATOM 5496 O O . ILE A 1 731 ? 3.639 27.243 -36.985 1.00 72.12 731 ILE A O 1
ATOM 5500 N N . ILE A 1 732 ? 4.349 28.747 -38.491 1.00 62.53 732 ILE A N 1
ATOM 5501 C CA . ILE A 1 732 ? 5.661 28.973 -37.865 1.00 62.53 732 ILE A CA 1
ATOM 5502 C C . ILE A 1 732 ? 5.769 30.464 -37.580 1.00 62.53 732 ILE A C 1
ATOM 5504 O O . ILE A 1 732 ? 5.647 31.283 -38.493 1.00 62.53 732 ILE A O 1
ATOM 5508 N N . ASN A 1 733 ? 5.976 30.827 -36.312 1.00 58.69 733 ASN A N 1
ATOM 5509 C CA . ASN A 1 733 ? 6.148 32.215 -35.863 1.00 58.69 733 ASN A CA 1
ATOM 5510 C C . ASN A 1 733 ? 5.028 33.158 -36.353 1.00 58.69 733 ASN A C 1
ATOM 5512 O O . ASN A 1 733 ? 5.282 34.284 -36.777 1.00 58.69 733 ASN A O 1
ATOM 5516 N N . GLY A 1 734 ? 3.781 32.675 -36.350 1.00 56.62 734 GLY A N 1
ATOM 5517 C CA . GLY A 1 734 ? 2.605 33.449 -36.767 1.00 56.62 734 GLY A CA 1
ATOM 5518 C C . GLY A 1 734 ? 2.376 33.554 -38.281 1.00 56.62 734 GLY A C 1
ATOM 5519 O O . GLY A 1 734 ? 1.430 34.222 -38.691 1.00 56.62 734 GLY A O 1
ATOM 5520 N N . ARG A 1 735 ? 3.191 32.899 -39.126 1.00 63.69 735 ARG A N 1
ATOM 5521 C CA . ARG A 1 735 ? 2.985 32.851 -40.585 1.00 63.69 735 ARG A CA 1
ATOM 5522 C C . ARG A 1 735 ? 2.308 31.541 -41.015 1.00 63.69 735 ARG A C 1
ATOM 5524 O O . ARG A 1 735 ? 2.857 30.479 -40.715 1.00 63.69 735 ARG A O 1
ATOM 5531 N N . PRO A 1 736 ? 1.164 31.595 -41.725 1.00 69.69 736 PRO A N 1
ATOM 5532 C CA . PRO A 1 736 ? 0.506 30.410 -42.273 1.00 69.69 736 PRO A CA 1
ATOM 5533 C C . PRO A 1 736 ? 1.404 29.649 -43.254 1.00 69.69 736 PRO A C 1
ATOM 5535 O O . PRO A 1 736 ? 2.060 30.255 -44.101 1.00 69.69 736 PRO A O 1
ATOM 5538 N N . SER A 1 737 ? 1.401 28.323 -43.155 1.00 74.50 737 SER A N 1
ATOM 5539 C CA . SER A 1 737 ? 2.089 27.389 -44.045 1.00 74.50 737 SER A CA 1
ATOM 5540 C C . SER A 1 737 ? 1.090 26.397 -44.647 1.00 74.50 737 SER A C 1
ATOM 5542 O O . SER A 1 737 ? 0.033 26.134 -44.078 1.00 74.50 737 SER A O 1
ATOM 5544 N N . THR A 1 738 ? 1.435 25.815 -45.795 1.00 79.94 738 THR A N 1
ATOM 5545 C CA . THR A 1 738 ? 0.692 24.704 -46.416 1.00 79.94 738 THR A CA 1
ATOM 5546 C C . THR A 1 738 ? 1.169 23.329 -45.936 1.00 79.94 738 THR A C 1
ATOM 5548 O O . THR A 1 738 ? 0.828 22.321 -46.550 1.00 79.94 738 THR A O 1
ATOM 5551 N N . ALA A 1 739 ? 1.976 23.283 -44.872 1.00 86.38 739 ALA A N 1
ATOM 5552 C CA . ALA A 1 739 ? 2.463 22.072 -44.210 1.00 86.38 739 ALA A CA 1
ATOM 5553 C C . ALA A 1 739 ? 1.762 21.851 -42.856 1.00 86.38 739 ALA A C 1
ATOM 5555 O O . ALA A 1 739 ? 1.051 22.725 -42.374 1.00 86.38 739 ALA A O 1
ATOM 5556 N N . LEU A 1 740 ? 1.968 20.698 -42.221 1.00 90.94 740 LEU A N 1
ATOM 5557 C CA . LEU A 1 740 ? 1.631 20.414 -40.823 1.00 90.94 740 LEU A CA 1
ATOM 5558 C C . LEU A 1 740 ? 2.903 20.470 -39.973 1.00 90.94 740 LEU A C 1
ATOM 5560 O O . LEU A 1 740 ? 3.896 19.833 -40.323 1.00 90.94 740 LEU A O 1
ATOM 5564 N N . PHE A 1 741 ? 2.827 21.129 -38.814 1.00 92.44 741 PHE A N 1
ATOM 5565 C CA . PHE A 1 741 ? 3.885 21.110 -37.803 1.00 92.44 741 PHE A CA 1
ATOM 5566 C C . PHE A 1 741 ? 3.326 20.715 -36.433 1.00 92.44 741 PHE A C 1
ATOM 5568 O O . PHE A 1 741 ? 2.447 21.397 -35.903 1.00 92.44 741 PHE A O 1
ATOM 5575 N N . MET A 1 742 ? 3.838 19.628 -35.848 1.00 93.12 742 MET A N 1
ATOM 5576 C CA . MET A 1 742 ? 3.339 19.099 -34.573 1.00 93.12 742 MET A CA 1
ATOM 5577 C C . MET A 1 742 ? 4.464 18.803 -33.584 1.00 93.12 742 MET A C 1
ATOM 5579 O O . MET A 1 742 ? 5.383 18.041 -33.889 1.00 93.12 742 MET A O 1
ATOM 5583 N N . TRP A 1 743 ? 4.368 19.376 -32.385 1.00 93.50 743 TRP A N 1
ATOM 5584 C CA . TRP A 1 743 ? 5.342 19.151 -31.323 1.00 93.50 743 TRP A CA 1
ATOM 5585 C C . TRP A 1 743 ? 5.316 17.713 -30.803 1.00 93.50 743 TRP A C 1
ATOM 5587 O O . TRP A 1 743 ? 4.260 17.101 -30.636 1.00 93.50 743 TRP A O 1
ATOM 5597 N N . THR A 1 744 ? 6.505 17.221 -30.465 1.00 91.69 744 THR A N 1
ATOM 5598 C CA . THR A 1 744 ? 6.691 16.100 -29.540 1.00 91.69 744 THR A CA 1
ATOM 5599 C C . THR A 1 744 ? 7.188 16.643 -28.199 1.00 91.69 744 THR A C 1
ATOM 5601 O O . THR A 1 744 ? 7.639 17.784 -28.129 1.00 91.69 744 THR A O 1
ATOM 5604 N N . ARG A 1 745 ? 7.176 15.833 -27.137 1.00 85.12 745 ARG A N 1
ATOM 5605 C CA . ARG A 1 745 ? 7.879 16.155 -25.880 1.00 85.12 745 ARG A CA 1
ATOM 5606 C C . ARG A 1 745 ? 9.376 15.830 -25.912 1.00 85.12 745 ARG A C 1
ATOM 5608 O O . ARG A 1 745 ? 10.053 15.991 -24.903 1.00 85.12 745 ARG A O 1
ATOM 5615 N N . THR A 1 746 ? 9.898 15.322 -27.029 1.00 81.50 746 THR A N 1
ATOM 5616 C CA . THR A 1 746 ? 11.304 14.924 -27.149 1.00 81.50 746 THR A CA 1
ATOM 5617 C C . THR A 1 746 ? 12.182 16.163 -27.332 1.00 81.50 746 THR A C 1
ATOM 5619 O O . THR A 1 746 ? 12.051 16.891 -28.319 1.00 81.50 746 THR A O 1
ATOM 5622 N N . ALA A 1 747 ? 13.087 16.405 -26.382 1.00 75.19 747 ALA A N 1
ATOM 5623 C CA . ALA A 1 747 ? 14.084 17.468 -26.471 1.00 75.19 747 ALA A CA 1
ATOM 5624 C C . ALA A 1 747 ? 15.237 17.080 -27.420 1.00 75.19 747 ALA A C 1
ATOM 5626 O O . ALA A 1 747 ? 15.559 15.908 -27.594 1.00 75.19 747 ALA A O 1
ATOM 5627 N N . SER A 1 748 ? 15.873 18.073 -28.039 1.00 70.94 748 SER A N 1
ATOM 5628 C CA . SER A 1 748 ? 17.030 17.935 -28.939 1.00 70.94 748 SER A CA 1
ATOM 5629 C C . SER A 1 748 ? 18.110 18.968 -28.593 1.00 70.94 748 SER A C 1
ATOM 5631 O O . SER A 1 748 ? 18.611 19.714 -29.443 1.00 70.94 748 SER A O 1
ATOM 5633 N N . GLY A 1 749 ? 18.454 19.022 -27.308 1.00 68.38 749 GLY A N 1
ATOM 5634 C CA . GLY A 1 749 ? 19.375 19.990 -26.716 1.00 68.38 749 GLY A CA 1
ATOM 5635 C C . GLY A 1 749 ? 18.665 21.044 -25.853 1.00 68.38 749 GLY A C 1
ATOM 5636 O O . GLY A 1 749 ? 17.443 21.032 -25.740 1.00 68.38 749 GLY A O 1
ATOM 5637 N N . PRO A 1 750 ? 19.421 21.976 -25.246 1.00 67.56 750 PRO A N 1
ATOM 5638 C CA . PRO A 1 750 ? 18.913 22.873 -24.200 1.00 67.56 750 PRO A CA 1
ATOM 5639 C C . PRO A 1 750 ? 17.898 23.922 -24.684 1.00 67.56 750 PRO A C 1
ATOM 5641 O O . PRO A 1 750 ? 17.144 24.464 -23.883 1.00 67.56 750 PRO A O 1
ATOM 5644 N N . SER A 1 751 ? 17.864 24.217 -25.985 1.00 78.38 751 SER A N 1
ATOM 5645 C CA . SER A 1 751 ? 17.007 25.255 -26.581 1.00 78.38 751 SER A CA 1
ATOM 5646 C C . SER A 1 751 ? 16.166 24.765 -27.762 1.00 78.38 751 SER A C 1
ATOM 5648 O O . SER A 1 751 ? 15.585 25.580 -28.481 1.00 78.38 751 SER A O 1
ATOM 5650 N N . HIS A 1 752 ? 16.132 23.452 -28.000 1.00 85.69 752 HIS A N 1
ATOM 5651 C CA . HIS A 1 752 ? 15.473 22.884 -29.167 1.00 85.69 752 HIS A CA 1
ATOM 5652 C C . HIS A 1 752 ? 14.692 21.611 -28.845 1.00 85.69 752 HIS A C 1
ATOM 5654 O O . HIS A 1 752 ? 15.185 20.734 -28.140 1.00 85.69 752 HIS A O 1
ATOM 5660 N N . GLY A 1 753 ? 13.527 21.468 -29.471 1.00 85.19 753 GLY A N 1
ATOM 5661 C CA . GLY A 1 753 ? 12.680 20.280 -29.427 1.00 85.19 753 GLY A CA 1
ATOM 5662 C C . GLY A 1 753 ? 12.603 19.564 -30.775 1.00 85.19 753 GLY A C 1
ATOM 5663 O O . GLY A 1 753 ? 13.052 20.077 -31.807 1.00 85.19 753 GLY A O 1
ATOM 5664 N N . ARG A 1 754 ? 12.005 18.372 -30.776 1.00 92.38 754 ARG A N 1
ATOM 5665 C CA . ARG A 1 754 ? 11.693 17.596 -31.985 1.00 92.38 754 ARG A CA 1
ATOM 5666 C C . ARG A 1 754 ? 10.227 17.772 -32.364 1.00 92.38 754 ARG A C 1
ATOM 5668 O O . ARG A 1 754 ? 9.348 17.692 -31.504 1.00 92.38 754 ARG A O 1
ATOM 5675 N N . PHE A 1 755 ? 9.954 17.974 -33.647 1.00 93.75 755 PHE A N 1
ATOM 5676 C CA . PHE A 1 755 ? 8.594 18.105 -34.171 1.00 93.75 755 PHE A CA 1
ATOM 5677 C C . PHE A 1 755 ? 8.431 17.354 -35.492 1.00 93.75 755 PHE A C 1
ATOM 5679 O O . PHE A 1 755 ? 9.398 17.146 -36.226 1.00 93.75 755 PHE A O 1
ATOM 5686 N N . LEU A 1 756 ? 7.202 16.941 -35.788 1.00 95.06 756 LEU A N 1
ATOM 5687 C CA . LEU A 1 756 ? 6.827 16.329 -37.058 1.00 95.06 756 LEU A CA 1
ATOM 5688 C C . LEU A 1 756 ? 6.508 17.423 -38.081 1.00 95.06 756 LEU A C 1
ATOM 5690 O O . LEU A 1 756 ? 5.667 18.280 -37.811 1.00 95.06 756 LEU A O 1
ATOM 5694 N N . ASN A 1 757 ? 7.159 17.364 -39.242 1.00 94.00 757 ASN A N 1
ATOM 5695 C CA . ASN A 1 757 ? 6.865 18.167 -40.423 1.00 94.00 757 ASN A CA 1
ATOM 5696 C C . ASN A 1 757 ? 6.237 17.273 -41.502 1.00 94.00 757 ASN A C 1
ATOM 5698 O O . ASN A 1 757 ? 6.840 16.264 -41.878 1.00 94.00 757 ASN A O 1
ATOM 5702 N N . ILE A 1 758 ? 5.058 17.644 -42.005 1.00 93.25 758 ILE A N 1
ATOM 5703 C CA . ILE A 1 758 ? 4.444 17.000 -43.174 1.00 93.25 758 ILE A CA 1
ATOM 5704 C C . ILE A 1 758 ? 4.067 18.059 -44.205 1.00 93.25 758 ILE A C 1
ATOM 5706 O O . ILE A 1 758 ? 3.209 18.899 -43.943 1.00 93.25 758 ILE A O 1
ATOM 5710 N N . ASP A 1 759 ? 4.648 17.982 -45.396 1.00 88.75 759 ASP A N 1
ATOM 5711 C CA . ASP A 1 759 ? 4.318 18.848 -46.525 1.00 88.75 759 ASP A CA 1
ATOM 5712 C C . ASP A 1 759 ? 3.600 18.073 -47.652 1.00 88.75 759 ASP A C 1
ATOM 5714 O O . ASP A 1 759 ? 3.097 16.956 -47.474 1.00 88.75 759 ASP A O 1
ATOM 5718 N N . HIS A 1 760 ? 3.482 18.692 -48.829 1.00 84.44 760 HIS A N 1
ATOM 5719 C CA . HIS A 1 760 ? 2.812 18.088 -49.980 1.00 84.44 760 HIS A CA 1
ATOM 5720 C C . HIS A 1 760 ? 3.453 16.781 -50.466 1.00 84.44 760 HIS A C 1
ATOM 5722 O O . HIS A 1 760 ? 2.743 15.972 -51.061 1.00 84.44 760 HIS A O 1
ATOM 5728 N N . ASN A 1 761 ? 4.744 16.566 -50.206 1.00 84.56 761 ASN A N 1
ATOM 5729 C CA . ASN A 1 761 ? 5.531 15.472 -50.767 1.00 84.56 761 ASN A CA 1
ATOM 5730 C C . ASN A 1 761 ? 6.250 14.621 -49.709 1.00 84.56 761 ASN A C 1
ATOM 5732 O O . ASN A 1 761 ? 6.627 13.494 -50.021 1.00 84.56 761 ASN A O 1
ATOM 5736 N N . THR A 1 762 ? 6.461 15.130 -48.491 1.00 90.94 762 THR A N 1
ATOM 5737 C CA . THR A 1 762 ? 7.300 14.479 -47.478 1.00 90.94 762 THR A CA 1
ATOM 5738 C C . THR A 1 762 ? 6.701 14.520 -46.071 1.00 90.94 762 THR A C 1
ATOM 5740 O O . THR A 1 762 ? 5.933 15.416 -45.722 1.00 90.94 762 THR A O 1
ATOM 5743 N N . ALA A 1 763 ? 7.091 13.544 -45.247 1.00 92.94 763 ALA A N 1
ATOM 5744 C CA . ALA A 1 763 ? 6.818 13.477 -43.815 1.00 92.94 763 ALA A CA 1
ATOM 5745 C C . ALA A 1 763 ? 8.118 13.120 -43.081 1.00 92.94 763 ALA A C 1
ATOM 5747 O O . ALA A 1 763 ? 8.724 12.083 -43.353 1.00 92.94 763 ALA A O 1
ATOM 5748 N N . SER A 1 764 ? 8.592 13.982 -42.180 1.00 92.31 764 SER A N 1
ATOM 5749 C CA . SER A 1 764 ? 9.863 13.775 -41.468 1.00 92.31 764 SER A CA 1
ATOM 5750 C C . SER A 1 764 ? 9.941 14.552 -40.150 1.00 92.31 764 SER A C 1
ATOM 5752 O O . SER A 1 764 ? 9.219 15.522 -39.936 1.00 92.31 764 SER A O 1
ATOM 5754 N N . PHE A 1 765 ? 10.828 14.129 -39.241 1.00 94.38 765 PHE A N 1
ATOM 5755 C CA . PHE A 1 765 ? 11.027 14.792 -37.945 1.00 94.38 765 PHE A CA 1
ATOM 5756 C C . PHE A 1 765 ? 12.190 15.778 -37.978 1.00 94.38 765 PHE A C 1
ATOM 5758 O O . PHE A 1 765 ? 13.323 15.414 -38.301 1.00 94.38 765 PHE A O 1
ATOM 5765 N N . TRP A 1 766 ? 11.901 17.022 -37.615 1.00 92.44 766 TRP A N 1
ATOM 5766 C CA . TRP A 1 766 ? 12.823 18.149 -37.673 1.00 92.44 766 TRP A CA 1
ATOM 5767 C C . TRP A 1 766 ? 13.138 18.652 -36.261 1.00 92.44 766 TRP A C 1
ATOM 5769 O O . TRP A 1 766 ? 12.475 18.307 -35.279 1.00 92.44 766 TRP A O 1
ATOM 5779 N N . LYS A 1 767 ? 14.202 19.448 -36.155 1.00 91.38 767 LYS A N 1
ATOM 5780 C CA . LYS A 1 767 ? 14.606 20.135 -34.926 1.00 91.38 767 LYS A CA 1
ATOM 5781 C C . LYS A 1 767 ? 14.135 21.587 -35.005 1.00 91.38 767 LYS A C 1
ATOM 5783 O O . LYS A 1 767 ? 14.379 22.240 -36.015 1.00 91.38 767 LYS A O 1
ATOM 5788 N N . GLY A 1 768 ? 13.475 22.079 -33.961 1.00 85.12 768 GLY A N 1
ATOM 5789 C CA . GLY A 1 768 ? 12.974 23.455 -33.877 1.00 85.12 768 GLY A CA 1
ATOM 5790 C C . GLY A 1 768 ? 13.370 24.099 -32.561 1.00 85.12 768 GLY A C 1
ATOM 5791 O O . GLY A 1 768 ? 13.549 23.397 -31.567 1.00 85.12 768 GLY A O 1
ATOM 5792 N N . THR A 1 769 ? 13.535 25.414 -32.549 1.00 88.94 769 THR A N 1
ATOM 5793 C CA . THR A 1 769 ? 13.811 26.179 -31.330 1.00 88.94 769 THR A CA 1
ATOM 5794 C C . THR A 1 769 ? 12.562 26.242 -30.440 1.00 88.94 769 THR A C 1
ATOM 5796 O O . THR A 1 769 ? 11.434 26.119 -30.920 1.00 88.94 769 THR A O 1
ATOM 5799 N N . HIS A 1 770 ? 12.740 26.374 -29.121 1.00 84.50 770 HIS A N 1
ATOM 5800 C CA . HIS A 1 770 ? 11.620 26.325 -28.163 1.00 84.50 770 HIS A CA 1
ATOM 5801 C C . HIS A 1 770 ? 10.605 27.477 -28.293 1.00 84.50 770 HIS A C 1
ATOM 5803 O O . HIS A 1 770 ? 9.490 27.372 -27.780 1.00 84.50 770 HIS A O 1
ATOM 5809 N N . ASP A 1 771 ? 10.975 28.560 -28.975 1.00 84.38 771 ASP A N 1
ATOM 5810 C CA . ASP A 1 771 ? 10.131 29.721 -29.268 1.00 84.38 771 ASP A CA 1
ATOM 5811 C C . ASP A 1 771 ? 9.111 29.470 -30.391 1.00 84.38 771 ASP A C 1
ATOM 5813 O O . ASP A 1 771 ? 8.149 30.229 -30.514 1.00 84.38 771 ASP A O 1
ATOM 5817 N N . PHE A 1 772 ? 9.259 28.397 -31.177 1.00 87.38 772 PHE A N 1
ATOM 5818 C CA . PHE A 1 772 ? 8.273 28.045 -32.198 1.00 87.38 772 PHE A CA 1
ATOM 5819 C C . PHE A 1 772 ? 6.935 27.649 -31.566 1.00 87.38 772 PHE A C 1
ATOM 5821 O O . PHE A 1 772 ? 6.871 26.837 -30.640 1.00 87.38 772 PHE A O 1
ATOM 5828 N N . THR A 1 773 ? 5.845 28.173 -32.125 1.00 87.00 773 THR A N 1
ATOM 5829 C CA . THR A 1 773 ? 4.475 27.846 -31.724 1.00 87.00 773 THR A CA 1
ATOM 5830 C C . THR A 1 773 ? 3.862 26.830 -32.687 1.00 87.00 773 THR A C 1
ATOM 5832 O O . THR A 1 773 ? 3.438 27.187 -33.781 1.00 87.00 773 THR A O 1
ATOM 5835 N N . LEU A 1 774 ? 3.807 25.552 -32.296 1.00 89.38 774 LEU A N 1
ATOM 5836 C CA . LEU A 1 774 ? 3.325 24.454 -33.153 1.00 89.38 774 LEU A CA 1
ATOM 5837 C C . LEU A 1 774 ? 2.102 23.757 -32.542 1.00 89.38 774 LEU A C 1
ATOM 5839 O O . LEU A 1 774 ? 1.809 23.924 -31.354 1.00 89.38 774 LEU A O 1
ATOM 5843 N N . ASN A 1 775 ? 1.379 22.964 -33.338 1.00 91.69 775 ASN A N 1
ATOM 5844 C CA . ASN A 1 775 ? 0.220 22.226 -32.839 1.00 91.69 775 ASN A CA 1
ATOM 5845 C C . ASN A 1 775 ? 0.635 21.070 -31.922 1.00 91.69 775 ASN A C 1
ATOM 5847 O O . ASN A 1 775 ? 1.742 20.537 -32.011 1.00 91.69 775 ASN A O 1
ATOM 5851 N N . VAL A 1 776 ? -0.295 20.642 -31.071 1.00 91.62 776 VAL A N 1
ATOM 5852 C CA . VAL A 1 776 ? -0.140 19.476 -30.199 1.00 91.62 776 VAL A CA 1
ATOM 5853 C C . VAL A 1 776 ? -1.361 18.577 -30.344 1.00 91.62 776 VAL A C 1
ATOM 5855 O O . VAL A 1 776 ? -2.500 19.044 -30.400 1.00 91.62 776 VAL A O 1
ATOM 5858 N N . ARG A 1 777 ? -1.125 17.266 -30.372 1.00 93.00 777 ARG A N 1
ATOM 5859 C CA . ARG A 1 777 ? -2.168 16.258 -30.209 1.00 93.00 777 ARG A CA 1
ATOM 5860 C C . ARG A 1 777 ? -1.761 15.303 -29.106 1.00 93.00 777 ARG A C 1
ATOM 5862 O O . ARG A 1 777 ? -0.654 14.779 -29.128 1.00 93.00 777 ARG A O 1
ATOM 5869 N N . CYS A 1 778 ? -2.648 15.114 -28.140 1.00 92.19 778 CYS A N 1
ATOM 5870 C CA . CYS A 1 778 ? -2.322 14.360 -26.944 1.00 92.19 778 CYS A CA 1
ATOM 5871 C C . CYS A 1 778 ? -2.560 12.866 -27.137 1.00 92.19 778 CYS A C 1
ATOM 5873 O O . CYS A 1 778 ? -3.530 12.451 -27.778 1.00 92.19 778 CYS A O 1
ATOM 5875 N N . ILE A 1 779 ? -1.674 12.085 -26.532 1.00 86.56 779 ILE A N 1
ATOM 5876 C CA . ILE A 1 779 ? -1.671 10.631 -26.554 1.00 86.56 779 ILE A CA 1
ATOM 5877 C C . ILE A 1 779 ? -1.767 10.100 -25.125 1.00 86.56 779 ILE A C 1
ATOM 5879 O O . ILE A 1 779 ? -1.271 10.704 -24.174 1.00 86.56 779 ILE A O 1
ATOM 5883 N N . LYS A 1 780 ? -2.398 8.947 -24.975 1.00 77.88 780 LYS A N 1
ATOM 5884 C CA . LYS A 1 780 ? -2.319 8.103 -23.795 1.00 77.88 780 LYS A CA 1
ATOM 5885 C C . LYS A 1 780 ? -1.930 6.717 -24.271 1.00 77.88 780 LYS A C 1
ATOM 5887 O O . LYS A 1 780 ? -2.611 6.117 -25.103 1.00 77.88 780 LYS A O 1
ATOM 5892 N N . THR A 1 781 ? -0.839 6.191 -23.737 1.00 57.03 781 THR A N 1
ATOM 5893 C CA . THR A 1 781 ? -0.465 4.804 -23.989 1.00 57.03 781 THR A CA 1
ATOM 5894 C C . THR A 1 781 ? -1.590 3.911 -23.472 1.00 57.03 781 THR A C 1
ATOM 5896 O O . THR A 1 781 ? -1.840 3.858 -22.269 1.00 57.03 781 THR A O 1
ATOM 5899 N N . GLN A 1 782 ? -2.288 3.214 -24.373 1.00 41.53 782 GLN A N 1
ATOM 5900 C CA . GLN A 1 782 ? -2.865 1.942 -23.967 1.00 41.53 782 GLN A CA 1
ATOM 5901 C C . GLN A 1 782 ? -1.681 1.023 -23.787 1.00 41.53 782 GLN A C 1
ATOM 5903 O O . GLN A 1 782 ? -0.977 0.695 -24.741 1.00 41.53 782 GLN A O 1
ATOM 5908 N N . ILE A 1 783 ? -1.479 0.595 -22.553 1.00 32.16 783 ILE A N 1
ATOM 5909 C CA . ILE A 1 783 ? -0.897 -0.713 -22.355 1.00 32.16 783 ILE A CA 1
ATOM 5910 C C . ILE A 1 783 ? -1.954 -1.645 -22.952 1.00 32.16 783 ILE A C 1
ATOM 5912 O O . ILE A 1 783 ? -2.995 -1.871 -22.335 1.00 32.16 783 ILE A O 1
ATOM 5916 N N . ARG A 1 784 ? -1.747 -2.136 -24.181 1.00 25.52 784 ARG A N 1
ATOM 5917 C CA . ARG A 1 784 ? -2.306 -3.445 -24.506 1.00 25.52 784 ARG A CA 1
ATOM 5918 C C . ARG A 1 784 ? -1.606 -4.387 -23.547 1.00 25.52 784 ARG A C 1
ATOM 5920 O O . ARG A 1 784 ? -0.530 -4.896 -23.829 1.00 25.52 784 ARG A O 1
ATOM 5927 N N . ILE A 1 785 ? -2.221 -4.572 -22.389 1.00 25.95 785 ILE A N 1
ATOM 5928 C CA . ILE A 1 785 ? -2.109 -5.834 -21.705 1.00 25.95 785 ILE A CA 1
ATOM 5929 C C . ILE A 1 785 ? -2.841 -6.755 -22.681 1.00 25.95 785 ILE A C 1
ATOM 5931 O O . ILE A 1 785 ? -4.069 -6.790 -22.718 1.00 25.95 785 ILE A O 1
ATOM 5935 N N . VAL A 1 786 ? -2.100 -7.445 -23.553 1.00 23.36 786 VAL A N 1
ATOM 5936 C CA . VAL A 1 786 ? -2.507 -8.828 -23.788 1.00 23.36 786 VAL A CA 1
ATOM 5937 C C . VAL A 1 786 ? -2.509 -9.376 -22.376 1.00 23.36 786 VAL A C 1
ATOM 5939 O O . VAL A 1 786 ? -1.460 -9.381 -21.745 1.00 23.36 786 VAL A O 1
ATOM 5942 N N . ILE A 1 787 ? -3.696 -9.585 -21.816 1.00 25.67 787 ILE A N 1
ATOM 5943 C CA . ILE A 1 787 ? -3.855 -10.262 -20.540 1.00 25.67 787 ILE A CA 1
ATOM 5944 C C . ILE A 1 787 ? -3.728 -11.733 -20.929 1.00 25.67 787 ILE A C 1
ATOM 5946 O O . ILE A 1 787 ? -4.736 -12.303 -21.347 1.00 25.67 787 ILE A O 1
ATOM 5950 N N . PRO A 1 788 ? -2.552 -12.387 -20.825 1.00 23.41 788 PRO A N 1
ATOM 5951 C CA . PRO A 1 788 ? -2.611 -13.756 -20.365 1.00 23.41 788 PRO A CA 1
ATOM 5952 C C . PRO A 1 788 ? -3.308 -13.679 -18.999 1.00 23.41 788 PRO A C 1
ATOM 5954 O O . PRO A 1 788 ? -3.043 -12.739 -18.237 1.00 23.41 788 PRO A O 1
ATOM 5957 N N . PRO A 1 789 ? -4.282 -14.559 -18.723 1.00 24.11 789 PRO A N 1
ATOM 5958 C CA . PRO A 1 789 ? -5.087 -14.498 -17.512 1.00 24.11 789 PRO A CA 1
ATOM 5959 C C . PRO A 1 789 ? -4.169 -14.305 -16.308 1.00 24.11 789 PRO A C 1
ATOM 5961 O O . PRO A 1 789 ? -3.345 -15.156 -15.990 1.00 24.11 789 PRO A O 1
ATOM 5964 N N . ASN A 1 790 ? -4.279 -13.131 -15.689 1.00 24.92 790 ASN A N 1
ATOM 5965 C CA . ASN A 1 790 ? -3.428 -12.747 -14.579 1.00 24.92 790 ASN A CA 1
ATOM 5966 C C . ASN A 1 790 ? -3.643 -13.776 -13.451 1.00 24.92 790 ASN A C 1
ATOM 5968 O O . ASN A 1 790 ? -4.797 -13.966 -13.038 1.00 24.92 790 ASN A O 1
ATOM 5972 N N . PRO A 1 791 ? -2.601 -14.456 -12.943 1.00 27.27 791 PRO A N 1
ATOM 5973 C CA . PRO A 1 791 ? -2.750 -15.312 -11.782 1.00 27.27 791 PRO A CA 1
ATOM 5974 C C . PRO A 1 791 ? -3.050 -14.421 -10.573 1.00 27.27 791 PRO A C 1
ATOM 5976 O O . PRO A 1 791 ? -2.200 -13.689 -10.069 1.00 27.27 791 PRO A O 1
ATOM 5979 N N . LYS A 1 792 ? -4.299 -14.472 -10.105 1.00 27.25 792 LYS A N 1
ATOM 5980 C CA . LYS A 1 792 ? -4.684 -13.929 -8.799 1.00 27.25 792 LYS A CA 1
ATOM 5981 C C . LYS A 1 792 ? -3.926 -14.690 -7.695 1.00 27.25 792 LYS A C 1
ATOM 5983 O O . LYS A 1 792 ? -3.882 -15.922 -7.744 1.00 27.25 792 LYS A O 1
ATOM 5988 N N . PRO A 1 793 ? -3.380 -14.017 -6.666 1.00 24.09 793 PRO A N 1
ATOM 5989 C CA . PRO A 1 793 ? -2.777 -14.701 -5.530 1.00 24.09 793 PRO A CA 1
ATOM 5990 C C . PRO A 1 793 ? -3.849 -15.375 -4.662 1.00 24.09 793 PRO A C 1
ATOM 5992 O O . PRO A 1 793 ? -4.638 -14.704 -4.007 1.00 24.09 793 PRO A O 1
ATOM 5995 N N . LYS A 1 794 ? -3.812 -16.712 -4.662 1.00 29.33 794 LYS A N 1
ATOM 5996 C CA . LYS A 1 794 ? -4.220 -17.644 -3.595 1.00 29.33 794 LYS A CA 1
ATOM 5997 C C . LYS A 1 794 ? -5.550 -17.359 -2.879 1.00 29.33 794 LYS A C 1
ATOM 5999 O O . LYS A 1 794 ? -5.549 -16.978 -1.714 1.00 29.33 794 LYS A O 1
ATOM 6004 N N . ASP A 1 795 ? -6.635 -17.807 -3.503 1.00 23.81 795 ASP A N 1
ATOM 6005 C CA . ASP A 1 795 ? -7.559 -18.699 -2.801 1.00 23.81 795 ASP A CA 1
ATOM 6006 C C . ASP A 1 795 ? -7.254 -20.132 -3.244 1.00 23.81 795 ASP A C 1
ATOM 6008 O O . ASP A 1 795 ? -6.997 -20.399 -4.420 1.00 23.81 795 ASP A O 1
ATOM 6012 N N . LYS A 1 796 ? -7.237 -21.069 -2.292 1.00 33.72 796 LYS A N 1
ATOM 6013 C CA . LYS A 1 796 ? -7.266 -22.504 -2.584 1.00 33.72 796 LYS A CA 1
ATOM 6014 C C . LYS A 1 796 ? -8.637 -22.848 -3.180 1.00 33.72 796 LYS A C 1
ATOM 6016 O O . LYS A 1 796 ? -9.459 -23.444 -2.501 1.00 33.72 796 LYS A O 1
ATOM 6021 N N . GLU A 1 797 ? -8.853 -22.542 -4.452 1.00 31.30 797 GLU A N 1
ATOM 6022 C CA . GLU A 1 797 ? -9.747 -23.321 -5.306 1.00 31.30 797 GLU A CA 1
ATOM 6023 C C . GLU A 1 797 ? -9.099 -23.514 -6.676 1.00 31.30 797 GLU A C 1
ATOM 6025 O O . GLU A 1 797 ? -8.696 -22.583 -7.369 1.00 31.30 797 GLU A O 1
ATOM 6030 N N . THR A 1 798 ? -8.936 -24.785 -7.024 1.00 39.72 798 THR A N 1
ATOM 6031 C CA . THR A 1 798 ? -8.357 -25.284 -8.268 1.00 39.72 798 THR A CA 1
ATOM 6032 C C . THR A 1 798 ? -9.124 -24.736 -9.468 1.00 39.72 798 THR A C 1
ATOM 6034 O O . THR A 1 798 ? -10.297 -25.075 -9.635 1.00 39.72 798 THR A O 1
ATOM 6037 N N . GLY A 1 799 ? -8.468 -23.933 -10.310 1.00 53.00 799 GLY A N 1
ATOM 6038 C CA . GLY A 1 799 ? -9.038 -23.460 -11.569 1.00 53.00 799 GLY A CA 1
ATOM 6039 C C . GLY A 1 799 ? -9.422 -24.649 -12.443 1.00 53.00 799 GLY A C 1
ATOM 6040 O O . GLY A 1 799 ? -8.591 -25.507 -12.743 1.00 53.00 799 GLY A O 1
ATOM 6041 N N . VAL A 1 800 ? -10.702 -24.730 -12.791 1.00 65.56 800 VAL A N 1
ATOM 6042 C CA . VAL A 1 800 ? -11.254 -25.783 -13.637 1.00 65.56 800 VAL A CA 1
ATOM 6043 C C . VAL A 1 800 ? -11.199 -25.310 -15.091 1.00 65.56 800 VAL A C 1
ATOM 6045 O O . VAL A 1 800 ? -11.829 -24.314 -15.436 1.00 65.56 800 VAL A O 1
ATOM 6048 N N . ILE A 1 801 ? -10.452 -26.012 -15.943 1.00 76.94 801 ILE A N 1
ATOM 6049 C CA . ILE A 1 801 ? -10.272 -25.694 -17.367 1.00 76.94 801 ILE A CA 1
ATOM 6050 C C . ILE A 1 801 ? -11.090 -26.679 -18.194 1.00 76.94 801 ILE A C 1
ATOM 6052 O O . ILE A 1 801 ? -10.905 -27.888 -18.078 1.00 76.94 801 ILE A O 1
ATOM 6056 N N . SER A 1 802 ? -11.986 -26.175 -19.043 1.00 80.38 802 SER A N 1
ATOM 6057 C CA . SER A 1 802 ? -12.713 -27.007 -20.009 1.00 80.38 802 SER A CA 1
ATOM 6058 C C . SER A 1 802 ? -12.052 -26.899 -21.379 1.00 80.38 802 SER A C 1
ATOM 6060 O O . SER A 1 802 ? -11.974 -25.807 -21.933 1.00 80.38 802 SER A O 1
ATOM 6062 N N . PHE A 1 803 ? -11.574 -28.019 -21.917 1.00 84.19 803 PHE A N 1
ATOM 6063 C CA . PHE A 1 803 ? -10.854 -28.072 -23.189 1.00 84.19 803 PHE A CA 1
ATOM 6064 C C . PHE A 1 803 ? -11.156 -29.381 -23.927 1.00 84.19 803 PHE A C 1
ATOM 6066 O O . PHE A 1 803 ? -11.121 -30.455 -23.323 1.00 84.19 803 PHE A O 1
ATOM 6073 N N . ASN A 1 804 ? -11.494 -29.288 -25.219 1.00 77.25 804 ASN A N 1
ATOM 6074 C CA . ASN A 1 804 ? -11.863 -30.417 -26.088 1.00 77.25 804 ASN A CA 1
ATOM 6075 C C . ASN A 1 804 ? -12.866 -31.404 -25.453 1.00 77.25 804 ASN A C 1
ATOM 6077 O O . ASN A 1 804 ? -12.706 -32.621 -25.521 1.00 77.25 804 ASN A O 1
ATOM 6081 N N . GLY A 1 805 ? -13.906 -30.870 -24.800 1.00 76.94 805 GLY A N 1
ATOM 6082 C CA . GLY A 1 805 ? -14.983 -31.662 -24.189 1.00 76.94 805 GLY A CA 1
ATOM 6083 C C . GLY A 1 805 ? -14.621 -32.354 -22.868 1.00 76.94 805 GLY A C 1
ATOM 6084 O O . GLY A 1 805 ? -15.437 -33.107 -22.338 1.00 76.94 805 GLY A O 1
ATOM 6085 N N . LEU A 1 806 ? -13.430 -32.100 -22.319 1.00 80.69 806 LEU A N 1
ATOM 6086 C CA . LEU A 1 806 ? -12.980 -32.610 -21.024 1.00 80.69 806 LEU A CA 1
ATOM 6087 C C . LEU A 1 806 ? -12.692 -31.471 -20.048 1.00 80.69 806 LEU A C 1
ATOM 6089 O O . LEU A 1 806 ? -12.454 -30.328 -20.437 1.00 80.69 806 LEU A O 1
ATOM 6093 N N . THR A 1 807 ? -12.699 -31.810 -18.763 1.00 83.94 807 THR A N 1
ATOM 6094 C CA . THR A 1 807 ? -12.468 -30.870 -17.670 1.00 83.94 807 THR A CA 1
ATOM 6095 C C . THR A 1 807 ? -11.200 -31.241 -16.903 1.00 83.94 807 THR A C 1
ATOM 6097 O O . THR A 1 807 ? -11.089 -32.343 -16.355 1.00 83.94 807 THR A O 1
ATOM 6100 N N . TYR A 1 808 ? -10.271 -30.295 -16.841 1.00 86.00 808 TYR A N 1
ATOM 6101 C CA . TYR A 1 808 ? -8.974 -30.381 -16.178 1.00 86.00 808 TYR A CA 1
ATOM 6102 C C . TYR A 1 808 ? -8.952 -29.471 -14.954 1.00 86.00 808 TYR A C 1
ATOM 6104 O O . TYR A 1 808 ? -9.701 -28.497 -14.875 1.00 86.00 808 TYR A O 1
ATOM 6112 N N . LYS A 1 809 ? -8.078 -29.775 -14.000 1.00 86.31 809 LYS A N 1
ATOM 6113 C CA . LYS A 1 809 ? -7.727 -28.849 -12.916 1.00 86.31 809 LYS A CA 1
ATOM 6114 C C . LYS A 1 809 ? -6.291 -28.391 -13.089 1.00 86.31 809 LYS A C 1
ATOM 6116 O O . LYS A 1 809 ? -5.507 -29.074 -13.739 1.00 86.31 809 LYS A O 1
ATOM 6121 N N . THR A 1 810 ? -5.940 -27.271 -12.480 1.00 83.06 810 THR A N 1
ATOM 6122 C CA . THR A 1 810 ? -4.550 -26.824 -12.411 1.00 83.06 810 THR A CA 1
ATOM 6123 C C . THR A 1 810 ? -3.858 -27.307 -11.139 1.00 83.06 810 THR A C 1
ATOM 6125 O O . THR A 1 810 ? -4.470 -27.403 -10.071 1.00 83.06 810 THR A O 1
ATOM 6128 N N . VAL A 1 811 ? -2.566 -27.612 -11.251 1.00 80.38 811 VAL A N 1
ATOM 6129 C CA . VAL A 1 811 ? -1.686 -28.016 -10.150 1.00 80.38 811 VAL A CA 1
ATOM 6130 C C . VAL A 1 811 ? -0.414 -27.182 -10.223 1.00 80.38 811 VAL A C 1
ATOM 6132 O O . VAL A 1 811 ? 0.254 -27.162 -11.249 1.00 80.38 811 VAL A O 1
ATOM 6135 N N . ALA A 1 812 ? -0.066 -26.491 -9.141 1.00 79.25 812 ALA A N 1
ATOM 6136 C CA . ALA A 1 812 ? 1.195 -25.761 -9.065 1.00 79.25 812 ALA A CA 1
ATOM 6137 C C . ALA A 1 812 ? 2.323 -26.701 -8.624 1.00 79.25 812 ALA A C 1
ATOM 6139 O O . ALA A 1 812 ? 2.193 -27.392 -7.610 1.00 79.25 812 ALA A O 1
ATOM 6140 N N . SER A 1 813 ? 3.434 -26.700 -9.357 1.00 73.31 813 SER A N 1
ATOM 6141 C CA . SER A 1 813 ? 4.660 -27.364 -8.937 1.00 73.31 813 SER A CA 1
ATOM 6142 C C . SER A 1 813 ? 5.193 -26.681 -7.676 1.00 73.31 813 SER A C 1
ATOM 6144 O O . SER A 1 813 ? 5.438 -25.471 -7.692 1.00 73.31 813 SER A O 1
ATOM 6146 N N . PRO A 1 814 ? 5.432 -27.426 -6.585 1.00 58.00 814 PRO A N 1
ATOM 6147 C CA . PRO A 1 814 ? 6.078 -26.874 -5.401 1.00 58.00 814 PRO A CA 1
ATOM 6148 C C . PRO A 1 814 ? 7.576 -26.595 -5.621 1.00 58.00 814 PRO A C 1
ATOM 6150 O O . PRO A 1 814 ? 8.191 -25.943 -4.783 1.00 58.00 814 PRO A O 1
ATOM 6153 N N . TYR A 1 815 ? 8.170 -27.082 -6.719 1.00 67.25 815 TYR A N 1
ATOM 6154 C CA . TYR A 1 815 ? 9.614 -27.013 -6.978 1.00 67.25 815 TYR A CA 1
ATOM 6155 C C . TYR A 1 815 ? 10.009 -25.883 -7.925 1.00 67.25 815 TYR A C 1
ATOM 6157 O O . TYR A 1 815 ? 11.084 -25.293 -7.787 1.00 67.25 815 TYR A O 1
ATOM 6165 N N . THR A 1 816 ? 9.168 -25.622 -8.922 1.00 74.25 816 THR A N 1
ATOM 6166 C CA . THR A 1 816 ? 9.423 -24.608 -9.951 1.00 74.25 816 THR A CA 1
ATOM 6167 C C . THR A 1 816 ? 8.425 -23.457 -9.887 1.00 74.25 816 THR A C 1
ATOM 6169 O O . THR A 1 816 ? 8.666 -22.422 -10.495 1.00 74.25 816 THR A O 1
ATOM 6172 N N . GLY A 1 817 ? 7.299 -23.630 -9.185 1.00 70.75 817 GLY A N 1
ATOM 6173 C CA . GLY A 1 817 ? 6.182 -22.689 -9.206 1.00 70.75 817 GLY A CA 1
ATOM 6174 C C . GLY A 1 817 ? 5.352 -22.725 -10.496 1.00 70.75 817 GLY A C 1
ATOM 6175 O O . GLY A 1 817 ? 4.339 -22.030 -10.560 1.00 70.75 817 GLY A O 1
ATOM 6176 N N . ARG A 1 818 ? 5.729 -23.535 -11.503 1.00 80.06 818 ARG A N 1
ATOM 6177 C CA . ARG A 1 818 ? 4.977 -23.676 -12.762 1.00 80.06 818 ARG A CA 1
ATOM 6178 C C . ARG A 1 818 ? 3.613 -24.314 -12.525 1.00 80.06 818 ARG A C 1
ATOM 6180 O O . ARG A 1 818 ? 3.458 -25.160 -11.647 1.00 80.06 818 ARG A O 1
ATOM 6187 N N . VAL A 1 819 ? 2.628 -23.936 -13.331 1.00 83.81 819 VAL A N 1
ATOM 6188 C CA . VAL A 1 819 ? 1.271 -24.485 -13.263 1.00 83.81 819 VAL A CA 1
ATOM 6189 C C . VAL A 1 819 ? 1.086 -25.529 -14.360 1.00 83.81 819 VAL A C 1
ATOM 6191 O O . VAL A 1 819 ? 1.285 -25.251 -15.535 1.00 83.81 819 VAL A O 1
ATOM 6194 N N . TRP A 1 820 ? 0.674 -26.724 -13.959 1.00 86.69 820 TRP A N 1
ATOM 6195 C CA . TRP A 1 820 ? 0.437 -27.883 -14.811 1.00 86.69 820 TRP A CA 1
ATOM 6196 C C . TRP A 1 820 ? -1.056 -28.212 -14.863 1.00 86.69 820 TRP A C 1
ATOM 6198 O O . TRP A 1 820 ? -1.796 -27.918 -13.920 1.00 86.69 820 TRP A O 1
ATOM 6208 N N . LEU A 1 821 ? -1.507 -28.871 -15.931 1.00 88.62 821 LEU A N 1
ATOM 6209 C CA . LEU A 1 821 ? -2.793 -29.571 -15.901 1.00 88.62 821 LEU A CA 1
ATOM 6210 C C . LEU A 1 821 ? -2.673 -30.806 -14.996 1.00 88.62 821 LEU A C 1
ATOM 6212 O O . LEU A 1 821 ? -1.646 -31.478 -14.973 1.00 88.62 821 LEU A O 1
ATOM 6216 N N . ASP A 1 822 ? -3.734 -31.132 -14.262 1.00 88.44 822 ASP A N 1
ATOM 6217 C CA . ASP A 1 822 ? -3.758 -32.224 -13.280 1.00 88.44 822 ASP A CA 1
ATOM 6218 C C . ASP A 1 822 ? -3.613 -33.632 -13.892 1.00 88.44 822 ASP A C 1
ATOM 6220 O O . ASP A 1 822 ? -3.501 -34.616 -13.159 1.00 88.44 822 ASP A O 1
ATOM 6224 N N . ARG A 1 823 ? -3.640 -33.751 -15.225 1.00 88.94 823 ARG A N 1
ATOM 6225 C CA . ARG A 1 823 ? -3.564 -35.003 -15.995 1.00 88.94 823 ARG A CA 1
ATOM 6226 C C . ARG A 1 823 ? -3.171 -34.736 -17.457 1.00 88.94 823 ARG A C 1
ATOM 6228 O O . ARG A 1 823 ? -3.299 -33.614 -17.937 1.00 88.94 823 ARG A O 1
ATOM 6235 N N . ASN A 1 824 ? -2.782 -35.790 -18.179 1.00 91.56 824 ASN A N 1
ATOM 6236 C CA . ASN A 1 824 ? -2.474 -35.739 -19.616 1.00 91.56 824 ASN A CA 1
ATOM 6237 C C . ASN A 1 824 ? -3.678 -35.278 -20.463 1.00 91.56 824 ASN A C 1
ATOM 6239 O O . ASN A 1 824 ? -4.825 -35.606 -20.147 1.00 91.56 824 ASN A O 1
ATOM 6243 N N . LEU A 1 825 ? -3.426 -34.611 -21.594 1.00 91.00 825 LEU A N 1
ATOM 6244 C CA . LEU A 1 825 ? -4.473 -34.245 -22.555 1.00 91.00 825 LEU A CA 1
ATOM 6245 C C . LEU A 1 825 ? -5.207 -35.486 -23.089 1.00 91.00 825 LEU A C 1
ATOM 6247 O O . LEU A 1 825 ? -4.596 -36.496 -23.440 1.00 91.00 825 LEU A O 1
ATOM 6251 N N . GLY A 1 826 ? -6.538 -35.428 -23.111 1.00 88.69 826 GLY A N 1
ATOM 6252 C CA . GLY A 1 826 ? -7.414 -36.543 -23.486 1.00 88.69 826 GLY A CA 1
ATOM 6253 C C . GLY A 1 826 ? -7.697 -37.543 -22.357 1.00 88.69 826 GLY A C 1
ATOM 6254 O O . GLY A 1 826 ? -8.437 -38.506 -22.558 1.00 88.69 826 GLY A O 1
ATOM 6255 N N . ALA A 1 827 ? -7.118 -37.367 -21.163 1.00 90.50 827 ALA A N 1
ATOM 6256 C CA . ALA A 1 827 ? -7.356 -38.262 -20.033 1.00 90.50 827 ALA A CA 1
ATOM 6257 C C . ALA A 1 827 ? -8.681 -37.950 -19.319 1.00 90.50 827 ALA A C 1
ATOM 6259 O O . ALA A 1 827 ? -8.962 -36.814 -18.938 1.00 90.50 827 ALA A O 1
ATOM 6260 N N . ARG A 1 828 ? -9.473 -38.988 -19.023 1.00 86.62 828 ARG A N 1
ATOM 6261 C CA . ARG A 1 828 ? -10.756 -38.832 -18.309 1.00 86.62 828 ARG A CA 1
ATOM 6262 C C . ARG A 1 828 ? -10.597 -38.612 -16.799 1.00 86.62 828 ARG A C 1
ATOM 6264 O O . ARG A 1 828 ? -11.540 -38.152 -16.161 1.00 86.62 828 ARG A O 1
ATOM 6271 N N . ARG A 1 829 ? -9.438 -38.939 -16.209 1.00 87.25 829 ARG A N 1
ATOM 6272 C CA . ARG A 1 829 ? -9.124 -38.692 -14.785 1.00 87.25 829 ARG A CA 1
ATOM 6273 C C . ARG A 1 829 ? -7.623 -38.602 -14.505 1.00 87.25 829 ARG A C 1
ATOM 6275 O O . ARG A 1 829 ? -6.825 -39.090 -15.298 1.00 87.25 829 ARG A O 1
ATOM 6282 N N . VAL A 1 830 ? -7.277 -38.031 -13.350 1.00 88.38 830 VAL A N 1
ATOM 6283 C CA . VAL A 1 830 ? -5.922 -38.063 -12.773 1.00 88.38 830 VAL A CA 1
ATOM 6284 C C . VAL A 1 830 ? -5.512 -39.509 -12.492 1.00 88.38 830 VAL A C 1
ATOM 6286 O O . VAL A 1 830 ? -6.331 -40.311 -12.032 1.00 88.38 830 VAL A O 1
ATOM 6289 N N . ALA A 1 831 ? -4.254 -39.850 -12.773 1.00 83.69 831 ALA A N 1
ATOM 6290 C CA . ALA A 1 831 ? -3.736 -41.193 -12.553 1.00 83.69 831 ALA A CA 1
ATOM 6291 C C . ALA A 1 831 ? -3.767 -41.558 -11.063 1.00 83.69 831 ALA A C 1
ATOM 6293 O O . ALA A 1 831 ? -3.113 -40.925 -10.243 1.00 83.69 831 ALA A O 1
ATOM 6294 N N . ILE A 1 832 ? -4.487 -42.627 -10.722 1.00 84.94 832 ILE A N 1
ATOM 6295 C CA . ILE A 1 832 ? -4.489 -43.197 -9.361 1.00 84.94 832 ILE A CA 1
ATOM 6296 C C . ILE A 1 832 ? -3.499 -44.364 -9.207 1.00 84.94 832 ILE A C 1
ATOM 6298 O O . ILE A 1 832 ? -3.278 -44.857 -8.106 1.00 84.94 832 ILE A O 1
ATOM 6302 N N . LYS A 1 833 ? -2.937 -44.850 -10.323 1.00 82.00 833 LYS A N 1
ATOM 6303 C CA . LYS A 1 833 ? -1.905 -45.896 -10.390 1.00 82.00 833 LYS A CA 1
ATOM 6304 C C . LYS A 1 833 ? -1.200 -45.861 -11.746 1.00 82.00 833 LYS A C 1
ATOM 6306 O O . LYS A 1 833 ? -1.788 -45.433 -12.736 1.00 82.00 833 LYS A O 1
ATOM 6311 N N . SER A 1 834 ? 0.010 -46.410 -11.819 1.00 77.25 834 SER A N 1
ATOM 6312 C CA . SER A 1 834 ? 0.853 -46.399 -13.031 1.00 77.25 834 SER A CA 1
ATOM 6313 C C . SER A 1 834 ? 0.222 -47.052 -14.272 1.00 77.25 834 SER A C 1
ATOM 6315 O O . SER A 1 834 ? 0.575 -46.716 -15.396 1.00 77.25 834 SER A O 1
ATOM 6317 N N . LYS A 1 835 ? -0.735 -47.973 -14.093 1.00 88.31 835 LYS A N 1
ATOM 6318 C CA . LYS A 1 835 ? -1.449 -48.666 -15.184 1.00 88.31 835 LYS A CA 1
ATOM 6319 C C . LYS A 1 835 ? -2.902 -48.207 -15.356 1.00 88.31 835 LYS A C 1
ATOM 6321 O O . LYS A 1 835 ? -3.751 -48.986 -15.784 1.00 88.31 835 LYS A O 1
ATOM 6326 N N . ASP A 1 836 ? -3.230 -46.985 -14.950 1.00 89.75 836 ASP A N 1
ATOM 6327 C CA . ASP A 1 836 ? -4.588 -46.466 -15.091 1.00 89.75 836 ASP A CA 1
ATOM 6328 C C . ASP A 1 836 ? -4.886 -46.037 -16.534 1.00 89.75 836 ASP A C 1
ATOM 6330 O O . ASP A 1 836 ? -4.559 -44.929 -16.948 1.00 89.75 836 ASP A O 1
ATOM 6334 N N . THR A 1 837 ? -5.568 -46.898 -17.291 1.00 88.94 837 THR A N 1
ATOM 6335 C CA . THR A 1 837 ? -5.949 -46.628 -18.689 1.00 88.94 837 THR A CA 1
ATOM 6336 C C . THR A 1 837 ? -6.828 -45.388 -18.846 1.00 88.94 837 THR A C 1
ATOM 6338 O O . THR A 1 837 ? -6.853 -44.770 -19.905 1.00 88.94 837 THR A O 1
ATOM 6341 N N . ALA A 1 838 ? -7.530 -44.989 -17.782 1.00 87.06 838 ALA A N 1
ATOM 6342 C CA . ALA A 1 838 ? -8.325 -43.771 -17.736 1.00 87.06 838 ALA A CA 1
ATOM 6343 C C . ALA A 1 838 ? -7.484 -42.480 -17.726 1.00 87.06 838 ALA A C 1
ATOM 6345 O O . ALA A 1 838 ? -8.021 -41.409 -18.005 1.00 87.06 838 ALA A O 1
ATOM 6346 N N . ALA A 1 839 ? -6.201 -42.588 -17.383 1.00 88.12 839 ALA A N 1
ATOM 6347 C CA . ALA A 1 839 ? -5.288 -41.469 -17.197 1.00 88.12 839 ALA A CA 1
ATOM 6348 C C . ALA A 1 839 ? -4.254 -41.325 -18.328 1.00 88.12 839 ALA A C 1
ATOM 6350 O O . ALA A 1 839 ? -3.435 -40.415 -18.297 1.00 88.12 839 ALA A O 1
ATOM 6351 N N . TYR A 1 840 ? -4.271 -42.217 -19.325 1.00 89.00 840 TYR A N 1
ATOM 6352 C CA . TYR A 1 840 ? -3.232 -42.265 -20.356 1.00 89.00 840 TYR A CA 1
ATOM 6353 C C . TYR A 1 840 ? -3.225 -41.059 -21.299 1.00 89.00 840 TYR A C 1
ATOM 6355 O O . TYR A 1 840 ? -2.151 -40.650 -21.732 1.00 89.00 840 TYR A O 1
ATOM 6363 N N . GLY A 1 841 ? -4.395 -40.507 -21.623 1.00 91.44 841 GLY A N 1
ATOM 6364 C CA . GLY A 1 841 ? -4.517 -39.443 -22.619 1.00 91.44 841 GLY A CA 1
ATOM 6365 C C . GLY A 1 841 ? -4.298 -39.908 -24.065 1.00 91.44 841 GLY A C 1
ATOM 6366 O O . GLY A 1 841 ? -4.202 -41.116 -24.345 1.00 91.44 841 GLY A O 1
ATOM 6367 N N . TYR A 1 842 ? -4.249 -38.934 -24.973 1.00 92.44 842 TYR A N 1
ATOM 6368 C CA . TYR A 1 842 ? -4.014 -39.107 -26.410 1.00 92.44 842 TYR A CA 1
ATOM 6369 C C . TYR A 1 842 ? -2.521 -39.260 -26.760 1.00 92.44 842 TYR A C 1
ATOM 6371 O O . TYR A 1 842 ? -1.653 -39.091 -25.903 1.00 92.44 842 TYR A O 1
ATOM 6379 N N . LEU A 1 843 ? -2.222 -39.664 -28.000 1.00 90.94 843 LEU A N 1
ATOM 6380 C CA . LEU A 1 843 ? -0.869 -39.945 -28.500 1.00 90.94 843 LEU A CA 1
ATOM 6381 C C . LEU A 1 843 ? -0.502 -39.010 -29.660 1.00 90.94 843 LEU A C 1
ATOM 6383 O O . LEU A 1 843 ? -0.692 -39.355 -30.822 1.00 90.94 843 LEU A O 1
ATOM 6387 N N . TYR A 1 844 ? 0.051 -37.845 -29.342 1.00 92.38 844 TYR A N 1
ATOM 6388 C CA . TYR A 1 844 ? 0.425 -36.837 -30.335 1.00 92.38 844 TYR A CA 1
ATOM 6389 C C . TYR A 1 844 ? 1.757 -37.147 -31.033 1.00 92.38 844 TYR A C 1
ATOM 6391 O O . TYR A 1 844 ? 2.690 -37.663 -30.413 1.00 92.38 844 TYR A O 1
ATOM 6399 N N . GLN A 1 845 ? 1.871 -36.776 -32.310 1.00 92.19 845 GLN A N 1
ATOM 6400 C CA . GLN A 1 845 ? 3.149 -36.701 -33.024 1.00 92.19 845 GLN A CA 1
ATOM 6401 C C . GLN A 1 845 ? 3.769 -35.310 -32.841 1.00 92.19 845 GLN A C 1
ATOM 6403 O O . GLN A 1 845 ? 3.078 -34.304 -32.968 1.00 92.19 845 GLN A O 1
ATOM 6408 N N . TRP A 1 846 ? 5.069 -35.249 -32.531 1.00 90.81 846 TRP A N 1
ATOM 6409 C CA . TRP A 1 846 ? 5.746 -34.009 -32.130 1.00 90.81 846 TRP A CA 1
ATOM 6410 C C . TRP A 1 846 ? 5.555 -32.862 -33.136 1.00 90.81 846 TRP A C 1
ATOM 6412 O O . TRP A 1 846 ? 5.835 -33.020 -34.326 1.00 90.81 846 TRP A O 1
ATOM 6422 N N . GLY A 1 847 ? 5.054 -31.724 -32.652 1.00 89.12 847 GLY A N 1
ATOM 6423 C CA . GLY A 1 847 ? 4.755 -30.518 -33.428 1.00 89.12 847 GLY A CA 1
ATOM 6424 C C . GLY A 1 847 ? 3.515 -30.581 -34.326 1.00 89.12 847 GLY A C 1
ATOM 6425 O O . GLY A 1 847 ? 3.290 -29.629 -35.063 1.00 89.12 847 GLY A O 1
ATOM 6426 N N . ARG A 1 848 ? 2.724 -31.665 -34.314 1.00 91.38 848 ARG A N 1
ATOM 6427 C CA . ARG A 1 848 ? 1.496 -31.809 -35.124 1.00 91.38 848 ARG A CA 1
ATOM 6428 C C . ARG A 1 848 ? 0.265 -31.267 -34.388 1.00 91.38 848 ARG A C 1
ATOM 6430 O O . ARG A 1 848 ? 0.205 -31.324 -33.161 1.00 91.38 848 ARG A O 1
ATOM 6437 N N . ASN A 1 849 ? -0.717 -30.764 -35.132 1.00 89.38 849 ASN A N 1
ATOM 6438 C CA . ASN A 1 849 ? -2.005 -30.309 -34.601 1.00 89.38 849 ASN A CA 1
ATOM 6439 C C . ASN A 1 849 ? -2.909 -31.470 -34.141 1.00 89.38 849 ASN A C 1
ATOM 6441 O O . ASN A 1 849 ? -2.692 -32.632 -34.479 1.00 89.38 849 ASN A O 1
ATOM 6445 N N . ASN A 1 850 ? -3.963 -31.140 -33.388 1.00 87.88 850 ASN A N 1
ATOM 6446 C CA . ASN A 1 850 ? -5.013 -32.080 -32.985 1.00 87.88 850 ASN A CA 1
ATOM 6447 C C . ASN A 1 850 ? -6.013 -32.314 -34.138 1.00 87.88 850 ASN A C 1
ATOM 6449 O O . ASN A 1 850 ? -7.129 -31.791 -34.115 1.00 87.88 850 ASN A O 1
ATOM 6453 N N . ASP A 1 851 ? -5.590 -33.056 -35.161 1.00 88.19 851 ASP A N 1
ATOM 6454 C CA . ASP A 1 851 ? -6.365 -33.338 -36.380 1.00 88.19 851 ASP A CA 1
ATOM 6455 C C . ASP A 1 851 ? -7.122 -34.682 -36.355 1.00 88.19 851 ASP A C 1
ATOM 6457 O O . ASP A 1 851 ? -7.846 -34.986 -37.301 1.00 88.19 851 ASP A O 1
ATOM 6461 N N . GLY A 1 852 ? -7.002 -35.463 -35.274 1.00 87.56 852 GLY A N 1
ATOM 6462 C CA . GLY A 1 852 ? -7.642 -36.770 -35.098 1.00 87.56 852 GLY A CA 1
ATOM 6463 C C . GLY A 1 852 ? -6.657 -37.943 -35.065 1.00 87.56 852 GLY A C 1
ATOM 6464 O O . GLY A 1 852 ? -7.010 -39.026 -34.578 1.00 87.56 852 GLY A O 1
ATOM 6465 N N . HIS A 1 853 ? -5.408 -37.746 -35.503 1.00 92.62 853 HIS A N 1
ATOM 6466 C CA . HIS A 1 853 ? -4.384 -38.796 -35.491 1.00 92.62 853 HIS A CA 1
ATOM 6467 C C . HIS A 1 853 ? -4.051 -39.289 -34.077 1.00 92.62 853 HIS A C 1
ATOM 6469 O O . HIS A 1 853 ? -3.652 -40.444 -33.897 1.00 92.62 853 HIS A O 1
ATOM 6475 N N . GLU A 1 854 ? -4.213 -38.425 -33.073 1.00 92.75 854 GLU A N 1
ATOM 6476 C CA . GLU A 1 854 ? -3.836 -38.650 -31.681 1.00 92.75 854 GLU A CA 1
ATOM 6477 C C . GLU A 1 854 ? -4.700 -39.707 -30.974 1.00 92.75 854 GLU A C 1
ATOM 6479 O O . GLU A 1 854 ? -4.350 -40.227 -29.903 1.00 92.75 854 GLU A O 1
ATOM 6484 N N . GLY A 1 855 ? -5.844 -40.039 -31.578 1.00 88.62 855 GLY A N 1
ATOM 6485 C CA . GLY A 1 855 ? -6.736 -41.084 -31.114 1.00 88.62 855 GLY A CA 1
ATOM 6486 C C . GLY A 1 855 ? -6.042 -42.445 -31.115 1.00 88.62 855 GLY A C 1
ATOM 6487 O O . GLY A 1 855 ? -5.473 -42.883 -32.107 1.00 88.62 855 GLY A O 1
ATOM 6488 N N . ARG A 1 856 ? -6.154 -43.197 -30.015 1.00 86.62 856 ARG A N 1
ATOM 6489 C CA . ARG A 1 856 ? -5.556 -44.547 -29.901 1.00 86.62 856 ARG A CA 1
ATOM 6490 C C . ARG A 1 856 ? -6.128 -45.570 -30.895 1.00 86.62 856 ARG A C 1
ATOM 6492 O O . ARG A 1 856 ? -5.576 -46.660 -31.019 1.00 86.62 856 ARG A O 1
ATOM 6499 N N . SER A 1 857 ? -7.233 -45.234 -31.557 1.00 86.25 857 SER A N 1
ATOM 6500 C CA . SER A 1 857 ? -7.891 -46.013 -32.609 1.00 86.25 857 SER A CA 1
ATOM 6501 C C . SER A 1 857 ? -7.702 -45.426 -34.014 1.00 86.25 857 SER A C 1
ATOM 6503 O O . SER A 1 857 ? -8.405 -45.856 -34.926 1.00 86.25 857 SER A O 1
ATOM 6505 N N . SER A 1 858 ? -6.823 -44.434 -34.198 1.00 90.94 858 SER A N 1
ATOM 6506 C CA . SER A 1 858 ? -6.582 -43.824 -35.507 1.00 90.94 858 SER A CA 1
ATOM 6507 C C . SER A 1 858 ? -5.977 -44.830 -36.494 1.00 90.94 858 SER A C 1
ATOM 6509 O O . SER A 1 858 ? -5.242 -45.756 -36.127 1.00 90.94 858 SER A O 1
ATOM 6511 N N . GLY A 1 859 ? -6.328 -44.675 -37.773 1.00 91.94 859 GLY A N 1
ATOM 6512 C CA . GLY A 1 859 ? -5.690 -45.423 -38.853 1.00 91.94 859 GLY A CA 1
ATOM 6513 C C . GLY A 1 859 ? -4.250 -44.950 -39.077 1.00 91.94 859 GLY A C 1
ATOM 6514 O O . GLY A 1 859 ? -3.833 -43.917 -38.556 1.00 91.94 859 GLY A O 1
ATOM 6515 N N . LYS A 1 860 ? -3.477 -45.708 -39.861 1.00 95.06 860 LYS A N 1
ATOM 6516 C CA . LYS A 1 860 ? -2.059 -45.416 -40.124 1.00 95.06 860 LYS A CA 1
ATOM 6517 C C . LYS A 1 860 ? -1.821 -45.070 -41.588 1.00 95.06 860 LYS A C 1
ATOM 6519 O O . LYS A 1 860 ? -2.431 -45.686 -42.459 1.00 95.06 860 LYS A O 1
ATOM 6524 N N . SER A 1 861 ? -0.883 -44.163 -41.843 1.00 93.31 861 SER A N 1
ATOM 6525 C CA . SER A 1 861 ? -0.358 -43.863 -43.180 1.00 93.31 861 SER A CA 1
ATOM 6526 C C . SER A 1 861 ? 1.155 -44.076 -43.223 1.00 93.31 861 SER A C 1
ATOM 6528 O O . SER A 1 861 ? 1.857 -43.722 -42.281 1.00 93.31 861 SER A O 1
ATOM 6530 N N . GLY A 1 862 ? 1.665 -44.646 -44.317 1.00 90.56 862 GLY A N 1
ATOM 6531 C CA . GLY A 1 862 ? 3.107 -44.741 -44.581 1.00 90.56 862 GLY A CA 1
ATOM 6532 C C . GLY A 1 862 ? 3.671 -43.552 -45.367 1.00 90.56 862 GLY A C 1
ATOM 6533 O O . GLY A 1 862 ? 4.864 -43.524 -45.655 1.00 90.56 862 GLY A O 1
ATOM 6534 N N . GLU A 1 863 ? 2.828 -42.595 -45.759 1.00 92.25 863 GLU A N 1
ATOM 6535 C CA . GLU A 1 863 ? 3.242 -41.435 -46.545 1.00 92.25 863 GLU A CA 1
ATOM 6536 C C . GLU A 1 863 ? 3.673 -40.283 -45.626 1.00 92.25 863 GLU A C 1
ATOM 6538 O O . GLU A 1 863 ? 2.875 -39.768 -44.846 1.00 92.25 863 GLU A O 1
ATOM 6543 N N . LEU A 1 864 ? 4.953 -39.899 -45.708 1.00 92.69 864 LEU A N 1
ATOM 6544 C CA . LEU A 1 864 ? 5.536 -38.827 -44.895 1.00 92.69 864 LEU A CA 1
ATOM 6545 C C . LEU A 1 864 ? 5.027 -37.446 -45.324 1.00 92.69 864 LEU A C 1
ATOM 6547 O O . LEU A 1 864 ? 5.013 -37.125 -46.519 1.00 92.69 864 LEU A O 1
ATOM 6551 N N . ALA A 1 865 ? 4.707 -36.608 -44.339 1.00 90.88 865 ALA A N 1
ATOM 6552 C CA . ALA A 1 865 ? 4.183 -35.264 -44.552 1.00 90.88 865 ALA A CA 1
ATOM 6553 C C . ALA A 1 865 ? 5.237 -34.289 -45.107 1.00 90.88 865 ALA A C 1
ATOM 6555 O O . ALA A 1 865 ? 6.430 -34.380 -44.811 1.00 90.88 865 ALA A O 1
ATOM 6556 N N . PHE A 1 866 ? 4.783 -33.314 -45.894 1.00 89.69 866 PHE A N 1
ATOM 6557 C CA . PHE A 1 866 ? 5.628 -32.260 -46.472 1.00 89.69 866 PHE A CA 1
ATOM 6558 C C . PHE A 1 866 ? 5.736 -31.007 -45.592 1.00 89.69 866 PHE A C 1
ATOM 6560 O O . PHE A 1 866 ? 6.539 -30.129 -45.889 1.00 89.69 866 PHE A O 1
ATOM 6567 N N . SER A 1 867 ? 4.914 -30.903 -44.546 1.00 86.12 867 SER A N 1
ATOM 6568 C CA . SER A 1 867 ? 4.856 -29.756 -43.641 1.00 86.12 867 SER A CA 1
ATOM 6569 C C . SER A 1 867 ? 4.546 -30.211 -42.216 1.00 86.12 867 SER A C 1
ATOM 6571 O O . SER A 1 867 ? 3.823 -31.188 -42.016 1.00 86.12 867 SER A O 1
ATOM 6573 N N . VAL A 1 868 ? 5.074 -29.473 -41.236 1.00 85.06 868 VAL A N 1
ATOM 6574 C CA . VAL A 1 868 ? 4.734 -29.613 -39.812 1.00 85.06 868 VAL A CA 1
ATOM 6575 C C . VAL A 1 868 ? 3.345 -29.030 -39.520 1.00 85.06 868 VAL A C 1
ATOM 6577 O O . VAL A 1 868 ? 2.567 -29.634 -38.788 1.00 85.06 868 VAL A O 1
ATOM 6580 N N . THR A 1 869 ? 2.993 -27.891 -40.123 1.00 79.75 869 THR A N 1
ATOM 6581 C CA . THR A 1 869 ? 1.724 -27.174 -39.873 1.00 79.75 869 THR A CA 1
ATOM 6582 C C . THR A 1 869 ? 0.532 -27.740 -40.643 1.00 79.75 869 THR A C 1
ATOM 6584 O O . THR A 1 869 ? -0.615 -27.431 -40.340 1.00 79.75 869 THR A O 1
ATOM 6587 N N . ASN A 1 870 ? 0.775 -28.603 -41.632 1.00 84.19 870 ASN A N 1
ATOM 6588 C CA . ASN A 1 870 ? -0.284 -29.320 -42.333 1.00 84.19 870 ASN A CA 1
ATOM 6589 C C . ASN A 1 870 ? 0.202 -30.698 -42.798 1.00 84.19 870 ASN A C 1
ATOM 6591 O O . ASN A 1 870 ? 0.929 -30.812 -43.787 1.00 84.19 870 ASN A O 1
ATOM 6595 N N . ALA A 1 871 ? -0.239 -31.746 -42.101 1.00 85.81 871 ALA A N 1
ATOM 6596 C CA . ALA A 1 871 ? 0.125 -33.127 -42.404 1.00 85.81 871 ALA A CA 1
ATOM 6597 C C . ALA A 1 871 ? -0.549 -33.681 -43.676 1.00 85.81 871 ALA A C 1
ATOM 6599 O O . ALA A 1 871 ? -0.106 -34.697 -44.206 1.00 85.81 871 ALA A O 1
ATOM 6600 N N . GLY A 1 872 ? -1.615 -33.035 -44.171 1.00 85.12 872 GLY A N 1
ATOM 6601 C CA . GLY A 1 872 ? -2.378 -33.475 -45.346 1.00 85.12 872 GLY A CA 1
ATOM 6602 C C . GLY A 1 872 ? -3.256 -34.718 -45.130 1.00 85.12 872 GLY A C 1
ATOM 6603 O O . GLY A 1 872 ? -3.897 -35.184 -46.068 1.00 85.12 872 GLY A O 1
ATOM 6604 N N . THR A 1 873 ? -3.301 -35.259 -43.913 1.00 87.69 873 THR A N 1
ATOM 6605 C CA . THR A 1 873 ? -4.115 -36.411 -43.498 1.00 87.69 873 THR A CA 1
ATOM 6606 C C . THR A 1 873 ? -4.424 -36.295 -42.005 1.00 87.69 873 THR A C 1
ATOM 6608 O O . THR A 1 873 ? -3.703 -35.597 -41.306 1.00 87.69 873 THR A O 1
ATOM 6611 N N . ASP A 1 874 ? -5.458 -36.978 -41.517 1.00 90.81 874 ASP A N 1
ATOM 6612 C CA . ASP A 1 874 ? -5.799 -37.174 -40.097 1.00 90.81 874 ASP A CA 1
ATOM 6613 C C . ASP A 1 874 ? -5.302 -38.534 -39.554 1.00 90.81 874 ASP A C 1
ATOM 6615 O O . ASP A 1 874 ? -5.534 -38.892 -38.401 1.00 90.81 874 ASP A O 1
ATOM 6619 N N . LEU A 1 875 ? -4.601 -39.326 -40.376 1.00 92.88 875 LEU A N 1
ATOM 6620 C CA . LEU A 1 875 ? -4.055 -40.627 -39.985 1.00 92.88 875 LEU A CA 1
ATOM 6621 C C . LEU A 1 875 ? -2.724 -40.477 -39.240 1.00 92.88 875 LEU A C 1
ATOM 6623 O O . LEU A 1 875 ? -1.955 -39.543 -39.484 1.00 92.88 875 LEU A O 1
ATOM 6627 N N . PHE A 1 876 ? -2.399 -41.436 -38.370 1.00 94.38 876 PHE A N 1
ATOM 6628 C CA . PHE A 1 876 ? -1.098 -41.502 -37.703 1.00 94.38 876 PHE A CA 1
ATOM 6629 C C . PHE A 1 876 ? -0.013 -41.911 -38.706 1.00 94.38 876 PHE A C 1
ATOM 6631 O O . PHE A 1 876 ? -0.056 -43.006 -39.274 1.00 94.38 876 PHE A O 1
ATOM 6638 N N . ILE A 1 877 ? 0.975 -41.048 -38.936 1.00 95.00 877 ILE A N 1
ATOM 6639 C CA . ILE A 1 877 ? 1.997 -41.291 -39.960 1.00 95.00 877 ILE A CA 1
ATOM 6640 C C . ILE A 1 877 ? 3.128 -42.136 -39.370 1.00 95.00 877 ILE A C 1
ATOM 6642 O O . ILE A 1 877 ? 3.745 -41.762 -38.374 1.00 95.00 877 ILE A O 1
ATOM 6646 N N . THR A 1 878 ? 3.423 -43.279 -39.984 1.00 92.06 878 THR A N 1
ATOM 6647 C CA . THR A 1 878 ? 4.514 -44.169 -39.575 1.00 92.06 878 THR A CA 1
ATOM 6648 C C . THR A 1 878 ? 5.754 -43.928 -40.431 1.00 92.06 878 THR A C 1
ATOM 6650 O O . THR A 1 878 ? 5.714 -44.155 -41.639 1.00 92.06 878 THR A O 1
ATOM 6653 N N . GLY A 1 879 ? 6.858 -43.525 -39.799 1.00 85.12 879 GLY A N 1
ATOM 6654 C CA . GLY A 1 879 ? 8.180 -43.357 -40.413 1.00 85.12 879 GLY A CA 1
ATOM 6655 C C . GLY A 1 879 ? 9.290 -43.978 -39.556 1.00 85.12 879 GLY A C 1
ATOM 6656 O O . GLY A 1 879 ? 9.038 -44.406 -38.431 1.00 85.12 879 GLY A O 1
ATOM 6657 N N . ASN A 1 880 ? 10.521 -44.038 -40.080 1.00 81.88 880 ASN A N 1
ATOM 6658 C CA . ASN A 1 880 ? 11.667 -44.621 -39.359 1.00 81.88 880 ASN A CA 1
ATOM 6659 C C . ASN A 1 880 ? 12.170 -43.750 -38.191 1.00 81.88 880 ASN A C 1
ATOM 6661 O O . ASN A 1 880 ? 12.726 -44.291 -37.240 1.00 81.88 880 ASN A O 1
ATOM 6665 N N . SER A 1 881 ? 12.013 -42.425 -38.269 1.00 82.56 881 SER A N 1
ATOM 6666 C CA . SER A 1 881 ? 12.530 -41.476 -37.265 1.00 82.56 881 SER A CA 1
ATOM 6667 C C . SER A 1 881 ? 11.693 -40.202 -37.139 1.00 82.56 881 SER A C 1
ATOM 6669 O O . SER A 1 881 ? 11.535 -39.693 -36.036 1.00 82.56 881 SER A O 1
ATOM 6671 N N . ASP A 1 882 ? 11.125 -39.716 -38.244 1.00 88.19 882 ASP A N 1
ATOM 6672 C CA . ASP A 1 882 ? 10.212 -38.570 -38.283 1.00 88.19 882 ASP A CA 1
ATOM 6673 C C . ASP A 1 882 ? 8.969 -38.926 -39.121 1.00 88.19 882 ASP A C 1
ATOM 6675 O O . ASP A 1 882 ? 9.006 -39.824 -39.968 1.00 88.19 882 ASP A O 1
ATOM 6679 N N . TRP A 1 883 ? 7.859 -38.249 -38.843 1.00 91.44 883 TRP A N 1
ATOM 6680 C CA . TRP A 1 883 ? 6.603 -38.314 -39.580 1.00 91.44 883 TRP A CA 1
ATOM 6681 C C . TRP A 1 883 ? 6.545 -37.335 -40.764 1.00 91.44 883 TRP A C 1
ATOM 6683 O O . TRP A 1 883 ? 5.667 -37.455 -41.620 1.00 91.44 883 TRP A O 1
ATOM 6693 N N . THR A 1 884 ? 7.492 -36.398 -40.854 1.00 92.06 884 THR A N 1
ATOM 6694 C CA . THR A 1 884 ? 7.702 -35.548 -42.034 1.00 92.06 884 THR A CA 1
ATOM 6695 C C . THR A 1 884 ? 8.830 -36.084 -42.922 1.00 92.06 884 THR A C 1
ATOM 6697 O O . THR A 1 884 ? 9.593 -36.979 -42.551 1.00 92.06 884 THR A O 1
ATOM 6700 N N . ARG A 1 885 ? 8.921 -35.572 -44.153 1.00 88.38 885 ARG A N 1
ATOM 6701 C CA . ARG A 1 885 ? 10.033 -35.860 -45.066 1.00 88.38 885 ARG A CA 1
ATOM 6702 C C . ARG A 1 885 ? 11.342 -35.256 -44.549 1.00 88.38 885 ARG A C 1
ATOM 6704 O O . ARG A 1 885 ? 11.350 -34.278 -43.807 1.00 88.38 885 ARG A O 1
ATOM 6711 N N . ALA A 1 886 ? 12.462 -35.810 -45.012 1.00 82.62 886 ALA A N 1
ATOM 6712 C CA . ALA A 1 886 ? 13.782 -35.266 -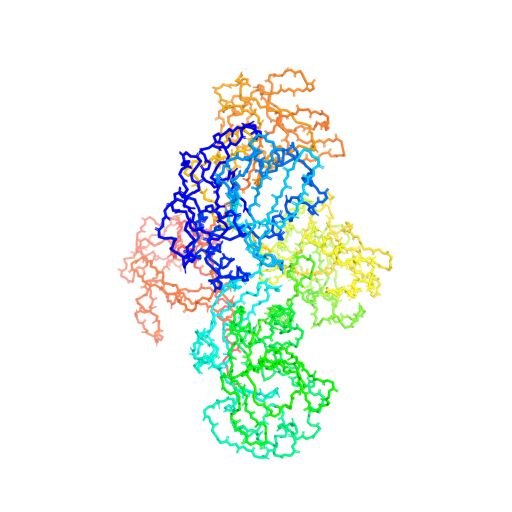44.712 1.00 82.62 886 ALA A CA 1
ATOM 6713 C C . ALA A 1 886 ? 13.869 -33.770 -45.075 1.00 82.62 886 ALA A C 1
ATOM 6715 O O . ALA A 1 886 ? 13.391 -33.361 -46.136 1.00 82.62 886 ALA A O 1
ATOM 6716 N N . ASN A 1 887 ? 14.521 -32.989 -44.208 1.00 81.00 887 ASN A N 1
ATOM 6717 C CA . ASN A 1 887 ? 14.757 -31.545 -44.340 1.00 81.00 887 ASN A CA 1
ATOM 6718 C C . ASN A 1 887 ? 13.512 -30.640 -44.236 1.00 81.00 887 ASN A C 1
ATOM 6720 O O . ASN A 1 887 ? 13.601 -29.472 -44.601 1.00 81.00 887 ASN A O 1
ATOM 6724 N N . VAL A 1 888 ? 12.365 -31.142 -43.756 1.00 83.81 888 VAL A N 1
ATOM 6725 C CA . VAL A 1 888 ? 11.197 -30.284 -43.464 1.00 83.81 888 VAL A CA 1
ATOM 6726 C C . VAL A 1 888 ? 11.437 -29.435 -42.210 1.00 83.81 888 VAL A C 1
ATOM 6728 O O . VAL A 1 888 ? 11.120 -28.252 -42.210 1.00 83.81 888 VAL A O 1
ATOM 6731 N N . ASP A 1 889 ? 12.007 -30.035 -41.164 1.00 86.69 889 ASP A N 1
ATOM 6732 C CA . ASP A 1 889 ? 12.367 -29.366 -39.909 1.00 86.69 889 ASP A CA 1
ATOM 6733 C C . ASP A 1 889 ? 13.464 -30.178 -39.205 1.00 86.69 889 ASP A C 1
ATOM 6735 O O . ASP A 1 889 ? 13.195 -30.947 -38.285 1.00 86.69 889 ASP A O 1
ATOM 6739 N N . SER A 1 890 ? 14.694 -30.117 -39.728 1.00 77.62 890 SER A N 1
ATOM 6740 C CA . SER A 1 890 ? 15.800 -30.945 -39.223 1.00 77.62 890 SER A CA 1
ATOM 6741 C C . SER A 1 890 ? 16.258 -30.549 -37.820 1.00 77.62 890 SER A C 1
ATOM 6743 O O . SER A 1 890 ? 16.718 -31.415 -37.081 1.00 77.62 890 SER A O 1
ATOM 6745 N N . GLU A 1 891 ? 16.116 -29.268 -37.468 1.00 80.56 891 GLU A N 1
ATOM 6746 C CA . GLU A 1 891 ? 16.522 -28.717 -36.170 1.00 80.56 891 GLU A CA 1
ATOM 6747 C C . GLU A 1 891 ? 15.384 -28.741 -35.137 1.00 80.56 891 GLU A C 1
ATOM 6749 O O . GLU A 1 891 ? 15.648 -28.766 -33.937 1.00 80.56 891 GLU A O 1
ATOM 6754 N N . GLY A 1 892 ? 14.120 -28.797 -35.576 1.00 82.50 892 GLY A N 1
ATOM 6755 C CA . GLY A 1 892 ? 12.958 -28.869 -34.687 1.00 82.50 892 GLY A CA 1
ATOM 6756 C C . GLY A 1 892 ? 12.331 -27.519 -34.332 1.00 82.50 892 GLY A C 1
ATOM 6757 O O . GLY A 1 892 ? 11.322 -27.490 -33.622 1.00 82.50 892 GLY A O 1
ATOM 6758 N N . ASP A 1 893 ? 12.906 -26.409 -34.800 1.00 83.44 893 ASP A N 1
ATOM 6759 C CA . ASP A 1 893 ? 12.474 -25.050 -34.457 1.00 83.44 893 ASP A CA 1
ATOM 6760 C C . ASP A 1 893 ? 11.020 -24.799 -34.870 1.00 83.44 893 ASP A C 1
ATOM 6762 O O . ASP A 1 893 ? 10.247 -24.204 -34.116 1.00 83.44 893 ASP A O 1
ATOM 6766 N N . VAL A 1 894 ? 10.606 -25.328 -36.030 1.00 85.38 894 VAL A N 1
ATOM 6767 C CA . VAL A 1 894 ? 9.231 -25.168 -36.526 1.00 85.38 894 VAL A CA 1
ATOM 6768 C C . VAL A 1 894 ? 8.245 -25.882 -35.605 1.00 85.38 894 VAL A C 1
ATOM 6770 O O . VAL A 1 894 ? 7.163 -25.365 -35.341 1.00 85.38 894 VAL A O 1
ATOM 6773 N N . ARG A 1 895 ? 8.601 -27.055 -35.075 1.00 89.06 895 ARG A N 1
ATOM 6774 C CA . ARG A 1 895 ? 7.756 -27.802 -34.129 1.00 89.06 895 ARG A CA 1
ATOM 6775 C C . ARG A 1 895 ? 7.679 -27.133 -32.764 1.00 89.06 895 ARG A C 1
ATOM 6777 O O . ARG A 1 895 ? 6.604 -27.137 -32.167 1.00 89.06 895 ARG A O 1
ATOM 6784 N N . VAL A 1 896 ? 8.785 -26.566 -32.279 1.00 84.94 896 VAL A N 1
ATOM 6785 C CA . VAL A 1 896 ? 8.812 -25.792 -31.026 1.00 84.94 896 VAL A CA 1
ATOM 6786 C C . VAL A 1 896 ? 7.909 -24.566 -31.153 1.00 84.94 896 VAL A C 1
ATOM 6788 O O . VAL A 1 896 ? 7.054 -24.343 -30.297 1.00 84.94 896 VAL A O 1
ATOM 6791 N N . ASP A 1 897 ? 8.024 -23.830 -32.260 1.00 83.56 897 ASP A N 1
ATOM 6792 C CA . ASP A 1 897 ? 7.169 -22.679 -32.541 1.00 83.56 897 ASP A CA 1
ATOM 6793 C C . ASP A 1 897 ? 5.704 -23.055 -32.773 1.00 83.56 897 ASP A C 1
ATOM 6795 O O . ASP A 1 897 ? 4.815 -22.276 -32.434 1.00 83.56 897 ASP A O 1
ATOM 6799 N N . ALA A 1 898 ? 5.429 -24.234 -33.329 1.00 84.56 898 ALA A N 1
ATOM 6800 C CA . ALA A 1 898 ? 4.067 -24.686 -33.577 1.00 84.56 898 ALA A CA 1
ATOM 6801 C C . ALA A 1 898 ? 3.337 -25.124 -32.293 1.00 84.56 898 ALA A C 1
ATOM 6803 O O . ALA A 1 898 ? 2.118 -25.012 -32.243 1.00 84.56 898 ALA A O 1
ATOM 6804 N N . TRP A 1 899 ? 4.054 -25.604 -31.268 1.00 91.12 899 TRP A N 1
ATOM 6805 C CA . TRP A 1 899 ? 3.494 -26.095 -29.994 1.00 91.12 899 TRP A CA 1
ATOM 6806 C C . TRP A 1 899 ? 3.602 -25.120 -28.810 1.00 91.12 899 TRP A C 1
ATOM 6808 O O . TRP A 1 899 ? 3.195 -25.464 -27.693 1.00 91.12 899 TRP A O 1
ATOM 6818 N N . LYS A 1 900 ? 4.136 -23.912 -29.024 1.00 85.81 900 LYS A N 1
ATOM 6819 C CA . LYS A 1 900 ? 4.033 -22.824 -28.040 1.00 85.81 900 LYS A CA 1
ATOM 6820 C C . LYS A 1 900 ? 2.581 -22.354 -27.912 1.00 85.81 900 LYS A C 1
ATOM 6822 O O . LYS A 1 900 ? 1.797 -22.525 -28.842 1.00 85.81 900 LYS A O 1
ATOM 6827 N N . ASP A 1 901 ? 2.252 -21.721 -26.789 1.00 85.19 901 ASP A N 1
ATOM 6828 C CA . ASP A 1 901 ? 0.924 -21.134 -26.560 1.00 85.19 901 ASP A CA 1
ATOM 6829 C C . ASP A 1 901 ? 0.585 -20.128 -27.676 1.00 85.19 901 ASP A C 1
ATOM 6831 O O . ASP A 1 901 ? 1.335 -19.177 -27.928 1.00 85.19 901 ASP A O 1
ATOM 6835 N N . GLY A 1 902 ? -0.515 -20.380 -28.386 1.00 79.94 902 GLY A N 1
ATOM 6836 C CA . GLY A 1 902 ? -0.938 -19.608 -29.557 1.00 79.94 902 GLY A CA 1
ATOM 6837 C C . GLY A 1 902 ? -0.146 -19.870 -30.847 1.00 79.94 902 GLY A C 1
ATOM 6838 O O . GLY A 1 902 ? -0.271 -19.091 -31.794 1.00 79.94 902 GLY A O 1
ATOM 6839 N N . GLY A 1 903 ? 0.674 -20.923 -30.897 1.00 82.31 903 GLY A N 1
ATOM 6840 C CA . GLY A 1 903 ? 1.341 -21.403 -32.109 1.00 82.31 903 GLY A CA 1
ATOM 6841 C C . GLY A 1 903 ? 0.380 -22.054 -33.113 1.00 82.31 903 GLY A C 1
ATOM 6842 O O . GLY A 1 903 ? -0.741 -22.435 -32.774 1.00 82.31 903 GLY A O 1
ATOM 6843 N N . ASP A 1 904 ? 0.828 -22.210 -34.365 1.00 81.38 904 ASP A N 1
ATOM 6844 C CA . ASP A 1 904 ? -0.009 -22.694 -35.481 1.00 81.38 904 ASP A CA 1
ATOM 6845 C C . ASP A 1 904 ? -0.622 -24.090 -35.247 1.00 81.38 904 ASP A C 1
ATOM 6847 O O . ASP A 1 904 ? -1.679 -24.397 -35.799 1.00 81.38 904 ASP A O 1
ATOM 6851 N N . ASN A 1 905 ? 0.014 -24.925 -34.415 1.00 87.75 905 ASN A N 1
ATOM 6852 C CA . ASN A 1 905 ? -0.464 -26.255 -34.036 1.00 87.75 905 ASN A CA 1
ATOM 6853 C C . ASN A 1 905 ? -0.632 -26.400 -32.516 1.00 87.75 905 ASN A C 1
ATOM 6855 O O . ASN A 1 905 ? -0.428 -27.496 -31.990 1.00 87.75 905 ASN A O 1
ATOM 6859 N N . ASP A 1 906 ? -0.971 -25.328 -31.799 1.00 88.50 906 ASP A N 1
ATOM 6860 C CA . ASP A 1 906 ? -1.148 -25.395 -30.350 1.00 88.50 906 ASP A CA 1
ATOM 6861 C C . ASP A 1 906 ? -2.250 -26.403 -29.973 1.00 88.50 906 ASP A C 1
ATOM 6863 O O . ASP A 1 906 ? -3.418 -26.280 -30.355 1.00 88.50 906 ASP A O 1
ATOM 6867 N N . ILE A 1 907 ? -1.849 -27.454 -29.254 1.00 89.56 907 ILE A N 1
ATOM 6868 C CA . ILE A 1 907 ? -2.724 -28.550 -28.818 1.00 89.56 907 ILE A CA 1
ATOM 6869 C C . ILE A 1 907 ? -3.194 -28.388 -27.370 1.00 89.56 907 ILE A C 1
ATOM 6871 O O . ILE A 1 907 ? -3.981 -29.208 -26.891 1.00 89.56 907 ILE A O 1
ATOM 6875 N N . CYS A 1 908 ? -2.708 -27.369 -26.662 1.00 89.88 908 CYS A N 1
ATOM 6876 C CA . CYS A 1 908 ? -3.024 -27.111 -25.268 1.00 89.88 908 CYS A CA 1
ATOM 6877 C C . CYS A 1 908 ? -4.147 -26.060 -25.128 1.00 89.88 908 CYS A C 1
ATOM 6879 O O . CYS A 1 908 ? -4.467 -25.332 -26.067 1.00 89.88 908 CYS A O 1
ATOM 6881 N N . PRO A 1 909 ? -4.813 -25.979 -23.961 1.00 83.94 909 PRO A N 1
ATOM 6882 C CA . PRO A 1 909 ? -5.692 -24.853 -23.660 1.00 83.94 909 PRO A CA 1
ATOM 6883 C C . PRO A 1 909 ? -4.902 -23.539 -23.645 1.00 83.94 909 PRO A C 1
ATOM 6885 O O . PRO A 1 909 ? -3.782 -23.521 -23.150 1.00 83.94 909 PRO A O 1
ATOM 6888 N N . VAL A 1 910 ? -5.528 -22.436 -24.067 1.00 78.56 910 VAL A N 1
ATOM 6889 C CA . VAL A 1 910 ? -4.923 -21.089 -24.041 1.00 78.56 910 VAL A CA 1
ATOM 6890 C C . VAL A 1 910 ? -4.269 -20.793 -22.686 1.00 78.56 910 VAL A C 1
ATOM 6892 O O . VAL A 1 910 ? -4.909 -20.938 -21.637 1.00 78.56 910 VAL A O 1
ATOM 6895 N N . GLY A 1 911 ? -3.012 -20.349 -22.715 1.00 77.19 911 GLY A N 1
ATOM 6896 C CA . GLY A 1 911 ? -2.187 -20.122 -21.528 1.00 77.19 911 GLY A CA 1
ATOM 6897 C C . GLY A 1 911 ? -1.398 -21.349 -21.059 1.00 77.19 911 GLY A C 1
ATOM 6898 O O . GLY A 1 911 ? -0.752 -21.287 -20.013 1.00 77.19 911 GLY A O 1
ATOM 6899 N N . PHE A 1 912 ? -1.455 -22.461 -21.796 1.00 83.31 912 PHE A N 1
ATOM 6900 C CA . PHE A 1 912 ? -0.661 -23.668 -21.579 1.00 83.31 912 PHE A CA 1
ATOM 6901 C C . PHE A 1 912 ? 0.026 -24.049 -22.888 1.00 83.31 912 PHE A C 1
ATOM 6903 O O . PHE A 1 912 ? -0.548 -23.905 -23.956 1.00 83.31 912 PHE A O 1
ATOM 6910 N N . SER A 1 913 ? 1.229 -24.604 -22.803 1.00 89.12 913 SER A N 1
ATOM 6911 C CA . SER A 1 913 ? 1.962 -25.141 -23.950 1.00 89.12 913 SER A CA 1
ATOM 6912 C C . SER A 1 913 ? 2.474 -26.540 -23.636 1.00 89.12 913 SER A C 1
ATOM 6914 O O . SER A 1 913 ? 2.441 -26.993 -22.486 1.00 89.12 913 SER A O 1
ATOM 6916 N N . VAL A 1 914 ? 2.946 -27.256 -24.654 1.00 89.44 914 VAL A N 1
ATOM 6917 C CA . VAL A 1 914 ? 3.701 -28.489 -24.409 1.00 89.44 914 VAL A CA 1
ATOM 6918 C C . VAL A 1 914 ? 5.036 -28.097 -23.758 1.00 89.44 914 VAL A C 1
ATOM 6920 O O . VAL A 1 914 ? 5.712 -27.210 -24.281 1.00 89.44 914 VAL A O 1
ATOM 6923 N N . PRO A 1 915 ? 5.423 -28.695 -22.616 1.00 89.12 915 PRO A N 1
ATOM 6924 C CA . PRO A 1 915 ? 6.635 -28.295 -21.910 1.00 89.12 915 PRO A CA 1
ATOM 6925 C C . PRO A 1 915 ? 7.884 -28.651 -22.717 1.00 89.12 915 PRO A C 1
ATOM 6927 O O . PRO A 1 915 ? 7.959 -29.707 -23.354 1.00 89.12 915 PRO A O 1
ATOM 6930 N N . THR A 1 916 ? 8.896 -27.795 -22.638 1.00 86.00 916 THR A N 1
ATOM 6931 C CA . THR A 1 916 ? 10.217 -28.069 -23.208 1.00 86.00 916 THR A CA 1
ATOM 6932 C C . THR A 1 916 ? 10.958 -29.147 -22.406 1.00 86.00 916 THR A C 1
ATOM 6934 O O . THR A 1 916 ? 10.613 -29.474 -21.263 1.00 86.00 916 THR A O 1
ATOM 6937 N N . GLY A 1 917 ? 12.024 -29.703 -22.992 1.00 78.56 917 GLY A N 1
ATOM 6938 C CA . GLY A 1 917 ? 12.874 -30.682 -22.309 1.00 78.56 917 GLY A CA 1
ATOM 6939 C C . GLY A 1 917 ? 13.496 -30.140 -21.017 1.00 78.56 917 GLY A C 1
ATOM 6940 O O . GLY A 1 917 ? 13.554 -30.857 -20.019 1.00 78.56 917 GLY A O 1
ATOM 6941 N N . GLU A 1 918 ? 13.897 -28.866 -20.999 1.00 80.75 918 GLU A N 1
ATOM 6942 C CA . GLU A 1 918 ? 14.462 -28.206 -19.815 1.00 80.75 918 GLU A CA 1
ATOM 6943 C C . GLU A 1 918 ? 13.425 -28.034 -18.702 1.00 80.75 918 GLU A C 1
ATOM 6945 O O . GLU A 1 918 ? 13.722 -28.262 -17.527 1.00 80.75 918 GLU A O 1
ATOM 6950 N N . GLU A 1 919 ? 12.186 -27.697 -19.058 1.00 84.62 919 GLU A N 1
ATOM 6951 C CA . GLU A 1 919 ? 11.093 -27.540 -18.098 1.00 84.62 919 GLU A CA 1
ATOM 6952 C C . GLU A 1 919 ? 10.712 -28.869 -17.449 1.00 84.62 919 GLU A C 1
ATOM 6954 O O . GLU A 1 919 ? 10.577 -28.930 -16.226 1.00 84.62 919 GLU A O 1
ATOM 6959 N N . LEU A 1 920 ? 10.621 -29.947 -18.237 1.00 81.69 920 LEU A N 1
ATOM 6960 C CA . LEU A 1 920 ? 10.415 -31.299 -17.708 1.00 81.69 920 LEU A CA 1
ATOM 6961 C C . LEU A 1 920 ? 11.585 -31.747 -16.822 1.00 81.69 920 LEU A C 1
ATOM 6963 O O . LEU A 1 920 ? 11.368 -32.337 -15.760 1.00 81.69 920 LEU A O 1
ATOM 6967 N N . MET A 1 921 ? 12.825 -31.444 -17.218 1.00 76.62 921 MET A N 1
ATOM 6968 C CA . MET A 1 921 ? 14.017 -31.811 -16.450 1.00 76.62 921 MET A CA 1
ATOM 6969 C C . MET A 1 921 ? 14.098 -31.066 -15.112 1.00 76.62 921 MET A C 1
ATOM 6971 O O . MET A 1 921 ? 14.480 -31.654 -14.094 1.00 76.62 921 MET A O 1
ATOM 6975 N N . ALA A 1 922 ? 13.701 -29.791 -15.086 1.00 73.81 922 ALA A N 1
ATOM 6976 C CA . ALA A 1 922 ? 13.651 -28.980 -13.874 1.00 73.81 922 ALA A CA 1
ATOM 6977 C C . ALA A 1 922 ? 12.654 -29.534 -12.841 1.00 73.81 922 ALA A C 1
ATOM 6979 O O . ALA A 1 922 ? 12.933 -29.477 -11.640 1.00 73.81 922 ALA A O 1
ATOM 6980 N N . GLU A 1 923 ? 11.528 -30.101 -13.289 1.00 77.88 923 GLU A N 1
ATOM 6981 C CA . GLU A 1 923 ? 10.574 -30.796 -12.413 1.00 77.88 923 GLU A CA 1
ATOM 6982 C C . GLU A 1 923 ? 11.130 -32.138 -11.912 1.00 77.88 923 GLU A C 1
ATOM 6984 O O . GLU A 1 923 ? 11.068 -32.441 -10.718 1.00 77.88 923 GLU A O 1
ATOM 6989 N N . ALA A 1 924 ? 11.717 -32.940 -12.806 1.00 71.56 924 ALA A N 1
ATOM 6990 C CA . ALA A 1 924 ? 12.165 -34.296 -12.491 1.00 71.56 924 ALA A CA 1
ATOM 6991 C C . ALA A 1 924 ? 13.378 -34.331 -11.540 1.00 71.56 924 ALA A C 1
ATOM 6993 O O . ALA A 1 924 ? 13.391 -35.090 -10.568 1.00 71.56 924 ALA A O 1
ATOM 6994 N N . THR A 1 925 ? 14.381 -33.478 -11.773 1.00 58.81 925 THR A N 1
ATOM 6995 C CA . THR A 1 925 ? 15.659 -33.502 -11.032 1.00 58.81 925 THR A CA 1
ATOM 6996 C C . THR A 1 925 ? 15.502 -32.985 -9.597 1.00 58.81 925 THR A C 1
ATOM 6998 O O . THR A 1 925 ? 16.113 -33.504 -8.659 1.00 58.81 925 THR A O 1
ATOM 7001 N N . LYS A 1 926 ? 14.617 -32.002 -9.384 1.00 54.44 926 LYS A N 1
ATOM 7002 C CA . LYS A 1 926 ? 14.295 -31.479 -8.045 1.00 54.44 926 LYS A CA 1
ATOM 7003 C C . LYS A 1 926 ? 13.413 -32.434 -7.236 1.00 54.44 926 LYS A C 1
ATOM 7005 O O . LYS A 1 926 ? 13.509 -32.445 -6.012 1.00 54.44 926 LYS A O 1
ATOM 7010 N N . CYS A 1 927 ? 12.627 -33.286 -7.899 1.00 45.56 927 CYS A N 1
ATOM 7011 C CA . CYS A 1 927 ? 11.874 -34.354 -7.243 1.00 45.56 927 CYS A CA 1
ATOM 7012 C C . CYS A 1 927 ? 12.783 -35.504 -6.750 1.00 45.56 927 CYS A C 1
ATOM 7014 O O . CYS A 1 927 ? 12.490 -36.113 -5.722 1.00 45.56 927 CYS A O 1
ATOM 7016 N N . SER A 1 928 ? 13.904 -35.789 -7.433 1.00 43.09 928 SER A N 1
ATOM 7017 C CA . SER A 1 928 ? 14.845 -36.860 -7.042 1.00 43.09 928 SER A CA 1
ATOM 7018 C C . SER A 1 928 ? 15.736 -36.543 -5.834 1.00 43.09 928 SER A C 1
ATOM 7020 O O . SER A 1 928 ? 16.253 -37.464 -5.211 1.00 43.09 928 SER A O 1
ATOM 7022 N N . LEU A 1 929 ? 15.869 -35.270 -5.443 1.00 40.81 929 LEU A N 1
ATOM 7023 C CA . LEU A 1 929 ? 16.623 -34.861 -4.244 1.00 40.81 929 LEU A CA 1
ATOM 7024 C C . LEU A 1 929 ? 15.895 -35.184 -2.919 1.00 40.81 929 LEU A C 1
ATOM 7026 O O . LEU A 1 929 ? 16.419 -34.884 -1.850 1.00 40.81 929 LEU A O 1
ATOM 7030 N N . LEU A 1 930 ? 14.703 -35.796 -2.977 1.00 42.41 930 LEU A N 1
ATOM 7031 C CA . LEU A 1 930 ? 13.843 -36.097 -1.823 1.00 42.41 930 LEU A CA 1
ATOM 7032 C C . LEU A 1 930 ? 13.421 -37.580 -1.690 1.00 42.41 930 LEU A C 1
ATOM 7034 O O . LEU A 1 930 ? 12.520 -37.882 -0.911 1.00 42.41 930 LEU A O 1
ATOM 7038 N N . GLN A 1 931 ? 14.065 -38.533 -2.378 1.00 32.88 931 GLN A N 1
ATOM 7039 C CA . GLN A 1 931 ? 13.897 -39.969 -2.072 1.00 32.88 931 GLN A CA 1
ATOM 7040 C C . GLN A 1 931 ? 15.017 -40.497 -1.147 1.00 32.88 931 GLN A C 1
ATOM 7042 O O . GLN A 1 931 ? 16.011 -41.030 -1.619 1.00 32.88 931 GLN A O 1
ATOM 7047 N N . PHE A 1 932 ? 14.793 -40.270 0.157 1.00 30.50 932 PHE A N 1
ATOM 7048 C CA . PHE A 1 932 ? 15.125 -40.985 1.419 1.00 30.50 932 PHE A CA 1
ATOM 7049 C C . PHE A 1 932 ? 16.202 -42.102 1.495 1.00 30.50 932 PHE A C 1
ATOM 7051 O O . PHE A 1 932 ? 16.395 -42.846 0.534 1.00 30.50 932 PHE A O 1
ATOM 7058 N N . PRO A 1 933 ? 16.808 -42.343 2.688 1.00 37.03 933 PRO A N 1
ATOM 7059 C CA . PRO A 1 933 ? 16.373 -41.932 4.036 1.00 37.03 933 PRO A CA 1
ATOM 7060 C C . PRO A 1 933 ? 17.075 -40.711 4.630 1.00 37.03 933 PRO A C 1
ATOM 7062 O O . PRO A 1 933 ? 18.294 -40.544 4.405 1.00 37.03 933 PRO A O 1
#

Foldseek 3Di:
DWDQAWAQAPDHDPDLQDQSRLGFWDQQLAAQLQQRDPVDPDEACDAAQERLPRVDNHQHAHQPALESHDPPRCFQLPLSLQQQPQVRSRPHDPHLWGFAAPVRVCVQECPDPVQHPFASVSCCVGSSNHHQQAKQDRHNRHGPRRRFKAWEFHSAGDPPTQWGWIFIHGHGGTDIDTHRSSMTHITIIDSPPPPPPPLVQFPFPAWDDDPNAIWTWGQAPQPRWIWTLAFAQQRDHDPALQDQSRLGFWDQQLAAQLQQRPQPDQDEACDAAQERQDRVDNHQHAPQPALHSHDPPRQQQLVLSLQLQALPHSRPNDPRQKGFAAPVRVCSQAVVVPNFASVSCCSGSSNFHQCAKQHRNRRDGPRRRFKAKEDHSAGDPNRQFRWIWIHGHRGTDIDTGRSSMIHITIIIRHQFDWDCDPNETWTWDQQPQPRWIWTLAFAQARDRDPDLQDQSRLGFFDQQLAAPLQQRDPVDPFEACDAAQESLDRVDNHQHAADLASHDCPHFLQLPLSLQQQDAVHSRPRDGHQKGFAAPVRVVSSCVRLVPFASVSCCVGSSNFHQNAKQDRHNRDGDRNRFKAKEDHSAQDPRRQWRWIWIHGHGGTDIDIGRSSMTHITIIIRDPDPPPPPPPPPPVAQWDDDPRAIWHWDAQPQQRWIWTLAWQQANDRDPDQAPQSRLGWWAFQPDPDPRDDPQWDFAAPVRVCRRAVVVPNFASVSCCVGSSNFHLNDDWPNRRDSWAWEFHNAADDDFWGWIWIHHHGGIDIDIDGRPTTHITIIIHDDPPPPDPPDDDPDDPDWDWDQDPNAIWTWDAQPQPRDIDTQAEAQANDRDPDPPPPSRPHFQDFQLAAPLQQRDPPFAEDQDAAQESLDRVDNHHYDDPPHSHDPPRCPPCVNSVQQFPQVHSRPHDPHPDGDDDPVRVCSRVVSVVVPPDD